Protein AF-0000000068950029 (afdb_homodimer)

Sequence (1104 aa):
MTTAPRVDYQTAPAQYKHLKLTFDGPVATLAVDIDENAGLRPGYKLKLNSYDLGVDIELNDALNRVRFEHPEVRTVVVTSGKDKVFCSGANIFMLGVSSHAWKVNFCKFTNETRNGIEDSSQHSGLKFLAAVNGACAGGGYELALACDEILLVDDRSSAVSLPEVPLLGVLPGTGGLTRVTDKRHVRHDLADIFCTTTEGVRGQRAKDWRLVDDIAKPAVFAQKVQERALALAAQSDRPADAQGVALEPIERTIEADALRYMHVTVEIDRAGRTATFTVKAPVGAQPQSIEEIVAAGAAWYPLQLARELEDAILSMRTNELDIGTWLIKTSGDAAAVLATDAALLAHKDHWLVRETIGLLRRTLSRLDVSSRSLFALIEPQSCFAGTFLELALACDRSYHLALPDDEERAPKITVAEVNFGLYPMATGQSRLGRRFYDEQPALDAVRAKAGQPLDADAAYALGLVTANPDDIDWTDEVRIALEERVAMSPDALTGMEANLRFNGQENMFTRIFGRLTAWQNWIFQRPNAVGDKGALKVYGKGDKAAFDWNRVMTTAPRVDYQTAPAQYKHLKLTFDGPVATLAVDIDENAGLRPGYKLKLNSYDLGVDIELNDALNRVRFEHPEVRTVVVTSGKDKVFCSGANIFMLGVSSHAWKVNFCKFTNETRNGIEDSSQHSGLKFLAAVNGACAGGGYELALACDEILLVDDRSSAVSLPEVPLLGVLPGTGGLTRVTDKRHVRHDLADIFCTTTEGVRGQRAKDWRLVDDIAKPAVFAQKVQERALALAAQSDRPADAQGVALEPIERTIEADALRYMHVTVEIDRAGRTATFTVKAPVGAQPQSIEEIVAAGAAWYPLQLARELEDAILSMRTNELDIGTWLIKTSGDAAAVLATDAALLAHKDHWLVRETIGLLRRTLSRLDVSSRSLFALIEPQSCFAGTFLELALACDRSYHLALPDDEERAPKITVAEVNFGLYPMATGQSRLGRRFYDEQPALDAVRAKAGQPLDADAAYALGLVTANPDDIDWTDEVRIALEERVAMSPDALTGMEANLRFNGQENMFTRIFGRLTAWQNWIFQRPNAVGDKGALKVYGKGDKAAFDWNRV

Secondary structure (DSSP, 8-state):
----PPPP----GGG-SSEEEEEETTEEEEEE---TT--SSSS---GGGEE-HHHHHHHHHHHHHHHHH-TT--EEEEEESSSEEEE-EE-HHHHHHS-HHHHHHHHHHHHHHHHHHHHHHHHTS-EEEEEE-EEEETHHHHHHHTSSEEEEE-SSS--EE-THHHHHSS--TTTHHHIIIIIT---HHHHHHHHT-SS-B-HHHHHHTTSSSEEE-HHHHHHHHHHHHHHHHTT----SSPPP---PPPP-EE-SSEEE-SSEEEEEETTTTEEEEEEE---S----SHHHHHHHGGGSHHHHHHHHHHHHHHHHHHH-TT--EEEEEEES-HHHHHHHHHHHHHTTTSHHHHHHHHHHHHHHHHHHT-SSEEEEEE-TT---BTHHHHHHHHSSEEEE-B-TT-TTT---EE--GGGGTTS--TTSS-HHHHHTTT-HHHHHHHHHTTTSEE-HHHHHHTT-SSB--BTTTHHHHHHHHHHHHHHS-HHHHHHHHHHHSS-S---HHHHIIIIIHHHHHHHTTSHHHHSTT-HHHHTTTTPPP-------/----PPPP----GGG-SSEEEEEETTEEEEEE---TT--SSSS---GGGEE-HHHHHHHHHHHHHHHHH-TT--EEEEEESSSEEEE-EE-HHHHHHS-HHHHHHHHHHHHHHHHHHHHHHHHTS-EEEEEE-EEEETHHHHHHHTSSEEEEE-SSS--EE-THHHHHSS--TTTHHHIIIIIT---HHHHHHHHT-SS-B-HHHHHHTTSSSEEE-HHHHHHHHHHHHHHHHTT----SSPPP---PPPP-EE-SSEEE-SSEEEEEETTTTEEEEEEE---S----SHHHHHHHGGGSHHHHHHHHHHHHHHHHHHH-TT--EEEEEEES-HHHHHHHHHHHHHTTTSHHHHHHHHHHHHHHHHHHH-SSEEEEEE-TT---BTHHHHHHHHSSEEEE-B-TT-TTT---EE--GGGGTTS--TTSS-HHHHHTTT-HHHHHHHHHTTTSEE-HHHHHHTT-SSB--BTTTHHHHHHHHHHHHHHS-HHHHHHHHHHHSS-S---HHHHIIIIIHHHHHHHTTSHHHHSTT-HHHHTTTTPPP-------

pLDDT: mean 96.67, std 5.12, range [29.66, 98.94]

Radius of gyration: 29.91 Å; Cα contacts (8 Å, |Δi|>4): 2450; chains: 2; bounding box: 79×83×70 Å

Foldseek 3Di:
DPQPDFDALDDDPVRDQFWDWDDDFQEIEIAGRHAQCDAPDPDGGCPLSADFLSNLSVLLVVVVCCLFQPLRHQEYEYAYPDAQGGHAYHDLRCVQPDDLLRVLLGLVSLLLSLVLQLLCVVFQNYAYEYLYRHAAEQRRLVSRLSGPFYEHEQAVQHFYAYCCCQQFVFGSQSQVLLSLCFVQVQPVVVSVVRNNDRRHDHDPVCCVSSSGVYYDYPVCSVVVSVVVRVVSSVRGPRDRPDGGFDADDFDWDDDPAWIDGDQWIWGHDVVLLEIEIEGEFDDDDADQDPVRQVVCGCVRPLNSSLVSLLSVLSSCSRNPPSSAAYEYFYADDLVRVVSVVVSLVVCCVHSNSVVSLSSLLSSLQSLLLRLHAYEYEFAFRTRAEQSNVSSRLSHPFYEAEDDPPCPPRFGWHAYAPNQQQSRAHPLRGRSQCQQVVVDVVLVVVNVVCHPPTHGLVRCVVSVSGHYHYYPVCVVVVVVVVSSVVSPDDSVVSSLVSLVSSDDDGDGSSNCSSRPSSVRSSVSSVACCRNNPQHSSNCRPVPGHHDDPPDDD/DPQPDFDALDDDPVPDQFWDWDDDFQEIEIAGRHAQCDAPDPDGGCPLSADFLSNLSVLLVVVVCCLFQPLRHQEYEYAYPDAQGGHAYHDLRCLQPDDLLRVLLGLVSLLLSLVLQLLCVVFQNRAYEYLYRHAAEQRRLVSRLSGPFYEHEQAVQHFYAYCCCQQFVFGSQSQVLLSLCFVQVQPVVVSVVRNNDRRHDHDPVCCVSSSGVYYDYPVCSVVVSVVVRVVSSVRGPRDRDDGGFDADDFDWDDDPAWIDGPQWIWGHDVVLLEIEIEGEFDDDDADQDPVRQVVCGCVRPLNSSLVSLLSVLSSCSRNPPSSAAYEYFYADDLVSVVSVVNSLVVCCVHSNSVVSLSSLLSSLQSLLLRLHAYEYEFFFRTRAEQSNVSSRLSHPFYEAEDDPPCPPRFGWHAYAPNQQQSRAHPLRGRSQCQQVVVDVVLVVVNVVCHPPTHGLVRCVVSVSGHYHYYPVCRVVVVVVVSSVVSPDDSVVSSLVSLVSSDDDGDGSSNCSSRPSSVRSSVSSVACCRNNPQHSSNCRPVPGHHDDPPDDD

InterPro domains:
  IPR001753 Enoyl-CoA hydratase/isomerase-like d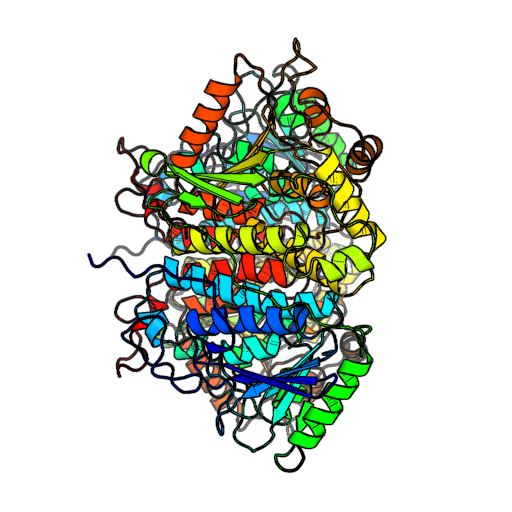omain [PF00378] (48-236)
  IPR017633 Benzoyl-CoA-dihydrodiol lyase [TIGR03222] (7-552)
  IPR029045 ClpP/crotonase-like domain superfamily [SSF52096] (15-237)
  IPR029045 ClpP/crotonase-like domain superfamily [SSF52096] (305-542)

Structure (mmCIF, N/CA/C/O backbone):
data_AF-0000000068950029-model_v1
#
loop_
_entity.id
_entity.type
_entity.pdbx_description
1 polymer 'Benzoyl-CoA-dihydrodiol lyase'
#
loop_
_atom_site.group_PDB
_atom_site.id
_atom_site.type_symbol
_atom_site.label_atom_id
_atom_site.label_alt_id
_atom_site.label_comp_id
_atom_site.label_asym_id
_atom_site.label_entity_id
_atom_site.label_seq_id
_atom_site.pdbx_PDB_ins_code
_atom_site.Cartn_x
_atom_site.Cartn_y
_atom_site.Cartn_z
_atom_site.occupancy
_atom_site.B_iso_or_equiv
_atom_site.auth_seq_id
_atom_site.auth_comp_id
_atom_site.auth_asym_id
_atom_site.auth_atom_id
_atom_site.pdbx_PDB_model_num
ATOM 1 N N . MET A 1 1 ? -2.811 32.844 -19.797 1 29.66 1 MET A N 1
ATOM 2 C CA . MET A 1 1 ? -3.047 31.75 -18.875 1 29.66 1 MET A CA 1
ATOM 3 C C . MET A 1 1 ? -3.332 32.25 -17.469 1 29.66 1 MET A C 1
ATOM 5 O O . MET A 1 1 ? -2.48 32.906 -16.859 1 29.66 1 MET A O 1
ATOM 9 N N . THR A 1 2 ? -4.469 32.656 -17.188 1 38.5 2 THR A N 1
ATOM 10 C CA . THR A 1 2 ? -4.852 33.281 -15.93 1 38.5 2 THR A CA 1
ATOM 11 C C . THR A 1 2 ? -4.355 32.469 -14.75 1 38.5 2 THR A C 1
ATOM 13 O O . THR A 1 2 ? -4.621 31.25 -14.672 1 38.5 2 THR A O 1
ATOM 16 N N . THR A 1 3 ? -3.297 32.781 -14.211 1 49.72 3 THR A N 1
ATOM 17 C CA . THR A 1 3 ? -2.648 32.125 -13.094 1 49.72 3 THR A CA 1
ATOM 18 C C . THR A 1 3 ? -3.654 31.828 -11.984 1 49.72 3 THR A C 1
ATOM 20 O O . THR A 1 3 ? -4.363 32.719 -11.531 1 49.72 3 THR A O 1
ATOM 23 N N . ALA A 1 4 ? -4.016 30.656 -11.914 1 62.25 4 ALA A N 1
ATOM 24 C CA . ALA A 1 4 ? -4.922 30.266 -10.844 1 62.25 4 ALA A CA 1
ATOM 25 C C . ALA A 1 4 ? -4.551 30.938 -9.523 1 62.25 4 ALA A C 1
ATOM 27 O O . ALA A 1 4 ? -3.373 31.031 -9.172 1 62.25 4 ALA A O 1
ATOM 28 N N . PRO A 1 5 ? -5.523 31.531 -8.938 1 80.75 5 PRO A N 1
ATOM 29 C CA . PRO A 1 5 ? -5.254 32.219 -7.664 1 80.75 5 PRO A CA 1
ATOM 30 C C . PRO A 1 5 ? -4.586 31.281 -6.645 1 80.75 5 PRO A C 1
ATOM 32 O O . PRO A 1 5 ? -4.848 30.078 -6.633 1 80.75 5 PRO A O 1
ATOM 35 N N . ARG A 1 6 ? -3.646 31.859 -5.883 1 91.25 6 ARG A N 1
ATOM 36 C CA . ARG A 1 6 ? -2.912 31.172 -4.828 1 91.25 6 ARG A CA 1
ATOM 37 C C . ARG A 1 6 ? -3.859 30.656 -3.748 1 91.25 6 ARG A C 1
ATOM 39 O O . ARG A 1 6 ? -4.801 31.359 -3.359 1 91.25 6 ARG A O 1
ATOM 46 N N . VAL A 1 7 ? -3.721 29.469 -3.32 1 96.12 7 VAL A N 1
ATOM 47 C CA . VAL A 1 7 ? -4.488 28.906 -2.215 1 96.12 7 VAL A CA 1
ATOM 48 C C . VAL A 1 7 ? -3.891 29.359 -0.884 1 96.12 7 VAL A C 1
ATOM 50 O O . VAL A 1 7 ? -2.682 29.25 -0.667 1 96.12 7 VAL A O 1
ATOM 53 N N . ASP A 1 8 ? -4.656 29.938 -0.083 1 96.56 8 ASP A N 1
ATOM 54 C CA . ASP A 1 8 ? -4.266 30.328 1.268 1 96.56 8 ASP A CA 1
ATOM 55 C C . ASP A 1 8 ? -4.84 29.375 2.307 1 96.56 8 ASP A C 1
ATOM 57 O O . ASP A 1 8 ? -6.059 29.203 2.393 1 96.56 8 ASP A O 1
ATOM 61 N N . TYR A 1 9 ? -4.039 28.797 3.141 1 96.94 9 TYR A N 1
ATOM 62 C CA . TYR A 1 9 ? -4.488 27.812 4.109 1 96.94 9 TYR A CA 1
ATOM 63 C C . TYR A 1 9 ? -4.809 28.469 5.449 1 96.94 9 TYR A C 1
ATOM 65 O O . TYR A 1 9 ? -5.238 27.797 6.387 1 96.94 9 TYR A O 1
ATOM 73 N N . GLN A 1 10 ? -4.551 29.75 5.531 1 96.19 10 GLN A N 1
ATOM 74 C CA . GLN A 1 10 ? -4.918 30.5 6.738 1 96.19 10 GLN A CA 1
ATOM 75 C C . GLN A 1 10 ? -6.352 31 6.66 1 96.19 10 GLN A C 1
ATOM 77 O O . GLN A 1 10 ? -6.758 31.578 5.645 1 96.19 10 GLN A O 1
ATOM 82 N N . THR A 1 11 ? -7.113 30.719 7.621 1 96.62 11 THR A N 1
ATOM 83 C CA . THR A 1 11 ? -8.461 31.234 7.793 1 96.62 11 THR A CA 1
ATOM 84 C C . THR A 1 11 ? -8.789 31.422 9.273 1 96.62 11 THR A C 1
ATOM 86 O O . THR A 1 11 ? -7.926 31.234 10.133 1 96.62 11 THR A O 1
ATOM 89 N N . ALA A 1 12 ? -9.953 31.922 9.602 1 96.38 12 ALA A N 1
ATOM 90 C CA . ALA A 1 12 ? -10.422 32.156 10.961 1 96.38 12 ALA A CA 1
ATOM 91 C C . ALA A 1 12 ? -11.938 32 11.055 1 96.38 12 ALA A C 1
ATOM 93 O O . ALA A 1 12 ? -12.641 32.125 10.055 1 96.38 12 ALA A O 1
ATOM 94 N N . PRO A 1 13 ? -12.398 31.719 12.242 1 96.44 13 PRO A N 1
ATOM 95 C CA . PRO A 1 13 ? -13.836 31.469 12.422 1 96.44 13 PRO A CA 1
ATOM 96 C C . PRO A 1 13 ? -14.703 32.594 11.844 1 96.44 13 PRO A C 1
ATOM 98 O O . PRO A 1 13 ? -15.742 32.312 11.242 1 96.44 13 PRO A O 1
ATOM 101 N N . ALA A 1 14 ? -14.281 33.812 11.945 1 95.81 14 ALA A N 1
ATOM 102 C CA . ALA A 1 14 ? -15.047 34.969 11.445 1 95.81 14 ALA A CA 1
ATOM 103 C C . ALA A 1 14 ? -15.172 34.906 9.93 1 95.81 14 ALA A C 1
ATOM 105 O O . ALA A 1 14 ? -16.031 35.594 9.352 1 95.81 14 ALA A O 1
ATOM 106 N N . GLN A 1 15 ? -14.352 34.156 9.266 1 96.56 15 GLN A N 1
ATOM 107 C CA . GLN A 1 15 ? -14.328 34.094 7.812 1 96.56 15 GLN A CA 1
ATOM 108 C C . GLN A 1 15 ? -14.984 32.812 7.301 1 96.56 15 GLN A C 1
ATOM 110 O O . GLN A 1 15 ? -15.078 32.594 6.09 1 96.56 15 GLN A O 1
ATOM 115 N N . TYR A 1 16 ? -15.43 31.984 8.203 1 98 16 TYR A N 1
ATOM 116 C CA . TYR A 1 16 ? -16.016 30.703 7.789 1 98 16 TYR A CA 1
ATOM 117 C C . TYR A 1 16 ? -17.25 30.938 6.926 1 98 16 TYR A C 1
ATOM 119 O O . TYR A 1 16 ? -18.062 31.828 7.211 1 98 16 TYR A O 1
ATOM 127 N N . LYS A 1 17 ? -17.312 30.188 5.914 1 98.19 17 LYS A N 1
ATOM 128 C CA . LYS A 1 17 ? -18.5 30.219 5.055 1 98.19 17 LYS A CA 1
ATOM 129 C C . LYS A 1 17 ? -19.25 28.891 5.109 1 98.19 17 LYS A C 1
ATOM 131 O O . LYS A 1 17 ? -20.422 28.812 4.738 1 98.19 17 LYS A O 1
ATOM 136 N N . HIS A 1 18 ? -18.625 27.891 5.605 1 98.62 18 HIS A N 1
ATOM 137 C CA . HIS A 1 18 ? -19.125 26.531 5.363 1 98.62 18 HIS A CA 1
ATOM 138 C C . HIS A 1 18 ? -19.406 25.812 6.676 1 98.62 18 HIS A C 1
ATOM 140 O O . HIS A 1 18 ? -20.188 24.859 6.703 1 98.62 18 HIS A O 1
ATOM 146 N N . LEU A 1 19 ? -18.781 26.172 7.777 1 98.56 19 LEU A N 1
ATOM 147 C CA . LEU A 1 19 ? -18.859 25.453 9.039 1 98.56 19 LEU A CA 1
ATOM 148 C C . LEU A 1 19 ? -19.297 26.375 10.172 1 98.56 19 LEU A C 1
ATOM 150 O O . LEU A 1 19 ? -18.984 27.562 10.156 1 98.56 19 LEU A O 1
ATOM 154 N N . LYS A 1 20 ? -20.016 25.844 11.109 1 98 20 LYS A N 1
ATOM 155 C CA . LYS A 1 20 ? -20.406 26.547 12.328 1 98 20 LYS A CA 1
ATOM 156 C C . LYS A 1 20 ? -19.953 25.797 13.57 1 98 20 LYS A C 1
ATOM 158 O O . LYS A 1 20 ? -20.141 24.578 13.672 1 98 20 LYS A O 1
ATOM 163 N N . LEU A 1 21 ? -19.328 26.484 14.422 1 97.5 21 LEU A N 1
ATOM 164 C CA . LEU A 1 21 ? -18.828 25.906 15.664 1 97.5 21 LEU A CA 1
ATOM 165 C C . LEU A 1 21 ? -19.531 26.531 16.875 1 97.5 21 LEU A C 1
ATOM 167 O O . LEU A 1 21 ? -19.641 27.75 16.984 1 97.5 21 LEU A O 1
ATOM 171 N N . THR A 1 22 ? -20.078 25.672 17.766 1 97.88 22 THR A N 1
ATOM 172 C CA . THR A 1 22 ? -20.688 26.109 19.031 1 97.88 22 THR A CA 1
ATOM 173 C C . THR A 1 22 ? -20.125 25.312 20.203 1 97.88 22 THR A C 1
ATOM 175 O O . THR A 1 22 ? -19.672 24.188 20.016 1 97.88 22 THR A O 1
ATOM 178 N N . PHE A 1 23 ? -20.219 25.891 21.406 1 97.5 23 PHE A N 1
ATOM 179 C CA . PHE A 1 23 ? -19.594 25.297 22.594 1 97.5 23 PHE A CA 1
ATOM 180 C C . PHE A 1 23 ? -20.594 25.203 23.734 1 97.5 23 PHE A C 1
ATOM 182 O O . PHE A 1 23 ? -21.312 26.172 24.016 1 97.5 23 PHE A O 1
ATOM 189 N N . ASP A 1 24 ? -20.672 24.094 24.281 1 96.94 24 ASP A N 1
ATOM 190 C CA . ASP A 1 24 ? -21.484 23.844 25.469 1 96.94 24 ASP A CA 1
ATOM 191 C C . ASP A 1 24 ? -20.734 22.969 26.469 1 96.94 24 ASP A C 1
ATOM 193 O O . ASP A 1 24 ? -20.969 21.75 26.547 1 96.94 24 ASP A O 1
ATOM 197 N N . GLY A 1 25 ? -19.922 23.672 27.297 1 95.81 25 GLY A N 1
ATOM 198 C CA . GLY A 1 25 ? -19.094 22.938 28.25 1 95.81 25 GLY A CA 1
ATOM 199 C C . GLY A 1 25 ? -18.125 21.984 27.594 1 95.81 25 GLY A C 1
ATOM 200 O O . GLY A 1 25 ? -17.328 22.391 26.75 1 95.81 25 GLY A O 1
ATOM 201 N N . PRO A 1 26 ? -18.281 20.656 27.969 1 98.19 26 PRO A N 1
ATOM 202 C CA . PRO A 1 26 ? -17.328 19.688 27.438 1 98.19 26 PRO A CA 1
ATOM 203 C C . PRO A 1 26 ? -17.625 19.266 26 1 98.19 26 PRO A C 1
ATOM 205 O O . PRO A 1 26 ? -16.859 18.5 25.406 1 98.19 26 PRO A O 1
ATOM 208 N N . VAL A 1 27 ? -18.719 19.797 25.5 1 98.69 27 VAL A N 1
ATOM 209 C CA . VAL A 1 27 ? -19.125 19.359 24.172 1 98.69 27 VAL A CA 1
ATOM 210 C C . VAL A 1 27 ? -19.109 20.531 23.203 1 98.69 27 VAL A C 1
ATOM 212 O O . VAL A 1 27 ? -19.672 21.594 23.5 1 98.69 27 VAL A O 1
ATOM 215 N N . ALA A 1 28 ? -18.422 20.406 22.125 1 98.75 28 ALA A N 1
ATOM 216 C CA . ALA A 1 28 ? -18.531 21.312 21 1 98.75 28 ALA A CA 1
ATOM 217 C C . ALA A 1 28 ? -19.312 20.688 19.859 1 98.75 28 ALA A C 1
ATOM 219 O O . ALA A 1 28 ? -19.25 19.469 19.656 1 98.75 28 ALA A O 1
ATOM 220 N N . THR A 1 29 ? -20.047 21.469 19.156 1 98.81 29 THR A N 1
ATOM 221 C CA . THR A 1 29 ? -20.734 21 17.953 1 98.81 29 THR A CA 1
ATOM 222 C C . THR A 1 29 ? -20.172 21.672 16.703 1 98.81 29 THR A C 1
ATOM 224 O O . THR A 1 29 ? -20.109 22.906 16.625 1 98.81 29 THR A O 1
ATOM 227 N N . LEU A 1 30 ? -19.672 20.906 15.836 1 98.75 30 LEU A N 1
ATOM 228 C CA . LEU A 1 30 ? -19.25 21.328 14.508 1 98.75 30 LEU A CA 1
ATOM 229 C C . LEU A 1 30 ? -20.328 20.984 13.477 1 98.75 30 LEU A C 1
ATOM 231 O O . LEU A 1 30 ? -20.469 19.828 13.078 1 98.75 30 LEU A O 1
ATOM 235 N N . ALA A 1 31 ? -20.984 21.984 12.984 1 98.69 31 ALA A N 1
ATOM 236 C CA . ALA A 1 31 ? -22.078 21.781 12.031 1 98.69 31 ALA A CA 1
ATOM 237 C C . ALA A 1 31 ? -21.625 22.094 10.609 1 98.69 31 ALA A C 1
ATOM 239 O O . ALA A 1 31 ? -21.156 23.203 10.32 1 98.69 31 ALA A O 1
ATOM 240 N N . VAL A 1 32 ? -21.766 21.156 9.773 1 98.69 32 VAL A N 1
ATOM 241 C CA . VAL A 1 32 ? -21.516 21.344 8.344 1 98.69 32 VAL A CA 1
ATOM 242 C C . VAL A 1 32 ? -22.703 22.062 7.703 1 98.69 32 VAL A C 1
ATOM 244 O O . VAL A 1 32 ? -23.812 21.531 7.672 1 98.69 32 VAL A O 1
ATOM 247 N N . ASP A 1 33 ? -22.516 23.172 7.277 1 98.56 33 ASP A N 1
ATOM 248 C CA . ASP A 1 33 ? -23.5 24.031 6.629 1 98.56 33 ASP A CA 1
ATOM 249 C C . ASP A 1 33 ? -22.875 24.828 5.477 1 98.56 33 ASP A C 1
ATOM 251 O O . ASP A 1 33 ? -22.812 26.047 5.523 1 98.56 33 ASP A O 1
ATOM 255 N N . ILE A 1 34 ? -22.578 24.125 4.445 1 98.69 34 ILE A N 1
ATOM 256 C CA . ILE A 1 34 ? -21.719 24.625 3.373 1 98.69 34 ILE A CA 1
ATOM 257 C C . ILE A 1 34 ? -22.516 25.594 2.504 1 98.69 34 ILE A C 1
ATOM 259 O O . ILE A 1 34 ? -23.641 25.312 2.1 1 98.69 34 ILE A O 1
ATOM 263 N N . ASP A 1 35 ? -21.906 26.75 2.281 1 98.44 35 ASP A N 1
ATOM 264 C CA . ASP A 1 35 ? -22.453 27.703 1.313 1 98.44 35 ASP A CA 1
ATOM 265 C C . ASP A 1 35 ? -22.203 27.219 -0.117 1 98.44 35 ASP A C 1
ATOM 267 O O . ASP A 1 35 ? -21.078 27.281 -0.611 1 98.44 35 ASP A O 1
ATOM 271 N N . GLU A 1 36 ? -23.25 26.859 -0.757 1 97.62 36 GLU A N 1
ATOM 272 C CA . GLU A 1 36 ? -23.125 26.219 -2.062 1 97.62 36 GLU A CA 1
ATOM 273 C C . GLU A 1 36 ? -22.5 27.172 -3.082 1 97.62 36 GLU A C 1
ATOM 275 O O . GLU A 1 36 ? -21.938 26.734 -4.086 1 97.62 36 GLU A O 1
ATOM 280 N N . ASN A 1 37 ? -22.547 28.484 -2.783 1 97.62 37 ASN A N 1
ATOM 281 C CA . ASN A 1 37 ? -22.094 29.469 -3.746 1 97.62 37 ASN A CA 1
ATOM 282 C C . ASN A 1 37 ? -20.688 29.969 -3.412 1 97.62 37 ASN A C 1
ATOM 284 O O . ASN A 1 37 ? -20.156 30.844 -4.09 1 97.62 37 ASN A O 1
ATOM 288 N N . ALA A 1 38 ? -20.031 29.391 -2.41 1 97.62 38 ALA A N 1
ATOM 289 C CA . ALA A 1 38 ? -18.734 29.891 -1.955 1 97.62 38 ALA A CA 1
ATOM 290 C C . ALA A 1 38 ? -17.641 28.859 -2.178 1 97.62 38 ALA A C 1
ATOM 292 O O . ALA A 1 38 ? -16.859 28.562 -1.268 1 97.62 38 ALA A O 1
ATOM 293 N N . GLY A 1 39 ? -17.641 28.344 -3.367 1 95.5 39 GLY A N 1
ATOM 294 C CA . GLY A 1 39 ? -16.531 27.469 -3.721 1 95.5 39 GLY A CA 1
ATOM 295 C C . GLY A 1 39 ? -15.203 28.188 -3.795 1 95.5 39 GLY A C 1
ATOM 296 O O . GLY A 1 39 ? -15.164 29.406 -3.998 1 95.5 39 GLY A O 1
ATOM 297 N N . LEU A 1 40 ? -14.117 27.453 -3.582 1 94.81 40 LEU A N 1
ATOM 298 C CA . LEU A 1 40 ? -12.773 28.016 -3.621 1 94.81 40 LEU A CA 1
ATOM 299 C C . LEU A 1 40 ? -12.461 28.578 -5.004 1 94.81 40 LEU A C 1
ATOM 301 O O . LEU A 1 40 ? -11.688 29.531 -5.133 1 94.81 40 LEU A O 1
ATOM 305 N N . ARG A 1 41 ? -13.039 27.953 -6.016 1 92.25 41 ARG A N 1
ATOM 306 C CA . ARG A 1 41 ? -12.906 28.375 -7.406 1 92.25 41 ARG A CA 1
ATOM 307 C C . ARG A 1 41 ? -14.273 28.438 -8.086 1 92.25 41 ARG A C 1
ATOM 309 O O . ARG A 1 41 ? -15.234 27.828 -7.625 1 92.25 41 ARG A O 1
ATOM 316 N N . PRO A 1 42 ? -14.32 29.219 -9.164 1 90.62 42 PRO A N 1
ATOM 317 C CA . PRO A 1 42 ? -15.594 29.281 -9.883 1 90.62 42 PRO A CA 1
ATOM 318 C C . PRO A 1 42 ? -15.852 28.047 -10.734 1 90.62 42 PRO A C 1
ATOM 320 O O . PRO A 1 42 ? -14.953 27.219 -10.922 1 90.62 42 PRO A O 1
ATOM 323 N N . GLY A 1 43 ? -17.109 27.828 -11.133 1 89.75 43 GLY A N 1
ATOM 324 C CA . GLY A 1 43 ? -17.391 26.781 -12.109 1 89.75 43 GLY A CA 1
ATOM 325 C C . GLY A 1 43 ? -18.172 25.625 -11.531 1 89.75 43 GLY A C 1
ATOM 326 O O . GLY A 1 43 ? -18.578 24.719 -12.258 1 89.75 43 GLY A O 1
ATOM 327 N N . TYR A 1 44 ? -18.359 25.688 -10.242 1 93.62 44 TYR A N 1
ATOM 328 C CA . TYR A 1 44 ? -19.172 24.641 -9.609 1 93.62 44 TYR A CA 1
ATOM 329 C C . TYR A 1 44 ? -19.859 25.172 -8.367 1 93.62 44 TYR A C 1
ATOM 331 O O . TYR A 1 44 ? -19.469 26.219 -7.824 1 93.62 44 TYR A O 1
ATOM 339 N N . LYS A 1 45 ? -20.906 24.484 -7.945 1 96.69 45 LYS A N 1
ATOM 340 C CA . LYS A 1 45 ? -21.625 24.766 -6.711 1 96.69 45 LYS A CA 1
ATOM 341 C C . LYS A 1 45 ? -21.484 23.625 -5.715 1 96.69 45 LYS A C 1
ATOM 343 O O . LYS A 1 45 ? -21.516 22.453 -6.098 1 96.69 45 LYS A O 1
ATOM 348 N N . LEU A 1 46 ? -21.422 23.953 -4.48 1 98 46 LEU A N 1
ATOM 349 C CA . LEU A 1 46 ? -21.25 22.969 -3.434 1 98 46 LEU A CA 1
ATOM 350 C C . LEU A 1 46 ? -22.594 22.516 -2.875 1 98 46 LEU A C 1
ATOM 352 O O . LEU A 1 46 ? -22.828 22.594 -1.667 1 98 46 LEU A O 1
ATOM 356 N N . LYS A 1 47 ? -23.344 21.938 -3.66 1 96.75 47 LYS A N 1
ATOM 357 C CA . LYS A 1 47 ? -24.688 21.5 -3.283 1 96.75 47 LYS A CA 1
ATOM 358 C C . LYS A 1 47 ? -24.625 20.312 -2.324 1 96.75 47 LYS A C 1
ATOM 360 O O . LYS A 1 47 ? -23.609 19.594 -2.281 1 96.75 47 LYS A O 1
ATOM 365 N N . LEU A 1 48 ? -25.75 20.156 -1.488 1 97.44 48 LEU A N 1
ATOM 366 C CA . LEU A 1 48 ? -25.922 19 -0.609 1 97.44 48 LEU A CA 1
ATOM 367 C C . LEU A 1 48 ? -24.734 18.844 0.325 1 97.44 48 LEU A C 1
ATOM 369 O O . LEU A 1 48 ? -24.281 17.719 0.591 1 97.44 48 LEU A O 1
ATOM 373 N N . ASN A 1 49 ? -24.109 19.938 0.811 1 98.31 49 ASN A N 1
ATOM 374 C CA . ASN A 1 49 ? -22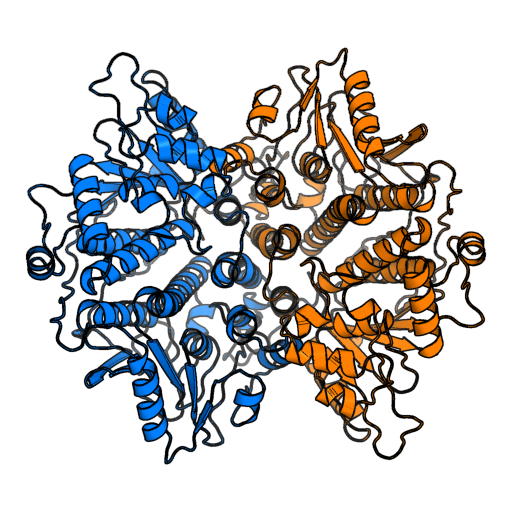.938 19.922 1.682 1 98.31 49 ASN A CA 1
ATOM 375 C C . ASN A 1 49 ? -21.781 19.172 1.05 1 98.31 49 ASN A C 1
ATOM 377 O O . ASN A 1 49 ? -21.078 18.422 1.732 1 98.31 49 ASN A O 1
ATOM 381 N N . SER A 1 50 ? -21.719 19.281 -0.287 1 98.06 50 SER A N 1
ATOM 382 C CA . SER A 1 50 ? -20.484 18.797 -0.908 1 98.06 50 SER A CA 1
ATOM 383 C C . SER A 1 50 ? -19.312 19.75 -0.638 1 98.06 50 SER A C 1
ATOM 385 O O . SER A 1 50 ? -19.531 20.938 -0.39 1 98.06 50 SER A O 1
ATOM 387 N N . TYR A 1 51 ? -18.109 19.203 -0.652 1 98.06 51 TYR A N 1
ATOM 388 C CA . TYR A 1 51 ? -17.016 20.062 -0.215 1 98.06 51 TYR A CA 1
ATOM 389 C C . TYR A 1 51 ? -15.906 20.109 -1.265 1 98.06 51 TYR A C 1
ATOM 391 O O . TYR A 1 51 ? -15.773 19.203 -2.08 1 98.06 51 TYR A O 1
ATOM 399 N N . ASP A 1 52 ? -15.258 21.172 -1.339 1 97.62 52 ASP A N 1
ATOM 400 C CA . ASP A 1 52 ? -13.977 21.359 -2.025 1 97.62 52 ASP A CA 1
ATOM 401 C C . ASP A 1 52 ? -12.859 21.641 -1.03 1 97.62 52 ASP A C 1
ATOM 403 O O . ASP A 1 52 ? -13.008 21.391 0.169 1 97.62 52 ASP A O 1
ATOM 407 N N . LEU A 1 53 ? -11.711 22.078 -1.488 1 97.19 53 LEU A N 1
ATOM 408 C CA . LEU A 1 53 ? -10.547 22.297 -0.643 1 97.19 53 LEU A CA 1
ATOM 409 C C . LEU A 1 53 ? -10.82 23.391 0.386 1 97.19 53 LEU A C 1
ATOM 411 O O . LEU A 1 53 ? -10.344 23.312 1.521 1 97.19 53 LEU A O 1
ATOM 415 N N . GLY A 1 54 ? -11.547 24.406 0.015 1 97.5 54 GLY A N 1
ATOM 416 C CA . GLY A 1 54 ? -11.867 25.484 0.932 1 97.5 54 GLY A CA 1
ATOM 417 C C . GLY A 1 54 ? -12.594 25.016 2.18 1 97.5 54 GLY A C 1
ATOM 418 O O . GLY A 1 54 ? -12.32 25.5 3.281 1 97.5 54 GLY A O 1
ATOM 419 N N . VAL A 1 55 ? -13.484 24.078 2.025 1 98.38 55 VAL A N 1
ATOM 420 C CA . VAL A 1 55 ? -14.234 23.531 3.148 1 98.38 55 VAL A CA 1
ATOM 421 C C . VAL A 1 55 ? -13.289 22.781 4.09 1 98.38 55 VAL A C 1
ATOM 423 O O . VAL A 1 55 ? -13.383 22.922 5.312 1 98.38 55 VAL A O 1
ATOM 426 N N . ASP A 1 56 ? -12.391 22.016 3.533 1 97.94 56 ASP A N 1
ATOM 427 C CA . ASP A 1 56 ? -11.445 21.281 4.355 1 97.94 56 ASP A CA 1
ATOM 428 C C . ASP A 1 56 ? -10.477 22.219 5.074 1 97.94 56 ASP A C 1
ATOM 430 O O . ASP A 1 56 ? -10.047 21.938 6.191 1 97.94 56 ASP A O 1
ATOM 434 N N . ILE A 1 57 ? -10.109 23.297 4.449 1 98.31 57 ILE A N 1
ATOM 435 C CA . ILE A 1 57 ? -9.266 24.297 5.098 1 98.31 57 ILE A CA 1
ATOM 436 C C . ILE A 1 57 ? -9.977 24.844 6.332 1 98.31 57 ILE A C 1
ATOM 438 O O . ILE A 1 57 ? -9.375 24.953 7.402 1 98.31 57 ILE A O 1
ATOM 442 N N . GLU A 1 58 ? -11.281 25.125 6.211 1 98.62 58 GLU A N 1
ATOM 443 C CA . GLU A 1 58 ? -12.055 25.578 7.363 1 98.62 58 GLU A CA 1
ATOM 444 C C . GLU A 1 58 ? -12.117 24.484 8.438 1 98.62 58 GLU A C 1
ATOM 446 O O . GLU A 1 58 ? -11.992 24.781 9.633 1 98.62 58 GLU A O 1
ATOM 451 N N . LEU A 1 59 ? -12.305 23.25 7.965 1 98.69 59 LEU A N 1
ATOM 452 C CA . LEU A 1 59 ? -12.391 22.141 8.922 1 98.69 59 LEU A CA 1
ATOM 453 C C . LEU A 1 59 ? -11.094 21.984 9.703 1 98.69 59 LEU A C 1
ATOM 455 O O . LEU A 1 59 ? -11.117 21.828 10.922 1 98.69 59 LEU A O 1
ATOM 459 N N . ASN A 1 60 ? -9.984 22 9.031 1 98.44 60 ASN A N 1
ATOM 460 C CA . ASN A 1 60 ? -8.688 21.922 9.695 1 98.44 60 ASN A CA 1
ATOM 461 C C . ASN A 1 60 ? -8.516 23.031 10.719 1 98.44 60 ASN A C 1
ATOM 463 O O . ASN A 1 60 ? -8.023 22.797 11.828 1 98.44 60 ASN A O 1
ATOM 467 N N . ASP A 1 61 ? -8.898 24.234 10.328 1 98.5 61 ASP A N 1
ATOM 468 C CA . ASP A 1 61 ? -8.797 25.375 11.227 1 98.5 61 ASP A CA 1
ATOM 469 C C . ASP A 1 61 ? -9.719 25.203 12.438 1 98.5 61 ASP A C 1
ATOM 471 O O . ASP A 1 61 ? -9.312 25.453 13.57 1 98.5 61 ASP A O 1
ATOM 475 N N . ALA A 1 62 ? -10.93 24.797 12.18 1 98.62 62 ALA A N 1
ATOM 476 C CA . ALA A 1 62 ? -11.898 24.594 13.25 1 98.62 62 ALA A CA 1
ATOM 477 C C . ALA A 1 62 ? -11.383 23.594 14.281 1 98.62 62 ALA A C 1
ATOM 479 O O . ALA A 1 62 ? -11.539 23.797 15.484 1 98.62 62 ALA A O 1
ATOM 480 N N . LEU A 1 63 ? -10.828 22.547 13.836 1 98.56 63 LEU A N 1
ATOM 481 C CA . LEU A 1 63 ? -10.266 21.547 14.734 1 98.56 63 LEU A CA 1
ATOM 482 C C . LEU A 1 63 ? -9.141 22.141 15.578 1 98.56 63 LEU A C 1
ATOM 484 O O . LEU A 1 63 ? -9.039 21.859 16.766 1 98.56 63 LEU A O 1
ATOM 488 N N . ASN A 1 64 ? -8.336 22.938 14.953 1 98.38 64 ASN A N 1
ATOM 489 C CA . ASN A 1 64 ? -7.27 23.578 15.711 1 98.38 64 ASN A CA 1
ATOM 490 C C . ASN A 1 64 ? -7.828 24.547 16.75 1 98.38 64 ASN A C 1
ATOM 492 O O . ASN A 1 64 ? -7.285 24.672 17.844 1 98.38 64 ASN A O 1
ATOM 496 N N . ARG A 1 65 ? -8.938 25.297 16.375 1 98.19 65 ARG A N 1
ATOM 497 C CA . ARG A 1 65 ? -9.578 26.172 17.344 1 98.19 65 ARG A CA 1
ATOM 498 C C . ARG A 1 65 ? -10.047 25.391 18.562 1 98.19 65 ARG A C 1
ATOM 500 O O . ARG A 1 65 ? -9.828 25.812 19.703 1 98.19 65 ARG A O 1
ATOM 507 N N . VAL A 1 66 ? -10.633 24.281 18.344 1 98.44 66 VAL A N 1
ATOM 508 C CA . VAL A 1 66 ? -11.102 23.453 19.438 1 98.44 66 VAL A CA 1
ATOM 509 C C . VAL A 1 66 ? -9.914 22.984 20.281 1 98.44 66 VAL A C 1
ATOM 511 O O . VAL A 1 66 ? -9.953 23.078 21.516 1 98.44 66 VAL A O 1
ATOM 514 N N . ARG A 1 67 ? -8.867 22.531 19.703 1 98.44 67 ARG A N 1
ATOM 515 C CA . ARG A 1 67 ? -7.695 21.984 20.391 1 98.44 67 ARG A CA 1
ATOM 516 C C . ARG A 1 67 ? -7.047 23.031 21.281 1 98.44 67 ARG A C 1
ATOM 518 O O . ARG A 1 67 ? -6.664 22.734 22.422 1 98.44 67 ARG A O 1
ATOM 525 N N . PHE A 1 68 ? -7 24.328 20.781 1 98.5 68 PHE A N 1
ATOM 526 C CA . PHE A 1 68 ? -6.125 25.281 21.469 1 98.5 68 PHE A CA 1
ATOM 527 C C . PHE A 1 68 ? -6.941 26.359 22.172 1 98.5 68 PHE A C 1
ATOM 529 O O . PHE A 1 68 ? -6.531 26.875 23.219 1 98.5 68 PHE A O 1
ATOM 536 N N . GLU A 1 69 ? -8.086 26.719 21.641 1 98.25 69 GLU A N 1
ATOM 537 C CA . GLU A 1 69 ? -8.844 27.828 22.203 1 98.25 69 GLU A CA 1
ATOM 538 C C . GLU A 1 69 ? -9.906 27.344 23.172 1 98.25 69 GLU A C 1
ATOM 540 O O . GLU A 1 69 ? -10.422 28.109 23.984 1 98.25 69 GLU A O 1
ATOM 545 N N . HIS A 1 70 ? -10.211 26.062 23.125 1 97.94 70 HIS A N 1
ATOM 546 C CA . HIS A 1 70 ? -11.266 25.5 23.969 1 97.94 70 HIS A CA 1
ATOM 547 C C . HIS A 1 70 ? -10.82 24.219 24.641 1 97.94 70 HIS A C 1
ATOM 549 O O . HIS A 1 70 ? -11.383 23.156 24.391 1 97.94 70 HIS A O 1
ATOM 555 N N . PRO A 1 71 ? -9.867 24.328 25.562 1 97.62 71 PRO A N 1
ATOM 556 C CA . PRO A 1 71 ? -9.359 23.125 26.234 1 97.62 71 PRO A CA 1
ATOM 557 C C . PRO A 1 71 ? -10.438 22.391 27.047 1 97.62 71 PRO A C 1
ATOM 559 O O . PRO A 1 71 ? -10.281 21.219 27.375 1 97.62 71 PRO A O 1
ATOM 562 N N . GLU A 1 72 ? -11.523 23.062 27.359 1 97.62 72 GLU A N 1
ATOM 563 C CA . GLU A 1 72 ? -12.617 22.469 28.109 1 97.62 72 GLU A CA 1
ATOM 564 C C . GLU A 1 72 ? -13.391 21.453 27.281 1 97.62 72 GLU A C 1
ATOM 566 O O . GLU A 1 72 ? -14.133 20.625 27.812 1 97.62 72 GLU A O 1
ATOM 571 N N . VAL A 1 73 ? -13.297 21.562 25.984 1 98.62 73 VAL A N 1
ATOM 572 C CA . VAL A 1 73 ? -14.031 20.672 25.094 1 98.62 73 VAL A CA 1
ATOM 573 C C . VAL A 1 73 ? -13.383 19.281 25.109 1 98.62 73 VAL A C 1
ATOM 575 O O . VAL A 1 73 ? -12.172 19.156 24.875 1 98.62 73 VAL A O 1
ATOM 578 N N . ARG A 1 74 ? -14.203 18.297 25.344 1 98.75 74 ARG A N 1
ATOM 579 C CA . ARG A 1 74 ? -13.734 16.922 25.453 1 98.75 74 ARG A CA 1
ATOM 580 C C . ARG A 1 74 ? -14.305 16.062 24.312 1 98.75 74 ARG A C 1
ATOM 582 O O . ARG A 1 74 ? -13.711 15.055 23.938 1 98.75 74 ARG A O 1
ATOM 589 N N . THR A 1 75 ? -15.391 16.453 23.781 1 98.88 75 THR A N 1
ATOM 590 C CA . THR A 1 75 ? -16 15.781 22.641 1 98.88 75 THR A CA 1
ATOM 591 C C . THR A 1 75 ? -16.469 16.781 21.594 1 98.88 75 THR A C 1
ATOM 593 O O . THR A 1 75 ? -17.047 17.812 21.938 1 98.88 75 THR A O 1
ATOM 596 N N . VAL A 1 76 ? -16.172 16.547 20.359 1 98.94 76 VAL A N 1
ATOM 597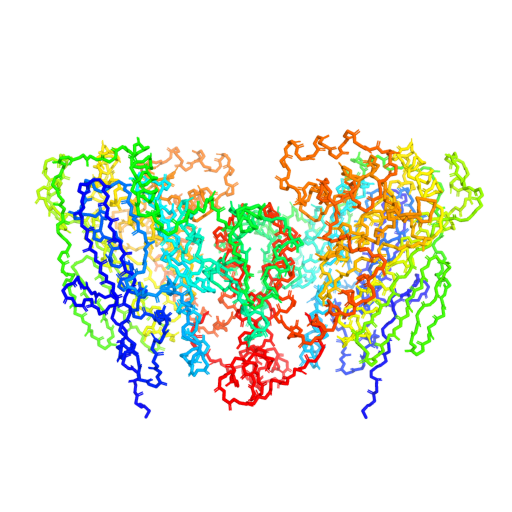 C CA . VAL A 1 76 ? -16.703 17.297 19.234 1 98.94 76 VAL A CA 1
ATOM 598 C C . VAL A 1 76 ? -17.781 16.484 18.531 1 98.94 76 VAL A C 1
ATOM 600 O O . VAL A 1 76 ? -17.531 15.344 18.109 1 98.94 76 VAL A O 1
ATOM 603 N N . VAL A 1 77 ? -18.984 16.984 18.469 1 98.94 77 VAL A N 1
ATOM 604 C CA . VAL A 1 77 ? -20.047 16.391 17.672 1 98.94 77 VAL A CA 1
ATOM 605 C C . VAL A 1 77 ? -20.047 16.984 16.266 1 98.94 77 VAL A C 1
ATOM 607 O O . VAL A 1 77 ? -20.203 18.188 16.094 1 98.94 77 VAL A O 1
ATOM 610 N N . VAL A 1 78 ? -19.812 16.172 15.289 1 98.94 78 VAL A N 1
ATOM 611 C CA . VAL A 1 78 ? -19.906 16.578 13.891 1 98.94 78 VAL A CA 1
ATOM 612 C C . VAL A 1 78 ? -21.297 16.266 13.352 1 98.94 78 VAL A C 1
ATOM 614 O O . VAL A 1 78 ? -21.75 15.109 13.391 1 98.94 78 VAL A O 1
ATOM 617 N N . THR A 1 79 ? -21.953 17.234 12.891 1 98.88 79 THR A N 1
ATOM 618 C CA . THR A 1 79 ? -23.312 17.047 12.383 1 98.88 79 THR A CA 1
ATOM 619 C C . THR A 1 79 ? -23.578 18.016 11.227 1 98.88 79 THR A C 1
ATOM 621 O O . THR A 1 79 ? -22.656 18.625 10.695 1 98.88 79 THR A O 1
ATOM 624 N N . SER A 1 80 ? -24.844 18 10.727 1 98.75 80 SER A N 1
ATOM 625 C CA . SER A 1 80 ? -25.203 18.875 9.609 1 98.75 80 SER A CA 1
ATOM 626 C C . SER A 1 80 ? -26.156 19.969 10.062 1 98.75 80 SER A C 1
ATOM 628 O O . SER A 1 80 ? -27.047 19.734 10.875 1 98.75 80 SER A O 1
ATOM 630 N N . GLY A 1 81 ? -25.922 21.156 9.508 1 98 81 GLY A N 1
ATOM 631 C CA . GLY A 1 81 ? -26.859 22.266 9.695 1 98 81 GLY A CA 1
ATOM 632 C C . GLY A 1 81 ? -27.984 22.25 8.688 1 98 81 GLY A C 1
ATOM 633 O O . GLY A 1 81 ? -28.875 23.125 8.734 1 98 81 GLY A O 1
ATOM 634 N N . LYS A 1 82 ? -28.016 21.328 7.828 1 97.19 82 LYS A N 1
ATOM 635 C CA . LYS A 1 82 ? -29.047 21.234 6.789 1 97.19 82 LYS A CA 1
ATOM 636 C C . LYS A 1 82 ? -29.984 20.062 7.062 1 97.19 82 LYS A C 1
ATOM 638 O O . LYS A 1 82 ? -29.594 19.078 7.691 1 97.19 82 LYS A O 1
ATOM 643 N N . ASP A 1 83 ? -31.141 20.234 6.508 1 93.38 83 ASP A N 1
ATOM 644 C CA . ASP A 1 83 ? -32.156 19.188 6.668 1 93.38 83 ASP A CA 1
ATOM 645 C C . ASP A 1 83 ? -31.891 18.031 5.699 1 93.38 83 ASP A C 1
ATOM 647 O O . ASP A 1 83 ? -31.609 18.266 4.52 1 93.38 83 ASP A O 1
ATOM 651 N N . LYS A 1 84 ? -31.875 16.797 6.172 1 95.38 84 LYS A N 1
ATOM 652 C CA . LYS A 1 84 ? -31.922 15.555 5.418 1 95.38 84 LYS A CA 1
ATOM 653 C C . LYS A 1 84 ? -30.594 15.266 4.738 1 95.38 84 LYS A C 1
ATOM 655 O O . LYS A 1 84 ? -30.453 14.266 4.027 1 95.38 84 LYS A O 1
ATOM 660 N N . VAL A 1 85 ? -29.688 16.172 4.926 1 97.75 85 VAL A N 1
ATOM 661 C CA . VAL A 1 85 ? -28.375 15.977 4.332 1 97.75 85 VAL A CA 1
ATOM 662 C C . VAL A 1 85 ? -27.297 16.172 5.395 1 97.75 85 VAL A C 1
ATOM 664 O O . VAL A 1 85 ? -27.266 17.203 6.07 1 97.75 85 VAL A O 1
ATOM 667 N N . PHE A 1 86 ? -26.453 15.172 5.559 1 98.56 86 PHE A N 1
ATOM 668 C CA . PHE A 1 86 ? -25.25 15.336 6.371 1 98.56 86 PHE A CA 1
ATOM 669 C C . PHE A 1 86 ? -24.125 15.93 5.547 1 98.56 86 PHE A C 1
ATOM 671 O O . PHE A 1 86 ? -23.812 17.109 5.684 1 98.56 86 PHE A O 1
ATOM 678 N N . CYS A 1 87 ? -23.609 15.219 4.543 1 98.5 87 CYS A N 1
ATOM 679 C CA . CYS A 1 87 ? -22.547 15.609 3.631 1 98.5 87 CYS A CA 1
ATOM 680 C C . CYS A 1 87 ? -22.438 14.633 2.467 1 98.5 87 CYS A C 1
ATOM 682 O O . CYS A 1 87 ? -22.406 13.422 2.67 1 98.5 87 CYS A O 1
ATOM 684 N N . SER A 1 88 ? -22.359 15.195 1.271 1 97.25 88 SER A N 1
ATOM 685 C CA . SER A 1 88 ? -22.344 14.328 0.098 1 97.25 88 SER A CA 1
ATOM 686 C C . SER A 1 88 ? -20.922 14.07 -0.392 1 97.25 88 SER A C 1
ATOM 688 O O . SER A 1 88 ? -20.719 13.406 -1.411 1 97.25 88 SER A O 1
ATOM 690 N N . GLY A 1 89 ? -19.984 14.672 0.325 1 97.25 89 GLY A N 1
ATOM 691 C CA . GLY A 1 89 ? -18.594 14.375 0.01 1 97.25 89 GLY A CA 1
ATOM 692 C C . GLY A 1 89 ? -17.969 15.375 -0.939 1 97.25 89 GLY A C 1
ATOM 693 O O . GLY A 1 89 ? -18.375 16.547 -0.968 1 97.25 89 GLY A O 1
ATOM 694 N N . ALA A 1 90 ? -16.859 14.969 -1.61 1 97.06 90 ALA A N 1
ATOM 695 C CA . ALA A 1 90 ? -16.141 15.828 -2.551 1 97.06 90 ALA A CA 1
ATOM 696 C C . ALA A 1 90 ? -17.047 16.25 -3.703 1 97.06 90 ALA A C 1
ATOM 698 O O . ALA A 1 90 ? -17.781 15.43 -4.254 1 97.06 90 ALA A O 1
ATOM 699 N N . ASN A 1 91 ? -16.953 17.5 -4.062 1 96.81 91 ASN A N 1
ATOM 700 C CA . ASN A 1 91 ? -17.75 17.984 -5.191 1 96.81 91 ASN A CA 1
ATOM 701 C C . ASN A 1 91 ? -17.297 17.344 -6.504 1 96.81 91 ASN A C 1
ATOM 703 O O . ASN A 1 91 ? -16.156 17.5 -6.918 1 96.81 91 ASN A O 1
ATOM 707 N N . ILE A 1 92 ? -18.172 16.688 -7.109 1 94.38 92 ILE A N 1
ATOM 708 C CA . ILE A 1 92 ? -17.844 15.859 -8.266 1 94.38 92 ILE A CA 1
ATOM 709 C C . ILE A 1 92 ? -17.516 16.75 -9.461 1 94.38 92 ILE A C 1
ATOM 711 O O . ILE A 1 92 ? -16.641 16.422 -10.266 1 94.38 92 ILE A O 1
ATOM 715 N N . PHE A 1 93 ? -18.219 17.859 -9.586 1 92.69 93 PHE A N 1
ATOM 716 C CA . PHE A 1 93 ? -17.953 18.766 -10.703 1 92.69 93 PHE A CA 1
ATOM 717 C C . PHE A 1 93 ? -16.594 19.406 -10.57 1 92.69 93 PHE A C 1
ATOM 719 O O . PHE A 1 93 ? -15.867 19.562 -11.555 1 92.69 93 PHE A O 1
ATOM 726 N N . MET A 1 94 ? -16.266 19.781 -9.359 1 93.44 94 MET A N 1
ATOM 727 C CA . MET A 1 94 ? -14.922 20.281 -9.102 1 93.44 94 MET A CA 1
ATOM 728 C C . MET A 1 94 ? -13.875 19.234 -9.508 1 93.44 94 MET A C 1
ATOM 730 O O . MET A 1 94 ? -12.914 19.562 -10.203 1 93.44 94 MET A O 1
ATOM 734 N N . LEU A 1 95 ? -14.07 17.953 -9.164 1 92.88 95 LEU A N 1
ATOM 735 C CA . LEU A 1 95 ? -13.148 16.891 -9.516 1 92.88 95 LEU A CA 1
ATOM 736 C C . LEU A 1 95 ? -13.062 16.719 -11.031 1 92.88 95 LEU A C 1
ATOM 738 O O . LEU A 1 95 ? -11.977 16.531 -11.578 1 92.88 95 LEU A O 1
ATOM 742 N N . GLY A 1 96 ? -14.188 16.797 -11.672 1 88.38 96 GLY A N 1
ATOM 743 C CA . GLY A 1 96 ? -14.258 16.578 -13.109 1 88.38 96 GLY A CA 1
ATOM 744 C C . GLY A 1 96 ? -13.469 17.609 -13.898 1 88.38 96 GLY A C 1
ATOM 745 O O . GLY A 1 96 ? -12.945 17.297 -14.977 1 88.38 96 GLY A O 1
ATOM 746 N N . VAL A 1 97 ? -13.344 18.844 -13.344 1 87.25 97 VAL A N 1
ATOM 747 C CA . VAL A 1 97 ? -12.703 19.891 -14.125 1 87.25 97 VAL A CA 1
ATOM 748 C C . VAL A 1 97 ? -11.305 20.172 -13.578 1 87.25 97 VAL A C 1
ATOM 750 O O . VAL A 1 97 ? -10.578 21.016 -14.109 1 87.25 97 VAL A O 1
ATOM 753 N N . SER A 1 98 ? -10.93 19.5 -12.594 1 91.56 98 SER A N 1
ATOM 754 C CA . SER A 1 98 ? -9.641 19.75 -11.945 1 91.56 98 SER A CA 1
ATOM 755 C C . SER A 1 98 ? -8.516 18.984 -12.633 1 91.56 98 SER A C 1
ATOM 757 O O . SER A 1 98 ? -8.75 17.922 -13.219 1 91.56 98 SER A O 1
ATOM 759 N N . SER A 1 99 ? -7.316 19.578 -12.539 1 92.62 99 SER A N 1
ATOM 760 C CA . SER A 1 99 ? -6.121 18.859 -12.992 1 92.62 99 SER A CA 1
ATOM 761 C C . SER A 1 99 ? -5.809 17.688 -12.086 1 92.62 99 SER A C 1
ATOM 763 O O . SER A 1 99 ? -6.324 17.594 -10.969 1 92.62 99 SER A O 1
ATOM 765 N N . HIS A 1 100 ? -5.004 16.781 -12.578 1 93.44 100 HIS A N 1
ATOM 766 C CA . HIS A 1 100 ? -4.57 15.641 -11.789 1 93.44 100 HIS A CA 1
ATOM 767 C C . HIS A 1 100 ? -3.893 16.078 -10.5 1 93.44 100 HIS A C 1
ATOM 769 O O . HIS A 1 100 ? -4.215 15.586 -9.414 1 93.44 100 HIS A O 1
ATOM 775 N N . ALA A 1 101 ? -3.006 17.062 -10.562 1 93.5 101 ALA A N 1
ATOM 776 C CA . ALA A 1 101 ? -2.266 17.547 -9.398 1 93.5 101 ALA A CA 1
ATOM 777 C C . ALA A 1 101 ? -3.211 18.141 -8.352 1 93.5 101 ALA A C 1
ATOM 779 O O . ALA A 1 101 ? -3.014 17.953 -7.152 1 93.5 101 ALA A O 1
ATOM 780 N N . TRP A 1 102 ? -4.215 18.828 -8.828 1 94.31 102 TRP A N 1
ATOM 781 C CA . TRP A 1 102 ? -5.184 19.422 -7.914 1 94.31 102 TRP A CA 1
ATOM 782 C C . TRP A 1 102 ? -5.945 18.344 -7.16 1 94.31 102 TRP A C 1
ATOM 784 O O . TRP A 1 102 ? -6.098 18.422 -5.938 1 94.31 102 TRP A O 1
ATOM 794 N N . LYS A 1 103 ? -6.418 17.328 -7.891 1 93.94 103 LYS A N 1
ATOM 795 C CA . LYS A 1 103 ? -7.16 16.234 -7.262 1 93.94 103 LYS A CA 1
ATOM 796 C C . LYS A 1 103 ? -6.324 15.539 -6.188 1 93.94 103 LYS A C 1
ATOM 798 O O . LYS A 1 103 ? -6.812 15.273 -5.09 1 93.94 103 LYS A O 1
ATOM 803 N N . VAL A 1 104 ? -5.078 15.312 -6.512 1 92.62 104 VAL A N 1
ATOM 804 C CA . VAL A 1 104 ? -4.184 14.578 -5.621 1 92.62 104 VAL A CA 1
ATOM 805 C C . VAL A 1 104 ? -3.918 15.406 -4.363 1 92.62 104 VAL A C 1
ATOM 807 O O . VAL A 1 104 ? -4.004 14.891 -3.246 1 92.62 104 VAL A O 1
ATOM 810 N N . ASN A 1 105 ? -3.582 16.688 -4.504 1 93.69 105 ASN A N 1
ATOM 811 C CA . ASN A 1 105 ? -3.303 17.547 -3.363 1 93.69 105 ASN A CA 1
ATOM 812 C C . ASN A 1 105 ? -4.535 17.734 -2.484 1 93.69 105 ASN A C 1
ATOM 814 O O . ASN A 1 105 ? -4.434 17.75 -1.257 1 93.69 105 ASN A O 1
ATOM 818 N N . PHE A 1 106 ? -5.66 17.859 -3.209 1 95.69 106 PHE A N 1
ATOM 819 C CA . PHE A 1 106 ? -6.93 17.969 -2.506 1 95.69 106 PHE A CA 1
ATOM 820 C C . PHE A 1 106 ? -7.184 16.75 -1.636 1 95.69 106 PHE A C 1
ATOM 822 O O . PHE A 1 106 ? -7.418 16.875 -0.432 1 95.69 106 PHE A O 1
ATOM 829 N N . CYS A 1 107 ? -7.09 15.539 -2.207 1 95.81 107 CYS A N 1
ATOM 830 C CA . CYS A 1 107 ? -7.332 14.297 -1.479 1 95.81 107 CYS A CA 1
ATOM 831 C C . CYS A 1 107 ? -6.328 14.125 -0.345 1 95.81 107 CYS A C 1
ATOM 833 O O . CYS A 1 107 ? -6.684 13.656 0.738 1 95.81 107 CYS A O 1
ATOM 835 N N . LYS A 1 108 ? -5.078 14.516 -0.558 1 96.12 108 LYS A N 1
ATOM 836 C CA . LYS A 1 108 ? -4.047 14.383 0.466 1 96.12 108 LYS A CA 1
ATOM 837 C C . LYS A 1 108 ? -4.367 15.234 1.688 1 96.12 108 LYS A C 1
ATOM 839 O O . LYS A 1 108 ? -4.297 14.758 2.822 1 96.12 108 LYS A O 1
ATOM 844 N N . PHE A 1 109 ? -4.68 16.516 1.442 1 97.62 109 PHE A N 1
ATOM 845 C CA . PHE A 1 109 ? -5.008 17.406 2.547 1 97.62 109 PHE A CA 1
ATOM 846 C C . PHE A 1 109 ? -6.25 16.922 3.283 1 97.62 109 PHE A C 1
ATOM 848 O O . PHE A 1 109 ? -6.305 16.969 4.516 1 97.62 109 PHE A O 1
ATOM 855 N N . THR A 1 110 ? -7.227 16.438 2.52 1 97.81 110 THR A N 1
ATOM 856 C CA . THR A 1 110 ? -8.438 15.891 3.115 1 97.81 110 THR A CA 1
ATOM 857 C C . THR A 1 110 ? -8.117 14.703 4.02 1 97.81 110 THR A C 1
ATOM 859 O O . THR A 1 110 ? -8.578 14.641 5.16 1 97.81 110 THR A O 1
ATOM 862 N N . ASN A 1 111 ? -7.266 13.805 3.547 1 97.25 111 ASN A N 1
ATOM 863 C CA . ASN A 1 111 ? -6.844 12.648 4.336 1 97.25 111 ASN A CA 1
ATOM 864 C C . ASN A 1 111 ? -6.094 13.07 5.598 1 97.25 111 ASN A C 1
ATOM 866 O O . ASN A 1 111 ? -6.297 12.5 6.668 1 97.25 111 ASN A O 1
ATOM 870 N N . GLU A 1 112 ? -5.254 14.031 5.48 1 97.5 112 GLU A N 1
ATOM 871 C CA . GLU A 1 112 ? -4.496 14.531 6.629 1 97.5 112 GLU A CA 1
ATOM 872 C C . GLU A 1 112 ? -5.426 15.141 7.676 1 97.5 112 GLU A C 1
ATOM 874 O O . GLU A 1 112 ? -5.176 15.016 8.875 1 97.5 112 GLU A O 1
ATOM 879 N N . THR A 1 113 ? -6.484 15.82 7.203 1 98.12 113 THR A N 1
ATOM 880 C CA . THR A 1 113 ? -7.457 16.391 8.125 1 98.12 113 THR A CA 1
ATOM 881 C C . THR A 1 113 ? -8.211 15.297 8.875 1 98.12 113 THR A C 1
ATOM 883 O O . THR A 1 113 ? -8.398 15.391 10.094 1 98.12 113 THR A O 1
ATOM 886 N N . ARG A 1 114 ? -8.617 14.234 8.141 1 98.19 114 ARG A N 1
ATOM 887 C CA . ARG A 1 114 ? -9.258 13.094 8.781 1 98.19 114 ARG A CA 1
ATOM 888 C C . ARG A 1 114 ? -8.312 12.422 9.773 1 98.19 114 ARG A C 1
ATOM 890 O O . ARG A 1 114 ? -8.719 12.07 10.883 1 98.19 114 ARG A O 1
ATOM 897 N N . ASN A 1 115 ? -7.074 12.273 9.391 1 96.38 115 ASN A N 1
ATOM 898 C CA . ASN A 1 115 ? -6.07 11.719 10.297 1 96.38 115 ASN A CA 1
ATOM 899 C C . ASN A 1 115 ? -5.895 12.594 11.539 1 96.38 115 ASN A C 1
ATOM 901 O O . ASN A 1 115 ? -5.629 12.078 12.625 1 96.38 115 ASN A O 1
ATOM 905 N N . GLY A 1 116 ? -5.992 13.914 11.328 1 97.56 116 GLY A N 1
ATOM 906 C CA . GLY A 1 116 ? -5.914 14.828 12.461 1 97.56 116 GLY A CA 1
ATOM 907 C C . GLY A 1 116 ? -6.984 14.578 13.5 1 97.56 116 GLY A C 1
ATOM 908 O O . GLY A 1 116 ? -6.734 14.727 14.703 1 97.56 116 GLY A O 1
ATOM 909 N N . ILE A 1 117 ? -8.156 14.195 13.078 1 98.44 117 ILE A N 1
ATOM 910 C CA . ILE A 1 117 ? -9.25 13.844 13.977 1 98.44 117 ILE A CA 1
ATOM 911 C C . ILE A 1 117 ? -8.867 12.602 14.789 1 98.44 117 ILE A C 1
ATOM 913 O O . ILE A 1 117 ? -8.953 12.617 16.016 1 98.44 117 ILE A O 1
ATOM 917 N N . GLU A 1 118 ? -8.367 11.633 14.156 1 98.06 118 GLU A N 1
ATOM 918 C CA . GLU A 1 118 ? -8 10.375 14.805 1 98.06 118 GLU A CA 1
ATOM 919 C C . GLU A 1 118 ? -6.773 10.555 15.695 1 98.06 118 GLU A C 1
ATOM 921 O O . GLU A 1 118 ? -6.668 9.93 16.75 1 98.06 118 GLU A O 1
ATOM 926 N N . ASP A 1 119 ? -5.863 11.375 15.281 1 97.62 119 ASP A N 1
ATOM 927 C CA . ASP A 1 119 ? -4.68 11.703 16.078 1 97.62 119 ASP A CA 1
ATOM 928 C C . ASP A 1 119 ? -5.062 12.367 17.391 1 97.62 119 ASP A C 1
ATOM 930 O O . ASP A 1 119 ? -4.547 12 18.453 1 97.62 119 ASP A O 1
ATOM 934 N N . SER A 1 120 ? -5.977 13.32 17.344 1 97.75 120 SER A N 1
ATOM 935 C CA . SER A 1 120 ? -6.438 14 18.547 1 97.75 120 SER A CA 1
ATOM 936 C C . SER A 1 120 ? -7.102 13.023 19.516 1 97.75 120 SER A C 1
ATOM 938 O O . SER A 1 120 ? -6.891 13.102 20.719 1 97.75 120 SER A O 1
ATOM 940 N N . SER A 1 121 ? -7.852 12.164 18.969 1 98 121 SER A N 1
ATOM 941 C CA . SER A 1 121 ? -8.516 11.172 19.797 1 98 121 SER A CA 1
ATOM 942 C C . SER A 1 121 ? -7.5 10.266 20.5 1 98 121 SER A C 1
ATOM 944 O O . SER A 1 121 ? -7.66 9.938 21.672 1 98 121 SER A O 1
ATOM 946 N N . GLN A 1 122 ? -6.508 9.898 19.781 1 97 122 GLN A N 1
ATOM 947 C CA . GLN A 1 122 ? -5.512 8.969 20.297 1 97 122 GLN A CA 1
ATOM 948 C C . GLN A 1 122 ? -4.602 9.641 21.328 1 97 122 GLN A C 1
ATOM 950 O O . GLN A 1 122 ? -4.195 9.016 22.312 1 97 122 GLN A O 1
ATOM 955 N N . HIS A 1 123 ? -4.336 10.93 21.078 1 96.69 123 HIS A N 1
ATOM 956 C CA . HIS A 1 123 ? -3.195 11.469 21.812 1 96.69 123 HIS A CA 1
ATOM 957 C C . HIS A 1 123 ? -3.613 12.625 22.719 1 96.69 123 HIS A C 1
ATOM 959 O O . HIS A 1 123 ? -2.873 13 23.641 1 96.69 123 HIS A O 1
ATOM 965 N N . SER A 1 124 ? -4.805 13.266 22.5 1 95.38 124 SER A N 1
ATOM 966 C CA . SER A 1 124 ? -5.055 14.508 23.219 1 95.38 124 SER A CA 1
ATOM 967 C C . SER A 1 124 ? -6.309 14.406 24.078 1 95.38 124 SER A C 1
ATOM 969 O O . SER A 1 124 ? -6.727 15.391 24.688 1 95.38 124 SER A O 1
ATOM 971 N N . GLY A 1 125 ? -6.934 13.258 24.031 1 96.5 125 GLY A N 1
ATOM 972 C CA . GLY A 1 125 ? -8.125 13.078 24.844 1 96.5 125 GLY A CA 1
ATOM 973 C C . GLY A 1 125 ? -9.375 13.656 24.203 1 96.5 125 GLY A C 1
ATOM 974 O O . GLY A 1 125 ? -10.469 13.578 24.781 1 96.5 125 GLY A O 1
ATOM 975 N N . LEU A 1 126 ? -9.273 14.281 23.062 1 98.44 126 LEU A N 1
ATOM 976 C CA . LEU A 1 126 ? -10.414 14.82 22.328 1 98.44 126 LEU A CA 1
ATOM 977 C C . LEU A 1 126 ? -11.133 13.727 21.547 1 98.44 126 LEU A C 1
ATOM 979 O O . LEU A 1 126 ? -10.531 13.062 20.703 1 98.44 126 LEU A O 1
ATOM 983 N N . LYS A 1 127 ? -12.359 13.508 21.828 1 98.81 127 LYS A N 1
ATOM 984 C CA . LYS A 1 127 ? -13.156 12.469 21.172 1 98.81 127 LYS A CA 1
ATOM 985 C C . LYS A 1 127 ? -14.125 13.07 20.156 1 98.81 127 LYS A C 1
ATOM 987 O O . LYS A 1 127 ? -14.43 14.266 20.219 1 98.81 127 LYS A O 1
ATOM 992 N N . PHE A 1 128 ? -14.578 12.266 19.234 1 98.94 128 PHE A N 1
ATOM 993 C CA . PHE A 1 128 ? -15.414 12.766 18.156 1 98.94 128 PHE A CA 1
ATOM 994 C C . PHE A 1 128 ? -16.625 11.852 17.938 1 98.94 128 PHE A C 1
ATOM 996 O O . PHE A 1 128 ? -16.469 10.633 17.906 1 98.94 128 PHE A O 1
ATOM 1003 N N . LEU A 1 129 ? -17.766 12.43 17.828 1 98.94 129 LEU A N 1
ATOM 1004 C CA . LEU A 1 129 ? -19.016 11.75 17.5 1 98.94 129 LEU A CA 1
ATOM 1005 C C . LEU A 1 129 ? -19.625 12.305 16.219 1 98.94 129 LEU A C 1
ATOM 1007 O O . LEU A 1 129 ? -19.922 13.5 16.141 1 98.94 129 LEU A O 1
ATOM 1011 N N . ALA A 1 130 ? -19.734 11.477 15.211 1 98.94 130 ALA A N 1
ATOM 1012 C CA . ALA A 1 130 ? -20.516 11.867 14.039 1 98.94 130 ALA A CA 1
ATOM 1013 C C . ALA A 1 130 ? -22 11.656 14.273 1 98.94 130 ALA A C 1
ATOM 1015 O O . ALA A 1 130 ? -22.453 10.516 14.398 1 98.94 130 ALA A O 1
ATOM 1016 N N . ALA A 1 131 ? -22.688 12.703 14.438 1 98.94 131 ALA A N 1
ATOM 1017 C CA . ALA A 1 131 ? -24.156 12.68 14.492 1 98.94 131 ALA A CA 1
ATOM 1018 C C . ALA A 1 131 ? -24.75 12.844 13.102 1 98.94 131 ALA A C 1
ATOM 1020 O O . ALA A 1 131 ? -25.031 13.969 12.672 1 98.94 131 ALA A O 1
ATOM 1021 N N . VAL A 1 132 ? -25 11.742 12.453 1 98.88 132 VAL A N 1
ATOM 1022 C CA . VAL A 1 132 ? -25.422 11.734 11.055 1 98.88 132 VAL A CA 1
ATOM 1023 C C . VAL A 1 132 ? -26.922 11.914 10.961 1 98.88 132 VAL A C 1
ATOM 1025 O O . VAL A 1 132 ? -27.688 10.938 11.055 1 98.88 132 VAL A O 1
ATOM 1028 N N . ASN A 1 133 ? -27.344 13.133 10.672 1 98.62 133 ASN A N 1
ATOM 1029 C CA . ASN A 1 133 ? -28.75 13.516 10.703 1 98.62 133 ASN A CA 1
ATOM 1030 C C . ASN A 1 133 ? -29.328 13.641 9.297 1 98.62 133 ASN A C 1
ATOM 1032 O O . ASN A 1 133 ? -30.281 14.391 9.078 1 98.62 133 ASN A O 1
ATOM 1036 N N . GLY A 1 134 ? -28.766 13 8.328 1 98.44 134 GLY A N 1
ATOM 1037 C CA . GLY A 1 134 ? -29.188 12.984 6.941 1 98.44 134 GLY A CA 1
ATOM 1038 C C . GLY A 1 134 ? -28.328 12.086 6.062 1 98.44 134 GLY A C 1
ATOM 1039 O O . GLY A 1 134 ? -27.531 11.305 6.566 1 98.44 134 GLY A O 1
ATOM 1040 N N . ALA A 1 135 ? -28.578 12.211 4.715 1 98.19 135 ALA A N 1
ATOM 1041 C CA . ALA A 1 135 ? -27.812 11.43 3.754 1 98.19 135 ALA A CA 1
ATOM 1042 C C . ALA A 1 135 ? -26.312 11.695 3.9 1 98.19 135 ALA A C 1
ATOM 1044 O O . ALA A 1 135 ? -25.875 12.852 3.934 1 98.19 135 ALA A O 1
ATOM 1045 N N . CYS A 1 136 ? -25.531 10.711 4.066 1 98.62 136 CYS A N 1
ATOM 1046 C CA . CYS A 1 136 ? -24.094 10.75 4.312 1 98.62 136 CYS A CA 1
ATOM 1047 C C . CYS A 1 136 ? -23.344 9.883 3.307 1 98.62 136 CYS A C 1
ATOM 1049 O O . CYS A 1 136 ? -23.281 8.664 3.459 1 98.62 136 CYS A O 1
ATOM 1051 N N . ALA A 1 137 ? -22.688 10.539 2.336 1 98.06 137 ALA A N 1
ATOM 1052 C CA . ALA A 1 137 ? -22.203 9.766 1.195 1 98.06 137 ALA A CA 1
ATOM 1053 C C . ALA A 1 137 ? -20.75 10.109 0.881 1 98.06 137 ALA A C 1
ATOM 1055 O O . ALA A 1 137 ? -20.328 11.25 1.053 1 98.06 137 ALA A O 1
ATOM 1056 N N . GLY A 1 138 ? -20.016 9.109 0.383 1 97.94 138 GLY A N 1
ATOM 1057 C CA . GLY A 1 138 ? -18.656 9.328 -0.107 1 97.94 138 GLY A CA 1
ATOM 1058 C C . GLY A 1 138 ? -17.75 9.953 0.927 1 97.94 138 GLY A C 1
ATOM 1059 O O . GLY A 1 138 ? -17.641 9.461 2.053 1 97.94 138 GLY A O 1
ATOM 1060 N N . GLY A 1 139 ? -17.219 11.078 0.529 1 98.12 139 GLY A N 1
ATOM 1061 C CA . GLY A 1 139 ? -16.344 11.828 1.424 1 98.12 139 GLY A CA 1
ATOM 1062 C C . GLY A 1 139 ? -17.047 12.273 2.697 1 98.12 139 GLY A C 1
ATOM 1063 O O . GLY A 1 139 ? -16.391 12.477 3.727 1 98.12 139 GLY A O 1
ATOM 1064 N N . GLY A 1 140 ? -18.312 12.484 2.584 1 98.62 140 GLY A N 1
ATOM 1065 C CA . GLY A 1 140 ? -19.078 12.773 3.795 1 98.62 140 GLY A CA 1
ATOM 1066 C C . GLY A 1 140 ? -19.047 11.633 4.797 1 98.62 140 GLY A C 1
ATOM 1067 O O . GLY A 1 140 ? -18.828 11.852 5.988 1 98.62 140 GLY A O 1
ATOM 1068 N N . TYR A 1 141 ? -19.297 10.422 4.324 1 98.75 141 TYR A N 1
ATOM 1069 C CA . TYR A 1 141 ? -19.203 9.258 5.195 1 98.75 141 TYR A CA 1
ATOM 1070 C C . TYR A 1 141 ? -17.75 9.039 5.648 1 98.75 141 TYR A C 1
ATOM 1072 O O . TYR A 1 141 ? -17.516 8.602 6.777 1 98.75 141 TYR A O 1
ATOM 1080 N N . GLU A 1 142 ? -16.797 9.344 4.805 1 98.75 142 GLU A N 1
ATOM 1081 C CA . GLU A 1 142 ? -15.391 9.234 5.191 1 98.75 142 GLU A CA 1
ATOM 1082 C C . GLU A 1 142 ? -15.062 10.188 6.34 1 98.75 142 GLU A C 1
ATOM 1084 O O . GLU A 1 142 ? -14.227 9.875 7.191 1 98.75 142 GLU A O 1
ATOM 1089 N N . LEU A 1 143 ? -15.688 11.32 6.348 1 98.75 143 LEU A N 1
ATOM 1090 C CA . LEU A 1 143 ? -15.57 12.211 7.496 1 98.75 143 LEU A CA 1
ATOM 1091 C C . LEU A 1 143 ? -16.141 11.562 8.75 1 98.75 143 LEU A C 1
ATOM 1093 O O . LEU A 1 143 ? -15.508 11.594 9.812 1 98.75 143 LEU A O 1
ATOM 1097 N N . ALA A 1 144 ? -17.297 10.984 8.617 1 98.88 144 ALA A N 1
ATOM 1098 C CA . ALA A 1 144 ? -17.906 10.281 9.742 1 98.88 144 ALA A CA 1
ATOM 1099 C C . ALA A 1 144 ? -17.016 9.133 10.219 1 98.88 144 ALA A C 1
ATOM 1101 O O . ALA A 1 144 ? -16.859 8.93 11.422 1 98.88 144 ALA A O 1
ATOM 1102 N N . LEU A 1 145 ? -16.422 8.438 9.266 1 98.81 145 LEU A N 1
ATOM 1103 C CA . LEU A 1 145 ? -15.57 7.289 9.57 1 98.81 145 LEU A CA 1
ATOM 1104 C C . LEU A 1 145 ? -14.336 7.719 10.367 1 98.81 145 LEU A C 1
ATOM 1106 O O . LEU A 1 145 ? -13.766 6.914 11.109 1 98.81 145 LEU A O 1
ATOM 1110 N N . ALA A 1 146 ? -13.93 8.938 10.242 1 98.56 146 ALA A N 1
ATOM 1111 C CA . ALA A 1 146 ? -12.75 9.43 10.953 1 98.56 146 ALA A CA 1
ATOM 1112 C C . ALA A 1 146 ? -13.062 9.672 12.43 1 98.56 146 ALA A C 1
ATOM 1114 O O . ALA A 1 146 ? -12.148 9.812 13.242 1 98.56 146 ALA A O 1
ATOM 1115 N N . CYS A 1 147 ? -14.32 9.773 12.797 1 98.81 147 CYS A N 1
ATOM 1116 C CA . CYS A 1 147 ? -14.727 10 14.18 1 98.81 147 CYS A CA 1
ATOM 1117 C C . CYS A 1 147 ? -14.641 8.719 14.992 1 98.81 147 CYS A C 1
ATOM 1119 O O . CYS A 1 147 ? -14.469 7.633 14.438 1 98.81 147 CYS A O 1
ATOM 1121 N N . ASP A 1 148 ? -14.758 8.836 16.328 1 98.69 148 ASP A N 1
ATOM 1122 C CA . ASP A 1 148 ? -14.711 7.676 17.219 1 98.69 148 ASP A CA 1
ATOM 1123 C C . ASP A 1 148 ? -15.984 6.844 17.094 1 98.69 148 ASP A C 1
ATOM 1125 O O . ASP A 1 148 ? -15.938 5.613 17.156 1 98.69 148 ASP A O 1
ATOM 1129 N N . GLU A 1 149 ? -17.078 7.531 17.016 1 98.75 149 GLU A N 1
ATOM 1130 C CA . GLU A 1 149 ? -18.391 6.875 16.953 1 98.75 149 GLU A CA 1
ATOM 1131 C C . GLU A 1 149 ? -19.281 7.555 15.914 1 98.75 149 GLU A C 1
ATOM 1133 O O . GLU A 1 149 ? -19.141 8.75 15.656 1 98.75 149 GLU A O 1
ATOM 1138 N N . ILE A 1 150 ? -20.156 6.773 15.336 1 98.94 150 ILE A N 1
ATOM 1139 C CA . ILE A 1 150 ? -21.141 7.266 14.383 1 98.94 150 ILE A CA 1
ATOM 1140 C C . ILE A 1 150 ? -22.547 6.914 14.867 1 98.94 150 ILE A C 1
ATOM 1142 O O . ILE A 1 150 ? -22.875 5.742 15.07 1 98.94 150 ILE A O 1
ATOM 1146 N N . LEU A 1 151 ? -23.359 7.871 15.102 1 98.94 151 LEU A N 1
ATOM 1147 C CA . LEU A 1 151 ? -24.781 7.723 15.398 1 98.94 151 LEU A CA 1
ATOM 1148 C C . LEU A 1 151 ? -25.625 8.164 14.211 1 98.94 151 LEU A C 1
ATOM 1150 O O . LEU A 1 151 ? -25.578 9.328 13.805 1 98.94 151 LEU A O 1
ATOM 1154 N N . LEU A 1 152 ? -26.391 7.285 13.594 1 98.88 152 LEU A N 1
ATOM 1155 C CA . LEU A 1 152 ? -27.203 7.551 12.414 1 98.88 152 LEU A CA 1
ATOM 1156 C C . LEU A 1 152 ? -28.672 7.727 12.781 1 98.88 152 LEU A C 1
ATOM 1158 O O . LEU A 1 152 ? -29.234 6.918 13.531 1 98.88 152 LEU A O 1
ATOM 1162 N N . VAL A 1 153 ? -29.266 8.742 12.297 1 98.81 153 VAL A N 1
ATOM 1163 C CA . VAL A 1 153 ? -30.703 8.93 12.508 1 98.81 153 VAL A CA 1
ATOM 1164 C C . VAL A 1 153 ? -31.484 7.867 11.734 1 98.81 153 VAL A C 1
ATOM 1166 O O . VAL A 1 153 ? -31.141 7.535 10.602 1 98.81 153 VAL A O 1
ATOM 1169 N N . ASP A 1 154 ? -32.438 7.297 12.375 1 98.31 154 ASP A N 1
ATOM 1170 C CA . ASP A 1 154 ? -33.281 6.285 11.75 1 98.31 154 ASP A CA 1
ATOM 1171 C C . ASP A 1 154 ? -34.625 6.887 11.305 1 98.31 154 ASP A C 1
ATOM 1173 O O . ASP A 1 154 ? -35.656 6.562 11.867 1 98.31 154 ASP A O 1
ATOM 1177 N N . ASP A 1 155 ? -34.625 7.645 10.273 1 97.44 155 ASP A N 1
ATOM 1178 C CA . ASP A 1 155 ? -35.781 8.352 9.766 1 97.44 155 ASP A CA 1
ATOM 1179 C C . ASP A 1 155 ? -36.312 7.707 8.484 1 97.44 155 ASP A C 1
ATOM 1181 O O . ASP A 1 155 ? -37.031 8.344 7.719 1 97.44 155 ASP A O 1
ATOM 1185 N N . ARG A 1 156 ? -35.875 6.609 8.094 1 94.5 156 ARG A N 1
ATOM 1186 C CA . ARG A 1 156 ? -36.281 5.781 6.957 1 94.5 156 ARG A CA 1
ATOM 1187 C C . ARG A 1 156 ? -35.656 6.309 5.664 1 94.5 156 ARG A C 1
ATOM 1189 O O . ARG A 1 156 ? -35.75 5.664 4.617 1 94.5 156 ARG A O 1
ATOM 1196 N N . SER A 1 157 ? -34.875 7.367 5.75 1 95.25 157 SER A N 1
ATOM 1197 C CA . SER A 1 157 ? -34.344 7.949 4.531 1 95.25 157 SER A CA 1
ATOM 1198 C C . SER A 1 157 ? -32.812 8.109 4.633 1 95.25 157 SER A C 1
ATOM 1200 O O . SER A 1 157 ? -32.094 7.871 3.664 1 95.25 157 SER A O 1
ATOM 1202 N N . SER A 1 158 ? -32.344 8.516 5.773 1 97.69 158 SER A N 1
ATOM 1203 C CA . SER A 1 158 ? -30.906 8.766 5.949 1 97.69 158 SER A CA 1
ATOM 1204 C C . SER A 1 158 ? -30.109 7.473 5.863 1 97.69 158 SER A C 1
ATOM 1206 O O . SER A 1 158 ? -30.438 6.48 6.512 1 97.69 158 SER A O 1
ATOM 1208 N N . ALA A 1 159 ? -29.094 7.5 4.996 1 98.31 159 ALA A N 1
ATOM 1209 C CA . ALA A 1 159 ? -28.234 6.34 4.758 1 98.31 159 ALA A CA 1
ATOM 1210 C C . ALA A 1 159 ? -26.766 6.746 4.695 1 98.31 159 ALA A C 1
ATOM 1212 O O . ALA A 1 159 ? -26.438 7.91 4.438 1 98.31 159 ALA A O 1
ATOM 1213 N N . VAL A 1 160 ? -25.906 5.824 5.039 1 98.75 160 VAL A N 1
ATOM 1214 C CA . VAL A 1 160 ? -24.484 5.969 4.727 1 98.75 160 VAL A CA 1
ATOM 1215 C C . VAL A 1 160 ? -24.156 5.227 3.432 1 98.75 160 VAL A C 1
ATOM 1217 O O . VAL A 1 160 ? -24.75 4.188 3.141 1 98.75 160 VAL A O 1
ATOM 1220 N N . SER A 1 161 ? -23.266 5.824 2.648 1 98.62 161 SER A N 1
ATOM 1221 C CA . SER A 1 161 ? -22.953 5.184 1.376 1 98.62 161 SER A CA 1
ATOM 1222 C C . SER A 1 161 ? -21.547 5.562 0.896 1 98.62 161 SER A C 1
ATOM 1224 O O . SER A 1 161 ? -21 6.594 1.301 1 98.62 161 SER A O 1
ATOM 1226 N N . LEU A 1 162 ? -20.891 4.723 0.125 1 98.62 162 LEU A N 1
ATOM 1227 C CA . LEU A 1 162 ? -19.703 4.953 -0.694 1 98.62 162 LEU A CA 1
ATOM 1228 C C . LEU A 1 162 ? -19.984 4.648 -2.16 1 98.62 162 LEU A C 1
ATOM 1230 O O . LEU A 1 162 ? -19.547 3.623 -2.684 1 98.62 162 LEU A O 1
ATOM 1234 N N . PRO A 1 163 ? -20.641 5.559 -2.85 1 97.75 163 PRO A N 1
ATOM 1235 C CA . PRO A 1 163 ? -21.172 5.246 -4.18 1 97.75 163 PRO A CA 1
ATOM 1236 C C . PRO A 1 163 ? -20.172 5.566 -5.293 1 97.75 163 PRO A C 1
ATOM 1238 O O . PRO A 1 163 ? -20.547 5.586 -6.473 1 97.75 163 PRO A O 1
ATOM 1241 N N . GLU A 1 164 ? -18.891 5.797 -4.992 1 97.94 164 GLU A N 1
ATOM 1242 C CA . GLU A 1 164 ? -17.891 6.312 -5.934 1 97.94 164 GLU A CA 1
ATOM 1243 C C . GLU A 1 164 ? -17.656 5.328 -7.078 1 97.94 164 GLU A C 1
ATOM 1245 O O . GLU A 1 164 ? -17.578 5.73 -8.242 1 97.94 164 GLU A O 1
ATOM 1250 N N . VAL A 1 165 ? -17.641 4.059 -6.797 1 98.19 165 VAL A N 1
ATOM 1251 C CA . VAL A 1 165 ? -17.312 3.064 -7.816 1 98.19 165 VAL A CA 1
ATOM 1252 C C . VAL A 1 165 ? -18.438 2.982 -8.836 1 98.19 165 VAL A C 1
ATOM 1254 O O . VAL A 1 165 ? -18.219 3.186 -10.031 1 98.19 165 VAL A O 1
ATOM 1257 N N . PRO A 1 166 ? -19.672 2.799 -8.422 1 96.88 166 PRO A N 1
ATOM 1258 C CA . PRO A 1 166 ? -20.719 2.609 -9.414 1 96.88 166 PRO A CA 1
ATOM 1259 C C . PRO A 1 166 ? -21.125 3.912 -10.102 1 96.88 166 PRO A C 1
ATOM 1261 O O . PRO A 1 166 ? -21.562 3.896 -11.258 1 96.88 166 PRO A O 1
ATOM 1264 N N . LEU A 1 167 ? -20.938 5.078 -9.469 1 95.56 167 LEU A N 1
ATOM 1265 C CA . LEU A 1 167 ? -21.438 6.324 -10.031 1 95.56 167 LEU A CA 1
ATOM 1266 C C . LEU A 1 167 ? -20.344 7.051 -10.812 1 95.56 167 LEU A C 1
ATOM 1268 O O . LEU A 1 167 ? -20.625 7.715 -11.812 1 95.56 167 LEU A O 1
ATOM 1272 N N . LEU A 1 168 ? -19.078 6.945 -10.312 1 96.69 168 LEU A N 1
ATOM 1273 C CA . LEU A 1 168 ? -18.062 7.863 -10.805 1 96.69 168 LEU A CA 1
ATOM 1274 C C . LEU A 1 168 ? -16.891 7.102 -11.422 1 96.69 168 LEU A C 1
ATOM 1276 O O . LEU A 1 168 ? -16.031 7.699 -12.055 1 96.69 168 LEU A O 1
ATOM 1280 N N . GLY A 1 169 ? -16.844 5.766 -11.25 1 97.31 169 GLY A N 1
ATOM 1281 C CA . GLY A 1 169 ? -15.719 4.988 -11.742 1 97.31 169 GLY A CA 1
ATOM 1282 C C . GLY A 1 169 ? -14.414 5.297 -11.031 1 97.31 169 GLY A C 1
ATOM 1283 O O . GLY A 1 169 ? -13.336 5.18 -11.609 1 97.31 169 GLY A O 1
ATOM 1284 N N . VAL A 1 170 ? -14.492 5.793 -9.805 1 97.5 170 VAL A N 1
ATOM 1285 C CA . VAL A 1 170 ? -13.32 6.051 -8.969 1 97.5 170 VAL A CA 1
ATOM 1286 C C . VAL A 1 170 ? -13.508 5.41 -7.598 1 97.5 170 VAL A C 1
ATOM 1288 O O . VAL A 1 170 ? -14.477 4.684 -7.375 1 97.5 170 VAL A O 1
ATOM 1291 N N . LEU A 1 171 ? -12.562 5.598 -6.668 1 98 171 LEU A N 1
ATOM 1292 C CA . LEU A 1 171 ? -12.633 4.996 -5.344 1 98 171 LEU A CA 1
ATOM 1293 C C . LEU A 1 171 ? -13.039 6.027 -4.297 1 98 171 LEU A C 1
ATOM 1295 O O . LEU A 1 171 ? -12.867 7.23 -4.5 1 98 171 LEU A O 1
ATOM 1299 N N . PRO A 1 172 ? -13.633 5.547 -3.145 1 96.62 172 PRO A N 1
ATOM 1300 C CA . PRO A 1 172 ? -13.602 6.398 -1.955 1 96.62 172 PRO A CA 1
ATOM 1301 C C . PRO A 1 172 ? -12.188 6.699 -1.478 1 96.62 172 PRO A C 1
ATOM 1303 O O . PRO A 1 172 ? -11.641 5.957 -0.658 1 96.62 172 PRO A O 1
ATOM 1306 N N . GLY A 1 173 ? -11.656 7.738 -1.912 1 90.56 173 GLY A N 1
ATOM 1307 C CA . GLY A 1 173 ? -10.219 7.961 -1.926 1 90.56 173 GLY A CA 1
ATOM 1308 C C . GLY A 1 173 ? -9.695 8.594 -0.649 1 90.56 173 GLY A C 1
ATOM 1309 O O . GLY A 1 173 ? -8.484 8.703 -0.451 1 90.56 173 GLY A O 1
ATOM 1310 N N . THR A 1 174 ? -10.492 9.062 0.216 1 94 174 THR A N 1
ATOM 1311 C CA . THR A 1 174 ? -9.992 9.719 1.422 1 94 174 THR A CA 1
ATOM 1312 C C . THR A 1 174 ? -10.156 8.805 2.635 1 94 174 THR A C 1
ATOM 1314 O O . THR A 1 174 ? -10.539 9.258 3.715 1 94 174 THR A O 1
ATOM 1317 N N . GLY A 1 175 ? -9.953 7.516 2.377 1 96.62 175 GLY A N 1
ATOM 1318 C CA . GLY A 1 175 ? -9.797 6.535 3.439 1 96.62 175 GLY A CA 1
ATOM 1319 C C . GLY A 1 175 ? -10.992 5.609 3.574 1 96.62 175 GLY A C 1
ATOM 1320 O O . GLY A 1 175 ? -11 4.719 4.426 1 96.62 175 GLY A O 1
ATOM 1321 N N . GLY A 1 176 ? -12.016 5.785 2.758 1 97.81 176 GLY A N 1
ATOM 1322 C CA . GLY A 1 176 ? -13.266 5.074 2.959 1 97.81 176 GLY A CA 1
ATOM 1323 C C . GLY A 1 176 ? -13.109 3.566 2.902 1 97.81 176 GLY A C 1
ATOM 1324 O O . GLY A 1 176 ? -13.594 2.854 3.781 1 97.81 176 GLY A O 1
ATOM 1325 N N . LEU A 1 177 ? -12.398 3.039 1.896 1 97.38 177 LEU A N 1
ATOM 1326 C CA . LEU A 1 177 ? -12.242 1.598 1.751 1 97.38 177 LEU A CA 1
ATOM 1327 C C . LEU A 1 177 ? -11.5 1.011 2.945 1 97.38 177 LEU A C 1
ATOM 1329 O O . LEU A 1 177 ? -11.898 -0.019 3.49 1 97.38 177 LEU A O 1
ATOM 1333 N N . THR A 1 178 ? -10.5 1.709 3.359 1 97.38 178 THR A N 1
ATOM 1334 C CA . THR A 1 178 ? -9.609 1.188 4.391 1 97.38 178 THR A CA 1
ATOM 1335 C C . THR A 1 178 ? -10.25 1.306 5.77 1 97.38 178 THR A C 1
ATOM 1337 O O . THR A 1 178 ? -10.203 0.365 6.566 1 97.38 178 THR A O 1
ATOM 1340 N N . ARG A 1 179 ? -10.891 2.422 6.051 1 98.19 179 ARG A N 1
ATOM 1341 C CA . ARG A 1 179 ? -11.484 2.607 7.371 1 98.19 179 ARG A CA 1
ATOM 1342 C C . ARG A 1 179 ? -12.688 1.687 7.562 1 98.19 179 ARG A C 1
ATOM 1344 O O . ARG A 1 179 ? -12.938 1.212 8.672 1 98.19 179 ARG A O 1
ATOM 1351 N N . VAL A 1 180 ? -13.422 1.388 6.488 1 97.88 180 VAL A N 1
ATOM 1352 C CA . VAL A 1 180 ? -14.555 0.468 6.582 1 97.88 180 VAL A CA 1
ATOM 1353 C C . VAL A 1 180 ? -14.055 -0.919 6.984 1 97.88 180 VAL A C 1
ATOM 1355 O O . VAL A 1 180 ? -14.695 -1.603 7.793 1 97.88 180 VAL A O 1
ATOM 1358 N N . THR A 1 181 ? -12.914 -1.312 6.527 1 96.44 181 THR A N 1
ATOM 1359 C CA . THR A 1 181 ? -12.406 -2.648 6.82 1 96.44 181 THR A CA 1
ATOM 1360 C C . THR A 1 181 ? -11.531 -2.633 8.07 1 96.44 181 THR A C 1
ATOM 1362 O O . THR A 1 181 ? -11.773 -3.383 9.016 1 96.44 181 THR A O 1
ATOM 1365 N N . ASP A 1 182 ? -10.609 -1.708 8.156 1 96.12 182 ASP A N 1
ATOM 1366 C CA . ASP A 1 182 ? -9.562 -1.78 9.172 1 96.12 182 ASP A CA 1
ATOM 1367 C C . ASP A 1 182 ? -10.039 -1.153 10.484 1 96.12 182 ASP A C 1
ATOM 1369 O O . ASP A 1 182 ? -9.586 -1.542 11.562 1 96.12 182 ASP A O 1
ATOM 1373 N N . LYS A 1 183 ? -10.859 -0.176 10.367 1 97.19 183 LYS A N 1
ATOM 1374 C CA . LYS A 1 183 ? -11.344 0.487 11.57 1 97.19 183 LYS A CA 1
ATOM 1375 C C . LYS A 1 183 ? -12.68 -0.098 12.023 1 97.19 183 LYS A C 1
ATOM 1377 O O . LYS A 1 183 ? -12.852 -0.431 13.195 1 97.19 183 LYS A O 1
ATOM 1382 N N . ARG A 1 184 ? -13.562 -0.362 11.078 1 98.06 184 ARG A N 1
ATOM 1383 C CA . ARG A 1 184 ? -14.914 -0.792 11.422 1 98.06 184 ARG A CA 1
ATOM 1384 C C . ARG A 1 184 ? -15.031 -2.312 11.391 1 98.06 184 ARG A C 1
ATOM 1386 O O . ARG A 1 184 ? -15.984 -2.881 11.922 1 98.06 184 ARG A O 1
ATOM 1393 N N . HIS A 1 185 ? -14.109 -3.01 10.703 1 97.5 185 HIS A N 1
ATOM 1394 C CA . HIS A 1 185 ? -14.055 -4.461 10.586 1 97.5 185 HIS A CA 1
ATOM 1395 C C . HIS A 1 185 ? -15.305 -5.004 9.906 1 97.5 185 HIS A C 1
ATOM 1397 O O . HIS A 1 185 ? -15.859 -6.023 10.328 1 97.5 185 HIS A O 1
ATOM 1403 N N . VAL A 1 186 ? -15.75 -4.199 8.906 1 97.75 186 VAL A N 1
ATOM 1404 C CA . VAL A 1 186 ? -16.781 -4.742 8.023 1 97.75 186 VAL A CA 1
ATOM 1405 C C . VAL A 1 186 ? -16.219 -5.91 7.223 1 97.75 186 VAL A C 1
ATOM 1407 O O . VAL A 1 186 ? -15.125 -5.805 6.648 1 97.75 186 VAL A O 1
ATOM 1410 N N . ARG A 1 187 ? -16.953 -7 7.246 1 97.12 187 ARG A N 1
ATOM 1411 C CA . ARG A 1 187 ? -16.516 -8.148 6.453 1 97.12 187 ARG A CA 1
ATOM 1412 C C . ARG A 1 187 ? -16.297 -7.75 4.996 1 97.12 187 ARG A C 1
ATOM 1414 O O . ARG A 1 187 ? -17.078 -6.98 4.434 1 97.12 187 ARG A O 1
ATOM 1421 N N . HIS A 1 188 ? -15.336 -8.305 4.344 1 95.25 188 HIS A N 1
ATOM 1422 C CA . HIS A 1 188 ? -14.883 -7.801 3.051 1 95.25 188 HIS A CA 1
ATOM 1423 C C . HIS A 1 188 ? -15.977 -7.949 1.995 1 95.25 188 HIS A C 1
ATOM 1425 O O . HIS A 1 188 ? -16.094 -7.105 1.102 1 95.25 188 HIS A O 1
ATOM 1431 N N . ASP A 1 189 ? -16.766 -9.055 2.006 1 97.69 189 ASP A N 1
ATOM 1432 C CA . ASP A 1 189 ? -17.828 -9.234 1.029 1 97.69 189 ASP A CA 1
ATOM 1433 C C . ASP A 1 189 ? -18.953 -8.219 1.24 1 97.69 189 ASP A C 1
ATOM 1435 O O . ASP A 1 189 ? -19.531 -7.715 0.276 1 97.69 189 ASP A O 1
ATOM 1439 N N . LEU A 1 190 ? -19.234 -7.867 2.479 1 98 190 LEU A N 1
ATOM 1440 C CA . LEU A 1 190 ? -20.203 -6.824 2.77 1 98 190 LEU A CA 1
ATOM 1441 C C . LEU A 1 190 ? -19.688 -5.453 2.361 1 98 190 LEU A C 1
ATOM 1443 O O . LEU A 1 190 ? -20.438 -4.625 1.846 1 98 190 LEU A O 1
ATOM 1447 N N . ALA A 1 191 ? -18.406 -5.246 2.635 1 98.19 191 ALA A N 1
ATOM 1448 C CA . ALA A 1 191 ? -17.781 -4.016 2.15 1 98.19 191 ALA A CA 1
ATOM 1449 C C . ALA A 1 191 ? -17.859 -3.918 0.63 1 98.19 191 ALA A C 1
ATOM 1451 O O . ALA A 1 191 ? -18.094 -2.838 0.083 1 98.19 191 ALA A O 1
ATOM 1452 N N . ASP A 1 192 ? -17.672 -5.035 -0.053 1 98.31 192 ASP A N 1
ATOM 1453 C CA . ASP A 1 192 ? -17.797 -5.082 -1.507 1 98.31 192 ASP A CA 1
ATOM 1454 C C . ASP A 1 192 ? -19.203 -4.672 -1.953 1 98.31 192 ASP A C 1
ATOM 1456 O O . ASP A 1 192 ? -19.359 -3.826 -2.838 1 98.31 192 ASP A O 1
ATOM 1460 N N . ILE A 1 193 ? -20.219 -5.211 -1.315 1 98.25 193 ILE A N 1
ATOM 1461 C CA . ILE A 1 193 ? -21.594 -4.84 -1.619 1 98.25 193 ILE A CA 1
ATOM 1462 C C . ILE A 1 193 ? -21.797 -3.352 -1.34 1 98.25 193 ILE A C 1
ATOM 1464 O O . ILE A 1 193 ? -22.312 -2.619 -2.186 1 98.25 193 ILE A O 1
ATOM 1468 N N . PHE A 1 194 ? -21.328 -2.963 -0.206 1 98.5 194 PHE A N 1
ATOM 1469 C CA . PHE A 1 194 ? -21.516 -1.588 0.244 1 98.5 194 PHE A CA 1
ATOM 1470 C C . PHE A 1 194 ? -20.906 -0.607 -0.748 1 98.5 194 PHE A C 1
ATOM 1472 O O . PHE A 1 194 ? -21.531 0.388 -1.115 1 98.5 194 PHE A O 1
ATOM 1479 N N . CYS A 1 195 ? -19.703 -0.879 -1.299 1 98.38 195 CYS A N 1
ATOM 1480 C CA . CYS A 1 195 ? -18.938 0.029 -2.146 1 98.38 195 CYS A CA 1
ATOM 1481 C C . CYS A 1 195 ? -19.391 -0.07 -3.598 1 98.38 195 CYS A C 1
ATOM 1483 O O . CYS A 1 195 ? -18.922 0.688 -4.449 1 98.38 195 CYS A O 1
ATOM 1485 N N . THR A 1 196 ? -20.312 -0.954 -3.9 1 98.06 196 THR A N 1
ATOM 1486 C CA . THR A 1 196 ? -20.797 -1.095 -5.27 1 98.06 196 THR A CA 1
ATOM 1487 C C . THR A 1 196 ? -22.297 -0.854 -5.336 1 98.06 196 THR A C 1
ATOM 1489 O O . THR A 1 196 ? -22.953 -1.199 -6.328 1 98.06 196 THR A O 1
ATOM 1492 N N . THR A 1 197 ? -22.812 -0.31 -4.293 1 95.88 197 THR A N 1
ATOM 1493 C CA . THR A 1 197 ? -24.219 0.078 -4.25 1 95.88 197 THR A CA 1
ATOM 1494 C C . THR A 1 197 ? -24.359 1.592 -4.113 1 95.88 197 THR A C 1
ATOM 1496 O O . THR A 1 197 ? -23.625 2.219 -3.34 1 95.88 197 THR A O 1
ATOM 1499 N N . THR A 1 198 ? -25.297 2.154 -4.848 1 95.12 198 THR A N 1
ATOM 1500 C CA . THR A 1 198 ? -25.422 3.605 -4.895 1 95.12 198 THR A CA 1
ATOM 1501 C C . THR A 1 198 ? -26.297 4.109 -3.744 1 95.12 198 THR A C 1
ATOM 1503 O O . THR A 1 198 ? -26.016 5.156 -3.162 1 95.12 198 THR A O 1
ATOM 1506 N N . GLU A 1 199 ? -27.344 3.367 -3.369 1 93.44 199 GLU A N 1
ATOM 1507 C CA . GLU A 1 199 ? -28.375 3.828 -2.441 1 93.44 199 GLU A CA 1
ATOM 1508 C C . GLU A 1 199 ? -27.859 3.832 -1.005 1 93.44 199 GLU A C 1
ATOM 1510 O O . GLU A 1 199 ? -28.422 4.52 -0.144 1 93.44 199 GLU A O 1
ATOM 1515 N N . GLY A 1 200 ? -26.875 3.039 -0.678 1 96.12 200 GLY A N 1
ATOM 1516 C CA . GLY A 1 200 ? -26.312 2.971 0.664 1 96.12 200 GLY A CA 1
ATOM 1517 C C . GLY A 1 200 ? -27.109 2.07 1.593 1 96.12 200 GLY A C 1
ATOM 1518 O O . GLY A 1 200 ? -27.828 1.172 1.137 1 96.12 200 GLY A O 1
ATOM 1519 N N . VAL A 1 201 ? -26.75 2.176 2.859 1 98.12 201 VAL A N 1
ATOM 1520 C CA . VAL A 1 201 ? -27.344 1.334 3.895 1 98.12 201 VAL A CA 1
ATOM 1521 C C . VAL A 1 201 ? -27.891 2.207 5.02 1 98.12 201 VAL A C 1
ATOM 1523 O O . VAL A 1 201 ? -27.281 3.213 5.387 1 98.12 201 VAL A O 1
ATOM 1526 N N . ARG A 1 202 ? -29.094 1.854 5.527 1 97.12 202 ARG A N 1
ATOM 1527 C CA . ARG A 1 202 ? -29.734 2.664 6.555 1 97.12 202 ARG A CA 1
ATOM 1528 C C . ARG A 1 202 ? -30.234 1.794 7.703 1 97.12 202 ARG A C 1
ATOM 1530 O O . ARG A 1 202 ? -30.219 0.564 7.609 1 97.12 202 ARG A O 1
ATOM 1537 N N . GLY A 1 203 ? -30.578 2.434 8.789 1 97.19 203 GLY A N 1
ATOM 1538 C CA . GLY A 1 203 ? -31.25 1.797 9.906 1 97.19 203 GLY A CA 1
ATOM 1539 C C . GLY A 1 203 ? -30.453 0.667 10.531 1 97.19 203 GLY A C 1
ATOM 1540 O O . GLY A 1 203 ? -29.234 0.771 10.672 1 97.19 203 GLY A O 1
ATOM 1541 N N . GLN A 1 204 ? -31.156 -0.349 10.922 1 97.94 204 GLN A N 1
ATOM 1542 C CA . GLN A 1 204 ? -30.594 -1.457 11.688 1 97.94 204 GLN A CA 1
ATOM 1543 C C . GLN A 1 204 ? -29.531 -2.197 10.891 1 97.94 204 GLN A C 1
ATOM 1545 O O . GLN A 1 204 ? -28.531 -2.652 11.453 1 97.94 204 GLN A O 1
ATOM 1550 N N . ARG A 1 205 ? -29.703 -2.283 9.617 1 97.31 205 ARG A N 1
ATOM 1551 C CA . ARG A 1 205 ? -28.734 -2.959 8.773 1 97.31 205 ARG A CA 1
ATOM 1552 C C . ARG A 1 205 ? -27.375 -2.254 8.82 1 97.31 205 ARG A C 1
ATOM 1554 O O . ARG A 1 205 ? -26.328 -2.904 8.812 1 97.31 205 ARG A O 1
ATOM 1561 N N . ALA A 1 206 ? -27.359 -0.912 8.844 1 98.62 206 ALA A N 1
ATOM 1562 C CA . ALA A 1 206 ? -26.109 -0.148 8.953 1 98.62 206 ALA A CA 1
ATOM 1563 C C . ALA A 1 206 ? -25.359 -0.495 10.234 1 98.62 206 ALA A C 1
ATOM 1565 O O . ALA A 1 206 ? -24.141 -0.619 10.234 1 98.62 206 ALA A O 1
ATOM 1566 N N . LYS A 1 207 ? -26.094 -0.654 11.297 1 98.5 207 LYS A N 1
ATOM 1567 C CA . LYS A 1 207 ? -25.5 -1.034 12.578 1 98.5 207 LYS A CA 1
ATOM 1568 C C . LYS A 1 207 ? -25 -2.475 12.539 1 98.5 207 LYS A C 1
ATOM 1570 O O . LYS A 1 207 ? -23.875 -2.756 12.961 1 98.5 207 LYS A O 1
ATOM 1575 N N . ASP A 1 208 ? -25.812 -3.379 11.961 1 97.62 208 ASP A N 1
ATOM 1576 C CA . ASP A 1 208 ? -25.469 -4.797 11.914 1 97.62 208 ASP A CA 1
ATOM 1577 C C . ASP A 1 208 ? -24.203 -5.027 11.078 1 97.62 208 ASP A C 1
ATOM 1579 O O . ASP A 1 208 ? -23.422 -5.918 11.383 1 97.62 208 ASP A O 1
ATOM 1583 N N . TRP A 1 209 ? -24.062 -4.219 10.07 1 98.06 209 TRP A N 1
ATOM 1584 C CA . TRP A 1 209 ? -22.891 -4.348 9.195 1 98.06 209 TRP A CA 1
ATOM 1585 C C . TRP A 1 209 ? -21.688 -3.611 9.781 1 98.06 209 TRP A C 1
ATOM 1587 O O . TRP A 1 209 ? -20.609 -3.627 9.203 1 98.06 209 TRP A O 1
ATOM 1597 N N . ARG A 1 210 ? -21.875 -2.93 10.891 1 98.31 210 ARG A N 1
ATOM 1598 C CA . ARG A 1 210 ? -20.844 -2.201 11.609 1 98.31 210 ARG A CA 1
ATOM 1599 C C . ARG A 1 210 ? -20.469 -0.915 10.883 1 98.31 210 ARG A C 1
ATOM 1601 O O . ARG A 1 210 ? -19.375 -0.384 11.07 1 98.31 210 ARG A O 1
ATOM 1608 N N . LEU A 1 211 ? -21.375 -0.425 10.031 1 98.81 211 LEU A N 1
ATOM 1609 C CA . LEU A 1 211 ? -21.125 0.808 9.297 1 98.81 211 LEU A CA 1
ATOM 1610 C C . LEU A 1 211 ? -21.328 2.027 10.188 1 98.81 211 LEU A C 1
ATOM 1612 O O . LEU A 1 211 ? -20.812 3.109 9.898 1 98.81 211 LEU A O 1
ATOM 1616 N N . VAL A 1 212 ? -22.156 1.88 11.188 1 98.88 212 VAL A N 1
ATOM 1617 C CA . VAL A 1 212 ? -22.375 2.871 12.234 1 98.88 212 VAL A CA 1
ATOM 1618 C C . VAL A 1 212 ? -22.359 2.189 13.602 1 98.88 212 VAL A C 1
ATOM 1620 O O . VAL A 1 212 ? -22.406 0.961 13.688 1 98.88 212 VAL A O 1
ATOM 1623 N N . ASP A 1 213 ? -22.203 2.924 14.625 1 98.81 213 ASP A N 1
ATOM 1624 C CA . ASP A 1 213 ? -22.156 2.35 15.961 1 98.81 213 ASP A CA 1
ATOM 1625 C C . ASP A 1 213 ? -23.562 2.17 16.531 1 98.81 213 ASP A C 1
ATOM 1627 O O . ASP A 1 213 ? -23.812 1.229 17.281 1 98.81 213 ASP A O 1
ATOM 1631 N N . ASP A 1 214 ? -24.406 3.125 16.234 1 98.75 214 ASP A N 1
ATOM 1632 C CA . ASP A 1 214 ? -25.766 3.057 16.734 1 98.75 214 ASP A CA 1
ATOM 1633 C C . ASP A 1 214 ? -26.719 3.881 15.867 1 98.75 214 ASP A C 1
ATOM 1635 O O . ASP A 1 214 ? -26.281 4.613 14.984 1 98.75 214 ASP A O 1
ATOM 1639 N N . ILE A 1 215 ? -28.047 3.641 16.078 1 98.75 215 ILE A N 1
ATOM 1640 C CA . ILE A 1 215 ? -29.109 4.391 15.398 1 98.75 215 ILE A CA 1
ATOM 1641 C C . ILE A 1 215 ? -30.094 4.938 16.422 1 98.75 215 ILE A C 1
ATOM 1643 O O . ILE A 1 215 ? -30.172 4.43 17.547 1 98.75 215 ILE A O 1
ATOM 1647 N N . ALA A 1 216 ? -30.75 5.969 16.062 1 98.75 216 ALA A N 1
ATOM 1648 C CA . ALA A 1 216 ? -31.781 6.539 16.938 1 98.75 216 ALA A CA 1
ATOM 1649 C C . ALA A 1 216 ? -32.906 7.129 16.109 1 98.75 216 ALA A C 1
ATOM 1651 O O . ALA A 1 216 ? -32.688 7.75 15.07 1 98.75 216 ALA A O 1
ATOM 1652 N N . LYS A 1 217 ? -34.156 6.969 16.641 1 98.44 217 LYS A N 1
ATOM 1653 C CA . LYS A 1 217 ? -35.312 7.598 16 1 98.44 217 LYS A CA 1
ATOM 1654 C C . LYS A 1 217 ? -35.219 9.117 16.062 1 98.44 217 LYS A C 1
ATOM 1656 O O . LYS A 1 217 ? -34.594 9.672 16.984 1 98.44 217 LYS A O 1
ATOM 1661 N N . PRO A 1 218 ? -35.844 9.805 15.125 1 97.88 218 PRO A N 1
ATOM 1662 C CA . PRO A 1 218 ? -35.75 11.266 15.062 1 97.88 218 PRO A CA 1
ATOM 1663 C C . PRO A 1 218 ? -36.125 11.938 16.375 1 97.88 218 PRO A C 1
ATOM 1665 O O . PRO A 1 218 ? -35.469 12.867 16.828 1 97.88 218 PRO A O 1
ATOM 1668 N N . ALA A 1 219 ? -37.062 11.445 17.109 1 98.06 219 ALA A N 1
ATOM 1669 C CA . ALA A 1 219 ? -37.625 12.086 18.297 1 98.06 219 ALA A CA 1
ATOM 1670 C C . ALA A 1 219 ? -36.625 12.086 19.438 1 98.06 219 ALA A C 1
ATOM 1672 O O . ALA A 1 219 ? -36.625 12.969 20.297 1 98.06 219 ALA A O 1
ATOM 1673 N N . VAL A 1 220 ? -35.75 11.086 19.422 1 98.44 220 VAL A N 1
ATOM 1674 C CA . VAL A 1 220 ? -34.844 10.969 20.562 1 98.44 220 VAL A CA 1
ATOM 1675 C C . VAL A 1 220 ? -33.406 11.18 20.078 1 98.44 220 VAL A C 1
ATOM 1677 O O . VAL A 1 220 ? -32.438 11.008 20.859 1 98.44 220 VAL A O 1
ATOM 1680 N N . PHE A 1 221 ? -33.219 11.5 18.844 1 98.31 221 PHE A N 1
ATOM 1681 C CA . PHE A 1 221 ? -31.891 11.594 18.25 1 98.31 221 PHE A CA 1
ATOM 1682 C C . PHE A 1 221 ? -31.031 12.609 18.984 1 98.31 221 PHE A C 1
ATOM 1684 O O . PHE A 1 221 ? -29.891 12.312 19.375 1 98.31 221 PHE A O 1
ATOM 1691 N N . ALA A 1 222 ? -31.547 13.75 19.188 1 98.19 222 ALA A N 1
ATOM 1692 C CA . ALA A 1 222 ? -30.797 14.812 19.859 1 98.19 222 ALA A CA 1
ATOM 1693 C C . ALA A 1 222 ? -30.391 14.391 21.266 1 98.19 222 ALA A C 1
ATOM 1695 O O . ALA A 1 222 ? -29.281 14.68 21.703 1 98.19 222 ALA A O 1
ATOM 1696 N N . GLN A 1 223 ? -31.297 13.789 21.953 1 98.5 223 GLN A N 1
ATOM 1697 C CA . GLN A 1 223 ? -31.016 13.312 23.297 1 98.5 223 GLN A CA 1
ATOM 1698 C C . GLN A 1 223 ? -29.906 12.266 23.297 1 98.5 223 GLN A C 1
ATOM 1700 O O . GLN A 1 223 ? -29 12.305 24.125 1 98.5 223 GLN A O 1
ATOM 1705 N N . LYS A 1 224 ? -30 11.328 22.359 1 98.69 224 LYS A N 1
ATOM 1706 C CA . LYS A 1 224 ? -29 10.273 22.266 1 98.69 224 LYS A CA 1
ATOM 1707 C C . LYS A 1 224 ? -27.625 10.852 21.891 1 98.69 224 LYS A C 1
ATOM 1709 O O . LYS A 1 224 ? -26.609 10.398 22.391 1 98.69 224 LYS A O 1
ATOM 1714 N N . VAL A 1 225 ? -27.609 11.805 21.016 1 98.81 225 VAL A N 1
ATOM 1715 C CA . VAL A 1 225 ? -26.359 12.484 20.656 1 98.81 225 VAL A CA 1
ATOM 1716 C C . VAL A 1 225 ? -25.719 13.102 21.891 1 98.81 225 VAL A C 1
ATOM 1718 O O . VAL A 1 225 ? -24.531 12.93 22.141 1 98.81 225 VAL A O 1
ATOM 1721 N N . GLN A 1 226 ? -26.531 13.805 22.641 1 98.62 226 GLN A N 1
ATOM 1722 C CA . GLN A 1 226 ? -26.031 14.445 23.844 1 98.62 226 GLN A CA 1
ATOM 1723 C C . GLN A 1 226 ? -25.5 13.414 24.844 1 98.62 226 GLN A C 1
ATOM 1725 O O . GLN A 1 226 ? -24.438 13.609 25.422 1 98.62 226 GLN A O 1
ATOM 1730 N N . GLU A 1 227 ? -26.25 12.375 25.016 1 98.69 227 GLU A N 1
ATOM 1731 C CA . GLU A 1 227 ? -25.844 11.312 25.938 1 98.69 227 GLU A CA 1
ATOM 1732 C C . GLU A 1 227 ? -24.516 10.703 25.516 1 98.69 227 GLU A C 1
ATOM 1734 O O . GLU A 1 227 ? -23.625 10.523 26.344 1 98.69 227 GLU A O 1
ATOM 1739 N N . ARG A 1 228 ? -24.375 10.367 24.266 1 98.62 228 ARG A N 1
ATOM 1740 C CA . ARG A 1 228 ? -23.156 9.742 23.766 1 98.62 228 ARG A CA 1
ATOM 1741 C C . ARG A 1 228 ? -21.984 10.711 23.828 1 98.62 228 ARG A C 1
ATOM 1743 O O . ARG A 1 228 ? -20.859 10.312 24.125 1 98.62 228 ARG A O 1
ATOM 1750 N N . ALA A 1 229 ? -22.25 11.961 23.453 1 98.81 229 ALA A N 1
ATOM 1751 C CA . ALA A 1 229 ? -21.203 12.977 23.5 1 98.81 229 ALA A CA 1
ATOM 1752 C C . ALA A 1 229 ? -20.641 13.102 24.922 1 98.81 229 ALA A C 1
ATOM 1754 O O . ALA A 1 229 ? -19.438 13.195 25.109 1 98.81 229 ALA A O 1
ATOM 1755 N N . LEU A 1 230 ? -21.531 13.102 25.891 1 98.69 230 LEU A N 1
ATOM 1756 C CA . LEU A 1 230 ? -21.109 13.227 27.281 1 98.69 230 LEU A CA 1
ATOM 1757 C C . LEU A 1 230 ? -20.391 11.969 27.766 1 98.69 230 LEU A C 1
ATOM 1759 O O . LEU A 1 230 ? -19.438 12.047 28.547 1 98.69 230 LEU A O 1
ATOM 1763 N N . ALA A 1 231 ? -20.875 10.805 27.312 1 98.69 231 ALA A N 1
ATOM 1764 C CA . ALA A 1 231 ? -20.203 9.562 27.656 1 98.69 231 ALA A CA 1
ATOM 1765 C C . ALA A 1 231 ? -18.766 9.547 27.109 1 98.69 231 ALA A C 1
ATOM 1767 O O . ALA A 1 231 ? -17.844 9.086 27.797 1 98.69 231 ALA A O 1
ATOM 1768 N N . LEU A 1 232 ? -18.578 10.008 25.906 1 98.69 232 LEU A N 1
ATOM 1769 C CA . LEU A 1 232 ? -17.234 10.125 25.328 1 98.69 232 LEU A CA 1
ATOM 1770 C C . LEU A 1 232 ? -16.406 11.133 26.094 1 98.69 232 LEU A C 1
ATOM 1772 O O . LEU A 1 232 ? -15.219 10.883 26.375 1 98.69 232 LEU A O 1
ATOM 1776 N N . ALA A 1 233 ? -17.016 12.219 26.438 1 98.5 233 ALA A N 1
ATOM 1777 C CA . ALA A 1 233 ? -16.328 13.266 27.188 1 98.5 233 ALA A CA 1
ATOM 1778 C C . ALA A 1 233 ? -15.789 12.727 28.516 1 98.5 233 ALA A C 1
ATOM 1780 O O . ALA A 1 233 ? -14.727 13.148 28.969 1 98.5 233 ALA A O 1
ATOM 1781 N N . ALA A 1 234 ? -16.469 11.812 29.094 1 98.12 234 ALA A N 1
ATOM 1782 C CA . ALA A 1 234 ? -16.109 11.25 30.391 1 98.12 234 ALA A CA 1
ATOM 1783 C C . ALA A 1 234 ? -14.805 10.453 30.297 1 98.12 234 ALA A C 1
ATOM 1785 O O . ALA A 1 234 ? -14.148 10.195 31.312 1 98.12 234 ALA A O 1
ATOM 1786 N N . GLN A 1 235 ? -14.445 10.086 29.094 1 97.38 235 GLN A N 1
ATOM 1787 C CA . GLN A 1 235 ? -13.219 9.312 28.875 1 97.38 235 GLN A CA 1
ATOM 1788 C C . GLN A 1 235 ? -12.008 10.234 28.75 1 97.38 235 GLN A C 1
ATOM 1790 O O . GLN A 1 235 ? -10.867 9.766 28.719 1 97.38 235 GLN A O 1
ATOM 1795 N N . SER A 1 236 ? -12.211 11.477 28.719 1 97.5 236 SER A N 1
ATOM 1796 C CA . SER A 1 236 ? -11.172 12.453 28.406 1 97.5 236 SER A CA 1
ATOM 1797 C C . SER A 1 236 ? -10.539 13 29.688 1 97.5 236 SER A C 1
ATOM 1799 O O . SER A 1 236 ? -11.234 13.195 30.688 1 97.5 236 SER A O 1
ATOM 1801 N N . ASP A 1 237 ? -9.289 13.258 29.625 1 97 237 ASP A N 1
ATOM 1802 C CA . ASP A 1 237 ? -8.602 13.859 30.766 1 97 237 ASP A CA 1
ATOM 1803 C C . ASP A 1 237 ? -8.305 15.336 30.5 1 97 237 ASP A C 1
ATOM 1805 O O . ASP A 1 237 ? -7.504 15.953 31.219 1 97 237 ASP A O 1
ATOM 1809 N N . ARG A 1 238 ? -8.906 15.922 29.453 1 97.56 238 ARG A N 1
ATOM 1810 C CA . ARG A 1 238 ? -8.742 17.344 29.188 1 97.56 238 ARG A CA 1
ATOM 1811 C C . ARG A 1 238 ? -9.312 18.188 30.328 1 97.56 238 ARG A C 1
ATOM 1813 O O . ARG A 1 238 ? -10.297 17.797 30.953 1 97.56 238 ARG A O 1
ATOM 1820 N N . PRO A 1 239 ? -8.75 19.312 30.562 1 96.75 239 PRO A N 1
ATOM 1821 C CA . PRO A 1 239 ? -9.203 20.094 31.719 1 96.75 239 PRO A CA 1
ATOM 1822 C C . PRO A 1 239 ? -10.539 20.797 31.469 1 96.75 239 PRO A C 1
ATOM 1824 O O . PRO A 1 239 ? -10.82 21.234 30.344 1 96.75 239 PRO A O 1
ATOM 1827 N N . ALA A 1 240 ? -11.273 21.016 32.531 1 94.19 240 ALA A N 1
ATOM 1828 C CA . ALA A 1 240 ? -12.578 21.656 32.438 1 94.19 240 ALA A CA 1
ATOM 1829 C C . ALA A 1 240 ? -12.453 23.172 32.594 1 94.19 240 ALA A C 1
ATOM 1831 O O . ALA A 1 240 ? -13.281 23.922 32.062 1 94.19 240 ALA A O 1
ATOM 1832 N N . ASP A 1 241 ? -11.406 23.625 33.312 1 93.06 241 ASP A N 1
ATOM 1833 C CA . ASP A 1 241 ? -11.391 25.016 33.75 1 93.06 241 ASP A CA 1
ATOM 1834 C C . ASP A 1 241 ? -10.164 25.75 33.188 1 93.06 241 ASP A C 1
ATOM 1836 O O . ASP A 1 241 ? -9.875 26.875 33.594 1 93.06 241 ASP A O 1
ATOM 1840 N N . ALA A 1 242 ? -9.5 25.109 32.344 1 94.94 242 ALA A N 1
ATOM 1841 C CA . ALA A 1 242 ? -8.328 25.766 31.766 1 94.94 242 ALA A CA 1
ATOM 1842 C C . ALA A 1 242 ? -8.734 26.875 30.797 1 94.94 242 ALA A C 1
ATOM 1844 O O . ALA A 1 242 ? -9.773 26.766 30.125 1 94.94 242 ALA A O 1
ATOM 1845 N N . GLN A 1 243 ? -7.914 27.922 30.75 1 95 243 GLN A N 1
ATOM 1846 C CA . GLN A 1 243 ? -8.133 28.984 29.781 1 95 243 GLN A CA 1
ATOM 1847 C C . GLN A 1 243 ? -7.473 28.672 28.438 1 95 243 GLN A C 1
ATOM 1849 O O . GLN A 1 243 ? -6.297 28.312 28.391 1 95 243 GLN A O 1
ATOM 1854 N N . GLY A 1 244 ? -8.266 28.812 27.422 1 97.19 244 GLY A N 1
ATOM 1855 C CA . GLY A 1 244 ? -7.762 28.516 26.094 1 97.19 244 GLY A CA 1
ATOM 1856 C C . GLY A 1 244 ? -6.742 29.531 25.609 1 97.19 244 GLY A C 1
ATOM 1857 O O . GLY A 1 244 ? -6.566 30.594 26.234 1 97.19 244 GLY A O 1
ATOM 1858 N N . VAL A 1 245 ? -6.039 29.203 24.531 1 97.75 245 VAL A N 1
ATOM 1859 C CA . VAL A 1 245 ? -5.066 30.062 23.859 1 97.75 245 VAL A CA 1
ATOM 1860 C C . VAL A 1 245 ? -5.602 30.469 22.484 1 97.75 245 VAL A C 1
ATOM 1862 O O . VAL A 1 245 ? -5.773 29.609 21.609 1 97.75 245 VAL A O 1
ATOM 1865 N N . ALA A 1 246 ? -5.84 31.719 22.281 1 97.31 246 ALA A N 1
ATOM 1866 C CA . ALA A 1 246 ? -6.32 32.188 21 1 97.31 246 ALA A CA 1
ATOM 1867 C C . ALA A 1 246 ? -5.25 32.062 19.922 1 97.31 246 ALA A C 1
ATOM 1869 O O . ALA A 1 246 ? -4.098 32.438 20.125 1 97.31 246 ALA A O 1
ATOM 1870 N N . LEU A 1 247 ? -5.625 31.516 18.797 1 97.38 247 LEU A N 1
ATOM 1871 C CA . LEU A 1 247 ? -4.699 31.375 17.672 1 97.38 247 LEU A CA 1
ATOM 1872 C C . LEU A 1 247 ? -4.797 32.562 16.734 1 97.38 247 LEU A C 1
ATOM 1874 O O . LEU A 1 247 ? -5.547 32.531 15.758 1 97.38 247 LEU A O 1
ATOM 1878 N N . GLU A 1 248 ? -4.004 33.5 16.969 1 95.19 248 GLU A N 1
ATOM 1879 C CA . GLU A 1 248 ? -3.928 34.656 16.094 1 95.19 248 GLU A CA 1
ATOM 1880 C C . GLU A 1 248 ? -3.316 34.312 14.742 1 95.19 248 GLU A C 1
ATOM 1882 O O . GLU A 1 248 ? -2.523 33.375 14.641 1 95.19 248 GLU A O 1
ATOM 1887 N N . PRO A 1 249 ? -3.707 35.031 13.766 1 95.31 249 PRO A N 1
ATOM 1888 C CA . PRO A 1 249 ? -3.123 34.75 12.453 1 95.31 249 PRO A CA 1
ATOM 1889 C C . PRO A 1 249 ? -1.598 34.812 12.461 1 95.31 249 PRO A C 1
ATOM 1891 O O . PRO A 1 249 ? -1.011 35.656 13.133 1 95.31 249 PRO A O 1
ATOM 1894 N N . ILE A 1 250 ? -1.029 33.938 11.727 1 95.75 250 ILE A N 1
ATOM 1895 C CA . ILE A 1 250 ? 0.422 33.969 11.578 1 95.75 250 ILE A CA 1
ATOM 1896 C C . ILE A 1 250 ? 0.834 35.125 10.695 1 95.75 250 ILE A C 1
ATOM 1898 O O . ILE A 1 250 ? 0.215 35.375 9.664 1 95.75 250 ILE A O 1
ATOM 1902 N N . GLU A 1 251 ? 1.768 35.906 11.141 1 96.44 251 GLU A N 1
ATOM 1903 C CA . GLU A 1 251 ? 2.346 36.938 10.305 1 96.44 251 GLU A CA 1
ATOM 1904 C C . GLU A 1 251 ? 3.324 36.375 9.289 1 96.44 251 GLU A C 1
ATOM 1906 O O . GLU A 1 251 ? 4.219 35.594 9.648 1 96.44 251 GLU A O 1
ATOM 1911 N N . ARG A 1 252 ? 3.094 36.656 8.047 1 96.31 252 ARG A N 1
ATOM 1912 C CA . ARG A 1 252 ? 4.016 36.188 7.016 1 96.31 252 ARG A CA 1
ATOM 1913 C C . ARG A 1 252 ? 4.031 37.125 5.824 1 96.31 252 ARG A C 1
ATOM 1915 O O . ARG A 1 252 ? 3.096 37.906 5.637 1 96.31 252 ARG A O 1
ATOM 1922 N N . THR A 1 253 ? 5.145 37.156 5.094 1 97.75 253 THR A N 1
ATOM 1923 C CA . THR A 1 253 ? 5.309 37.875 3.822 1 97.75 253 THR A CA 1
ATOM 1924 C C . THR A 1 253 ? 5.48 36.875 2.682 1 97.75 253 THR A C 1
ATOM 1926 O O . THR A 1 253 ? 6.34 35.969 2.746 1 97.75 253 THR A O 1
ATOM 1929 N N . ILE A 1 254 ? 4.648 36.969 1.717 1 96.62 254 ILE A N 1
ATOM 1930 C CA . ILE A 1 254 ? 4.73 36.156 0.521 1 96.62 254 ILE A CA 1
ATOM 1931 C C . ILE A 1 254 ? 5.367 36.938 -0.618 1 96.62 254 ILE A C 1
ATOM 1933 O O . ILE A 1 254 ? 4.793 37.938 -1.095 1 96.62 254 ILE A O 1
ATOM 1937 N N . GLU A 1 255 ? 6.527 36.531 -1.003 1 96.94 255 GLU A N 1
ATOM 1938 C CA . GLU A 1 255 ? 7.25 37.094 -2.137 1 96.94 255 GLU A CA 1
ATOM 1939 C C . GLU A 1 255 ? 7.211 36.156 -3.342 1 96.94 255 GLU A C 1
ATOM 1941 O O . GLU A 1 255 ? 6.691 35.062 -3.256 1 96.94 255 GLU A O 1
ATOM 1946 N N . ALA A 1 256 ? 7.707 36.656 -4.461 1 95.5 256 ALA A N 1
ATOM 1947 C CA . ALA A 1 256 ? 7.723 35.844 -5.676 1 95.5 256 ALA A CA 1
ATOM 1948 C C . ALA A 1 256 ? 8.562 34.594 -5.484 1 95.5 256 ALA A C 1
ATOM 1950 O O . ALA A 1 256 ? 8.242 33.531 -6.023 1 95.5 256 ALA A O 1
ATOM 1951 N N . ASP A 1 257 ? 9.609 34.781 -4.66 1 98.06 257 ASP A N 1
ATOM 1952 C CA . ASP A 1 257 ? 10.539 33.656 -4.555 1 98.06 257 ASP A CA 1
ATOM 1953 C C . ASP A 1 257 ? 10.859 33.344 -3.094 1 98.06 257 ASP A C 1
ATOM 1955 O O . ASP A 1 257 ? 11.938 32.812 -2.787 1 98.06 257 ASP A O 1
ATOM 1959 N N . ALA A 1 258 ? 9.906 33.719 -2.236 1 98.44 258 ALA A N 1
ATOM 1960 C CA . ALA A 1 258 ? 10.18 33.438 -0.834 1 98.44 258 ALA A CA 1
ATOM 1961 C C . ALA A 1 258 ? 8.906 33.5 0.006 1 98.44 258 ALA A C 1
ATOM 1963 O O . ALA A 1 258 ? 7.984 34.25 -0.327 1 98.44 258 ALA A O 1
ATOM 1964 N N . LEU A 1 259 ? 8.836 32.781 1.021 1 98.56 259 LEU A N 1
ATOM 1965 C CA . LEU A 1 259 ? 7.93 32.906 2.152 1 98.56 259 LEU A CA 1
ATOM 1966 C C . LEU A 1 259 ? 8.695 33.25 3.428 1 98.56 259 LEU A C 1
ATOM 1968 O O . LEU A 1 259 ? 9.695 32.625 3.74 1 98.56 259 LEU A O 1
ATOM 1972 N N . ARG A 1 260 ? 8.242 34.281 4.137 1 98.56 260 ARG A N 1
ATOM 1973 C CA . ARG A 1 260 ? 8.945 34.719 5.34 1 98.56 260 ARG A CA 1
ATOM 1974 C C . ARG A 1 260 ? 8.008 34.75 6.543 1 98.56 260 ARG A C 1
ATOM 1976 O O . ARG A 1 260 ? 6.992 35.438 6.523 1 98.56 260 ARG A O 1
ATOM 1983 N N . TYR A 1 261 ? 8.344 34 7.496 1 98.44 261 TYR A N 1
ATOM 1984 C CA . TYR A 1 261 ? 7.715 34 8.812 1 98.44 261 TYR A CA 1
ATOM 1985 C C . TYR A 1 261 ? 8.703 34.438 9.891 1 98.44 261 TYR A C 1
ATOM 1987 O O . TYR A 1 261 ? 9.828 34.812 9.586 1 98.44 261 TYR A O 1
ATOM 1995 N N . MET A 1 262 ? 8.266 34.406 11.094 1 97.69 262 MET A N 1
ATOM 1996 C CA . MET A 1 262 ? 9.156 34.781 12.188 1 97.69 262 MET A CA 1
ATOM 1997 C C . MET A 1 262 ? 10.242 33.719 12.391 1 97.69 262 MET A C 1
ATOM 1999 O O . MET A 1 262 ? 11.422 34.062 12.516 1 97.69 262 MET A O 1
ATOM 2003 N N . HIS A 1 263 ? 9.852 32.438 12.352 1 98.5 263 HIS A N 1
ATOM 2004 C CA . HIS A 1 263 ? 10.789 31.375 12.719 1 98.5 263 HIS A CA 1
ATOM 2005 C C . HIS A 1 263 ? 11.086 30.469 11.539 1 98.5 263 HIS A C 1
ATOM 2007 O O . HIS A 1 263 ? 11.867 29.516 11.656 1 98.5 263 HIS A O 1
ATOM 2013 N N . VAL A 1 264 ? 10.492 30.688 10.367 1 98.81 264 VAL A N 1
ATOM 2014 C CA . VAL A 1 264 ? 10.695 29.875 9.164 1 98.81 264 VAL A CA 1
ATOM 2015 C C . VAL A 1 264 ? 10.867 30.797 7.957 1 98.81 264 VAL A C 1
ATOM 2017 O O . VAL A 1 264 ? 10.156 31.797 7.82 1 98.81 264 VAL A O 1
ATOM 2020 N N . THR A 1 265 ? 11.812 30.516 7.129 1 98.75 265 THR A N 1
ATOM 2021 C CA . THR A 1 265 ? 11.953 31.172 5.832 1 98.75 265 THR A CA 1
ATOM 2022 C C . THR A 1 265 ? 12.07 30.141 4.715 1 98.75 265 THR A C 1
ATOM 2024 O O . THR A 1 265 ? 12.75 29.125 4.863 1 98.75 265 THR A O 1
ATOM 2027 N N . VAL A 1 266 ? 11.336 30.359 3.674 1 98.88 266 VAL A N 1
ATOM 2028 C CA . VAL A 1 266 ? 11.453 29.547 2.463 1 98.88 266 VAL A CA 1
ATOM 2029 C C . VAL A 1 266 ? 11.977 30.422 1.318 1 98.88 266 VAL A C 1
ATOM 2031 O O . VAL A 1 266 ? 11.367 31.422 0.962 1 98.88 266 VAL A O 1
ATOM 2034 N N . GLU A 1 267 ? 13.109 30.094 0.796 1 98.88 267 GLU A N 1
ATOM 2035 C CA . GLU A 1 267 ? 13.672 30.734 -0.386 1 98.88 267 GLU A CA 1
ATOM 2036 C C . GLU A 1 267 ? 13.586 29.828 -1.606 1 98.88 267 GLU A C 1
ATOM 2038 O O . GLU A 1 267 ? 14.094 28.703 -1.581 1 98.88 267 GLU A O 1
ATOM 2043 N N . ILE A 1 268 ? 13.016 30.328 -2.664 1 98.75 268 ILE A N 1
ATOM 2044 C CA . ILE A 1 268 ? 12.742 29.516 -3.844 1 98.75 268 ILE A CA 1
ATOM 2045 C C . ILE A 1 268 ? 13.734 29.859 -4.953 1 98.75 268 ILE A C 1
ATOM 2047 O O . ILE A 1 268 ? 13.852 31.031 -5.344 1 98.75 268 ILE A O 1
ATOM 2051 N N . ASP A 1 269 ? 14.484 28.938 -5.395 1 98.56 269 ASP A N 1
ATOM 2052 C CA . ASP A 1 269 ? 15.266 29 -6.621 1 98.56 269 ASP A CA 1
ATOM 2053 C C . ASP A 1 269 ? 14.516 28.375 -7.793 1 98.56 269 ASP A C 1
ATOM 2055 O O . ASP A 1 269 ? 14.656 27.188 -8.062 1 98.56 269 ASP A O 1
ATOM 2059 N N . ARG A 1 270 ? 13.82 29.172 -8.469 1 97.31 270 ARG A N 1
ATOM 2060 C CA . ARG A 1 270 ? 12.922 28.688 -9.516 1 97.31 270 ARG A CA 1
ATOM 2061 C C . ARG A 1 270 ? 13.703 28.047 -10.656 1 97.31 270 ARG A C 1
ATOM 2063 O O . ARG A 1 270 ? 13.305 27.016 -11.188 1 97.31 270 ARG A O 1
ATOM 2070 N N . ALA A 1 271 ? 14.844 28.656 -11.016 1 97 271 ALA A N 1
ATOM 2071 C CA . ALA A 1 271 ? 15.672 28.109 -12.086 1 97 271 ALA A CA 1
ATOM 2072 C C . ALA A 1 271 ? 16.203 26.719 -11.719 1 97 271 ALA A C 1
ATOM 2074 O O . ALA A 1 271 ? 16.266 25.828 -12.57 1 97 271 ALA A O 1
ATOM 2075 N N . GLY A 1 272 ? 16.531 26.531 -10.453 1 97.75 272 GLY A N 1
ATOM 2076 C CA . GLY A 1 272 ? 17.047 25.266 -9.969 1 97.75 272 GLY A CA 1
ATOM 2077 C C . GLY A 1 272 ? 15.953 24.312 -9.531 1 97.75 272 GLY A C 1
ATOM 2078 O O . GLY A 1 272 ? 16.234 23.141 -9.227 1 97.75 272 GLY A O 1
ATOM 2079 N N . ARG A 1 273 ? 14.703 24.781 -9.484 1 98.25 273 ARG A N 1
ATOM 2080 C CA . ARG A 1 273 ? 13.531 24.016 -9.039 1 98.25 273 ARG A CA 1
ATOM 2081 C C . ARG A 1 273 ? 13.75 23.453 -7.648 1 98.25 273 ARG A C 1
ATOM 2083 O O . ARG A 1 273 ? 13.461 22.281 -7.398 1 98.25 273 ARG A O 1
ATOM 2090 N N . THR A 1 274 ? 14.383 24.234 -6.758 1 98.75 274 THR A N 1
ATOM 2091 C CA . THR A 1 274 ? 14.602 23.906 -5.352 1 98.75 274 THR A CA 1
ATOM 2092 C C . THR A 1 274 ? 14.055 25.016 -4.449 1 98.75 274 THR A C 1
ATOM 2094 O O . THR A 1 274 ? 13.836 26.141 -4.898 1 98.75 274 THR A O 1
ATOM 2097 N N . ALA A 1 275 ? 13.727 24.703 -3.289 1 98.88 275 ALA A N 1
ATOM 2098 C CA . ALA A 1 275 ? 13.383 25.625 -2.223 1 98.88 275 ALA A CA 1
ATOM 2099 C C . ALA A 1 275 ? 14.148 25.312 -0.941 1 98.88 275 ALA A C 1
ATOM 2101 O O . ALA A 1 275 ? 14.297 24.141 -0.583 1 98.88 275 ALA A O 1
ATOM 2102 N N . THR A 1 276 ? 14.703 26.297 -0.286 1 98.88 276 THR A N 1
ATOM 2103 C CA . THR A 1 276 ? 15.406 26.125 0.979 1 98.88 276 THR A CA 1
ATOM 2104 C C . THR A 1 276 ? 14.531 26.547 2.152 1 98.88 276 THR A C 1
ATOM 2106 O O . THR A 1 276 ? 14.156 27.719 2.262 1 98.88 276 THR A O 1
ATOM 2109 N N . PHE A 1 277 ? 14.156 25.641 2.955 1 98.94 277 PHE A N 1
ATOM 2110 C CA . PHE A 1 277 ? 13.508 25.906 4.234 1 98.94 277 PHE A CA 1
ATOM 2111 C C . PHE A 1 277 ? 14.539 26.141 5.328 1 98.94 277 PHE A C 1
ATOM 2113 O O . PHE A 1 277 ? 15.391 25.297 5.582 1 98.94 277 PHE A O 1
ATOM 2120 N N . THR A 1 278 ? 14.508 27.219 5.898 1 98.88 278 THR A N 1
ATOM 2121 C CA . THR A 1 278 ? 15.344 27.484 7.066 1 98.88 278 THR A CA 1
ATOM 2122 C C . THR A 1 278 ? 14.484 27.609 8.32 1 98.88 278 THR A C 1
ATOM 2124 O O . THR A 1 278 ? 13.672 28.531 8.438 1 98.88 278 THR A O 1
ATOM 2127 N N . VAL A 1 279 ? 14.594 26.719 9.203 1 98.94 279 VAL A N 1
ATOM 2128 C CA . VAL A 1 279 ? 13.906 26.734 10.484 1 98.94 279 VAL A CA 1
ATOM 2129 C C . VAL A 1 279 ? 14.82 27.312 11.562 1 98.94 279 VAL A C 1
ATOM 2131 O O . VAL A 1 279 ? 15.93 26.812 11.773 1 98.94 279 VAL A O 1
ATOM 2134 N N . LYS A 1 280 ? 14.391 28.266 12.289 1 98.75 280 LYS A N 1
ATOM 2135 C CA . LYS A 1 280 ? 15.242 29.047 13.188 1 98.75 280 LYS A CA 1
ATOM 2136 C C . LYS A 1 280 ? 14.977 28.672 14.648 1 98.75 280 LYS A C 1
ATOM 2138 O O . LYS A 1 2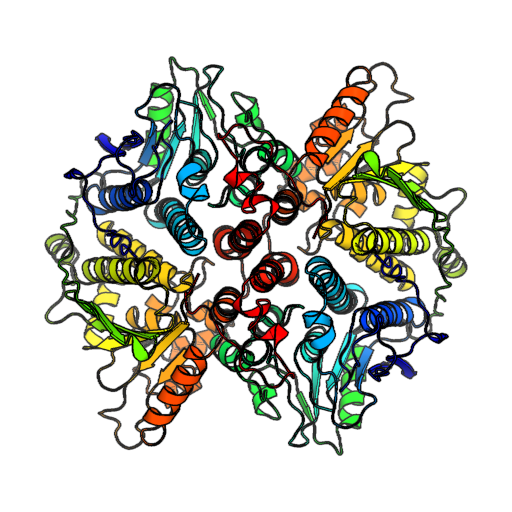80 ? 13.828 28.578 15.062 1 98.75 280 LYS A O 1
ATOM 2143 N N . ALA A 1 281 ? 16.031 28.453 15.406 1 98.56 281 ALA A N 1
ATOM 2144 C CA . ALA A 1 281 ? 15.938 28.203 16.844 1 98.56 281 ALA A CA 1
ATOM 2145 C C . ALA A 1 281 ? 15.438 29.438 17.578 1 98.56 281 ALA A C 1
ATOM 2147 O O . ALA A 1 281 ? 15.516 30.547 17.078 1 98.56 281 ALA A O 1
ATOM 2148 N N . PRO A 1 282 ? 14.875 29.156 18.75 1 97.81 282 PRO A N 1
ATOM 2149 C CA . PRO A 1 282 ? 14.422 30.328 19.5 1 97.81 282 PRO A CA 1
ATOM 2150 C C . PRO A 1 282 ? 15.57 31.234 19.953 1 97.81 282 PRO A C 1
ATOM 2152 O O . PRO A 1 282 ? 16.672 30.734 20.203 1 97.81 282 PRO A O 1
ATOM 2155 N N . VAL A 1 283 ? 15.219 32.469 20.062 1 95.38 283 VAL A N 1
ATOM 2156 C CA . VAL A 1 283 ? 16.188 33.469 20.547 1 95.38 283 VAL A CA 1
ATOM 2157 C C . VAL A 1 283 ? 15.727 34 21.891 1 95.38 283 VAL A C 1
ATOM 2159 O O . VAL A 1 283 ? 14.531 34.25 22.109 1 95.38 283 VAL A O 1
ATOM 2162 N N . GLY A 1 284 ? 16.688 34.219 22.797 1 92.44 284 GLY A N 1
ATOM 2163 C CA . GLY A 1 284 ? 16.359 34.781 24.094 1 92.44 284 GLY A CA 1
ATOM 2164 C C . GLY A 1 284 ? 15.82 33.781 25.078 1 92.44 284 GLY A C 1
ATOM 2165 O O . GLY A 1 284 ? 15.75 32.594 24.781 1 92.44 284 GLY A O 1
ATOM 2166 N N . ALA A 1 285 ? 15.469 34.219 26.219 1 92.12 285 ALA A N 1
ATOM 2167 C CA . ALA A 1 285 ? 14.93 33.375 27.266 1 92.12 285 ALA A CA 1
ATOM 2168 C C . ALA A 1 285 ? 13.57 32.812 26.859 1 92.12 285 ALA A C 1
ATOM 2170 O O . ALA A 1 285 ? 12.719 33.531 26.344 1 92.12 285 ALA A O 1
ATOM 2171 N N . GLN A 1 286 ? 13.438 31.578 27.031 1 95.44 286 GLN A N 1
ATOM 2172 C CA . GLN A 1 286 ? 12.188 30.906 26.703 1 95.44 286 GLN A CA 1
ATOM 2173 C C . GLN A 1 286 ? 11.438 30.484 27.969 1 95.44 286 GLN A C 1
ATOM 2175 O O . GLN A 1 286 ? 12.055 30.188 28.984 1 95.44 286 GLN A O 1
ATOM 2180 N N . PRO A 1 287 ? 10.141 30.422 27.859 1 95.94 287 PRO A N 1
ATOM 2181 C CA . PRO A 1 287 ? 9.344 29.922 28.984 1 95.94 287 PRO A CA 1
ATOM 2182 C C . PRO A 1 287 ? 9.742 28.5 29.406 1 95.94 287 PRO A C 1
ATOM 2184 O O . PRO A 1 287 ? 9.891 27.625 28.562 1 95.94 287 PRO A O 1
ATOM 2187 N N . GLN A 1 288 ? 9.906 28.312 30.734 1 94.56 288 GLN A N 1
ATOM 2188 C CA . GLN A 1 288 ? 10.273 27 31.25 1 94.56 288 GLN A CA 1
ATOM 2189 C C . GLN A 1 288 ? 9.188 26.438 32.156 1 94.56 288 GLN A C 1
ATOM 2191 O O . GLN A 1 288 ? 9.023 25.219 32.25 1 94.56 288 GLN A O 1
ATOM 2196 N N . SER A 1 289 ? 8.484 27.344 32.812 1 97.19 289 SER A N 1
ATOM 2197 C CA . SER A 1 289 ? 7.383 26.906 33.688 1 97.19 289 SER A CA 1
ATOM 2198 C C . SER A 1 289 ? 6.07 26.875 32.906 1 97.19 289 SER A C 1
ATOM 2200 O O . SER A 1 289 ? 5.934 27.531 31.875 1 97.19 289 SER A O 1
ATOM 2202 N N . ILE A 1 290 ? 5.168 26.141 33.438 1 96.81 290 ILE A N 1
ATOM 2203 C CA . ILE A 1 290 ? 3.879 26.031 32.781 1 96.81 290 ILE A CA 1
ATOM 2204 C C . ILE A 1 290 ? 3.176 27.391 32.75 1 96.81 290 ILE A C 1
ATOM 2206 O O . ILE A 1 290 ? 2.488 27.734 31.797 1 96.81 290 ILE A O 1
ATOM 2210 N N . GLU A 1 291 ? 3.367 28.156 33.812 1 97.25 291 GLU A N 1
ATOM 2211 C CA . GLU A 1 291 ? 2.773 29.484 33.906 1 97.25 291 GLU A CA 1
ATOM 2212 C C . GLU A 1 291 ? 3.301 30.391 32.812 1 97.25 291 GLU A C 1
ATOM 2214 O O . GLU A 1 291 ? 2.531 31.109 32.156 1 97.25 291 GLU A O 1
ATOM 2219 N N . GLU A 1 292 ? 4.559 30.328 32.594 1 97.88 292 GLU A N 1
ATOM 2220 C CA . GLU A 1 292 ? 5.191 31.125 31.547 1 97.88 292 GLU A CA 1
ATOM 2221 C C . GLU A 1 292 ? 4.727 30.688 30.156 1 97.88 292 GLU A C 1
ATOM 2223 O O . GLU A 1 292 ? 4.535 31.516 29.266 1 97.88 292 GLU A O 1
ATOM 2228 N N . ILE A 1 293 ? 4.559 29.422 29.984 1 98.19 293 ILE A N 1
ATOM 2229 C CA . ILE A 1 293 ? 4.133 28.844 28.719 1 98.19 293 ILE A CA 1
ATOM 2230 C C . ILE A 1 293 ? 2.709 29.297 28.406 1 98.19 293 ILE A C 1
ATOM 2232 O O . ILE A 1 293 ? 2.432 29.766 27.297 1 98.19 293 ILE A O 1
ATOM 2236 N N . VAL A 1 294 ? 1.857 29.219 29.344 1 97.62 294 VAL A N 1
ATOM 2237 C CA . VAL A 1 294 ? 0.464 29.609 29.172 1 97.62 294 VAL A CA 1
ATOM 2238 C C . VAL A 1 294 ? 0.385 31.109 28.891 1 97.62 294 VAL A C 1
ATOM 2240 O O . VAL A 1 294 ? -0.396 31.547 28.047 1 97.62 294 VAL A O 1
ATOM 2243 N N . ALA A 1 295 ? 1.224 31.859 29.594 1 97.31 295 ALA A N 1
ATOM 2244 C CA . ALA A 1 295 ? 1.242 33.312 29.406 1 97.31 295 ALA A CA 1
ATOM 2245 C C . ALA A 1 295 ? 1.699 33.688 28 1 97.31 295 ALA A C 1
ATOM 2247 O O . ALA A 1 295 ? 1.224 34.656 27.422 1 97.31 295 ALA A O 1
ATOM 2248 N N . ALA A 1 296 ? 2.588 32.938 27.422 1 96.88 296 ALA A N 1
ATOM 2249 C CA . ALA A 1 296 ? 3.088 33.188 26.062 1 96.88 296 ALA A CA 1
ATOM 2250 C C . ALA A 1 296 ? 2.016 32.875 25.016 1 96.88 296 ALA A C 1
ATOM 2252 O O . ALA A 1 296 ? 1.992 33.5 23.953 1 96.88 296 ALA A O 1
ATOM 2253 N N . GLY A 1 297 ? 1.134 31.906 25.344 1 96.69 297 GLY A N 1
ATOM 2254 C CA . GLY A 1 297 ? 0.031 31.562 24.453 1 96.69 297 GLY A CA 1
ATOM 2255 C C . GLY A 1 297 ? 0.487 31.109 23.078 1 96.69 297 GLY A C 1
ATOM 2256 O O . GLY A 1 297 ? 1.351 30.234 22.969 1 96.69 297 GLY A O 1
ATOM 2257 N N . ALA A 1 298 ? -0.083 31.719 22.047 1 97.12 298 ALA A N 1
ATOM 2258 C CA . ALA A 1 298 ? 0.201 31.312 20.672 1 97.12 298 ALA A CA 1
ATOM 2259 C C . ALA A 1 298 ? 1.607 31.734 20.25 1 97.12 298 ALA A C 1
ATOM 2261 O O . ALA A 1 298 ? 2.143 31.234 19.266 1 97.12 298 ALA A O 1
ATOM 2262 N N . ALA A 1 299 ? 2.195 32.625 21.047 1 96.69 299 ALA A N 1
ATOM 2263 C CA . ALA A 1 299 ? 3.535 33.094 20.734 1 96.69 299 ALA A CA 1
ATOM 2264 C C . ALA A 1 299 ? 4.605 32.188 21.328 1 96.69 299 ALA A C 1
ATOM 2266 O O . ALA A 1 299 ? 5.801 32.406 21.094 1 96.69 299 ALA A O 1
ATOM 2267 N N . TRP A 1 300 ? 4.16 31.219 22.156 1 98.12 300 TRP A N 1
ATOM 2268 C CA . TRP A 1 300 ? 5.129 30.234 22.641 1 98.12 300 TRP A CA 1
ATOM 2269 C C . TRP A 1 300 ? 5.875 29.594 21.484 1 98.12 300 TRP A C 1
ATOM 2271 O O . TRP A 1 300 ? 5.258 29.109 20.531 1 98.12 300 TRP A O 1
ATOM 2281 N N . TYR A 1 301 ? 7.137 29.562 21.5 1 98.38 301 TYR A N 1
ATOM 2282 C CA . TYR A 1 301 ? 8.008 29.297 20.375 1 98.38 301 TYR A CA 1
ATOM 2283 C C . TYR A 1 301 ? 7.625 27.984 19.688 1 98.38 301 TYR A C 1
ATOM 2285 O O . TYR A 1 301 ? 7.391 27.953 18.484 1 98.38 301 TYR A O 1
ATOM 2293 N N . PRO A 1 302 ? 7.496 26.797 20.438 1 98.62 302 PRO A N 1
ATOM 2294 C CA . PRO A 1 302 ? 7.184 25.547 19.734 1 98.62 302 PRO A CA 1
ATOM 2295 C C . PRO A 1 302 ? 5.848 25.609 18.984 1 98.62 302 PRO A C 1
ATOM 2297 O O . PRO A 1 302 ? 5.715 25.047 17.906 1 98.62 302 PRO A O 1
ATOM 2300 N N . LEU A 1 303 ? 4.871 26.234 19.562 1 98.62 303 LEU A N 1
ATOM 2301 C CA . LEU A 1 303 ? 3.557 26.344 18.938 1 98.62 303 LEU A CA 1
ATOM 2302 C C . LEU A 1 303 ? 3.609 27.219 17.703 1 98.62 303 LEU A C 1
ATOM 2304 O O . LEU A 1 303 ? 3.107 26.844 16.641 1 98.62 303 LEU A O 1
ATOM 2308 N N . GLN A 1 304 ? 4.238 28.391 17.875 1 98.44 304 GLN A N 1
ATOM 2309 C CA . GLN A 1 304 ? 4.359 29.312 16.75 1 98.44 304 GLN A CA 1
ATOM 2310 C C . GLN A 1 304 ? 5.152 28.688 15.609 1 98.44 304 GLN A C 1
ATOM 2312 O O . GLN A 1 304 ? 4.785 28.812 14.445 1 98.44 304 GLN A O 1
ATOM 2317 N N . LEU A 1 305 ? 6.23 28.031 15.945 1 98.75 305 LEU A N 1
ATOM 2318 C CA . LEU A 1 305 ? 7.051 27.359 14.945 1 98.75 305 LEU A CA 1
ATOM 2319 C C . LEU A 1 305 ? 6.227 26.328 14.172 1 98.75 305 LEU A C 1
ATOM 2321 O O . LEU A 1 305 ? 6.281 26.297 12.938 1 98.75 305 LEU A O 1
ATOM 2325 N N . ALA A 1 306 ? 5.52 25.484 14.898 1 98.69 306 ALA A N 1
ATOM 2326 C CA . ALA A 1 306 ? 4.719 24.438 14.266 1 98.69 306 ALA A CA 1
ATOM 2327 C C . ALA A 1 306 ? 3.705 25.047 13.297 1 98.69 306 ALA A C 1
ATOM 2329 O O . ALA A 1 306 ? 3.533 24.531 12.188 1 98.69 306 ALA A O 1
ATOM 2330 N N . ARG A 1 307 ? 3.051 26.094 13.695 1 98.69 307 ARG A N 1
ATOM 2331 C CA . ARG A 1 307 ? 2.045 26.734 12.852 1 98.69 307 ARG A CA 1
ATOM 2332 C C . ARG A 1 307 ? 2.674 27.312 11.594 1 98.69 307 ARG A C 1
ATOM 2334 O O . ARG A 1 307 ? 2.121 27.188 10.5 1 98.69 307 ARG A O 1
ATOM 2341 N N . GLU A 1 308 ? 3.834 27.953 11.727 1 98.81 308 GLU A N 1
ATOM 2342 C CA . GLU A 1 308 ? 4.523 28.562 10.594 1 98.81 308 GLU A CA 1
ATOM 2343 C C . GLU A 1 308 ? 5.027 27.5 9.625 1 98.81 308 GLU A C 1
ATOM 2345 O O . GLU A 1 308 ? 4.855 27.625 8.414 1 98.81 308 GLU A O 1
ATOM 2350 N N . LEU A 1 309 ? 5.629 26.453 10.156 1 98.88 309 LEU A N 1
ATOM 2351 C CA . LEU A 1 309 ? 6.168 25.375 9.32 1 98.88 309 LEU A CA 1
ATOM 2352 C C . LEU A 1 309 ? 5.055 24.656 8.578 1 98.88 309 LEU A C 1
ATOM 2354 O O . LEU A 1 309 ? 5.199 24.328 7.395 1 98.88 309 LEU A O 1
ATOM 2358 N N . GLU A 1 310 ? 3.963 24.406 9.258 1 98.5 310 GLU A N 1
ATOM 2359 C CA . GLU A 1 310 ? 2.822 23.781 8.602 1 98.5 310 GLU A CA 1
ATOM 2360 C C . GLU A 1 310 ? 2.328 24.609 7.43 1 98.5 310 GLU A C 1
ATOM 2362 O O . GLU A 1 310 ? 2.094 24.094 6.336 1 98.5 310 GLU A O 1
ATOM 2367 N N . ASP A 1 311 ? 2.168 25.875 7.668 1 98.5 311 ASP A N 1
ATOM 2368 C CA . ASP A 1 311 ? 1.698 26.766 6.617 1 98.5 311 ASP A CA 1
ATOM 2369 C C . ASP A 1 311 ? 2.66 26.766 5.43 1 98.5 311 ASP A C 1
ATOM 2371 O O . ASP A 1 311 ? 2.229 26.734 4.273 1 98.5 311 ASP A O 1
ATOM 2375 N N . ALA A 1 312 ? 3.945 26.812 5.719 1 98.81 312 ALA A N 1
ATOM 2376 C CA . ALA A 1 312 ? 4.961 26.812 4.672 1 98.81 312 ALA A CA 1
ATOM 2377 C C . ALA A 1 312 ? 4.875 25.547 3.83 1 98.81 312 ALA A C 1
ATOM 2379 O O . ALA A 1 312 ? 4.895 25.594 2.6 1 98.81 312 ALA A O 1
ATOM 2380 N N . ILE A 1 313 ? 4.77 24.391 4.469 1 98.62 313 ILE A N 1
ATOM 2381 C CA . ILE A 1 313 ? 4.699 23.109 3.795 1 98.62 313 ILE A CA 1
ATOM 2382 C C . ILE A 1 313 ? 3.471 23.062 2.891 1 98.62 313 ILE A C 1
ATOM 2384 O O . ILE A 1 313 ? 3.572 22.719 1.711 1 98.62 313 ILE A O 1
ATOM 2388 N N . LEU A 1 314 ? 2.316 23.422 3.461 1 98.12 314 LEU A N 1
ATOM 2389 C CA . LEU A 1 314 ? 1.063 23.359 2.713 1 98.12 314 LEU A CA 1
ATOM 2390 C C . LEU A 1 314 ? 1.089 24.312 1.527 1 98.12 314 LEU A C 1
ATOM 2392 O O . LEU A 1 314 ? 0.66 23.953 0.428 1 98.12 314 LEU A O 1
ATOM 2396 N N . SER A 1 315 ? 1.631 25.5 1.757 1 97.69 315 SER A N 1
ATOM 2397 C CA . SER A 1 315 ? 1.713 26.484 0.693 1 97.69 315 SER A CA 1
ATOM 2398 C C . SER A 1 315 ? 2.588 26 -0.456 1 97.69 315 SER A C 1
ATOM 2400 O O . SER A 1 315 ? 2.193 26.078 -1.621 1 97.69 315 SER A O 1
ATOM 2402 N N . MET A 1 316 ? 3.73 25.5 -0.117 1 98 316 MET A N 1
ATOM 2403 C CA . MET A 1 316 ? 4.668 25.047 -1.146 1 98 316 MET A CA 1
ATOM 2404 C C . MET A 1 316 ? 4.117 23.844 -1.903 1 98 316 MET A C 1
ATOM 2406 O O . MET A 1 316 ? 4.332 23.719 -3.109 1 98 316 MET A O 1
ATOM 2410 N N . ARG A 1 317 ? 3.377 22.953 -1.318 1 97.06 317 ARG A N 1
ATOM 2411 C CA . ARG A 1 317 ? 2.809 21.766 -1.935 1 97.06 317 ARG A CA 1
ATOM 2412 C C . ARG A 1 317 ? 1.794 22.125 -3.012 1 97.06 317 ARG A C 1
ATOM 2414 O O . ARG A 1 317 ? 1.771 21.516 -4.086 1 97.06 317 ARG A O 1
ATOM 2421 N N . THR A 1 318 ? 0.997 23.109 -2.688 1 96.25 318 THR A N 1
ATOM 2422 C CA . THR A 1 318 ? -0.164 23.391 -3.523 1 96.25 318 THR A CA 1
ATOM 2423 C C . THR A 1 318 ? 0.159 24.469 -4.555 1 96.25 318 THR A C 1
ATOM 2425 O O . THR A 1 318 ? -0.291 24.391 -5.703 1 96.25 318 THR A O 1
ATOM 2428 N N . ASN A 1 319 ? 0.986 25.422 -4.16 1 96.88 319 ASN A N 1
ATOM 2429 C CA . ASN A 1 319 ? 1.148 26.609 -4.992 1 96.88 319 ASN A CA 1
ATOM 2430 C C . ASN A 1 319 ? 2.426 26.547 -5.828 1 96.88 319 ASN A C 1
ATOM 2432 O O . ASN A 1 319 ? 2.605 27.328 -6.758 1 96.88 319 ASN A O 1
ATOM 2436 N N . GLU A 1 320 ? 3.385 25.656 -5.488 1 97.25 320 GLU A N 1
ATOM 2437 C CA . GLU A 1 320 ? 4.664 25.547 -6.188 1 97.25 320 GLU A CA 1
ATOM 2438 C C . GLU A 1 320 ? 4.922 24.125 -6.656 1 97.25 320 GLU A C 1
ATOM 2440 O O . GLU A 1 320 ? 5.832 23.453 -6.156 1 97.25 320 GLU A O 1
ATOM 2445 N N . LEU A 1 321 ? 4.301 23.688 -7.746 1 96.94 321 LEU A N 1
ATOM 2446 C CA . LEU A 1 321 ? 4.285 22.281 -8.141 1 96.94 321 LEU A CA 1
ATOM 2447 C C . LEU A 1 321 ? 5.613 21.875 -8.766 1 96.94 321 LEU A C 1
ATOM 2449 O O . LEU A 1 321 ? 6.02 20.719 -8.672 1 96.94 321 LEU A O 1
ATOM 2453 N N . ASP A 1 322 ? 6.285 22.812 -9.367 1 97.31 322 ASP A N 1
ATOM 2454 C CA . ASP A 1 322 ? 7.488 22.453 -10.117 1 97.31 322 ASP A CA 1
ATOM 2455 C C . ASP A 1 322 ? 8.734 22.594 -9.242 1 97.31 322 ASP A C 1
ATOM 2457 O O . ASP A 1 322 ? 9.844 22.312 -9.695 1 97.31 322 ASP A O 1
ATOM 2461 N N . ILE A 1 323 ? 8.531 23.094 -7.988 1 98.38 323 ILE A N 1
ATOM 2462 C CA . ILE A 1 323 ? 9.641 23.141 -7.031 1 98.38 323 ILE A CA 1
ATOM 2463 C C . ILE A 1 323 ? 9.719 21.812 -6.281 1 98.38 323 ILE A C 1
ATOM 2465 O O . ILE A 1 323 ? 9.219 21.703 -5.16 1 98.38 323 ILE A O 1
ATOM 2469 N N . GLY A 1 324 ? 10.453 20.906 -6.875 1 98.38 324 GLY A N 1
ATOM 2470 C CA . GLY A 1 324 ? 10.328 19.5 -6.477 1 98.38 324 GLY A CA 1
ATOM 2471 C C . GLY A 1 324 ? 11.328 19.094 -5.414 1 98.38 324 GLY A C 1
ATOM 2472 O O . GLY A 1 324 ? 11.18 18.031 -4.801 1 98.38 324 GLY A O 1
ATOM 2473 N N . THR A 1 325 ? 12.344 19.859 -5.148 1 98.88 325 THR A N 1
ATOM 2474 C CA . THR A 1 325 ? 13.375 19.516 -4.18 1 98.88 325 THR A CA 1
ATOM 2475 C C . THR A 1 325 ? 13.461 20.562 -3.074 1 98.88 325 THR A C 1
ATOM 2477 O O . THR A 1 325 ? 13.656 21.75 -3.348 1 98.88 325 THR A O 1
ATOM 2480 N N . TRP A 1 326 ? 13.219 20.172 -1.876 1 98.94 326 TRP A N 1
ATOM 2481 C CA . TRP A 1 326 ? 13.305 21.047 -0.712 1 98.94 326 TRP A CA 1
ATOM 2482 C C . TRP A 1 326 ? 14.586 20.781 0.077 1 98.94 326 TRP A C 1
ATOM 2484 O O . TRP A 1 326 ? 14.875 19.641 0.431 1 98.94 326 TRP A O 1
ATOM 2494 N N . LEU A 1 327 ? 15.352 21.797 0.274 1 98.88 327 LEU A N 1
ATOM 2495 C CA . LEU A 1 327 ? 16.516 21.781 1.151 1 98.88 327 LEU A CA 1
ATOM 2496 C C . LEU A 1 327 ? 16.156 22.234 2.557 1 98.88 327 LEU A C 1
ATOM 2498 O O . LEU A 1 327 ? 15.625 23.344 2.736 1 98.88 327 LEU A O 1
ATOM 2502 N N . ILE A 1 328 ? 16.406 21.438 3.533 1 98.94 328 ILE A N 1
ATOM 2503 C CA . ILE A 1 328 ? 16.031 21.734 4.91 1 98.94 328 ILE A CA 1
ATOM 2504 C C . ILE A 1 328 ? 17.266 22.156 5.699 1 98.94 328 ILE A C 1
ATOM 2506 O O . ILE A 1 328 ? 18.234 21.406 5.812 1 98.94 328 ILE A O 1
ATOM 2510 N N . LYS A 1 329 ? 17.234 23.328 6.195 1 98.88 329 LYS A N 1
ATOM 2511 C CA . LYS A 1 329 ? 18.281 23.891 7.027 1 98.88 329 LYS A CA 1
ATOM 2512 C C . LYS A 1 329 ? 17.719 24.391 8.359 1 98.88 329 LYS A C 1
ATOM 2514 O O . LYS A 1 329 ? 16.516 24.578 8.5 1 98.88 329 LYS A O 1
ATOM 2519 N N . THR A 1 330 ? 18.625 24.469 9.336 1 98.88 330 THR A N 1
ATOM 2520 C CA . THR A 1 330 ? 18.297 25.094 10.617 1 98.88 330 THR A CA 1
ATOM 2521 C C . THR A 1 330 ? 19.328 26.156 10.977 1 98.88 330 THR A C 1
ATOM 2523 O O . THR A 1 330 ? 20.438 26.156 10.453 1 98.88 330 THR A O 1
ATOM 2526 N N . SER A 1 331 ? 18.906 27.062 11.797 1 98.44 331 SER A N 1
ATOM 2527 C CA . SER A 1 331 ? 19.844 28.109 12.234 1 98.44 331 SER A CA 1
ATOM 2528 C C . SER A 1 331 ? 19.578 28.484 13.688 1 98.44 331 SER A C 1
ATOM 2530 O O . SER A 1 331 ? 18.438 28.484 14.148 1 98.44 331 SER A O 1
ATOM 2532 N N . GLY A 1 332 ? 20.688 28.797 14.398 1 97.81 332 GLY A N 1
ATOM 2533 C CA . GLY A 1 332 ? 20.562 29.25 15.781 1 97.81 332 GLY A CA 1
ATOM 2534 C C . GLY A 1 332 ? 21.344 28.391 16.75 1 97.81 332 GLY A C 1
ATOM 2535 O O . GLY A 1 332 ? 22.375 27.812 16.391 1 97.81 332 GLY A O 1
ATOM 2536 N N . ASP A 1 333 ? 20.922 28.406 18.016 1 97.31 333 ASP A N 1
ATOM 2537 C CA . ASP A 1 333 ? 21.625 27.734 19.109 1 97.31 333 ASP A CA 1
ATOM 2538 C C . ASP A 1 333 ? 20.969 26.391 19.422 1 97.31 333 ASP A C 1
ATOM 2540 O O . ASP A 1 333 ? 19.812 26.344 19.875 1 97.31 333 ASP A O 1
ATOM 2544 N N . ALA A 1 334 ? 21.781 25.344 19.281 1 97.81 334 ALA A N 1
ATOM 2545 C CA . ALA A 1 334 ? 21.281 24 19.578 1 97.81 334 ALA A CA 1
ATOM 2546 C C . ALA A 1 334 ? 20.828 23.891 21.031 1 97.81 334 ALA A C 1
ATOM 2548 O O . ALA A 1 334 ? 19.875 23.188 21.328 1 97.81 334 ALA A O 1
ATOM 2549 N N . ALA A 1 335 ? 21.531 24.531 21.859 1 97.31 335 ALA A N 1
ATOM 2550 C CA . ALA A 1 335 ? 21.203 24.484 23.281 1 97.31 335 ALA A CA 1
ATOM 2551 C C . ALA A 1 335 ? 19.812 25.062 23.531 1 97.31 335 ALA A C 1
ATOM 2553 O O . ALA A 1 335 ? 19.094 24.609 24.422 1 97.31 335 ALA A O 1
ATOM 2554 N N . ALA A 1 336 ? 19.484 26.094 22.766 1 98 336 ALA A N 1
ATOM 2555 C CA . ALA A 1 336 ? 18.172 26.703 22.891 1 98 336 ALA A CA 1
ATOM 2556 C C . ALA A 1 336 ? 17.078 25.734 22.453 1 98 336 ALA A C 1
ATOM 2558 O O . ALA A 1 336 ? 16 25.672 23.062 1 98 336 ALA A O 1
ATOM 2559 N N . VAL A 1 337 ? 17.328 24.938 21.422 1 98.44 337 VAL A N 1
ATOM 2560 C CA . VAL A 1 337 ? 16.391 23.938 20.953 1 98.44 337 VAL A CA 1
ATOM 2561 C C . VAL A 1 337 ? 16.203 22.859 22.016 1 98.44 337 VAL A C 1
ATOM 2563 O O . VAL A 1 337 ? 15.07 22.5 22.359 1 98.44 337 VAL A O 1
ATOM 2566 N N . LEU A 1 338 ? 17.281 22.406 22.594 1 98.12 338 LEU A N 1
ATOM 2567 C CA . LEU A 1 338 ? 17.25 21.344 23.594 1 98.12 338 LEU A CA 1
ATOM 2568 C C . LEU A 1 338 ? 16.547 21.812 24.859 1 98.12 338 LEU A C 1
ATOM 2570 O O . LEU A 1 338 ? 15.867 21.031 25.531 1 98.12 338 LEU A O 1
ATOM 2574 N N . ALA A 1 339 ? 16.75 23.094 25.172 1 97.81 339 ALA A N 1
ATOM 2575 C CA . ALA A 1 339 ? 16.062 23.656 26.328 1 97.81 339 ALA A CA 1
ATOM 2576 C C . ALA A 1 339 ? 14.547 23.656 26.094 1 97.81 339 ALA A C 1
ATOM 2578 O O . ALA A 1 339 ? 13.773 23.391 27.016 1 97.81 339 ALA A O 1
ATOM 2579 N N . THR A 1 340 ? 14.156 24.047 24.922 1 98 340 THR A N 1
ATOM 2580 C CA . THR A 1 340 ? 12.742 24 24.562 1 98 340 THR A CA 1
ATOM 2581 C C . THR A 1 340 ? 12.211 22.578 24.641 1 98 340 THR A C 1
ATOM 2583 O O . THR A 1 340 ? 11.102 22.344 25.141 1 98 340 THR A O 1
ATOM 2586 N N . ASP A 1 341 ? 13 21.578 24.219 1 98.31 341 ASP A N 1
ATOM 2587 C CA . ASP A 1 341 ? 12.633 20.172 24.297 1 98.31 341 ASP A CA 1
ATOM 2588 C C . ASP A 1 341 ? 12.43 19.734 25.75 1 98.31 341 ASP A C 1
ATOM 2590 O O . ASP A 1 341 ? 11.508 18.969 26.047 1 98.31 341 ASP A O 1
ATOM 2594 N N . ALA A 1 342 ? 13.336 20.141 26.547 1 98 342 ALA A N 1
ATOM 2595 C CA . ALA A 1 342 ? 13.242 19.797 27.969 1 98 342 ALA A CA 1
ATOM 2596 C C . ALA A 1 342 ? 11.93 20.297 28.562 1 98 342 ALA A C 1
ATOM 2598 O O . ALA A 1 342 ? 11.297 19.609 29.359 1 98 342 ALA A O 1
ATOM 2599 N N . ALA A 1 343 ? 11.555 21.531 28.188 1 98.31 343 ALA A N 1
ATOM 2600 C CA . ALA A 1 343 ? 10.289 22.078 28.656 1 98.31 343 ALA A CA 1
ATOM 2601 C C . ALA A 1 343 ? 9.102 21.266 28.125 1 98.31 343 ALA A C 1
ATOM 2603 O O . ALA A 1 343 ? 8.148 21 28.875 1 98.31 343 ALA A O 1
ATOM 2604 N N . LEU A 1 344 ? 9.172 20.891 26.875 1 98.62 344 LEU A N 1
ATOM 2605 C CA . LEU A 1 344 ? 8.125 20.047 26.297 1 98.62 344 LEU A CA 1
ATOM 2606 C C . LEU A 1 344 ? 7.98 18.75 27.078 1 98.62 344 LEU A C 1
ATOM 2608 O O . LEU A 1 344 ? 6.871 18.359 27.453 1 98.62 344 LEU A O 1
ATOM 2612 N N . LEU A 1 345 ? 9.102 18.109 27.391 1 98.5 345 LEU A N 1
ATOM 2613 C CA . LEU A 1 345 ? 9.086 16.828 28.078 1 98.5 345 LEU A CA 1
ATOM 2614 C C . LEU A 1 345 ? 8.625 16.984 29.516 1 98.5 345 LEU A C 1
ATOM 2616 O O . LEU A 1 345 ? 7.844 16.172 30.016 1 98.5 345 LEU A O 1
ATOM 2620 N N . ALA A 1 346 ? 9.086 18.016 30.109 1 98.38 346 ALA A N 1
ATOM 2621 C CA . ALA A 1 346 ? 8.781 18.234 31.516 1 98.38 346 ALA A CA 1
ATOM 2622 C C . ALA A 1 346 ? 7.289 18.469 31.734 1 98.38 346 ALA A C 1
ATOM 2624 O O . ALA A 1 346 ? 6.742 18.109 32.781 1 98.38 346 ALA A O 1
ATOM 2625 N N . HIS A 1 347 ? 6.637 19.062 30.766 1 98.38 347 HIS A N 1
ATOM 2626 C CA . HIS A 1 347 ? 5.246 19.469 30.938 1 98.38 347 HIS A CA 1
ATOM 2627 C C . HIS A 1 347 ? 4.336 18.75 29.953 1 98.38 347 HIS A C 1
ATOM 2629 O O . HIS A 1 347 ? 3.27 19.25 29.594 1 98.38 347 HIS A O 1
ATOM 2635 N N . LYS A 1 348 ? 4.73 17.594 29.438 1 98 348 LYS A N 1
ATOM 2636 C CA . LYS A 1 348 ? 4.059 16.906 28.344 1 98 348 LYS A CA 1
ATOM 2637 C C . LYS A 1 348 ? 2.633 16.516 28.719 1 98 348 LYS A C 1
ATOM 2639 O O . LYS A 1 348 ? 1.791 16.281 27.859 1 98 348 LYS A O 1
ATOM 2644 N N . ASP A 1 349 ? 2.322 16.5 30.031 1 96.69 349 ASP A N 1
ATOM 2645 C CA . ASP A 1 349 ? 1 16.078 30.469 1 96.69 349 ASP A CA 1
ATOM 2646 C C . ASP A 1 349 ? 0.041 17.25 30.547 1 96.69 349 ASP A C 1
ATOM 2648 O O . ASP A 1 349 ? -1.172 17.078 30.688 1 96.69 349 ASP A O 1
ATOM 2652 N N . HIS A 1 350 ? 0.598 18.5 30.562 1 97.75 350 HIS A N 1
ATOM 2653 C CA . HIS A 1 350 ? -0.262 19.688 30.5 1 97.75 350 HIS A CA 1
ATOM 2654 C C . HIS A 1 350 ? -0.936 19.797 29.125 1 97.75 350 HIS A C 1
ATOM 2656 O O . HIS A 1 350 ? -0.299 19.562 28.094 1 97.75 350 HIS A O 1
ATOM 2662 N N . TRP A 1 351 ? -2.213 20.188 29.094 1 97.69 351 TRP A N 1
ATOM 2663 C CA . TRP A 1 351 ? -3.031 20.109 27.875 1 97.69 351 TRP A CA 1
ATOM 2664 C C . TRP A 1 351 ? -2.434 20.938 26.75 1 97.69 351 TRP A C 1
ATOM 2666 O O . TRP A 1 351 ? -2.42 20.5 25.594 1 97.69 351 TRP A O 1
ATOM 2676 N N . LEU A 1 352 ? -1.936 22.172 27 1 98.38 352 LEU A N 1
ATOM 2677 C CA . LEU A 1 352 ? -1.396 23.062 25.984 1 98.38 352 LEU A CA 1
ATOM 2678 C C . LEU A 1 352 ? -0.131 22.484 25.359 1 98.38 352 LEU A C 1
ATOM 2680 O O . LEU A 1 352 ? 0.034 22.5 24.141 1 98.38 352 LEU A O 1
ATOM 2684 N N . VAL A 1 353 ? 0.751 21.953 26.234 1 98.69 353 VAL A N 1
ATOM 2685 C CA . VAL A 1 353 ? 2 21.359 25.781 1 98.69 353 VAL A CA 1
ATOM 2686 C C . VAL A 1 353 ? 1.703 20.094 24.984 1 98.69 353 VAL A C 1
ATOM 2688 O O . VAL A 1 353 ? 2.287 19.875 23.922 1 98.69 353 VAL A O 1
ATOM 2691 N N . ARG A 1 354 ? 0.751 19.344 25.438 1 98.5 354 ARG A N 1
ATOM 2692 C CA . ARG A 1 354 ? 0.349 18.125 24.766 1 98.5 354 ARG A CA 1
ATOM 2693 C C . ARG A 1 354 ? -0.195 18.406 23.375 1 98.5 354 ARG A C 1
ATOM 2695 O O . ARG A 1 354 ? 0.153 17.734 22.406 1 98.5 354 ARG A O 1
ATOM 2702 N N . GLU A 1 355 ? -1.035 19.406 23.25 1 98.5 355 GLU A N 1
ATOM 2703 C CA . GLU A 1 355 ? -1.566 19.797 21.953 1 98.5 355 GLU A CA 1
ATOM 2704 C C . GLU A 1 355 ? -0.463 20.312 21.031 1 98.5 355 GLU A C 1
ATOM 2706 O O . GLU A 1 355 ? -0.493 20.094 19.828 1 98.5 355 GLU A O 1
ATOM 2711 N N . THR A 1 356 ? 0.447 21.062 21.625 1 98.81 356 THR A N 1
ATOM 2712 C CA . THR A 1 356 ? 1.562 21.578 20.828 1 98.81 356 THR A CA 1
ATOM 2713 C C . THR A 1 356 ? 2.422 20.422 20.297 1 98.81 356 THR A C 1
ATOM 2715 O O . THR A 1 356 ? 2.801 20.422 19.125 1 98.81 356 THR A O 1
ATOM 2718 N N . ILE A 1 357 ? 2.693 19.438 21.156 1 98.81 357 ILE A N 1
ATOM 2719 C CA . ILE A 1 357 ? 3.408 18.234 20.734 1 98.81 357 ILE A CA 1
ATOM 2720 C C . ILE A 1 357 ? 2.637 17.547 19.609 1 98.81 357 ILE A C 1
ATOM 2722 O O . ILE A 1 357 ? 3.23 17.109 18.609 1 98.81 357 ILE A O 1
ATOM 2726 N N . GLY A 1 358 ? 1.34 17.484 19.766 1 98.62 358 GLY A N 1
ATOM 2727 C CA . GLY A 1 358 ? 0.497 16.922 18.719 1 98.62 358 GLY A CA 1
ATOM 2728 C C . GLY A 1 358 ? 0.605 17.672 17.406 1 98.62 358 GLY A C 1
ATOM 2729 O O . GLY A 1 358 ? 0.676 17.047 16.328 1 98.62 358 GLY A O 1
ATOM 2730 N N . LEU A 1 359 ? 0.618 18.984 17.438 1 98.75 359 LEU A N 1
ATOM 2731 C CA . LEU A 1 359 ? 0.735 19.781 16.219 1 98.75 359 LEU A CA 1
ATOM 2732 C C . LEU A 1 359 ? 2.094 19.578 15.562 1 98.75 359 LEU A C 1
ATOM 2734 O O . LEU A 1 359 ? 2.182 19.453 14.344 1 98.75 359 LEU A O 1
ATOM 2738 N N . LEU A 1 360 ? 3.137 19.547 16.359 1 98.81 360 LEU A N 1
ATOM 2739 C CA . LEU A 1 360 ? 4.469 19.266 15.844 1 98.81 360 LEU A CA 1
ATOM 2740 C C . LEU A 1 360 ? 4.516 17.906 15.172 1 98.81 360 LEU A C 1
ATOM 2742 O O . LEU A 1 360 ? 5.062 17.766 14.07 1 98.81 360 LEU A O 1
ATOM 2746 N N . ARG A 1 361 ? 3.93 16.906 15.781 1 98.56 361 ARG A N 1
ATOM 2747 C CA . ARG A 1 361 ? 3.875 15.555 15.234 1 98.56 361 ARG A CA 1
ATOM 2748 C C . ARG A 1 361 ? 3.182 15.539 13.875 1 98.56 361 ARG A C 1
ATOM 2750 O O . ARG A 1 361 ? 3.697 14.961 12.914 1 98.56 361 ARG A O 1
ATOM 2757 N N . ARG A 1 362 ? 2.047 16.141 13.766 1 98.25 362 ARG A N 1
ATOM 2758 C CA . ARG A 1 362 ? 1.284 16.156 12.523 1 98.25 362 ARG A CA 1
ATOM 2759 C C . ARG A 1 362 ? 2.012 16.969 11.453 1 98.25 362 ARG A C 1
ATOM 2761 O O . ARG A 1 362 ? 1.94 16.641 10.266 1 98.25 362 ARG A O 1
ATOM 2768 N N . THR A 1 363 ? 2.689 18.062 11.875 1 98.62 363 THR A N 1
ATOM 2769 C CA . THR A 1 363 ? 3.467 18.859 10.938 1 98.62 363 THR A CA 1
ATOM 2770 C C . THR A 1 363 ? 4.625 18.047 10.359 1 98.62 363 THR A C 1
ATOM 2772 O O . THR A 1 363 ? 4.852 18.047 9.148 1 98.62 363 THR A O 1
ATOM 2775 N N . LEU A 1 364 ? 5.332 17.359 11.234 1 98.5 364 LEU A N 1
ATOM 2776 C CA . LEU A 1 364 ? 6.41 16.484 10.781 1 98.5 364 LEU A CA 1
ATOM 2777 C C . LEU A 1 364 ? 5.875 15.383 9.867 1 98.5 364 LEU A C 1
ATOM 2779 O O . LEU A 1 364 ? 6.52 15.016 8.891 1 98.5 364 LEU A O 1
ATOM 2783 N N . SER A 1 365 ? 4.723 14.891 10.156 1 97.5 365 SER A N 1
ATOM 2784 C CA . SER A 1 365 ? 4.094 13.867 9.336 1 97.5 365 SER A CA 1
ATOM 2785 C C . SER A 1 365 ? 3.793 14.391 7.934 1 97.5 365 SER A C 1
ATOM 2787 O O . SER A 1 365 ? 3.855 13.648 6.957 1 97.5 365 SER A O 1
ATOM 2789 N N . ARG A 1 366 ? 3.451 15.68 7.824 1 97.62 366 ARG A N 1
ATOM 2790 C CA . ARG A 1 366 ? 3.207 16.281 6.52 1 97.62 366 ARG A CA 1
ATOM 2791 C C . ARG A 1 366 ? 4.465 16.25 5.656 1 97.62 366 ARG A C 1
ATOM 2793 O O . ARG A 1 366 ? 4.383 16.109 4.438 1 97.62 366 ARG A O 1
ATOM 2800 N N . LEU A 1 367 ? 5.617 16.375 6.281 1 97.69 367 LEU A N 1
ATOM 2801 C CA . LEU A 1 367 ? 6.855 16.219 5.527 1 97.69 367 LEU A CA 1
ATOM 2802 C C . LEU A 1 367 ? 7 14.797 4.992 1 97.69 367 LEU A C 1
ATOM 2804 O O . LEU A 1 367 ? 7.348 14.602 3.828 1 97.69 367 LEU A O 1
ATOM 2808 N N . ASP A 1 368 ? 6.652 13.844 5.793 1 96.69 368 ASP A N 1
ATOM 2809 C CA . ASP A 1 368 ? 6.816 12.43 5.449 1 96.69 368 ASP A CA 1
ATOM 2810 C C . ASP A 1 368 ? 6.004 12.07 4.207 1 96.69 368 ASP A C 1
ATOM 2812 O O . ASP A 1 368 ? 6.418 11.227 3.412 1 96.69 368 ASP A O 1
ATOM 2816 N N . VAL A 1 369 ? 4.836 12.695 4.016 1 95.62 369 VAL A N 1
ATOM 2817 C CA . VAL A 1 369 ? 3.934 12.234 2.967 1 95.62 369 VAL A CA 1
ATOM 2818 C C . VAL A 1 369 ? 3.969 13.211 1.791 1 95.62 369 VAL A C 1
ATOM 2820 O O . VAL A 1 369 ? 3.219 13.055 0.824 1 95.62 369 VAL A O 1
ATOM 2823 N N . SER A 1 370 ? 4.836 14.25 1.857 1 97 370 SER A N 1
ATOM 2824 C CA . SER A 1 370 ? 4.922 15.211 0.765 1 97 370 SER A CA 1
ATOM 2825 C C . SER A 1 370 ? 5.648 14.625 -0.438 1 97 370 SER A C 1
ATOM 2827 O O . SER A 1 370 ? 6.703 14 -0.288 1 97 370 SER A O 1
ATOM 2829 N N . SER A 1 371 ? 5.066 14.797 -1.622 1 96.75 371 SER A N 1
ATOM 2830 C CA . SER A 1 371 ? 5.672 14.328 -2.863 1 96.75 371 SER A CA 1
ATOM 2831 C C . SER A 1 371 ? 6.781 15.273 -3.324 1 96.75 371 SER A C 1
ATOM 2833 O O . SER A 1 371 ? 6.723 15.82 -4.426 1 96.75 371 SER A O 1
ATOM 2835 N N . ARG A 1 372 ? 7.758 15.492 -2.502 1 98.5 372 ARG A N 1
ATOM 2836 C CA . ARG A 1 372 ? 8.961 16.297 -2.738 1 98.5 372 ARG A CA 1
ATOM 2837 C C . ARG A 1 372 ? 10.211 15.547 -2.291 1 98.5 372 ARG A C 1
ATOM 2839 O O . ARG A 1 372 ? 10.156 14.727 -1.37 1 98.5 372 ARG A O 1
ATOM 2846 N N . SER A 1 373 ? 11.289 15.781 -2.973 1 98.75 373 SER A N 1
ATOM 2847 C CA . SER A 1 373 ? 12.578 15.328 -2.473 1 98.75 373 SER A CA 1
ATOM 2848 C C . SER A 1 373 ? 13.062 16.203 -1.317 1 98.75 373 SER A C 1
ATOM 2850 O O . SER A 1 373 ? 13.07 17.422 -1.417 1 98.75 373 SER A O 1
ATOM 2852 N N . LEU A 1 374 ? 13.477 15.609 -0.257 1 98.88 374 LEU A N 1
ATOM 2853 C CA . LEU A 1 374 ? 13.914 16.344 0.928 1 98.88 374 LEU A CA 1
ATOM 2854 C C . LEU A 1 374 ? 15.383 16.062 1.223 1 98.88 374 LEU A C 1
ATOM 2856 O O . LEU A 1 374 ? 15.781 14.914 1.393 1 98.88 374 LEU A O 1
ATOM 2860 N N . PHE A 1 375 ? 16.172 17.125 1.287 1 98.88 375 PHE A N 1
ATOM 2861 C CA . PHE A 1 375 ? 17.594 17.031 1.604 1 98.88 375 PHE A CA 1
ATOM 2862 C C . PHE A 1 375 ? 17.938 17.906 2.803 1 98.88 375 PHE A C 1
ATOM 2864 O O . PHE A 1 375 ? 17.672 19.109 2.799 1 98.88 375 PHE A O 1
ATOM 2871 N N . ALA A 1 376 ? 18.531 17.359 3.803 1 98.88 376 ALA A N 1
ATOM 2872 C CA . ALA A 1 376 ? 19.031 18.156 4.918 1 98.88 376 ALA A CA 1
ATOM 2873 C C . ALA A 1 376 ? 20.484 18.562 4.684 1 98.88 376 ALA A C 1
ATOM 2875 O O . ALA A 1 376 ? 21.328 17.734 4.305 1 98.88 376 ALA A O 1
ATOM 2876 N N . LEU A 1 377 ? 20.781 19.812 4.836 1 98.81 377 LEU A N 1
ATOM 2877 C CA . LEU A 1 377 ? 22.141 20.328 4.75 1 98.81 377 LEU A CA 1
ATOM 2878 C C . LEU A 1 377 ? 22.609 20.828 6.109 1 98.81 377 LEU A C 1
ATOM 2880 O O . LEU A 1 377 ? 22.109 21.828 6.629 1 98.81 377 LEU A O 1
ATOM 2884 N N . ILE A 1 378 ? 23.578 20.125 6.691 1 98.81 378 ILE A N 1
ATOM 2885 C CA . ILE A 1 378 ? 24.109 20.422 8.016 1 98.81 378 ILE A CA 1
ATOM 2886 C C . ILE A 1 378 ? 25.453 21.125 7.871 1 98.81 378 ILE A C 1
ATOM 2888 O O . ILE A 1 378 ? 26.469 20.5 7.57 1 98.81 378 ILE A O 1
ATOM 2892 N N . GLU A 1 379 ? 25.469 22.375 8.07 1 97.75 379 GLU A N 1
ATOM 2893 C CA . GLU A 1 379 ? 26.609 23.25 7.832 1 97.75 379 GLU A CA 1
ATOM 2894 C C . GLU A 1 379 ? 26.812 24.203 9.008 1 97.75 379 GLU A C 1
ATOM 2896 O O . GLU A 1 379 ? 26.047 24.188 9.969 1 97.75 379 GLU A O 1
ATOM 2901 N N . PRO A 1 380 ? 27.859 25.016 8.922 1 96 380 PRO A N 1
ATOM 2902 C CA . PRO A 1 380 ? 28.109 25.906 10.062 1 96 380 PRO A CA 1
ATOM 2903 C C . PRO A 1 380 ? 26.922 26.797 10.383 1 96 380 PRO A C 1
ATOM 2905 O O . PRO A 1 380 ? 26.328 27.391 9.469 1 96 380 PRO A O 1
ATOM 2908 N N . GLN A 1 381 ? 26.484 26.859 11.609 1 91.62 381 GLN A N 1
ATOM 2909 C CA . GLN A 1 381 ? 25.391 27.656 12.148 1 91.62 381 GLN A CA 1
ATOM 2910 C C . GLN A 1 381 ? 24.094 26.844 12.172 1 91.62 381 GLN A C 1
ATOM 2912 O O . GLN A 1 381 ? 23.062 27.312 12.656 1 91.62 381 GLN A O 1
ATOM 2917 N N . SER A 1 382 ? 24.172 25.578 11.664 1 97.12 382 SER A N 1
ATOM 2918 C CA . SER A 1 382 ? 23.016 24.688 11.82 1 97.12 382 SER A CA 1
ATOM 2919 C C . SER A 1 382 ? 22.797 24.312 13.281 1 97.12 382 SER A C 1
ATOM 2921 O O . SER A 1 382 ? 23.75 24.328 14.078 1 97.12 382 SER A O 1
ATOM 2923 N N . CYS A 1 383 ? 21.656 23.984 13.648 1 98.31 383 CYS A N 1
ATOM 2924 C CA . CYS A 1 383 ? 21.375 23.516 15 1 98.31 383 CYS A CA 1
ATOM 2925 C C . CYS A 1 383 ? 20.406 22.344 14.984 1 98.31 383 CYS A C 1
ATOM 2927 O O . CYS A 1 383 ? 19.391 22.359 15.68 1 98.31 383 CYS A O 1
ATOM 2929 N N . PHE A 1 384 ? 20.672 21.344 14.227 1 98.88 384 PHE A N 1
ATOM 2930 C CA . PHE A 1 384 ? 19.906 20.094 14.195 1 98.88 384 PHE A CA 1
ATOM 2931 C C . PHE A 1 384 ? 20.062 19.344 15.516 1 98.88 384 PHE A C 1
ATOM 2933 O O . PHE A 1 384 ? 20.875 18.422 15.625 1 98.88 384 PHE A O 1
ATOM 2940 N N . ALA A 1 385 ? 19.203 19.625 16.469 1 98.81 385 ALA A N 1
ATOM 2941 C CA . ALA A 1 385 ? 19.203 19.031 17.797 1 98.81 385 ALA A CA 1
ATOM 2942 C C . ALA A 1 385 ? 17.781 18.703 18.266 1 98.81 385 ALA A C 1
ATOM 2944 O O . ALA A 1 385 ? 16.875 19.531 18.125 1 98.81 385 ALA A O 1
ATOM 2945 N N . GLY A 1 386 ? 17.578 17.484 18.812 1 98.69 386 GLY A N 1
ATOM 2946 C CA . GLY A 1 386 ? 16.266 17.125 19.328 1 98.69 386 GLY A CA 1
ATOM 2947 C C . GLY A 1 386 ? 15.156 17.281 18.297 1 98.69 386 GLY A C 1
ATOM 2948 O O . GLY A 1 386 ? 15.219 16.703 17.219 1 98.69 386 GLY A O 1
ATOM 2949 N N . THR A 1 387 ? 14.273 18.109 18.547 1 98.88 387 THR A N 1
ATOM 2950 C CA . THR A 1 387 ? 13.141 18.344 17.656 1 98.88 387 THR A CA 1
ATOM 2951 C C . THR A 1 387 ? 13.625 18.766 16.266 1 98.88 387 THR A C 1
ATOM 2953 O O . THR A 1 387 ? 13.062 18.344 15.25 1 98.88 387 THR A O 1
ATOM 2956 N N . PHE A 1 388 ? 14.695 19.578 16.203 1 98.94 388 PHE A N 1
ATOM 2957 C CA . PHE A 1 388 ? 15.195 20 14.914 1 98.94 388 PHE A CA 1
ATOM 2958 C C . PHE A 1 388 ? 15.891 18.859 14.188 1 98.94 388 PHE A C 1
ATOM 2960 O O . PHE A 1 388 ? 15.945 18.844 12.953 1 98.94 388 PHE A O 1
ATOM 2967 N N . LEU A 1 389 ? 16.406 17.891 14.945 1 98.94 389 LEU A N 1
ATOM 2968 C CA . LEU A 1 389 ? 16.984 16.719 14.297 1 98.94 389 LEU A CA 1
ATOM 2969 C C . LEU A 1 389 ? 15.914 15.898 13.586 1 98.94 389 LEU A C 1
ATOM 2971 O O . LEU A 1 389 ? 16.188 15.242 12.586 1 98.94 389 LEU A O 1
ATOM 2975 N N . GLU A 1 390 ? 14.664 15.945 14.062 1 98.88 390 GLU A N 1
ATOM 2976 C CA . GLU A 1 390 ? 13.555 15.266 13.398 1 98.88 390 GLU A CA 1
ATOM 2977 C C . GLU A 1 390 ? 13.406 15.734 11.953 1 98.88 390 GLU A C 1
ATOM 2979 O O . GLU A 1 390 ? 13 14.961 11.086 1 98.88 390 GLU A O 1
ATOM 2984 N N . LEU A 1 391 ? 13.773 16.984 11.664 1 98.88 391 LEU A N 1
ATOM 2985 C CA . LEU A 1 391 ? 13.711 17.516 10.312 1 98.88 391 LEU A CA 1
ATOM 2986 C C . LEU A 1 391 ? 14.695 16.797 9.391 1 98.88 391 LEU A C 1
ATOM 2988 O O . LEU A 1 391 ? 14.344 16.422 8.273 1 98.88 391 LEU A O 1
ATOM 2992 N N . ALA A 1 392 ? 15.891 16.609 9.906 1 98.81 392 ALA A N 1
ATOM 2993 C CA . ALA A 1 392 ? 16.891 15.898 9.117 1 98.81 392 ALA A CA 1
ATOM 2994 C C . ALA A 1 392 ? 16.516 14.43 8.945 1 98.81 392 ALA A C 1
ATOM 2996 O O . ALA A 1 392 ? 16.688 13.859 7.867 1 98.81 392 ALA A O 1
ATOM 2997 N N . LEU A 1 393 ? 15.984 13.828 10.008 1 98.62 393 LEU A N 1
ATOM 2998 C CA . LEU A 1 393 ? 15.617 12.422 9.984 1 98.62 393 LEU A CA 1
ATOM 2999 C C . LEU A 1 393 ? 14.43 12.188 9.062 1 98.62 393 LEU A C 1
ATOM 3001 O O . LEU A 1 393 ? 14.211 11.062 8.594 1 98.62 393 LEU A O 1
ATOM 3005 N N . ALA A 1 394 ? 13.648 13.219 8.766 1 98.25 394 ALA A N 1
ATOM 3006 C CA . ALA A 1 394 ? 12.516 13.117 7.844 1 98.25 394 ALA A CA 1
ATOM 3007 C C . ALA A 1 394 ? 12.984 13.188 6.391 1 98.25 394 ALA A C 1
ATOM 3009 O O . ALA A 1 394 ? 12.242 12.828 5.477 1 98.25 394 ALA A O 1
ATOM 3010 N N . CYS A 1 395 ? 14.18 13.656 6.152 1 98.69 395 CYS A N 1
ATOM 3011 C CA . CYS A 1 395 ? 14.688 13.891 4.801 1 98.69 395 CYS A CA 1
ATOM 3012 C C . CYS A 1 395 ? 15.109 12.578 4.148 1 98.69 395 CYS A C 1
ATOM 3014 O O . CYS A 1 395 ? 15.438 11.617 4.844 1 98.69 395 CYS A O 1
ATOM 3016 N N . ASP A 1 396 ? 15.133 12.578 2.865 1 98.5 396 ASP A N 1
ATOM 3017 C CA . ASP A 1 396 ? 15.602 11.438 2.078 1 98.5 396 ASP A CA 1
ATOM 3018 C C . ASP A 1 396 ? 17.109 11.273 2.211 1 98.5 396 ASP A C 1
ATOM 3020 O O . ASP A 1 396 ? 17.625 10.141 2.246 1 98.5 396 ASP A O 1
ATOM 3024 N N . ARG A 1 397 ? 17.766 12.445 2.234 1 98.62 397 ARG A N 1
ATOM 3025 C CA . ARG A 1 397 ? 19.203 12.469 2.426 1 98.62 397 ARG A CA 1
ATOM 3026 C C . ARG A 1 397 ? 19.609 13.594 3.367 1 98.62 397 ARG A C 1
ATOM 3028 O O . ARG A 1 397 ? 18.938 14.625 3.441 1 98.62 397 ARG A O 1
ATOM 3035 N N . SER A 1 398 ? 20.719 13.359 4.059 1 98.75 398 SER A N 1
ATOM 3036 C CA . SER A 1 398 ? 21.328 14.375 4.906 1 98.75 398 SER A CA 1
ATOM 3037 C C . SER A 1 398 ? 22.828 14.461 4.66 1 98.75 398 SER A C 1
ATOM 3039 O O . SER A 1 398 ? 23.531 13.445 4.711 1 98.75 398 SER A O 1
ATOM 3041 N N . TYR A 1 399 ? 23.281 15.625 4.34 1 98.75 399 TYR A N 1
ATOM 3042 C CA . TYR A 1 399 ? 24.703 15.898 4.164 1 98.75 399 TYR A CA 1
ATOM 3043 C C . TYR A 1 399 ? 25.25 16.719 5.324 1 98.75 399 TYR A C 1
ATOM 3045 O O . TYR A 1 399 ? 24.719 17.781 5.652 1 98.75 399 TYR A O 1
ATOM 3053 N N . HIS A 1 400 ? 26.281 16.234 5.949 1 98.88 400 HIS A N 1
ATOM 3054 C CA . HIS A 1 400 ? 26.891 16.828 7.129 1 98.88 400 HIS A CA 1
ATOM 3055 C C . HIS A 1 400 ? 28.328 17.25 6.855 1 98.88 400 HIS A C 1
ATOM 3057 O O . HIS A 1 400 ? 29.203 16.391 6.676 1 98.88 400 HIS A O 1
ATOM 3063 N N . LEU A 1 401 ? 28.594 18.594 6.812 1 98.69 401 LEU A N 1
ATOM 3064 C CA . LEU A 1 401 ? 29.906 19.125 6.488 1 98.69 401 LEU A CA 1
ATOM 3065 C C . LEU A 1 401 ? 30.922 18.734 7.562 1 98.69 401 LEU A C 1
ATOM 3067 O O . LEU A 1 401 ? 30.734 19.062 8.742 1 98.69 401 LEU A O 1
ATOM 3071 N N . ALA A 1 402 ? 31.969 18.062 7.172 1 98.19 402 ALA A N 1
ATOM 3072 C CA . ALA A 1 402 ? 33.094 17.734 8.047 1 98.19 402 ALA A CA 1
ATOM 3073 C C . ALA A 1 402 ? 34.188 18.797 7.992 1 98.19 402 ALA A C 1
ATOM 3075 O O . ALA A 1 402 ? 34.594 19.219 6.906 1 98.19 402 ALA A O 1
ATOM 3076 N N . LEU A 1 403 ? 34.562 19.281 9.102 1 96.62 403 LEU A N 1
ATOM 3077 C CA . LEU A 1 403 ? 35.688 20.203 9.227 1 96.62 403 LEU A CA 1
ATOM 3078 C C . LEU A 1 403 ? 36.75 19.641 10.18 1 96.62 403 LEU A C 1
ATOM 3080 O O . LEU A 1 403 ? 36.906 20.141 11.305 1 96.62 403 LEU A O 1
ATOM 3084 N N . PRO A 1 404 ? 37.5 18.719 9.719 1 88.81 404 PRO A N 1
ATOM 3085 C CA . PRO A 1 404 ? 38.438 18.031 10.609 1 88.81 404 PRO A CA 1
ATOM 3086 C C . PRO A 1 404 ? 39.469 18.984 11.227 1 88.81 404 PRO A C 1
ATOM 3088 O O . PRO A 1 404 ? 39.969 18.719 12.328 1 88.81 404 PRO A O 1
ATOM 3091 N N . ASP A 1 405 ? 39.812 20.078 10.562 1 91.25 405 ASP A N 1
ATOM 3092 C CA . ASP A 1 405 ? 40.875 20.969 11.039 1 91.25 405 ASP A CA 1
ATOM 3093 C C . ASP A 1 405 ? 40.281 22.188 11.742 1 91.25 405 ASP A C 1
ATOM 3095 O O . ASP A 1 405 ? 40.969 23.156 12.023 1 91.25 405 ASP A O 1
ATOM 3099 N N . ASP A 1 406 ? 39 22.172 11.938 1 92.44 406 ASP A N 1
ATOM 3100 C CA . ASP A 1 406 ? 38.344 23.297 12.586 1 92.44 406 ASP A CA 1
ATOM 3101 C C . ASP A 1 406 ? 37.188 22.812 13.461 1 92.44 406 ASP A C 1
ATOM 3103 O O . ASP A 1 406 ? 36.031 23 13.102 1 92.44 406 ASP A O 1
ATOM 3107 N N . GLU A 1 407 ? 37.5 22.359 14.516 1 89.31 407 GLU A N 1
ATOM 3108 C CA . GLU A 1 407 ? 36.531 21.75 15.422 1 89.31 407 GLU A CA 1
ATOM 3109 C C . GLU A 1 407 ? 35.5 22.766 15.898 1 89.31 407 GLU A C 1
ATOM 3111 O O . GLU A 1 407 ? 34.312 22.438 16.094 1 89.31 407 GLU A O 1
ATOM 3116 N N . GLU A 1 408 ? 35.938 23.953 16.109 1 90.12 408 GLU A N 1
ATOM 3117 C CA . GLU A 1 408 ? 35.062 25.016 16.625 1 90.12 408 GLU A CA 1
ATOM 3118 C C . GLU A 1 408 ? 33.969 25.359 15.625 1 90.12 408 GLU A C 1
ATOM 3120 O O . GLU A 1 408 ? 32.812 25.625 16.016 1 90.12 408 GLU A O 1
ATOM 3125 N N . ARG A 1 409 ? 34.312 25.281 14.375 1 93.69 409 ARG A N 1
ATOM 3126 C CA . ARG A 1 409 ? 33.375 25.672 13.336 1 93.69 409 ARG A CA 1
ATOM 3127 C C . ARG A 1 409 ? 32.594 24.453 12.812 1 93.69 409 ARG A C 1
ATOM 3129 O O . ARG A 1 409 ? 31.594 24.609 12.109 1 93.69 409 ARG A O 1
ATOM 3136 N N . ALA A 1 410 ? 33 23.297 13.18 1 96.56 410 ALA A N 1
ATOM 3137 C CA . ALA A 1 410 ? 32.375 22.078 12.672 1 96.56 410 ALA A CA 1
ATOM 3138 C C . ALA A 1 410 ? 30.922 21.969 13.109 1 96.56 410 ALA A C 1
ATOM 3140 O O . ALA A 1 410 ? 30.625 22.031 14.305 1 96.56 410 ALA A O 1
ATOM 3141 N N . PRO A 1 411 ? 30.016 21.891 12.148 1 98.06 411 PRO A N 1
ATOM 3142 C CA . PRO A 1 411 ? 28.625 21.734 12.547 1 98.06 411 PRO A CA 1
ATOM 3143 C C . PRO A 1 411 ? 28.375 20.422 13.297 1 98.06 411 PRO A C 1
ATOM 3145 O O . PRO A 1 411 ? 29.016 19.406 13.016 1 98.06 411 PRO A O 1
ATOM 3148 N N . LYS A 1 412 ? 27.516 20.453 14.227 1 98.25 412 LYS A N 1
ATOM 3149 C CA . LYS A 1 412 ? 27.203 19.281 15.039 1 98.25 412 LYS A CA 1
ATOM 3150 C C . LYS A 1 412 ? 25.703 19.016 15.062 1 98.25 412 LYS A C 1
ATOM 3152 O O . LYS A 1 412 ? 24.906 19.922 14.82 1 98.25 412 LYS A O 1
ATOM 3157 N N . ILE A 1 413 ? 25.297 17.781 15.242 1 98.81 413 ILE A N 1
ATOM 3158 C CA . ILE A 1 413 ? 23.922 17.406 15.516 1 98.81 413 ILE A CA 1
ATOM 3159 C C . ILE A 1 413 ? 23.812 16.766 16.906 1 98.81 413 ILE A C 1
ATOM 3161 O O . ILE A 1 413 ? 24.812 16.266 17.438 1 98.81 413 ILE A O 1
ATOM 3165 N N . THR A 1 414 ? 22.688 16.828 17.531 1 98.88 414 THR A N 1
ATOM 3166 C CA . THR A 1 414 ? 22.516 16.266 18.859 1 98.88 414 THR A CA 1
ATOM 3167 C C . THR A 1 414 ? 21.234 15.461 18.938 1 98.88 414 THR A C 1
ATOM 3169 O O . THR A 1 414 ? 20.141 15.992 18.703 1 98.88 414 THR A O 1
ATOM 3172 N N . VAL A 1 415 ? 21.391 14.188 19.25 1 98.88 415 VAL A N 1
ATOM 3173 C CA . VAL A 1 415 ? 20.234 13.336 19.531 1 98.88 415 VAL A CA 1
ATOM 3174 C C . VAL A 1 415 ? 19.75 13.586 20.969 1 98.88 415 VAL A C 1
ATOM 3176 O O . VAL A 1 415 ? 20.562 13.734 21.891 1 98.88 415 VAL A O 1
ATOM 3179 N N . ALA A 1 416 ? 18.5 13.703 21.109 1 98.69 416 ALA A N 1
ATOM 3180 C CA . ALA A 1 416 ? 17.906 13.914 22.438 1 98.69 416 ALA A CA 1
ATOM 3181 C C . ALA A 1 416 ? 16.766 12.945 22.688 1 98.69 416 ALA A C 1
ATOM 3183 O O . ALA A 1 416 ? 16.438 12.125 21.828 1 98.69 416 ALA A O 1
ATOM 3184 N N . GLU A 1 417 ? 16.172 12.969 23.859 1 98.19 417 GLU A N 1
ATOM 3185 C CA . GLU A 1 417 ? 15.117 12.047 24.266 1 98.19 417 GLU A CA 1
ATOM 3186 C C . GLU A 1 417 ? 13.914 12.141 23.328 1 98.19 417 GLU A C 1
ATOM 3188 O O . GLU A 1 417 ? 13.25 11.133 23.078 1 98.19 417 GLU A O 1
ATOM 3193 N N . VAL A 1 418 ? 13.68 13.312 22.828 1 98.56 418 VAL A N 1
ATOM 3194 C CA . VAL A 1 418 ? 12.508 13.547 22 1 98.56 418 VAL A CA 1
ATOM 3195 C C . VAL A 1 418 ? 12.602 12.711 20.719 1 98.56 418 VAL A C 1
ATOM 3197 O O . VAL A 1 418 ? 11.578 12.398 20.109 1 98.56 418 VAL A O 1
ATOM 3200 N N . ASN A 1 419 ? 13.797 12.281 20.297 1 98.75 419 ASN A N 1
ATOM 3201 C CA . ASN A 1 419 ? 14 11.578 19.031 1 98.75 419 ASN A CA 1
ATOM 3202 C C . ASN A 1 419 ? 13.641 10.102 19.156 1 98.75 419 ASN A C 1
ATOM 3204 O O . ASN A 1 419 ? 13.633 9.375 18.156 1 98.75 419 ASN A O 1
ATOM 3208 N N . PHE A 1 420 ? 13.359 9.672 20.359 1 98.06 420 PHE A N 1
ATOM 3209 C CA . PHE A 1 420 ? 13.078 8.258 20.578 1 98.06 420 PHE A CA 1
ATOM 3210 C C . PHE A 1 420 ? 11.578 8.023 20.734 1 98.06 420 PHE A C 1
ATOM 3212 O O . PHE A 1 420 ? 11.156 7.051 21.359 1 98.06 420 PHE A O 1
ATOM 3219 N N . GLY A 1 421 ? 10.734 8.984 20.172 1 96.94 421 GLY A N 1
ATOM 3220 C CA . GLY A 1 421 ? 9.344 8.578 20.109 1 96.94 421 GLY A CA 1
ATOM 3221 C C . GLY A 1 421 ? 8.383 9.664 20.531 1 96.94 421 GLY A C 1
ATOM 3222 O O . GLY A 1 421 ? 7.172 9.438 20.625 1 96.94 421 GLY A O 1
ATOM 3223 N N . LEU A 1 422 ? 8.852 10.898 20.812 1 98.25 422 LEU A N 1
ATOM 3224 C CA . LEU A 1 422 ? 7.918 11.961 21.172 1 98.25 422 LEU A CA 1
ATOM 3225 C C . LEU A 1 422 ? 7.008 12.297 19.984 1 98.25 422 LEU A C 1
ATOM 3227 O O . LEU A 1 422 ? 5.852 12.672 20.188 1 98.25 422 LEU A O 1
ATOM 3231 N N . TYR A 1 423 ? 7.562 12.203 18.734 1 98.31 423 TYR A N 1
ATOM 3232 C CA . TYR A 1 423 ? 6.828 12.484 17.516 1 98.31 423 TYR A CA 1
ATOM 3233 C C . TYR A 1 423 ? 6.746 11.242 16.625 1 98.31 423 TYR A C 1
ATOM 3235 O O . TYR A 1 423 ? 7.332 11.211 15.547 1 98.31 423 TYR A O 1
ATOM 3243 N N . PRO A 1 424 ? 5.957 10.25 17.016 1 97.19 424 PRO A N 1
ATOM 3244 C CA . PRO A 1 424 ? 5.883 9.055 16.172 1 97.19 424 PRO A CA 1
ATOM 3245 C C . PRO A 1 424 ? 5.391 9.367 14.758 1 97.19 424 PRO A C 1
ATOM 3247 O O . PRO A 1 424 ? 4.527 10.234 14.578 1 97.19 424 PRO A O 1
ATOM 3250 N N . MET A 1 425 ? 5.922 8.672 13.805 1 96.38 425 MET A N 1
ATOM 3251 C CA . MET A 1 425 ? 5.438 8.719 12.43 1 96.38 425 MET A CA 1
ATOM 3252 C C . MET A 1 425 ? 4.051 8.102 12.32 1 96.38 425 MET A C 1
ATOM 3254 O O . MET A 1 425 ? 3.518 7.578 13.305 1 96.38 425 MET A O 1
ATOM 3258 N N . ALA A 1 426 ? 3.498 8.18 11.109 1 92.25 426 ALA A N 1
ATOM 3259 C CA . ALA A 1 426 ? 2.189 7.578 10.859 1 92.25 426 ALA A CA 1
ATOM 3260 C C . ALA A 1 426 ? 2.219 6.074 11.125 1 92.25 426 ALA A C 1
ATOM 3262 O O . ALA A 1 426 ? 1.187 5.473 11.422 1 92.25 426 ALA A O 1
ATOM 3263 N N . THR A 1 427 ? 3.387 5.41 11.102 1 92.44 427 THR A N 1
ATOM 3264 C CA . THR A 1 427 ? 3.551 3.982 11.359 1 92.44 427 THR A CA 1
ATOM 3265 C C . THR A 1 427 ? 3.52 3.695 12.859 1 92.44 427 THR A C 1
ATOM 3267 O O . THR A 1 427 ? 3.404 2.541 13.273 1 92.44 427 THR A O 1
ATOM 3270 N N . GLY A 1 428 ? 3.707 4.676 13.688 1 94 428 GLY A N 1
ATOM 3271 C CA . GLY A 1 428 ? 3.809 4.52 15.133 1 94 428 GLY A CA 1
ATOM 3272 C C . GLY A 1 428 ? 5.242 4.453 15.625 1 94 428 GLY A C 1
ATOM 3273 O O . GLY A 1 428 ? 5.496 4.555 16.828 1 94 428 GLY A O 1
ATOM 3274 N N . GLN A 1 429 ? 6.176 4.398 14.727 1 95.62 429 GLN A N 1
ATOM 3275 C CA . GLN A 1 429 ? 7.59 4.332 15.086 1 95.62 429 GLN A CA 1
ATOM 3276 C C . GLN A 1 429 ? 8.203 5.727 15.18 1 95.62 429 GLN A C 1
ATOM 3278 O O . GLN A 1 429 ? 7.676 6.684 14.602 1 95.62 429 GLN A O 1
ATOM 3283 N N . SER A 1 430 ? 9.297 5.797 16 1 97.69 430 SER A N 1
ATOM 3284 C CA . SER A 1 430 ? 10.133 6.984 15.875 1 97.69 430 SER A CA 1
ATOM 3285 C C . SER A 1 430 ? 10.883 6.996 14.539 1 97.69 430 SER A C 1
ATOM 3287 O O . SER A 1 430 ? 11.016 5.957 13.891 1 97.69 430 SER A O 1
ATOM 3289 N N . ARG A 1 431 ? 11.344 8.148 14.102 1 98.12 431 ARG A N 1
ATOM 3290 C CA . ARG A 1 431 ? 12.125 8.219 12.867 1 98.12 431 ARG A CA 1
ATOM 3291 C C . ARG A 1 431 ? 13.438 7.465 13.016 1 98.12 431 ARG A C 1
ATOM 3293 O O . ARG A 1 431 ? 13.938 6.883 12.047 1 98.12 431 ARG A O 1
ATOM 3300 N N . LEU A 1 432 ? 14.008 7.449 14.25 1 98.44 432 LEU A N 1
ATOM 3301 C CA . LEU A 1 432 ? 15.18 6.617 14.5 1 98.44 432 LEU A CA 1
ATOM 3302 C C . LEU A 1 432 ? 14.828 5.137 14.383 1 98.44 432 LEU A C 1
ATOM 3304 O O . LEU A 1 432 ? 15.602 4.359 13.812 1 98.44 432 LEU A O 1
ATOM 3308 N N . GLY A 1 433 ? 13.68 4.77 14.992 1 97.69 433 GLY A N 1
ATOM 3309 C CA . GLY A 1 433 ? 13.227 3.398 14.844 1 97.69 433 GLY A CA 1
ATOM 3310 C C . GLY A 1 433 ? 13.07 2.975 13.391 1 97.69 433 GLY A C 1
ATOM 3311 O O . GLY A 1 433 ? 13.531 1.898 13 1 97.69 433 GLY A O 1
ATOM 3312 N N . ARG A 1 434 ? 12.461 3.816 12.609 1 97 434 ARG A N 1
ATOM 3313 C CA . ARG A 1 434 ? 12.312 3.549 11.188 1 97 434 ARG A CA 1
ATOM 3314 C C . ARG A 1 434 ? 13.672 3.477 10.492 1 97 434 ARG A C 1
ATOM 3316 O O . ARG A 1 434 ? 13.922 2.58 9.688 1 97 434 ARG A O 1
ATOM 3323 N N . ARG A 1 435 ? 14.594 4.387 10.781 1 97.5 435 ARG A N 1
ATOM 3324 C CA . ARG A 1 435 ? 15.898 4.488 10.141 1 97.5 435 ARG A CA 1
ATOM 3325 C C . ARG A 1 435 ? 16.719 3.227 10.375 1 97.5 435 ARG A C 1
ATOM 3327 O O . ARG A 1 435 ? 17.422 2.76 9.477 1 97.5 435 ARG A O 1
ATOM 3334 N N . PHE A 1 436 ? 16.562 2.617 11.586 1 97.75 436 PHE A N 1
ATOM 3335 C CA . PHE A 1 436 ? 17.438 1.512 11.969 1 97.75 436 PHE A CA 1
ATOM 3336 C C . PHE A 1 436 ? 16.641 0.213 12.07 1 97.75 436 PHE A C 1
ATOM 3338 O O . PHE A 1 436 ? 17.109 -0.75 12.688 1 97.75 436 PHE A O 1
ATOM 3345 N N . TYR A 1 437 ? 15.383 0.2 11.578 1 96.5 437 TYR A N 1
ATOM 3346 C CA . TYR A 1 437 ? 14.531 -0.984 11.523 1 96.5 437 TYR A CA 1
ATOM 3347 C C . TYR A 1 437 ? 14.273 -1.542 12.914 1 96.5 437 TYR A C 1
ATOM 3349 O O . TYR A 1 437 ? 14.195 -2.76 13.102 1 96.5 437 TYR A O 1
ATOM 3357 N N . ASP A 1 438 ? 14.328 -0.607 13.875 1 96.56 438 ASP A N 1
ATOM 3358 C CA . ASP A 1 438 ? 14.102 -0.925 15.281 1 96.56 438 ASP A CA 1
ATOM 3359 C C . ASP A 1 438 ? 15.094 -1.984 15.773 1 96.56 438 ASP A C 1
ATOM 3361 O O . ASP A 1 438 ? 14.797 -2.729 16.703 1 96.56 438 ASP A O 1
ATOM 3365 N N . GLU A 1 439 ? 16.188 -2.121 15.141 1 97.38 439 GLU A N 1
ATOM 3366 C CA . GLU A 1 439 ? 17.219 -3.033 15.617 1 97.38 439 GLU A CA 1
ATOM 3367 C C . GLU A 1 439 ? 17.891 -2.502 16.875 1 97.38 439 GLU A C 1
ATOM 3369 O O . GLU A 1 439 ? 18.453 -1.412 16.875 1 97.38 439 GLU A O 1
ATOM 3374 N N . GLN A 1 440 ? 17.922 -3.229 17.906 1 97.75 440 GLN A N 1
ATOM 3375 C CA . GLN A 1 440 ? 18.281 -2.779 19.25 1 97.75 440 GLN A CA 1
ATOM 3376 C C . GLN A 1 440 ? 19.75 -2.324 19.297 1 97.75 440 GLN A C 1
ATOM 3378 O O . GLN A 1 440 ? 20.047 -1.279 19.875 1 97.75 440 GLN A O 1
ATOM 3383 N N . PRO A 1 441 ? 20.656 -3.031 18.656 1 97.94 441 PRO A N 1
ATOM 3384 C CA . PRO A 1 441 ? 22.047 -2.604 18.781 1 97.94 441 PRO A CA 1
ATOM 3385 C C . PRO A 1 441 ? 22.297 -1.211 18.188 1 97.94 441 PRO A C 1
ATOM 3387 O O . PRO A 1 441 ? 23 -0.404 18.797 1 97.94 441 PRO A O 1
ATOM 3390 N N . ALA A 1 442 ? 21.688 -0.954 17.094 1 97.69 442 ALA A N 1
ATOM 3391 C CA . ALA A 1 442 ? 21.844 0.36 16.469 1 97.69 442 ALA A CA 1
ATOM 3392 C C . ALA A 1 442 ? 21.188 1.448 17.328 1 97.69 442 ALA A C 1
ATOM 3394 O O . ALA A 1 442 ? 21.766 2.521 17.516 1 97.69 442 ALA A O 1
ATOM 3395 N N . LEU A 1 443 ? 20.078 1.214 17.844 1 98.31 443 LEU A N 1
ATOM 3396 C CA . LEU A 1 443 ? 19.359 2.188 18.656 1 98.31 443 LEU A CA 1
ATOM 3397 C C . LEU A 1 443 ? 20.094 2.432 19.969 1 98.31 443 LEU A C 1
ATOM 3399 O O . LEU A 1 443 ? 20.156 3.564 20.453 1 98.31 443 LEU A O 1
ATOM 3403 N N . ASP A 1 444 ? 20.656 1.344 20.516 1 98.5 444 ASP A N 1
ATOM 3404 C CA . ASP A 1 444 ? 21.438 1.469 21.75 1 98.5 444 ASP A CA 1
ATOM 3405 C C . ASP A 1 444 ? 22.672 2.33 21.516 1 98.5 444 ASP A C 1
ATOM 3407 O O . ASP A 1 444 ? 23.047 3.131 22.375 1 98.5 444 ASP A O 1
ATOM 3411 N N . ALA A 1 445 ? 23.281 2.141 20.375 1 98.69 445 ALA A N 1
ATOM 3412 C CA . ALA A 1 445 ? 24.469 2.928 20.047 1 98.69 445 ALA A CA 1
ATOM 3413 C C . ALA A 1 445 ? 24.141 4.414 19.953 1 98.69 445 ALA A C 1
ATOM 3415 O O . ALA A 1 445 ? 24.906 5.258 20.422 1 98.69 445 ALA A O 1
ATOM 3416 N N . VAL A 1 446 ? 23.016 4.742 19.406 1 98.81 446 VAL A N 1
ATOM 3417 C CA . VAL A 1 446 ? 22.578 6.129 19.297 1 98.81 446 VAL A CA 1
ATOM 3418 C C . VAL A 1 446 ? 22.234 6.668 20.688 1 98.81 446 VAL A C 1
ATOM 3420 O O . VAL A 1 446 ? 22.625 7.781 21.047 1 98.81 446 VAL A O 1
ATOM 3423 N N . ARG A 1 447 ? 21.578 5.918 21.453 1 98.38 447 ARG A N 1
ATOM 3424 C CA . ARG A 1 447 ? 21.156 6.34 22.797 1 98.38 447 ARG A CA 1
ATOM 3425 C C . ARG A 1 447 ? 22.359 6.621 23.672 1 98.38 447 ARG A C 1
ATOM 3427 O O . ARG A 1 447 ? 22.344 7.539 24.5 1 98.38 447 ARG A O 1
ATOM 3434 N N . ALA A 1 448 ? 23.359 5.824 23.484 1 98.5 448 ALA A N 1
ATOM 3435 C CA . ALA A 1 448 ? 24.578 5.98 24.281 1 98.5 448 ALA A CA 1
ATOM 3436 C C . ALA A 1 448 ? 25.234 7.336 24.031 1 98.5 448 ALA A C 1
ATOM 3438 O O . ALA A 1 448 ? 25.984 7.832 24.859 1 98.5 448 ALA A O 1
ATOM 3439 N N . LYS A 1 449 ? 24.906 7.945 22.891 1 98.5 449 LYS A N 1
ATOM 3440 C CA . LYS A 1 449 ? 25.516 9.219 22.531 1 98.5 449 LYS A CA 1
ATOM 3441 C C . LYS A 1 449 ? 24.516 10.367 22.672 1 98.5 449 LYS A C 1
ATOM 3443 O O . LYS A 1 449 ? 24.828 11.508 22.328 1 98.5 449 LYS A O 1
ATOM 3448 N N . ALA A 1 450 ? 23.391 10.078 23.188 1 98.25 450 ALA A N 1
ATOM 3449 C CA . ALA A 1 450 ? 22.359 11.109 23.344 1 98.25 450 ALA A CA 1
ATOM 3450 C C . ALA A 1 450 ? 22.844 12.234 24.25 1 98.25 450 ALA A C 1
ATOM 3452 O O . ALA A 1 450 ? 23.484 11.984 25.266 1 98.25 450 ALA A O 1
ATOM 3453 N N . GLY A 1 451 ? 22.531 13.406 23.859 1 97.88 451 GLY A N 1
ATOM 3454 C CA . GLY A 1 451 ? 22.922 14.578 24.625 1 97.88 451 GLY A CA 1
ATOM 3455 C C . GLY A 1 451 ? 24.281 15.133 24.234 1 97.88 451 GLY A C 1
ATOM 3456 O O . GLY A 1 451 ? 24.625 16.266 24.578 1 97.88 451 GLY A O 1
ATOM 3457 N N . GLN A 1 452 ? 25.016 14.383 23.422 1 98.12 452 GLN A N 1
ATOM 3458 C CA . GLN A 1 452 ? 26.344 14.812 23.016 1 98.12 452 GLN A CA 1
ATOM 3459 C C . GLN A 1 452 ? 26.312 15.391 21.594 1 98.12 452 GLN A C 1
ATOM 3461 O O . GLN A 1 452 ? 25.719 14.797 20.688 1 98.12 452 GLN A O 1
ATOM 3466 N N . PRO A 1 453 ? 26.891 16.594 21.484 1 98.06 453 PRO A N 1
ATOM 3467 C CA . PRO A 1 453 ? 27.047 17.078 20.109 1 98.06 453 PRO A CA 1
ATOM 3468 C C . PRO A 1 453 ? 27.953 16.188 19.266 1 98.06 453 PRO A C 1
ATOM 3470 O O . PRO A 1 453 ? 29.062 15.852 19.688 1 98.06 453 PRO A O 1
ATOM 3473 N N . LEU A 1 454 ? 27.484 15.789 18.109 1 98.44 454 LEU A N 1
ATOM 3474 C CA . LEU A 1 454 ? 28.219 14.891 17.219 1 98.44 454 LEU A CA 1
ATOM 3475 C C . LEU A 1 454 ? 28.656 15.625 15.953 1 98.44 454 LEU A C 1
ATOM 3477 O O . LEU A 1 454 ? 27.828 16.219 15.258 1 98.44 454 LEU A O 1
ATOM 3481 N N . ASP A 1 455 ? 29.938 15.617 15.664 1 97.88 455 ASP A N 1
ATOM 3482 C CA . ASP A 1 455 ? 30.391 16.156 14.391 1 97.88 455 ASP A CA 1
ATOM 3483 C C . ASP A 1 455 ? 30.078 15.188 13.242 1 97.88 455 ASP A C 1
ATOM 3485 O O . ASP A 1 455 ? 29.422 14.164 13.453 1 97.88 455 ASP A O 1
ATOM 3489 N N . ALA A 1 456 ? 30.469 15.562 12.102 1 98.5 456 ALA A N 1
ATOM 3490 C CA . ALA A 1 456 ? 30.078 14.836 10.898 1 98.5 456 ALA A CA 1
ATOM 3491 C C . ALA A 1 456 ? 30.562 13.391 10.945 1 98.5 456 ALA A C 1
ATOM 3493 O O . ALA A 1 456 ? 29.812 12.469 10.625 1 98.5 456 ALA A O 1
ATOM 3494 N N . ASP A 1 457 ? 31.766 13.156 11.383 1 97.88 457 ASP A N 1
ATOM 3495 C CA . ASP A 1 457 ? 32.344 11.812 11.406 1 97.88 457 ASP A CA 1
ATOM 3496 C C . ASP A 1 457 ? 31.641 10.93 12.43 1 97.88 457 ASP A C 1
ATOM 3498 O O . ASP A 1 457 ? 31.344 9.766 12.156 1 97.88 457 ASP A O 1
ATOM 3502 N N . ALA A 1 458 ? 31.406 11.508 13.602 1 98.06 458 ALA A N 1
ATOM 3503 C CA . ALA A 1 458 ? 30.719 10.75 14.648 1 98.06 458 ALA A CA 1
ATOM 3504 C C . ALA A 1 458 ? 29.297 10.406 14.227 1 98.06 458 ALA A C 1
ATOM 3506 O O . ALA A 1 458 ? 28.828 9.281 14.445 1 98.06 458 ALA A O 1
ATOM 3507 N N . ALA A 1 459 ? 28.609 11.383 13.664 1 98.81 459 ALA A N 1
ATOM 3508 C CA . ALA A 1 459 ? 27.234 11.164 13.211 1 98.81 459 ALA A CA 1
ATOM 3509 C C . ALA A 1 459 ? 27.188 10.102 12.109 1 98.81 459 ALA A C 1
ATOM 3511 O O . ALA A 1 459 ? 26.312 9.234 12.109 1 98.81 459 ALA A O 1
ATOM 3512 N N . TYR A 1 460 ? 28.125 10.188 11.195 1 98.5 460 TYR A N 1
ATOM 3513 C CA . TYR A 1 460 ? 28.203 9.234 10.094 1 98.5 460 TYR A CA 1
ATOM 3514 C C . TYR A 1 460 ? 28.484 7.828 10.609 1 98.5 460 TYR A C 1
ATOM 3516 O O . TYR A 1 460 ? 27.875 6.859 10.148 1 98.5 460 TYR A O 1
ATOM 3524 N N . ALA A 1 461 ? 29.344 7.711 11.578 1 98.12 461 ALA A N 1
ATOM 3525 C CA . ALA A 1 461 ? 29.703 6.418 12.148 1 98.12 461 ALA A CA 1
ATOM 3526 C C . ALA A 1 461 ? 28.5 5.754 12.812 1 98.12 461 ALA A C 1
ATOM 3528 O O . ALA A 1 461 ? 28.391 4.527 12.82 1 98.12 461 ALA A O 1
ATOM 3529 N N . LEU A 1 462 ? 27.547 6.574 13.305 1 98.5 462 LEU A N 1
ATOM 3530 C CA . LEU A 1 462 ? 26.359 6.059 13.977 1 98.5 462 LEU A CA 1
ATOM 3531 C C . LEU A 1 462 ? 25.234 5.828 12.977 1 98.5 462 LEU A C 1
ATOM 3533 O O . LEU A 1 462 ? 24.172 5.316 13.344 1 98.5 462 LEU A O 1
ATOM 3537 N N . GLY A 1 463 ? 25.438 6.227 11.711 1 98.38 463 GLY A N 1
ATOM 3538 C CA . GLY A 1 463 ? 24.422 6.062 10.688 1 98.38 463 GLY A CA 1
ATOM 3539 C C . GLY A 1 463 ? 23.344 7.133 10.742 1 98.38 463 GLY A C 1
ATOM 3540 O O . GLY A 1 463 ? 22.234 6.93 10.242 1 98.38 463 GLY A O 1
ATOM 3541 N N . LEU A 1 464 ? 23.625 8.312 11.305 1 98.81 464 LEU A N 1
ATOM 3542 C CA . LEU A 1 464 ? 22.609 9.336 11.523 1 98.81 464 LEU A CA 1
ATOM 3543 C C . LEU A 1 464 ? 22.5 10.266 10.312 1 98.81 464 LEU A C 1
ATOM 3545 O O . LEU A 1 464 ? 21.516 11 10.18 1 98.81 464 LEU A O 1
ATOM 3549 N N . VAL A 1 465 ? 23.547 10.281 9.461 1 98.75 465 VAL A N 1
ATOM 3550 C CA . VAL A 1 465 ? 23.531 11.125 8.273 1 98.75 465 VAL A CA 1
ATOM 3551 C C . VAL A 1 465 ? 23.906 10.297 7.047 1 98.75 465 VAL A C 1
ATOM 3553 O O . VAL A 1 465 ? 24.453 9.195 7.176 1 98.75 465 VAL A O 1
ATOM 3556 N N . THR A 1 466 ? 23.594 10.766 5.867 1 98.56 466 THR A N 1
ATOM 3557 C CA . THR A 1 466 ? 23.812 10.047 4.613 1 98.56 466 THR A CA 1
ATOM 3558 C C . THR A 1 466 ? 25.266 10.125 4.18 1 98.56 466 THR A C 1
ATOM 3560 O O . THR A 1 466 ? 25.844 9.141 3.717 1 98.56 466 THR A O 1
ATOM 3563 N N . ALA A 1 467 ? 25.828 11.344 4.262 1 98.38 467 ALA A N 1
ATOM 3564 C CA . ALA A 1 467 ? 27.203 11.586 3.834 1 98.38 467 ALA A CA 1
ATOM 3565 C C . ALA A 1 467 ? 27.859 12.695 4.66 1 98.38 467 ALA A C 1
ATOM 3567 O O . ALA A 1 467 ? 27.156 13.531 5.238 1 98.38 467 ALA A O 1
ATOM 3568 N N . ASN A 1 468 ? 29.203 12.664 4.742 1 98.38 468 ASN A N 1
ATOM 3569 C CA . ASN A 1 468 ? 29.953 13.633 5.531 1 98.38 468 ASN A CA 1
ATOM 3570 C C . ASN A 1 468 ? 31.141 14.195 4.754 1 98.38 468 ASN A C 1
ATOM 3572 O O . ASN A 1 468 ? 32.281 14.156 5.227 1 98.38 468 ASN A O 1
ATOM 3576 N N . PRO A 1 469 ? 30.781 14.844 3.623 1 98.12 469 PRO A N 1
ATOM 3577 C CA . PRO A 1 469 ? 31.875 15.422 2.854 1 98.12 469 PRO A CA 1
ATOM 3578 C C . PRO A 1 469 ? 32.656 16.469 3.635 1 98.12 469 PRO A C 1
ATOM 3580 O O . PRO A 1 469 ? 32.062 17.219 4.434 1 98.12 469 PRO A O 1
ATOM 3583 N N . ASP A 1 470 ? 33.969 16.641 3.301 1 97 470 ASP A N 1
ATOM 3584 C CA . ASP A 1 470 ? 34.781 17.688 3.93 1 97 470 ASP A CA 1
ATOM 3585 C C . ASP A 1 470 ? 34.656 19 3.154 1 97 470 ASP A C 1
ATOM 3587 O O . ASP A 1 470 ? 33.875 19.109 2.213 1 97 470 ASP A O 1
ATOM 3591 N N . ASP A 1 471 ? 35.406 19.969 3.635 1 94.62 471 ASP A N 1
ATOM 3592 C CA . ASP A 1 471 ? 35.281 21.312 3.1 1 94.62 471 ASP A CA 1
ATOM 3593 C C . ASP A 1 471 ? 35.719 21.375 1.639 1 94.62 471 ASP A C 1
ATOM 3595 O O . ASP A 1 471 ? 35.219 22.188 0.863 1 94.62 471 ASP A O 1
ATOM 3599 N N . ILE A 1 472 ? 36.531 20.5 1.202 1 95 472 ILE A N 1
ATOM 3600 C CA . ILE A 1 472 ? 37.031 20.453 -0.167 1 95 472 ILE A CA 1
ATOM 3601 C C . ILE A 1 472 ? 35.969 19.906 -1.099 1 95 472 ILE A C 1
ATOM 3603 O O . ILE A 1 472 ? 35.781 20.406 -2.213 1 95 472 ILE A O 1
ATOM 3607 N N . ASP A 1 473 ? 35.188 19 -0.595 1 96.38 473 ASP A N 1
ATOM 3608 C CA . ASP A 1 473 ? 34.25 18.266 -1.438 1 96.38 473 ASP A CA 1
ATOM 3609 C C . ASP A 1 473 ? 32.812 18.781 -1.26 1 96.38 473 ASP A C 1
ATOM 3611 O O . ASP A 1 473 ? 31.953 18.531 -2.098 1 96.38 473 ASP A O 1
ATOM 3615 N N . TRP A 1 474 ? 32.562 19.5 -0.199 1 97.19 474 TRP A N 1
ATOM 3616 C CA . TRP A 1 474 ? 31.219 19.859 0.215 1 97.19 474 TRP A CA 1
ATOM 3617 C C . TRP A 1 474 ? 30.453 20.531 -0.924 1 97.19 474 TRP A C 1
ATOM 3619 O O . TRP A 1 474 ? 29.391 20.062 -1.331 1 97.19 474 TRP A O 1
ATOM 3629 N N . THR A 1 475 ? 30.969 21.578 -1.477 1 97.44 475 THR A N 1
ATOM 3630 C CA . THR A 1 475 ? 30.281 22.375 -2.48 1 97.44 475 THR A CA 1
ATOM 3631 C C . THR A 1 475 ? 29.969 21.531 -3.715 1 97.44 475 THR A C 1
ATOM 3633 O O . THR A 1 475 ? 28.828 21.547 -4.203 1 97.44 475 THR A O 1
ATOM 3636 N N . ASP A 1 476 ? 30.875 20.781 -4.203 1 97.5 476 ASP A N 1
ATOM 3637 C CA . ASP A 1 476 ? 30.703 20 -5.418 1 97.5 476 ASP A CA 1
ATOM 3638 C C . ASP A 1 476 ? 29.75 18.828 -5.176 1 97.5 476 ASP A C 1
ATOM 3640 O O . ASP A 1 476 ? 28.875 18.531 -6 1 97.5 476 ASP A O 1
ATOM 3644 N N . GLU A 1 477 ? 29.922 18.172 -4.062 1 97.19 477 GLU A N 1
ATOM 3645 C CA . GLU A 1 477 ? 29.109 17 -3.779 1 97.19 477 GLU A CA 1
ATOM 3646 C C . GLU A 1 477 ? 27.641 17.375 -3.609 1 97.19 477 GLU A C 1
ATOM 3648 O O . GLU A 1 477 ? 26.766 16.688 -4.125 1 97.19 477 GLU A O 1
ATOM 3653 N N . VAL A 1 478 ? 27.422 18.406 -2.863 1 97.81 478 VAL A N 1
ATOM 3654 C CA . VAL A 1 478 ? 26.047 18.844 -2.656 1 97.81 478 VAL A CA 1
ATOM 3655 C C . VAL A 1 478 ? 25.453 19.312 -3.98 1 97.81 478 VAL A C 1
ATOM 3657 O O . VAL A 1 478 ? 24.328 18.953 -4.324 1 97.81 478 VAL A O 1
ATOM 3660 N N . ARG A 1 479 ? 26.203 20.109 -4.719 1 97.75 479 ARG A N 1
ATOM 3661 C CA . ARG A 1 479 ? 25.75 20.594 -6.02 1 97.75 479 ARG A CA 1
ATOM 3662 C C . ARG A 1 479 ? 25.391 19.438 -6.941 1 97.75 479 ARG A C 1
ATOM 3664 O O . ARG A 1 479 ? 24.328 19.422 -7.559 1 97.75 479 ARG A O 1
ATOM 3671 N N . ILE A 1 480 ? 26.25 18.453 -7.043 1 97.5 480 ILE A N 1
ATOM 3672 C CA . ILE A 1 480 ? 26.062 17.312 -7.934 1 97.5 480 ILE A CA 1
ATOM 3673 C C . ILE A 1 480 ? 24.828 16.516 -7.496 1 97.5 480 ILE A C 1
ATOM 3675 O O . ILE A 1 480 ? 24.016 16.125 -8.32 1 97.5 480 ILE A O 1
ATOM 3679 N N . ALA A 1 481 ? 24.75 16.281 -6.172 1 97.69 481 ALA A N 1
ATOM 3680 C CA . ALA A 1 481 ? 23.609 15.547 -5.641 1 97.69 481 ALA A CA 1
ATOM 3681 C C . ALA A 1 481 ? 22.297 16.234 -6.004 1 97.69 481 ALA A C 1
ATOM 3683 O O . ALA A 1 481 ? 21.328 15.578 -6.406 1 97.69 481 ALA A O 1
ATOM 3684 N N . LEU A 1 482 ? 22.266 17.516 -5.883 1 98.19 482 LEU A N 1
ATOM 3685 C CA . LEU A 1 482 ? 21.062 18.297 -6.156 1 98.19 482 LEU A CA 1
ATOM 3686 C C . LEU A 1 482 ? 20.766 18.328 -7.652 1 98.19 482 LEU A C 1
ATOM 3688 O O . LEU A 1 482 ? 19.609 18.156 -8.07 1 98.19 482 LEU A O 1
ATOM 3692 N N . GLU A 1 483 ? 21.781 18.547 -8.477 1 97.81 483 GLU A N 1
ATOM 3693 C CA . GLU A 1 483 ? 21.609 18.594 -9.922 1 97.81 483 GLU A CA 1
ATOM 3694 C C . GLU A 1 483 ? 21.094 17.266 -10.461 1 97.81 483 GLU A C 1
ATOM 3696 O O . GLU A 1 483 ? 20.203 17.234 -11.32 1 97.81 483 GLU A O 1
ATOM 3701 N N . GLU A 1 484 ? 21.625 16.219 -9.898 1 97.31 484 GLU A N 1
ATOM 3702 C CA . GLU A 1 484 ? 21.172 14.891 -10.312 1 97.31 484 GLU A CA 1
ATOM 3703 C C . GLU A 1 484 ? 19.703 14.664 -9.922 1 97.31 484 GLU A C 1
ATOM 3705 O O . GLU A 1 484 ? 18.922 14.172 -10.727 1 97.31 484 GLU A O 1
ATOM 3710 N N . ARG A 1 485 ? 19.375 15.062 -8.75 1 98.38 485 ARG A N 1
ATOM 3711 C CA . ARG A 1 485 ? 18.031 14.828 -8.242 1 98.38 485 ARG A CA 1
ATOM 3712 C C . ARG A 1 485 ? 17 15.625 -9.047 1 98.38 485 ARG A C 1
ATOM 3714 O O . ARG A 1 485 ? 15.977 15.078 -9.469 1 98.38 485 ARG A O 1
ATOM 3721 N N . VAL A 1 486 ? 17.312 16.844 -9.328 1 98 486 VAL A N 1
ATOM 3722 C CA . VAL A 1 486 ? 16.359 17.75 -9.984 1 98 486 VAL A CA 1
ATOM 3723 C C . VAL A 1 486 ? 16.172 17.328 -11.438 1 98 486 VAL A C 1
ATOM 3725 O O . VAL A 1 486 ? 15.164 17.656 -12.062 1 98 486 VAL A O 1
ATOM 3728 N N . ALA A 1 487 ? 17.141 16.547 -11.977 1 97.12 487 ALA A N 1
ATOM 3729 C CA . ALA A 1 487 ? 17.109 16.156 -13.375 1 97.12 487 ALA A CA 1
ATOM 3730 C C . ALA A 1 487 ? 16.312 14.875 -13.57 1 97.12 487 ALA A C 1
ATOM 3732 O O . ALA A 1 487 ? 15.992 14.5 -14.703 1 97.12 487 ALA A O 1
ATOM 3733 N N . MET A 1 488 ? 15.867 14.25 -12.508 1 97.81 488 MET A N 1
ATOM 3734 C CA . MET A 1 488 ? 15.188 12.969 -12.602 1 97.81 488 MET A CA 1
ATOM 3735 C C . MET A 1 488 ? 13.68 13.164 -12.781 1 97.81 488 MET A C 1
ATOM 3737 O O . MET A 1 488 ? 13.156 14.234 -12.477 1 97.81 488 MET A O 1
ATOM 3741 N N . SER A 1 489 ? 13.008 12.117 -13.281 1 98.12 489 SER A N 1
ATOM 3742 C CA . SER A 1 489 ? 11.555 12.125 -13.461 1 98.12 489 SER A CA 1
ATOM 3743 C C . SER A 1 489 ? 10.836 12.414 -12.148 1 98.12 489 SER A C 1
ATOM 3745 O O . SER A 1 489 ? 10.969 11.656 -11.188 1 98.12 489 SER A O 1
ATOM 3747 N N . PRO A 1 490 ? 10.016 13.484 -12.109 1 97.94 490 PRO A N 1
ATOM 3748 C CA . PRO A 1 490 ? 9.234 13.781 -10.906 1 97.94 490 PRO A CA 1
ATOM 3749 C C . PRO A 1 490 ? 8.297 12.648 -10.516 1 97.94 490 PRO A C 1
ATOM 3751 O O . PRO A 1 490 ? 8.141 12.344 -9.328 1 97.94 490 PRO A O 1
ATOM 3754 N N . ASP A 1 491 ? 7.723 11.977 -11.523 1 97.88 491 ASP A N 1
ATOM 3755 C CA . ASP A 1 491 ? 6.789 10.891 -11.258 1 97.88 491 ASP A CA 1
ATOM 3756 C C . ASP A 1 491 ? 7.504 9.703 -10.617 1 97.88 491 ASP A C 1
ATOM 3758 O O . ASP A 1 491 ? 7.027 9.148 -9.625 1 97.88 491 ASP A O 1
ATOM 3762 N N . ALA A 1 492 ? 8.641 9.328 -11.164 1 98.19 492 ALA A N 1
ATOM 3763 C CA . ALA A 1 492 ? 9.398 8.203 -10.625 1 98.19 492 ALA A CA 1
ATOM 3764 C C . ALA A 1 492 ? 9.883 8.5 -9.203 1 98.19 492 ALA A C 1
ATOM 3766 O O . ALA A 1 492 ? 9.844 7.633 -8.336 1 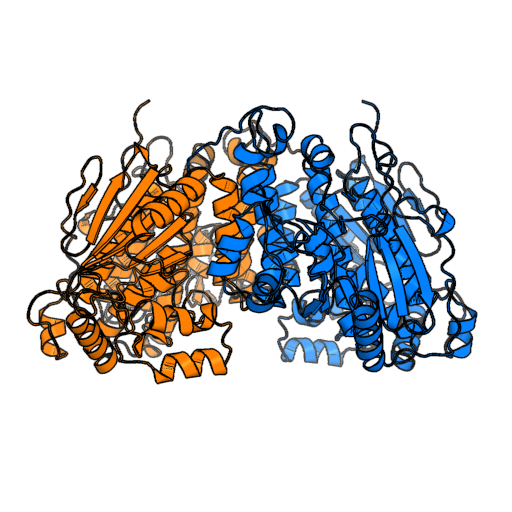98.19 492 ALA A O 1
ATOM 3767 N N . LEU A 1 493 ? 10.289 9.766 -8.992 1 98.44 493 LEU A N 1
ATOM 3768 C CA . LEU A 1 493 ? 10.734 10.164 -7.664 1 98.44 493 LEU A CA 1
ATOM 3769 C C . LEU A 1 493 ? 9.594 10.078 -6.656 1 98.44 493 LEU A C 1
ATOM 3771 O O . LEU A 1 493 ? 9.781 9.594 -5.539 1 98.44 493 LEU A O 1
ATOM 3775 N N . THR A 1 494 ? 8.445 10.531 -7.059 1 97.56 494 THR A N 1
ATOM 3776 C CA . THR A 1 494 ? 7.285 10.477 -6.176 1 97.56 494 THR A CA 1
ATOM 3777 C C . THR A 1 494 ? 7.004 9.047 -5.734 1 97.56 494 THR A C 1
ATOM 3779 O O . THR A 1 494 ? 6.852 8.773 -4.543 1 97.56 494 THR A O 1
ATOM 3782 N N . GLY A 1 495 ? 6.977 8.117 -6.73 1 97 495 GLY A N 1
ATOM 3783 C CA . GLY A 1 495 ? 6.715 6.723 -6.406 1 97 495 GLY A CA 1
ATOM 3784 C C . GLY A 1 495 ? 7.801 6.094 -5.555 1 97 495 GLY A C 1
ATOM 3785 O O . GLY A 1 495 ? 7.508 5.359 -4.609 1 97 495 GLY A O 1
ATOM 3786 N N . MET A 1 496 ? 9.055 6.375 -5.859 1 97.94 496 MET A N 1
ATOM 3787 C CA . MET A 1 496 ? 10.18 5.809 -5.125 1 97.94 496 MET A CA 1
ATOM 3788 C C . MET A 1 496 ? 10.18 6.277 -3.676 1 97.94 496 MET A C 1
ATOM 3790 O O . MET A 1 496 ? 10.273 5.465 -2.754 1 97.94 496 MET A O 1
ATOM 3794 N N . GLU A 1 497 ? 9.984 7.562 -3.502 1 97.44 497 GLU A N 1
ATOM 3795 C CA . GLU A 1 497 ? 10.047 8.156 -2.172 1 97.44 497 GLU A CA 1
ATOM 3796 C C . GLU A 1 497 ? 8.875 7.703 -1.308 1 97.44 497 GLU A C 1
ATOM 3798 O O . GLU A 1 497 ? 9.039 7.453 -0.112 1 97.44 497 GLU A O 1
ATOM 3803 N N . ALA A 1 498 ? 7.715 7.516 -1.896 1 95.31 498 ALA A N 1
ATOM 3804 C CA . ALA A 1 498 ? 6.547 7.016 -1.181 1 95.31 498 ALA A CA 1
ATOM 3805 C C . ALA A 1 498 ? 6.773 5.594 -0.679 1 95.31 498 ALA A C 1
ATOM 3807 O O . ALA A 1 498 ? 6.219 5.191 0.346 1 95.31 498 ALA A O 1
ATOM 3808 N N . ASN A 1 499 ? 7.594 4.832 -1.354 1 95.75 499 ASN A N 1
ATOM 3809 C CA . ASN A 1 499 ? 7.859 3.455 -0.955 1 95.75 499 ASN A CA 1
ATOM 3810 C C . ASN A 1 499 ? 9 3.373 0.054 1 95.75 499 ASN A C 1
ATOM 3812 O O . ASN A 1 499 ? 8.953 2.576 0.991 1 95.75 499 ASN A O 1
ATOM 3816 N N . LEU A 1 500 ? 9.992 4.238 -0.083 1 96.19 500 LEU A N 1
ATOM 3817 C CA . LEU A 1 500 ? 11.203 4.105 0.722 1 96.19 500 LEU A CA 1
ATOM 3818 C C . LEU A 1 500 ? 11.023 4.766 2.084 1 96.19 500 LEU A C 1
ATOM 3820 O O . LEU A 1 500 ? 11.656 4.363 3.062 1 96.19 500 LEU A O 1
ATOM 3824 N N . ARG A 1 501 ? 10.148 5.777 2.193 1 94.94 501 ARG A N 1
ATOM 3825 C CA . ARG A 1 501 ? 10.016 6.547 3.426 1 94.94 501 ARG A CA 1
ATOM 3826 C C . ARG A 1 501 ? 9.328 5.727 4.516 1 94.94 501 ARG A C 1
ATOM 3828 O O . ARG A 1 501 ? 9.453 6.031 5.703 1 94.94 501 ARG A O 1
ATOM 3835 N N . PHE A 1 502 ? 8.531 4.715 4.082 1 90.69 502 PHE A N 1
ATOM 3836 C CA . PHE A 1 502 ? 7.836 3.861 5.039 1 90.69 502 PHE A CA 1
ATOM 3837 C C . PHE A 1 502 ? 8.242 2.404 4.859 1 90.69 502 PHE A C 1
ATOM 3839 O O . PHE A 1 502 ? 7.738 1.72 3.965 1 90.69 502 PHE A O 1
ATOM 3846 N N . ASN A 1 503 ? 9.164 1.935 5.637 1 87.69 503 ASN A N 1
ATOM 3847 C CA . ASN A 1 503 ? 9.617 0.549 5.578 1 87.69 503 ASN A CA 1
ATOM 3848 C C . ASN A 1 503 ? 9.086 -0.264 6.754 1 87.69 503 ASN A C 1
ATOM 3850 O O . ASN A 1 503 ? 8.859 0.279 7.836 1 87.69 503 ASN A O 1
ATOM 3854 N N . GLY A 1 504 ? 8.883 -1.503 6.508 1 84.38 504 GLY A N 1
ATOM 3855 C CA . GLY A 1 504 ? 8.578 -2.41 7.602 1 84.38 504 GLY A CA 1
ATOM 3856 C C . GLY A 1 504 ? 7.102 -2.461 7.938 1 84.38 504 GLY A C 1
ATOM 3857 O O . GLY A 1 504 ? 6.277 -2.818 7.094 1 84.38 504 GLY A O 1
ATOM 3858 N N . GLN A 1 505 ? 6.734 -1.844 9.016 1 84.56 505 GLN A N 1
ATOM 3859 C CA . GLN A 1 505 ? 5.395 -1.943 9.586 1 84.56 505 GLN A CA 1
ATOM 3860 C C . GLN A 1 505 ? 4.422 -1.012 8.867 1 84.56 505 GLN A C 1
ATOM 3862 O O . GLN A 1 505 ? 4.766 0.128 8.547 1 84.56 505 GLN A O 1
ATOM 3867 N N . GLU A 1 506 ? 3.207 -1.543 8.539 1 88.69 506 GLU A N 1
ATOM 3868 C CA . GLU A 1 506 ? 2.133 -0.734 7.973 1 88.69 506 GLU A CA 1
ATOM 3869 C C . GLU A 1 506 ? 0.875 -0.807 8.836 1 88.69 506 GLU A C 1
ATOM 3871 O O . GLU A 1 506 ? 0.681 -1.771 9.578 1 88.69 506 GLU A O 1
ATOM 3876 N N . ASN A 1 507 ? 0.134 0.2 8.836 1 92.38 507 ASN A N 1
ATOM 3877 C CA . ASN A 1 507 ? -1.155 0.272 9.508 1 92.38 507 ASN A CA 1
ATOM 3878 C C . ASN A 1 507 ? -2.193 1.001 8.664 1 92.38 507 ASN A C 1
ATOM 3880 O O . ASN A 1 507 ? -1.974 1.241 7.477 1 92.38 507 ASN A O 1
ATOM 3884 N N . MET A 1 508 ? -3.312 1.282 9.188 1 94.56 508 MET A N 1
ATOM 3885 C CA . MET A 1 508 ? -4.43 1.88 8.469 1 94.56 508 MET A CA 1
ATOM 3886 C C . MET A 1 508 ? -4.008 3.174 7.781 1 94.56 508 MET A C 1
ATOM 3888 O O . MET A 1 508 ? -4.32 3.393 6.609 1 94.56 508 MET A O 1
ATOM 3892 N N . PHE A 1 509 ? -3.209 4 8.43 1 94.38 509 PHE A N 1
ATOM 3893 C CA . PHE A 1 509 ? -2.842 5.316 7.918 1 94.38 509 PHE A CA 1
ATOM 3894 C C . PHE A 1 509 ? -1.859 5.188 6.762 1 94.38 509 PHE A C 1
ATOM 3896 O O . PHE A 1 509 ? -2.031 5.832 5.723 1 94.38 509 PHE A O 1
ATOM 3903 N N . THR A 1 510 ? -0.857 4.312 6.953 1 93.12 510 THR A N 1
ATOM 3904 C CA . THR A 1 510 ? 0.121 4.148 5.883 1 93.12 510 THR A CA 1
ATOM 3905 C C . THR A 1 510 ? -0.505 3.449 4.68 1 93.12 510 THR A C 1
ATOM 3907 O O . THR A 1 510 ? -0.116 3.701 3.537 1 93.12 510 THR A O 1
ATOM 3910 N N . ARG A 1 511 ? -1.528 2.623 4.895 1 94.38 511 ARG A N 1
ATOM 3911 C CA . ARG A 1 511 ? -2.25 2 3.789 1 94.38 511 ARG A CA 1
ATOM 3912 C C . ARG A 1 511 ? -3.051 3.035 3.008 1 94.38 511 ARG A C 1
ATOM 3914 O O . ARG A 1 511 ? -3.148 2.957 1.781 1 94.38 511 ARG A O 1
ATOM 3921 N N . ILE A 1 512 ? -3.623 3.977 3.703 1 95.88 512 ILE A N 1
ATOM 3922 C CA . ILE A 1 512 ? -4.371 5.035 3.037 1 95.88 512 ILE A CA 1
ATOM 3923 C C . ILE A 1 512 ? -3.43 5.871 2.174 1 95.88 512 ILE A C 1
ATOM 3925 O O . ILE A 1 512 ? -3.668 6.051 0.978 1 95.88 512 ILE A O 1
ATOM 3929 N N . PHE A 1 513 ? -2.277 6.27 2.682 1 93.38 513 PHE A N 1
ATOM 3930 C CA . PHE A 1 513 ? -1.384 7.188 1.985 1 93.38 513 PHE A CA 1
ATOM 3931 C C . PHE A 1 513 ? -0.525 6.445 0.97 1 93.38 513 PHE A C 1
ATOM 3933 O O . PHE A 1 513 ? -0.059 7.031 -0.008 1 93.38 513 PHE A O 1
ATOM 3940 N N . GLY A 1 514 ? -0.347 5.168 1.194 1 91.94 514 GLY A N 1
ATOM 3941 C CA . GLY A 1 514 ? 0.593 4.426 0.369 1 91.94 514 GLY A CA 1
ATOM 3942 C C . GLY A 1 514 ? -0.086 3.535 -0.653 1 91.94 514 GLY A C 1
ATOM 3943 O O . GLY A 1 514 ? 0.369 3.432 -1.795 1 91.94 514 GLY A O 1
ATOM 3944 N N . ARG A 1 515 ? -1.164 2.91 -0.341 1 94.31 515 ARG A N 1
ATOM 3945 C CA . ARG A 1 515 ? -1.828 1.966 -1.235 1 94.31 515 ARG A CA 1
ATOM 3946 C C . ARG A 1 515 ? -3.076 2.584 -1.854 1 94.31 515 ARG A C 1
ATOM 3948 O O . ARG A 1 515 ? -3.178 2.697 -3.078 1 94.31 515 ARG A O 1
ATOM 3955 N N . LEU A 1 516 ? -3.998 2.982 -1.043 1 96.06 516 LEU A N 1
ATOM 3956 C CA . LEU A 1 516 ? -5.262 3.525 -1.53 1 96.06 516 LEU A CA 1
ATOM 3957 C C . LEU A 1 516 ? -5.02 4.738 -2.422 1 96.06 516 LEU A C 1
ATOM 3959 O O . LEU A 1 516 ? -5.582 4.832 -3.516 1 96.06 516 LEU A O 1
ATOM 3963 N N . THR A 1 517 ? -4.145 5.598 -1.971 1 96 517 THR A N 1
ATOM 3964 C CA . THR A 1 517 ? -3.824 6.797 -2.736 1 96 517 THR A CA 1
ATOM 3965 C C . THR A 1 517 ? -3.207 6.43 -4.086 1 96 517 THR A C 1
ATOM 3967 O O . THR A 1 517 ? -3.559 7.012 -5.113 1 96 517 THR A O 1
ATOM 3970 N N . ALA A 1 518 ? -2.352 5.465 -4.102 1 96.56 518 ALA A N 1
ATOM 3971 C CA . ALA A 1 518 ? -1.694 5.062 -5.34 1 96.56 518 ALA A CA 1
ATOM 3972 C C . ALA A 1 518 ? -2.705 4.516 -6.344 1 96.56 518 ALA A C 1
ATOM 3974 O O . ALA A 1 518 ? -2.672 4.871 -7.527 1 96.56 518 ALA A O 1
ATOM 3975 N N . TRP A 1 519 ? -3.623 3.701 -5.93 1 97.25 519 TRP A N 1
ATOM 3976 C CA . TRP A 1 519 ? -4.652 3.146 -6.801 1 97.25 519 TRP A CA 1
ATOM 3977 C C . TRP A 1 519 ? -5.57 4.246 -7.328 1 97.25 519 TRP A C 1
ATOM 3979 O O . TRP A 1 519 ? -5.926 4.254 -8.508 1 97.25 519 TRP A O 1
ATOM 3989 N N . GLN A 1 520 ? -5.938 5.145 -6.441 1 97.12 520 GLN A N 1
ATOM 3990 C CA . GLN A 1 520 ? -6.766 6.266 -6.875 1 97.12 520 GLN A CA 1
ATOM 3991 C C . GLN A 1 520 ? -6.039 7.113 -7.914 1 97.12 520 GLN A C 1
ATOM 3993 O O . GLN A 1 520 ? -6.633 7.523 -8.914 1 97.12 520 GLN A O 1
ATOM 3998 N N . ASN A 1 521 ? -4.766 7.383 -7.676 1 96.56 521 ASN A N 1
ATOM 3999 C CA . ASN A 1 521 ? -3.975 8.148 -8.633 1 96.56 521 ASN A CA 1
ATOM 4000 C C . ASN A 1 521 ? -3.932 7.465 -10 1 96.56 521 ASN A C 1
ATOM 4002 O O . ASN A 1 521 ? -4.027 8.125 -11.031 1 96.56 521 ASN A O 1
ATOM 4006 N N . TRP A 1 522 ? -3.799 6.176 -9.984 1 97.19 522 TRP A N 1
ATOM 4007 C CA . TRP A 1 522 ? -3.797 5.406 -11.227 1 97.19 522 TRP A CA 1
ATOM 4008 C C . TRP A 1 522 ? -5.129 5.543 -11.953 1 97.19 522 TRP A C 1
ATOM 4010 O O . TRP A 1 522 ? -5.164 5.84 -13.148 1 97.19 522 TRP A O 1
ATOM 4020 N N . ILE A 1 523 ? -6.207 5.457 -11.211 1 97.19 523 ILE A N 1
ATOM 4021 C CA . ILE A 1 523 ? -7.543 5.492 -11.797 1 97.19 523 ILE A CA 1
ATOM 4022 C C . ILE A 1 523 ? -7.816 6.879 -12.375 1 97.19 523 ILE A C 1
ATOM 4024 O O . ILE A 1 523 ? -8.445 7.012 -13.43 1 97.19 523 ILE A O 1
ATOM 4028 N N . PHE A 1 524 ? -7.254 7.914 -11.758 1 95.81 524 PHE A N 1
ATOM 4029 C CA . PHE A 1 524 ? -7.418 9.289 -12.211 1 95.81 524 PHE A CA 1
ATOM 4030 C C . PHE A 1 524 ? -6.68 9.523 -13.523 1 95.81 524 PHE A C 1
ATOM 4032 O O . PHE A 1 524 ? -6.805 10.594 -14.133 1 95.81 524 PHE A O 1
ATOM 4039 N N . GLN A 1 525 ? -5.91 8.492 -13.977 1 95.25 525 GLN A N 1
ATOM 4040 C CA . GLN A 1 525 ? -5.203 8.602 -15.242 1 95.25 525 GLN A CA 1
ATOM 4041 C C . GLN A 1 525 ? -5.816 7.684 -16.297 1 95.25 525 GLN A C 1
ATOM 4043 O O . GLN A 1 525 ? -5.43 7.727 -17.469 1 95.25 525 GLN A O 1
ATOM 4048 N N . ARG A 1 526 ? -6.742 6.875 -15.875 1 96.12 526 ARG A N 1
ATOM 4049 C CA . ARG A 1 526 ? -7.316 5.871 -16.766 1 96.12 526 ARG A CA 1
ATOM 4050 C C . ARG A 1 526 ? -8.523 6.43 -17.516 1 96.12 526 ARG A C 1
ATOM 4052 O O . ARG A 1 526 ? -9.25 7.273 -16.984 1 96.12 526 ARG A O 1
ATOM 4059 N N . PRO A 1 527 ? -8.766 5.992 -18.703 1 95.06 527 PRO A N 1
ATOM 4060 C CA . PRO A 1 527 ? -9.844 6.559 -19.516 1 95.06 527 PRO A CA 1
ATOM 4061 C C . PRO A 1 527 ? -11.227 6.297 -18.922 1 95.06 527 PRO A C 1
ATOM 4063 O O . PRO A 1 527 ? -12.148 7.09 -19.141 1 95.06 527 PRO A O 1
ATOM 4066 N N . ASN A 1 528 ? -11.391 5.277 -18.156 1 97.12 528 ASN A N 1
ATOM 4067 C CA . ASN A 1 528 ? -12.711 4.926 -17.641 1 97.12 528 ASN A CA 1
ATOM 4068 C C . ASN A 1 528 ? -13.227 5.98 -16.656 1 97.12 528 ASN A C 1
ATOM 4070 O O . ASN A 1 528 ? -14.438 6.117 -16.469 1 97.12 528 ASN A O 1
ATOM 4074 N N . ALA A 1 529 ? -12.328 6.719 -16.062 1 95.5 529 ALA A N 1
ATOM 4075 C CA . ALA A 1 529 ? -12.727 7.781 -15.148 1 95.5 529 ALA A CA 1
ATOM 4076 C C . ALA A 1 529 ? -12.641 9.148 -15.82 1 95.5 529 ALA A C 1
ATOM 4078 O O . ALA A 1 529 ? -13.594 9.93 -15.773 1 95.5 529 ALA A O 1
ATOM 4079 N N . VAL A 1 530 ? -11.523 9.398 -16.609 1 93.44 530 VAL A N 1
ATOM 4080 C CA . VAL A 1 530 ? -11.258 10.797 -16.938 1 93.44 530 VAL A CA 1
ATOM 4081 C C . VAL A 1 530 ? -11.164 10.969 -18.453 1 93.44 530 VAL A C 1
ATOM 4083 O O . VAL A 1 530 ? -10.906 12.062 -18.938 1 93.44 530 VAL A O 1
ATOM 4086 N N . GLY A 1 531 ? -11.273 9.906 -19.156 1 93.44 531 GLY A N 1
ATOM 4087 C CA . GLY A 1 531 ? -11.367 10.062 -20.609 1 93.44 531 GLY A CA 1
ATOM 4088 C C . GLY A 1 531 ? -12.578 10.867 -21.031 1 93.44 531 GLY A C 1
ATOM 4089 O O . GLY A 1 531 ? -13.414 11.242 -20.203 1 93.44 531 GLY A O 1
ATOM 4090 N N . ASP A 1 532 ? -12.75 11.109 -22.312 1 93.56 532 ASP A N 1
ATOM 4091 C CA . ASP A 1 532 ? -13.836 11.938 -22.828 1 93.56 532 ASP A CA 1
ATOM 4092 C C . ASP A 1 532 ? -15.203 11.383 -22.422 1 93.56 532 ASP A C 1
ATOM 4094 O O . ASP A 1 532 ? -16.125 12.148 -22.125 1 93.56 532 ASP A O 1
ATOM 4098 N N . LYS A 1 533 ? -15.312 10.102 -22.312 1 95.88 533 LYS A N 1
ATOM 4099 C CA . LYS A 1 533 ? -16.562 9.445 -21.906 1 95.88 533 LYS A CA 1
ATOM 4100 C C . LYS A 1 533 ? -16.375 8.727 -20.562 1 95.88 533 LYS A C 1
ATOM 4102 O O . LYS A 1 533 ? -17.109 7.773 -20.266 1 95.88 533 LYS A O 1
ATOM 4107 N N . GLY A 1 534 ? -15.336 9.148 -19.859 1 95.88 534 GLY A N 1
ATOM 4108 C CA . GLY A 1 534 ? -15.148 8.578 -18.531 1 95.88 534 GLY A CA 1
ATOM 4109 C C . GLY A 1 534 ? -16.25 8.938 -17.562 1 95.88 534 GLY A C 1
ATOM 4110 O O . GLY A 1 534 ? -16.844 10.016 -17.656 1 95.88 534 GLY A O 1
ATOM 4111 N N . ALA A 1 535 ? -16.5 8.109 -16.625 1 96.44 535 ALA A N 1
ATOM 4112 C CA . ALA A 1 535 ? -17.641 8.234 -15.719 1 96.44 535 ALA A CA 1
ATOM 4113 C C . ALA A 1 535 ? -17.578 9.539 -14.93 1 96.44 535 ALA A C 1
ATOM 4115 O O . ALA A 1 535 ? -18.594 10.203 -14.742 1 96.44 535 ALA A O 1
ATOM 4116 N N . LEU A 1 536 ? -16.406 9.867 -14.461 1 93.75 536 LEU A N 1
ATOM 4117 C CA . LEU A 1 536 ? -16.25 11.086 -13.672 1 93.75 536 LEU A CA 1
ATOM 4118 C C . LEU A 1 536 ? -16.531 12.32 -14.523 1 93.75 536 LEU A C 1
ATOM 4120 O O . LEU A 1 536 ? -17.109 13.297 -14.031 1 93.75 536 LEU A O 1
ATOM 4124 N N . LYS A 1 537 ? -16.219 12.273 -15.766 1 92.19 537 LYS A N 1
ATOM 4125 C CA . LYS A 1 537 ? -16.328 13.414 -16.672 1 92.19 537 LYS A CA 1
ATOM 4126 C C . LYS A 1 537 ? -17.766 13.625 -17.125 1 92.19 537 LYS A C 1
ATOM 4128 O O . LYS A 1 537 ? -18.219 14.758 -17.281 1 92.19 537 LYS A O 1
ATOM 4133 N N . VAL A 1 538 ? -18.469 12.586 -17.281 1 93.44 538 VAL A N 1
ATOM 4134 C CA . VAL A 1 538 ? -19.781 12.719 -17.891 1 93.44 538 VAL A CA 1
ATOM 4135 C C . VAL A 1 538 ? -20.859 12.758 -16.812 1 93.44 538 VAL A C 1
ATOM 4137 O O . VAL A 1 538 ? -22.031 13 -17.109 1 93.44 538 VAL A O 1
ATOM 4140 N N . TYR A 1 539 ? -20.484 12.578 -15.625 1 92 539 TYR A N 1
ATOM 4141 C CA . TYR A 1 539 ? -21.453 12.547 -14.547 1 92 539 TYR A CA 1
ATOM 4142 C C . TYR A 1 539 ? -22.266 13.836 -14.508 1 92 539 TYR A C 1
ATOM 4144 O O . TYR A 1 539 ? -21.703 14.938 -14.531 1 92 539 TYR A O 1
ATOM 4152 N N . GLY A 1 540 ? -23.578 13.68 -14.383 1 86.62 540 GLY A N 1
ATOM 4153 C CA . GLY A 1 540 ? -24.453 14.828 -14.258 1 86.62 540 GLY A CA 1
ATOM 4154 C C . GLY A 1 540 ? -24.719 15.523 -15.578 1 86.62 540 GLY A C 1
ATOM 4155 O O . GLY A 1 540 ? -25.469 16.5 -15.633 1 86.62 540 GLY A O 1
ATOM 4156 N N . LYS A 1 541 ? -24.141 15.062 -16.703 1 87.88 541 LYS A N 1
ATOM 4157 C CA . LYS A 1 541 ? -24.266 15.75 -17.984 1 87.88 541 LYS A CA 1
ATOM 4158 C C . LYS A 1 541 ? -25.25 15.023 -18.906 1 87.88 541 LYS A C 1
ATOM 4160 O O . LYS A 1 541 ? -25.469 15.445 -20.047 1 87.88 541 LYS A O 1
ATOM 4165 N N . GLY A 1 542 ? -25.797 13.977 -18.453 1 87.62 542 GLY A N 1
ATOM 4166 C CA . GLY A 1 542 ? -26.781 13.25 -19.25 1 87.62 542 GLY A CA 1
ATOM 4167 C C . GLY A 1 542 ? -26.156 12.211 -20.156 1 87.62 542 GLY A C 1
ATOM 4168 O O . GLY A 1 542 ? -26.859 11.375 -20.734 1 87.62 542 GLY A O 1
ATOM 4169 N N . ASP A 1 543 ? -24.828 12.109 -20.312 1 90.69 543 ASP A N 1
ATOM 4170 C CA . ASP A 1 543 ? -24.125 11.133 -21.141 1 90.69 543 ASP A CA 1
ATOM 4171 C C . ASP A 1 543 ? -23.844 9.852 -20.375 1 90.69 543 ASP A C 1
ATOM 4173 O O . ASP A 1 543 ? -23.625 9.891 -19.156 1 90.69 543 ASP A O 1
ATOM 4177 N N . LYS A 1 544 ? -23.875 8.805 -21.156 1 91.81 544 LYS A N 1
ATOM 4178 C CA . LYS A 1 544 ? -23.516 7.52 -20.547 1 91.81 544 LYS A CA 1
ATOM 4179 C C . LYS A 1 544 ? -22 7.301 -20.578 1 91.81 544 LYS A C 1
ATOM 4181 O O . LYS A 1 544 ? -21.344 7.617 -21.578 1 91.81 544 LYS A O 1
ATOM 4186 N N . ALA A 1 545 ? -21.516 6.789 -19.531 1 95.44 545 ALA A N 1
ATOM 4187 C CA . ALA A 1 545 ? -20.094 6.445 -19.484 1 95.44 545 ALA A CA 1
ATOM 4188 C C . ALA A 1 545 ? -19.781 5.289 -20.422 1 95.44 545 ALA A C 1
ATOM 4190 O O . ALA A 1 545 ? -20.625 4.426 -20.672 1 95.44 545 ALA A O 1
ATOM 4191 N N . ALA A 1 546 ? -18.609 5.352 -21.047 1 96.25 546 ALA A N 1
ATOM 4192 C CA . ALA A 1 546 ? -18.078 4.258 -21.844 1 96.25 546 ALA A CA 1
ATOM 4193 C C . ALA A 1 546 ? -16.766 3.744 -21.25 1 96.25 546 ALA A C 1
ATOM 4195 O O . ALA A 1 546 ? -15.883 4.535 -20.891 1 96.25 546 ALA A O 1
ATOM 4196 N N . PHE A 1 547 ? -16.703 2.436 -21.172 1 97 547 PHE A N 1
ATOM 4197 C CA . PHE A 1 547 ? -15.547 1.87 -20.484 1 97 547 PHE A CA 1
ATOM 4198 C C . PHE A 1 547 ? -14.703 1.023 -21.422 1 97 547 PHE A C 1
ATOM 4200 O O . PHE A 1 547 ? -15.242 0.356 -22.312 1 97 547 PHE A O 1
ATOM 4207 N N . ASP A 1 548 ? -13.344 1.206 -21.328 1 96.38 548 ASP A N 1
ATOM 4208 C CA . ASP A 1 548 ? -12.453 0.12 -21.734 1 96.38 548 ASP A CA 1
ATOM 4209 C C . ASP A 1 548 ? -12.633 -1.104 -20.828 1 96.38 548 ASP A C 1
ATOM 4211 O O . ASP A 1 548 ? -12.32 -1.057 -19.641 1 96.38 548 ASP A O 1
ATOM 4215 N N . TRP A 1 549 ? -13.094 -2.248 -21.375 1 96.88 549 TRP A N 1
ATOM 4216 C CA . TRP A 1 549 ? -13.555 -3.379 -20.578 1 96.88 549 TRP A CA 1
ATOM 4217 C C . TRP A 1 549 ? -12.391 -4.262 -20.156 1 96.88 549 TRP A C 1
ATOM 4219 O O . TRP A 1 549 ? -12.562 -5.211 -19.391 1 96.88 549 TRP A O 1
ATOM 4229 N N . ASN A 1 550 ? -11.156 -3.936 -20.625 1 95.56 550 ASN A N 1
ATOM 4230 C CA . ASN A 1 550 ? -9.992 -4.738 -20.266 1 95.56 550 ASN A CA 1
ATOM 4231 C C . ASN A 1 550 ? -9.633 -4.586 -18.797 1 95.56 550 ASN A C 1
ATOM 4233 O O . ASN A 1 550 ? -9.539 -3.469 -18.281 1 95.56 550 ASN A O 1
ATOM 4237 N N . ARG A 1 551 ? -9.57 -5.734 -18.141 1 94.94 551 ARG A N 1
ATOM 4238 C CA . ARG A 1 551 ? -9.102 -5.762 -16.75 1 94.94 551 ARG A CA 1
ATOM 4239 C C . ARG A 1 551 ? -7.578 -5.762 -16.688 1 94.94 551 ARG A C 1
ATOM 4241 O O . ARG A 1 551 ? -6.926 -6.633 -17.266 1 94.94 551 ARG A O 1
ATOM 4248 N N . VAL A 1 552 ? -7.016 -4.719 -16.016 1 87.19 552 VAL A N 1
ATOM 4249 C CA . VAL A 1 552 ? -5.57 -4.523 -15.938 1 87.19 552 VAL A CA 1
ATOM 4250 C C . VAL A 1 552 ? -5.113 -4.637 -14.484 1 87.19 552 VAL A C 1
ATOM 4252 O O . VAL A 1 552 ? -5.809 -4.176 -13.57 1 87.19 552 VAL A O 1
ATOM 4255 N N . MET B 1 1 ? -6.098 -6.66 -37.688 1 29.86 1 MET B N 1
ATOM 4256 C CA . MET B 1 1 ? -5.488 -6.539 -36.344 1 29.86 1 MET B CA 1
ATOM 4257 C C . MET B 1 1 ? -4.906 -7.875 -35.906 1 29.86 1 MET B C 1
ATOM 4259 O O . MET B 1 1 ? -5.637 -8.852 -35.75 1 29.86 1 MET B O 1
ATOM 4263 N N . THR B 1 2 ? -3.787 -8.195 -36.344 1 38.72 2 THR B N 1
ATOM 4264 C CA . THR B 1 2 ? -3.166 -9.5 -36.125 1 38.72 2 THR B CA 1
ATOM 4265 C C . THR B 1 2 ? -3.236 -9.883 -34.656 1 38.72 2 THR B C 1
ATOM 4267 O O . THR B 1 2 ? -2.83 -9.109 -33.781 1 38.72 2 THR B O 1
ATOM 4270 N N . THR B 1 3 ? -4.148 -10.609 -34.25 1 50.16 3 THR B N 1
ATOM 4271 C CA . THR B 1 3 ? -4.406 -11.078 -32.906 1 50.16 3 THR B CA 1
ATOM 4272 C C . THR B 1 3 ? -3.125 -11.617 -32.281 1 50.16 3 THR B C 1
ATOM 4274 O O . THR B 1 3 ? -2.447 -12.469 -32.844 1 50.16 3 THR B O 1
ATOM 4277 N N . ALA B 1 4 ? -2.637 -10.875 -31.453 1 62.5 4 ALA B N 1
ATOM 4278 C CA . ALA B 1 4 ? -1.443 -11.312 -30.734 1 62.5 4 ALA B CA 1
ATOM 4279 C C . ALA B 1 4 ? -1.544 -12.789 -30.344 1 62.5 4 ALA B C 1
ATOM 4281 O O . ALA B 1 4 ? -2.594 -13.25 -29.891 1 62.5 4 ALA B O 1
ATOM 4282 N N . PRO B 1 5 ? -0.54 -13.5 -30.688 1 80.88 5 PRO B N 1
ATOM 4283 C CA . PRO B 1 5 ? -0.552 -14.93 -30.344 1 80.88 5 PRO B CA 1
ATOM 4284 C C . PRO B 1 5 ? -0.815 -15.172 -28.859 1 80.88 5 PRO B C 1
ATOM 4286 O O . PRO B 1 5 ? -0.416 -14.367 -28.016 1 80.88 5 PRO B O 1
ATOM 4289 N N . ARG B 1 6 ? -1.589 -16.266 -28.578 1 91.31 6 ARG B N 1
ATOM 4290 C CA . ARG B 1 6 ? -1.933 -16.688 -27.234 1 91.31 6 ARG B CA 1
ATOM 4291 C C . ARG B 1 6 ? -0.683 -17.047 -26.438 1 91.31 6 ARG B C 1
ATOM 4293 O O . ARG B 1 6 ? 0.232 -17.672 -26.953 1 91.31 6 ARG B O 1
ATOM 4300 N N . VAL B 1 7 ? -0.556 -16.609 -25.25 1 96.19 7 VAL B N 1
ATOM 4301 C CA . VAL B 1 7 ? 0.535 -16.969 -24.359 1 96.19 7 VAL B CA 1
ATOM 4302 C C . VAL B 1 7 ? 0.255 -18.328 -23.719 1 96.19 7 VAL B C 1
ATOM 4304 O O . VAL B 1 7 ? -0.833 -18.562 -23.188 1 96.19 7 VAL B O 1
ATOM 4307 N N . ASP B 1 8 ? 1.132 -19.203 -23.859 1 96.5 8 ASP B N 1
ATOM 4308 C CA . ASP B 1 8 ? 1.062 -20.516 -23.234 1 96.5 8 ASP B CA 1
ATOM 4309 C C . ASP B 1 8 ? 2 -20.609 -22.031 1 96.5 8 ASP B C 1
ATOM 4311 O O . ASP B 1 8 ? 3.209 -20.406 -22.172 1 96.5 8 ASP B O 1
ATOM 4315 N N . TYR B 1 9 ? 1.512 -20.969 -20.891 1 96.88 9 TYR B N 1
ATOM 4316 C CA . TYR B 1 9 ? 2.314 -21 -19.672 1 96.88 9 TYR B CA 1
ATOM 4317 C C . TYR B 1 9 ? 2.887 -22.391 -19.438 1 96.88 9 TYR B C 1
ATOM 4319 O O . TYR B 1 9 ? 3.623 -22.609 -18.469 1 96.88 9 TYR B O 1
ATOM 4327 N N . GLN B 1 10 ? 2.52 -23.312 -20.297 1 96.06 10 GLN B N 1
ATOM 4328 C CA . GLN B 1 10 ? 3.092 -24.656 -20.203 1 96.06 10 GLN B CA 1
ATOM 4329 C C . GLN B 1 10 ? 4.387 -24.75 -21 1 96.06 10 GLN B C 1
ATOM 4331 O O . GLN B 1 10 ? 4.441 -24.328 -22.156 1 96.06 10 GLN B O 1
ATOM 4336 N N . THR B 1 11 ? 5.395 -25.203 -20.406 1 96.62 11 THR B N 1
ATOM 4337 C CA . THR B 1 11 ? 6.672 -25.516 -21.047 1 96.62 11 THR B CA 1
ATOM 4338 C C . THR B 1 11 ? 7.352 -26.688 -20.359 1 96.62 11 THR B C 1
ATOM 4340 O O . THR B 1 11 ? 6.762 -27.328 -19.469 1 96.62 11 THR B O 1
ATOM 4343 N N . ALA B 1 12 ? 8.484 -27.109 -20.828 1 96.38 12 ALA B N 1
ATOM 4344 C CA . ALA B 1 12 ? 9.266 -28.219 -20.281 1 96.38 12 ALA B CA 1
ATOM 4345 C C . ALA B 1 12 ? 10.758 -28.016 -20.5 1 96.38 12 ALA B C 1
ATOM 4347 O O . ALA B 1 12 ? 11.156 -27.25 -21.391 1 96.38 12 ALA B O 1
ATOM 4348 N N . PRO B 1 13 ? 11.547 -28.672 -19.688 1 96.44 13 PRO B N 1
ATOM 4349 C CA . PRO B 1 13 ? 12.992 -28.469 -19.766 1 96.44 13 PRO B CA 1
ATOM 4350 C C . PRO B 1 13 ? 13.539 -28.656 -21.188 1 96.44 13 PRO B C 1
ATOM 4352 O O . PRO B 1 13 ? 14.406 -27.906 -21.625 1 96.44 13 PRO B O 1
ATOM 4355 N N . ALA B 1 14 ? 13.016 -29.578 -21.938 1 95.88 14 ALA B N 1
ATOM 4356 C CA . ALA B 1 14 ? 13.484 -29.859 -23.297 1 95.88 14 ALA B CA 1
ATOM 4357 C C . ALA B 1 14 ? 13.203 -28.688 -24.234 1 95.88 14 ALA B C 1
ATOM 4359 O O . ALA B 1 14 ? 13.797 -28.578 -25.312 1 95.88 14 ALA B O 1
ATOM 4360 N N . GLN B 1 15 ? 12.344 -27.781 -23.844 1 96.62 15 GLN B N 1
ATOM 4361 C CA . GLN B 1 15 ? 11.945 -26.656 -24.672 1 96.62 15 GLN B CA 1
ATOM 4362 C C . GLN B 1 15 ? 12.594 -25.375 -24.203 1 96.62 15 GLN B C 1
ATOM 4364 O O . GLN B 1 15 ? 12.391 -24.312 -24.797 1 96.62 15 GLN B O 1
ATOM 4369 N N . TYR B 1 16 ? 13.359 -25.453 -23.141 1 98 16 TYR B N 1
ATOM 4370 C CA . TYR B 1 16 ? 13.969 -24.234 -22.594 1 98 16 TYR B CA 1
ATOM 4371 C C . TYR B 1 16 ? 14.906 -23.594 -23.609 1 98 16 TYR B C 1
ATOM 4373 O O . TYR B 1 16 ? 15.641 -24.297 -24.312 1 98 16 TYR B O 1
ATOM 4381 N N . LYS B 1 17 ? 14.789 -22.344 -23.688 1 98.19 17 LYS B N 1
ATOM 4382 C CA . LYS B 1 17 ? 15.695 -21.562 -24.547 1 98.19 17 LYS B CA 1
ATOM 4383 C C . LYS B 1 17 ? 16.594 -20.656 -23.703 1 98.19 17 LYS B C 1
ATOM 4385 O O . LYS B 1 17 ? 17.625 -20.188 -24.188 1 98.19 17 LYS B O 1
ATOM 4390 N N . HIS B 1 18 ? 16.25 -20.453 -22.5 1 98.62 18 HIS B N 1
ATOM 4391 C CA . HIS B 1 18 ? 16.812 -19.328 -21.766 1 98.62 18 HIS B CA 1
ATOM 4392 C C . HIS B 1 18 ? 17.531 -19.797 -20.5 1 98.62 18 HIS B C 1
ATOM 4394 O O . HIS B 1 18 ? 18.406 -19.109 -19.984 1 98.62 18 HIS B O 1
ATOM 4400 N N . LEU B 1 19 ? 17.156 -20.938 -19.938 1 98.56 19 LEU B N 1
ATOM 4401 C CA . LEU B 1 19 ? 17.672 -21.406 -18.641 1 98.56 19 LEU B CA 1
ATOM 4402 C C . LEU B 1 19 ? 18.266 -22.812 -18.766 1 98.56 19 LEU B C 1
ATOM 4404 O O . LEU B 1 19 ? 17.797 -23.609 -19.578 1 98.56 19 LEU B O 1
ATOM 4408 N N . LYS B 1 20 ? 19.266 -23.062 -17.984 1 98 20 LYS B N 1
ATOM 4409 C CA . LYS B 1 20 ? 19.859 -24.391 -17.859 1 98 20 LYS B CA 1
ATOM 4410 C C . LYS B 1 20 ? 19.844 -24.891 -16.422 1 98 20 LYS B C 1
ATOM 4412 O O . LYS B 1 20 ? 20.188 -24.156 -15.5 1 98 20 LYS B O 1
ATOM 4417 N N . LEU B 1 21 ? 19.391 -26.062 -16.266 1 97.44 21 LEU B N 1
ATOM 4418 C CA . LEU B 1 21 ? 19.297 -26.672 -14.945 1 97.44 21 LEU B CA 1
ATOM 4419 C C . LEU B 1 21 ? 20.203 -27.891 -14.844 1 97.44 21 LEU B C 1
ATOM 4421 O O . LEU B 1 21 ? 20.188 -28.766 -15.719 1 97.44 21 LEU B O 1
ATOM 4425 N N . THR B 1 22 ? 21.078 -27.938 -13.805 1 97.88 22 THR B N 1
ATOM 4426 C CA . THR B 1 22 ? 21.922 -29.094 -13.523 1 97.88 22 THR B CA 1
ATOM 4427 C C . THR B 1 22 ? 21.797 -29.516 -12.062 1 97.88 22 THR B C 1
ATOM 4429 O O . THR B 1 22 ? 21.438 -28.703 -11.203 1 97.88 22 THR B O 1
ATOM 4432 N N . PHE B 1 23 ? 22.109 -30.797 -11.781 1 97.5 23 PHE B N 1
ATOM 4433 C CA . PHE B 1 23 ? 21.906 -31.359 -10.453 1 97.5 23 PHE B CA 1
ATOM 4434 C C . PHE B 1 23 ? 23.172 -32.031 -9.945 1 97.5 23 PHE B C 1
ATOM 4436 O O . PHE B 1 23 ? 23.828 -32.781 -10.688 1 97.5 23 PHE B O 1
ATOM 4443 N N . ASP B 1 24 ? 23.516 -31.734 -8.797 1 96.94 24 ASP B N 1
ATOM 4444 C CA . ASP B 1 24 ? 24.641 -32.344 -8.094 1 96.94 24 ASP B CA 1
ATOM 4445 C C . ASP B 1 24 ? 24.281 -32.625 -6.633 1 96.94 24 ASP B C 1
ATOM 4447 O O . ASP B 1 24 ? 24.656 -31.844 -5.742 1 96.94 24 ASP B O 1
ATOM 4451 N N . GLY B 1 25 ? 23.625 -33.781 -6.441 1 95.81 25 GLY B N 1
ATOM 4452 C CA . GLY B 1 25 ? 23.172 -34.125 -5.102 1 95.81 25 GLY B CA 1
ATOM 4453 C C . GLY B 1 25 ? 22.188 -33.125 -4.531 1 95.81 25 GLY B C 1
ATOM 4454 O O . GLY B 1 25 ? 21.156 -32.844 -5.145 1 95.81 25 GLY B O 1
ATOM 4455 N N . PRO B 1 26 ? 22.594 -32.5 -3.34 1 98.19 26 PRO B N 1
ATOM 4456 C CA . PRO B 1 26 ? 21.672 -31.594 -2.678 1 98.19 26 PRO B CA 1
ATOM 4457 C C . PRO B 1 26 ? 21.641 -30.219 -3.322 1 98.19 26 PRO B C 1
ATOM 4459 O O . PRO B 1 26 ? 20.844 -29.359 -2.922 1 98.19 26 PRO B O 1
ATOM 4462 N N . VAL B 1 27 ? 22.484 -30.047 -4.324 1 98.69 27 VAL B N 1
ATOM 4463 C CA . VAL B 1 27 ? 22.578 -28.719 -4.91 1 98.69 27 VAL B CA 1
ATOM 4464 C C . VAL B 1 27 ? 22.172 -28.766 -6.383 1 98.69 27 VAL B C 1
ATOM 4466 O O . VAL B 1 27 ? 22.641 -29.625 -7.133 1 98.69 27 VAL B O 1
ATOM 4469 N N . ALA B 1 28 ? 21.25 -27.969 -6.754 1 98.75 28 ALA B N 1
ATOM 4470 C CA . ALA B 1 28 ? 20.953 -27.703 -8.156 1 98.75 28 ALA B CA 1
ATOM 4471 C C . ALA B 1 28 ? 21.469 -26.328 -8.586 1 98.75 28 ALA B C 1
ATOM 4473 O O . ALA B 1 28 ? 21.516 -25.406 -7.781 1 98.75 28 ALA B O 1
ATOM 4474 N N . THR B 1 29 ? 21.906 -26.234 -9.797 1 98.81 29 THR B N 1
ATOM 4475 C CA . THR B 1 29 ? 22.312 -24.953 -10.359 1 98.81 29 THR B CA 1
ATOM 4476 C C . THR B 1 29 ? 21.359 -24.531 -11.477 1 98.81 29 THR B C 1
ATOM 4478 O O . THR B 1 29 ? 21.125 -25.281 -12.422 1 98.81 29 THR B O 1
ATOM 4481 N N . LEU B 1 30 ? 20.75 -23.438 -11.305 1 98.75 30 LEU B N 1
ATOM 4482 C CA . LEU B 1 30 ? 19.953 -22.75 -12.32 1 98.75 30 LEU B CA 1
ATOM 4483 C C . LEU B 1 30 ? 20.766 -21.641 -12.984 1 98.75 30 LEU B C 1
ATOM 4485 O O . LEU B 1 30 ? 20.938 -20.578 -12.398 1 98.75 30 LEU B O 1
ATOM 4489 N N . ALA B 1 31 ? 21.141 -21.844 -14.195 1 98.69 31 ALA B N 1
ATOM 4490 C CA . ALA B 1 31 ? 21.969 -20.875 -14.914 1 98.69 31 ALA B CA 1
ATOM 4491 C C . ALA B 1 31 ? 21.125 -20.062 -15.891 1 98.69 31 ALA B C 1
ATOM 4493 O O . ALA B 1 31 ? 20.469 -20.625 -16.781 1 98.69 31 ALA B O 1
ATOM 4494 N N . VAL B 1 32 ? 21.156 -18.812 -15.742 1 98.69 32 VAL B N 1
ATOM 4495 C CA . VAL B 1 32 ? 20.531 -17.891 -16.688 1 98.69 32 VAL B CA 1
ATOM 4496 C C . VAL B 1 32 ? 21.406 -17.734 -17.922 1 98.69 32 VAL B C 1
ATOM 4498 O O . VAL B 1 32 ? 22.531 -17.234 -17.828 1 98.69 32 VAL B O 1
ATOM 4501 N N . ASP B 1 33 ? 20.969 -18.172 -18.969 1 98.56 33 ASP B N 1
ATOM 4502 C CA . ASP B 1 33 ? 21.656 -18.141 -20.266 1 98.56 33 ASP B CA 1
ATOM 4503 C C . ASP B 1 33 ? 20.656 -17.859 -21.391 1 98.56 33 ASP B C 1
ATOM 4505 O O . ASP B 1 33 ? 20.453 -18.688 -22.266 1 98.56 33 ASP B O 1
ATOM 4509 N N . ILE B 1 34 ? 20.188 -16.656 -21.422 1 98.69 34 ILE B N 1
ATOM 4510 C CA . ILE B 1 34 ? 19.031 -16.281 -22.219 1 98.69 34 ILE B CA 1
ATOM 4511 C C . ILE B 1 34 ? 19.438 -16.172 -23.688 1 98.69 34 ILE B C 1
ATOM 4513 O O . ILE B 1 34 ? 20.453 -15.555 -24.016 1 98.69 34 ILE B O 1
ATOM 4517 N N . ASP B 1 35 ? 18.672 -16.812 -24.531 1 98.44 35 ASP B N 1
ATOM 4518 C CA . ASP B 1 35 ? 18.828 -16.641 -25.969 1 98.44 35 ASP B CA 1
ATOM 4519 C C . ASP B 1 35 ? 18.266 -15.297 -26.422 1 98.44 35 ASP B C 1
ATOM 4521 O O . ASP B 1 35 ? 17.062 -15.102 -26.469 1 98.44 35 ASP B O 1
ATOM 4525 N N . GLU B 1 36 ? 19.141 -14.461 -26.812 1 97.62 36 GLU B N 1
ATOM 4526 C CA . GLU B 1 36 ? 18.75 -13.086 -27.094 1 97.62 36 GLU B CA 1
ATOM 4527 C C . GLU B 1 36 ? 17.781 -13.016 -28.266 1 97.62 36 GLU B C 1
ATOM 4529 O O . GLU B 1 36 ? 17.031 -12.039 -28.391 1 97.62 36 GLU B O 1
ATOM 4534 N N . ASN B 1 37 ? 17.75 -14.086 -29.078 1 97.62 37 ASN B N 1
ATOM 4535 C CA . ASN B 1 37 ? 16.938 -14.07 -30.297 1 97.62 37 ASN B CA 1
ATOM 4536 C C . ASN B 1 37 ? 15.617 -14.812 -30.094 1 97.62 37 ASN B C 1
ATOM 4538 O O . ASN B 1 37 ? 14.828 -14.938 -31.016 1 97.62 37 ASN B O 1
ATOM 4542 N N . ALA B 1 38 ? 15.32 -15.25 -28.875 1 97.62 38 ALA B N 1
ATOM 4543 C CA . ALA B 1 38 ? 14.141 -16.078 -28.641 1 97.62 38 ALA B CA 1
ATOM 4544 C C . ALA B 1 38 ? 13.156 -15.367 -27.719 1 97.62 38 ALA B C 1
ATOM 4546 O O . ALA B 1 38 ? 12.68 -15.953 -26.734 1 97.62 38 ALA B O 1
ATOM 4547 N N . GLY B 1 39 ? 12.906 -14.148 -28.047 1 95.44 39 GLY B N 1
ATOM 4548 C CA . GLY B 1 39 ? 11.859 -13.445 -27.328 1 95.44 39 GLY B CA 1
ATOM 4549 C C . GLY B 1 39 ? 10.477 -14.023 -27.562 1 95.44 39 GLY B C 1
ATOM 4550 O O . GLY B 1 39 ? 10.234 -14.672 -28.578 1 95.44 39 GLY B O 1
ATOM 4551 N N . LEU B 1 40 ? 9.586 -13.836 -26.594 1 94.81 40 LEU B N 1
ATOM 4552 C CA . LEU B 1 40 ? 8.227 -14.336 -26.703 1 94.81 40 LEU B CA 1
ATOM 4553 C C . LEU B 1 40 ? 7.496 -13.703 -27.875 1 94.81 40 LEU B C 1
ATOM 4555 O O . LEU B 1 40 ? 6.609 -14.328 -28.469 1 94.81 40 LEU B O 1
ATOM 4559 N N . ARG B 1 41 ? 7.852 -12.453 -28.172 1 92.25 41 ARG B N 1
ATOM 4560 C CA . ARG B 1 41 ? 7.316 -11.711 -29.297 1 92.25 41 ARG B CA 1
ATOM 4561 C C . ARG B 1 41 ? 8.438 -11.078 -30.125 1 92.25 41 ARG B C 1
ATOM 4563 O O . ARG B 1 41 ? 9.547 -10.898 -29.625 1 92.25 41 ARG B O 1
ATOM 4570 N N . PRO B 1 42 ? 8.117 -10.781 -31.375 1 90.56 42 PRO B N 1
ATOM 4571 C CA . PRO B 1 42 ? 9.141 -10.125 -32.188 1 90.56 42 PRO B CA 1
ATOM 4572 C C . PRO B 1 42 ? 9.312 -8.648 -31.859 1 90.56 42 PRO B C 1
ATOM 4574 O O . PRO B 1 42 ? 8.492 -8.078 -31.125 1 90.56 42 PRO B O 1
ATOM 4577 N N . GLY B 1 43 ? 10.43 -8.062 -32.25 1 89.81 43 GLY B N 1
ATOM 4578 C CA . GLY B 1 43 ? 10.586 -6.617 -32.125 1 89.81 43 GLY B CA 1
ATOM 4579 C C . GLY B 1 43 ? 11.625 -6.199 -31.125 1 89.81 43 GLY B C 1
ATOM 4580 O O . GLY B 1 43 ? 11.93 -5.012 -30.984 1 89.81 43 GLY B O 1
ATOM 4581 N N . TYR B 1 44 ? 12.141 -7.188 -30.438 1 93.75 44 TYR B N 1
ATOM 4582 C CA . TYR B 1 44 ? 13.211 -6.883 -29.484 1 93.75 44 TYR B CA 1
ATOM 4583 C C . TYR B 1 44 ? 14.133 -8.078 -29.312 1 93.75 44 TYR B C 1
ATOM 4585 O O . TYR B 1 44 ? 13.781 -9.203 -29.656 1 93.75 44 TYR B O 1
ATOM 4593 N N . LYS B 1 45 ? 15.328 -7.801 -28.797 1 96.75 45 LYS B N 1
ATOM 4594 C CA . LYS B 1 45 ? 16.297 -8.828 -28.438 1 96.75 45 LYS B CA 1
ATOM 4595 C C . LYS B 1 45 ? 16.562 -8.844 -26.938 1 96.75 45 LYS B C 1
ATOM 4597 O O . LYS B 1 45 ? 16.625 -7.793 -26.312 1 96.75 45 LYS B O 1
ATOM 4602 N N . LEU B 1 46 ? 16.781 -10 -26.422 1 98 46 LEU B N 1
ATOM 4603 C CA . LEU B 1 46 ? 17 -10.156 -25 1 98 46 LEU B CA 1
ATOM 4604 C C . LEU B 1 46 ? 18.484 -10.125 -24.672 1 98 46 LEU B C 1
ATOM 4606 O O . LEU B 1 46 ? 19.016 -11.055 -24.062 1 98 46 LEU B O 1
ATOM 4610 N N . LYS B 1 47 ? 19.078 -9.062 -24.922 1 96.81 47 LYS B N 1
ATOM 4611 C CA . LYS B 1 47 ? 20.516 -8.898 -24.703 1 96.81 47 LYS B CA 1
ATOM 4612 C C . LYS B 1 47 ? 20.844 -8.852 -23.203 1 96.81 47 LYS B C 1
ATOM 4614 O O . LYS B 1 47 ? 19.984 -8.547 -22.391 1 96.81 47 LYS B O 1
ATOM 4619 N N . LEU B 1 48 ? 22.156 -9.234 -22.875 1 97.44 48 LEU B N 1
ATOM 4620 C CA . LEU B 1 48 ? 22.688 -9.117 -21.516 1 97.44 48 LEU B CA 1
ATOM 4621 C C . LEU B 1 48 ? 21.797 -9.859 -20.531 1 97.44 48 LEU B C 1
ATOM 4623 O O . LEU B 1 48 ? 21.578 -9.383 -19.406 1 97.44 48 LEU B O 1
ATOM 4627 N N . ASN B 1 49 ? 21.219 -11.016 -20.891 1 98.38 49 ASN B N 1
ATOM 4628 C CA . ASN B 1 49 ? 20.328 -11.805 -20.062 1 98.38 49 ASN B CA 1
ATOM 4629 C C . ASN B 1 49 ? 19.141 -10.977 -19.578 1 98.38 49 ASN B C 1
ATOM 4631 O O . ASN B 1 49 ? 18.719 -11.094 -18.422 1 98.38 49 ASN B O 1
ATOM 4635 N N . SER B 1 50 ? 18.719 -10.055 -20.438 1 98.06 50 SER B N 1
ATOM 4636 C CA . SER B 1 50 ? 17.422 -9.43 -20.141 1 98.06 50 SER B CA 1
ATOM 4637 C C . SER B 1 50 ? 16.266 -10.391 -20.391 1 98.06 50 SER B C 1
ATOM 4639 O O . SER B 1 50 ? 16.391 -11.328 -21.172 1 98.06 50 SER B O 1
ATOM 4641 N N . TYR B 1 51 ? 15.164 -10.156 -19.672 1 98.06 51 TYR B N 1
ATOM 4642 C CA . TYR B 1 51 ? 14.125 -11.18 -19.766 1 98.06 51 TYR B CA 1
ATOM 4643 C C . TYR B 1 51 ? 12.789 -10.562 -20.156 1 98.06 51 TYR B C 1
ATOM 4645 O O . TYR B 1 51 ? 12.562 -9.367 -19.938 1 98.06 51 TYR B O 1
ATOM 4653 N N . ASP B 1 52 ? 12.016 -11.273 -20.828 1 97.62 52 ASP B N 1
ATOM 4654 C CA . ASP B 1 52 ? 10.594 -11.031 -21.047 1 97.62 52 ASP B CA 1
ATOM 4655 C C . ASP B 1 52 ? 9.742 -12.102 -20.359 1 97.62 52 ASP B C 1
ATOM 4657 O O . ASP B 1 52 ? 10.227 -12.82 -19.5 1 97.62 52 ASP B O 1
ATOM 4661 N N . LEU B 1 53 ? 8.477 -12.18 -20.672 1 97.19 53 LEU B N 1
ATOM 4662 C CA . LEU B 1 53 ? 7.555 -13.102 -20.016 1 97.19 53 LEU B CA 1
ATOM 4663 C C . LEU B 1 53 ? 7.953 -14.547 -20.281 1 97.19 53 LEU B C 1
ATOM 4665 O O . LEU B 1 53 ? 7.805 -15.406 -19.406 1 97.19 53 LEU B O 1
ATOM 4669 N N . GLY B 1 54 ? 8.43 -14.836 -21.453 1 97.5 54 GLY B N 1
ATOM 4670 C CA . GLY B 1 54 ? 8.852 -16.188 -21.781 1 97.5 54 GLY B CA 1
ATOM 4671 C C . GLY B 1 54 ? 9.93 -16.734 -20.859 1 97.5 54 GLY B C 1
ATOM 4672 O O . GLY B 1 54 ? 9.891 -17.906 -20.484 1 97.5 54 GLY B O 1
ATOM 4673 N N . VAL B 1 55 ? 10.844 -15.898 -20.484 1 98.38 55 VAL B N 1
ATOM 4674 C CA . VAL B 1 55 ? 11.922 -16.297 -19.594 1 98.38 55 VAL B CA 1
ATOM 4675 C C . VAL B 1 55 ? 11.352 -16.625 -18.219 1 98.38 55 VAL B C 1
ATOM 4677 O O . VAL B 1 55 ? 11.742 -17.625 -17.594 1 98.38 55 VAL B O 1
ATOM 4680 N N . ASP B 1 56 ? 10.438 -15.828 -17.75 1 97.94 56 ASP B N 1
ATOM 4681 C CA . ASP B 1 56 ? 9.844 -16.078 -16.438 1 97.94 56 ASP B CA 1
ATOM 4682 C C . ASP B 1 56 ? 8.984 -17.344 -16.453 1 97.94 56 ASP B C 1
ATOM 4684 O O . ASP B 1 56 ? 8.898 -18.047 -15.445 1 97.94 56 ASP B O 1
ATOM 4688 N N . ILE B 1 57 ? 8.352 -17.609 -17.562 1 98.31 57 ILE B N 1
ATOM 4689 C CA . ILE B 1 57 ? 7.59 -18.859 -17.688 1 98.31 57 ILE B CA 1
ATOM 4690 C C . ILE B 1 57 ? 8.523 -20.047 -17.531 1 98.31 57 ILE B C 1
ATOM 4692 O O . ILE B 1 57 ? 8.211 -21 -16.812 1 98.31 57 ILE B O 1
ATOM 4696 N N . GLU B 1 58 ? 9.703 -19.984 -18.156 1 98.62 58 GLU B N 1
ATOM 4697 C CA . GLU B 1 58 ? 10.695 -21.047 -17.984 1 98.62 58 GLU B CA 1
ATOM 4698 C C . GLU B 1 58 ? 11.164 -21.141 -16.531 1 98.62 58 GLU B C 1
ATOM 4700 O O . GLU B 1 58 ? 11.32 -22.234 -16 1 98.62 58 GLU B O 1
ATOM 4705 N N . LEU B 1 59 ? 11.375 -19.953 -15.938 1 98.69 59 LEU B N 1
ATOM 4706 C CA . LEU B 1 59 ? 11.836 -19.938 -14.555 1 98.69 59 LEU B CA 1
ATOM 4707 C C . LEU B 1 59 ? 10.812 -20.578 -13.633 1 98.69 59 LEU B C 1
ATOM 4709 O O . LEU B 1 59 ? 11.172 -21.391 -12.766 1 98.69 59 LEU B O 1
ATOM 4713 N N . ASN B 1 60 ? 9.578 -20.219 -13.75 1 98.44 60 ASN B N 1
ATOM 4714 C CA . ASN B 1 60 ? 8.516 -20.812 -12.953 1 98.44 60 ASN B CA 1
ATOM 4715 C C . ASN B 1 60 ? 8.477 -22.328 -13.117 1 98.44 60 ASN B C 1
ATOM 4717 O O . ASN B 1 60 ? 8.328 -23.062 -12.141 1 98.44 60 ASN B O 1
ATOM 4721 N N . ASP B 1 61 ? 8.602 -22.766 -14.352 1 98.5 61 ASP B N 1
ATOM 4722 C CA . ASP B 1 61 ? 8.594 -24.203 -14.633 1 98.5 61 ASP B CA 1
ATOM 4723 C C . ASP B 1 61 ? 9.812 -24.891 -14.016 1 98.5 61 ASP B C 1
ATOM 4725 O O . ASP B 1 61 ? 9.688 -25.953 -13.391 1 98.5 61 ASP B O 1
ATOM 4729 N N . ALA B 1 62 ? 10.961 -24.281 -14.18 1 98.62 62 ALA B N 1
ATOM 4730 C CA . ALA B 1 62 ? 12.195 -24.844 -13.633 1 98.62 62 ALA B CA 1
ATOM 4731 C C . ALA B 1 62 ? 12.094 -25.016 -12.117 1 98.62 62 ALA B C 1
ATOM 4733 O O . ALA B 1 62 ? 12.531 -26.047 -11.578 1 98.62 62 ALA B O 1
ATOM 4734 N N . LEU B 1 63 ? 11.57 -24.078 -11.453 1 98.56 63 LEU B N 1
ATOM 4735 C CA . LEU B 1 63 ? 11.383 -24.172 -10.008 1 98.56 63 LEU B CA 1
ATOM 4736 C C . LEU B 1 63 ? 10.453 -25.312 -9.648 1 98.56 63 LEU B C 1
ATOM 4738 O O . LEU B 1 63 ? 10.695 -26.031 -8.68 1 98.56 63 LEU B O 1
ATOM 4742 N N . ASN B 1 64 ? 9.422 -25.469 -10.414 1 98.38 64 ASN B N 1
ATOM 4743 C CA . ASN B 1 64 ? 8.516 -26.578 -10.164 1 98.38 64 ASN B CA 1
ATOM 4744 C C . ASN B 1 64 ? 9.203 -27.922 -10.406 1 98.38 64 ASN B C 1
ATOM 4746 O O . ASN B 1 64 ? 8.953 -28.891 -9.688 1 98.38 64 ASN B O 1
ATOM 4750 N N . ARG B 1 65 ? 10.086 -27.984 -11.469 1 98.19 65 ARG B N 1
ATOM 4751 C CA . ARG B 1 65 ? 10.844 -29.219 -11.703 1 98.19 65 ARG B CA 1
ATOM 4752 C C . ARG B 1 65 ? 11.703 -29.562 -10.492 1 98.19 65 ARG B C 1
ATOM 4754 O O . ARG B 1 65 ? 11.734 -30.719 -10.062 1 98.19 65 ARG B O 1
ATOM 4761 N N . VAL B 1 66 ? 12.344 -28.594 -9.961 1 98.44 66 VAL B N 1
ATOM 4762 C CA . VAL B 1 66 ? 13.18 -28.828 -8.789 1 98.44 66 VAL B CA 1
ATOM 4763 C C . VAL B 1 66 ? 12.32 -29.312 -7.621 1 98.44 66 VAL B C 1
ATOM 4765 O O . VAL B 1 66 ? 12.664 -30.281 -6.949 1 98.44 66 VAL B O 1
ATOM 4768 N N . ARG B 1 67 ? 11.219 -28.703 -7.352 1 98.44 67 ARG B N 1
ATOM 4769 C CA . ARG B 1 67 ? 10.344 -29 -6.227 1 98.44 67 ARG B CA 1
ATOM 4770 C C . ARG B 1 67 ? 9.828 -30.422 -6.293 1 98.44 67 ARG B C 1
ATOM 4772 O O . ARG B 1 67 ? 9.805 -31.125 -5.281 1 98.44 67 ARG B O 1
ATOM 4779 N N . PHE B 1 68 ? 9.484 -30.906 -7.555 1 98.5 68 PHE B N 1
ATOM 4780 C CA . PHE B 1 68 ? 8.711 -32.125 -7.621 1 98.5 68 PHE B CA 1
ATOM 4781 C C . PHE B 1 68 ? 9.539 -33.281 -8.203 1 98.5 68 PHE B C 1
ATOM 4783 O O . PHE B 1 68 ? 9.352 -34.438 -7.852 1 98.5 68 PHE B O 1
ATOM 4790 N N . GLU B 1 69 ? 10.453 -32.969 -9.102 1 98.31 69 GLU B N 1
ATOM 4791 C CA . GLU B 1 69 ? 11.195 -34.031 -9.789 1 98.31 69 GLU B CA 1
ATOM 4792 C C . GLU B 1 69 ? 12.523 -34.312 -9.102 1 98.31 69 GLU B C 1
ATOM 4794 O O . GLU B 1 69 ? 13.141 -35.344 -9.32 1 98.31 69 GLU B O 1
ATOM 4799 N N . HIS B 1 70 ? 12.961 -33.406 -8.25 1 97.88 70 HIS B N 1
ATOM 4800 C CA . HIS B 1 70 ? 14.258 -33.531 -7.605 1 97.88 70 HIS B CA 1
ATOM 4801 C C . HIS B 1 70 ? 14.164 -33.25 -6.105 1 97.88 70 HIS B C 1
ATOM 4803 O O . HIS B 1 70 ? 14.758 -32.312 -5.609 1 97.88 70 HIS B O 1
ATOM 4809 N N . PRO B 1 71 ? 13.477 -34.125 -5.371 1 97.62 71 PRO B N 1
ATOM 4810 C CA . PRO B 1 71 ? 13.312 -33.906 -3.932 1 97.62 71 PRO B CA 1
ATOM 4811 C C . PRO B 1 71 ? 14.641 -33.906 -3.18 1 97.62 71 PRO B C 1
ATOM 4813 O O . PRO B 1 71 ? 14.719 -33.406 -2.059 1 97.62 71 PRO B O 1
ATOM 4816 N N . GLU B 1 72 ? 15.688 -34.438 -3.768 1 97.56 72 GLU B N 1
ATOM 4817 C CA . GLU B 1 72 ? 17 -34.5 -3.141 1 97.56 72 GLU B CA 1
ATOM 4818 C C . GLU B 1 72 ? 17.641 -33.094 -3.1 1 97.56 72 GLU B C 1
ATOM 4820 O O . GLU B 1 72 ? 18.594 -32.875 -2.338 1 97.56 72 GLU B O 1
ATOM 4825 N N . VAL B 1 73 ? 17.203 -32.219 -3.943 1 98.62 73 VAL B N 1
ATOM 4826 C CA . VAL B 1 73 ? 17.781 -30.891 -4.004 1 98.62 73 VAL B CA 1
ATOM 4827 C C . VAL B 1 73 ? 17.328 -30.062 -2.795 1 98.62 73 VAL B C 1
ATOM 4829 O O . VAL B 1 73 ? 16.125 -29.969 -2.521 1 98.62 73 VAL B O 1
ATOM 4832 N N . ARG B 1 74 ? 18.297 -29.5 -2.121 1 98.75 74 ARG B N 1
ATOM 4833 C CA . ARG B 1 74 ? 18.047 -28.734 -0.908 1 98.75 74 ARG B CA 1
ATOM 4834 C C . ARG B 1 74 ? 18.406 -27.266 -1.106 1 98.75 74 ARG B C 1
ATOM 4836 O O . ARG B 1 74 ? 17.859 -26.391 -0.426 1 98.75 74 ARG B O 1
ATOM 4843 N N . THR B 1 75 ? 19.266 -27 -2.02 1 98.88 75 THR B N 1
ATOM 4844 C CA . THR B 1 75 ? 19.625 -25.625 -2.359 1 98.88 75 THR B CA 1
ATOM 4845 C C . THR B 1 75 ? 19.688 -25.438 -3.873 1 98.88 75 THR B C 1
ATOM 4847 O O . THR B 1 75 ? 20.203 -26.297 -4.59 1 98.88 75 THR B O 1
ATOM 4850 N N . VAL B 1 76 ? 19.094 -24.391 -4.371 1 98.94 76 VAL B N 1
ATOM 4851 C CA . VAL B 1 76 ? 19.234 -23.984 -5.762 1 98.94 76 VAL B CA 1
ATOM 4852 C C . VAL B 1 76 ? 20.188 -22.781 -5.855 1 98.94 76 VAL B C 1
ATOM 4854 O O . VAL B 1 76 ? 19.969 -21.766 -5.195 1 98.94 76 VAL B O 1
ATOM 4857 N N . VAL B 1 77 ? 21.234 -22.938 -6.594 1 98.94 77 VAL B N 1
ATOM 4858 C CA . VAL B 1 77 ? 22.141 -21.828 -6.902 1 98.94 77 VAL B CA 1
ATOM 4859 C C . VAL B 1 77 ? 21.703 -21.156 -8.203 1 98.94 77 VAL B C 1
ATOM 4861 O O . VAL B 1 77 ? 21.656 -21.797 -9.258 1 98.94 77 VAL B O 1
ATOM 4864 N N . VAL B 1 78 ? 21.312 -19.922 -8.133 1 98.94 78 VAL B N 1
ATOM 4865 C CA . VAL B 1 78 ? 20.984 -19.125 -9.312 1 98.94 78 VAL B CA 1
ATOM 4866 C C . VAL B 1 78 ? 22.219 -18.344 -9.766 1 98.94 78 VAL B C 1
ATOM 4868 O O . VAL B 1 78 ? 22.797 -17.578 -9 1 98.94 78 VAL B O 1
ATOM 4871 N N . THR B 1 79 ? 22.609 -18.562 -10.938 1 98.88 79 THR B N 1
ATOM 4872 C CA . THR B 1 79 ? 23.797 -17.906 -11.469 1 98.88 79 THR B CA 1
ATOM 4873 C C . THR B 1 79 ? 23.641 -17.625 -12.961 1 98.88 79 THR B C 1
ATOM 4875 O O . THR B 1 79 ? 22.547 -17.75 -13.508 1 98.88 79 THR B O 1
ATOM 4878 N N . SER B 1 80 ? 24.734 -17.109 -13.586 1 98.75 80 SER B N 1
ATOM 4879 C CA . SER B 1 80 ? 24.672 -16.797 -15.016 1 98.75 80 SER B CA 1
ATOM 4880 C C . SER B 1 80 ? 25.578 -17.734 -15.812 1 98.75 80 SER B C 1
ATOM 4882 O O . SER B 1 80 ? 26.672 -18.078 -15.367 1 98.75 80 SER B O 1
ATOM 4884 N N . GLY B 1 81 ? 25.078 -18.109 -16.969 1 98 81 GLY B N 1
ATOM 4885 C CA . GLY B 1 81 ? 25.875 -18.859 -17.922 1 98 81 GLY B CA 1
ATOM 4886 C C . GLY B 1 81 ? 26.703 -17.969 -18.828 1 98 81 GLY B C 1
ATOM 4887 O O . GLY B 1 81 ? 27.453 -18.453 -19.688 1 98 81 GLY B O 1
ATOM 4888 N N . LYS B 1 82 ? 26.625 -16.719 -18.672 1 97.19 82 LYS B N 1
ATOM 4889 C CA . LYS B 1 82 ? 27.344 -15.75 -19.5 1 97.19 82 LYS B CA 1
ATOM 4890 C C . LYS B 1 82 ? 28.453 -15.078 -18.703 1 97.19 82 LYS B C 1
ATOM 4892 O O . LYS B 1 82 ? 28.359 -14.938 -17.484 1 97.19 82 LYS B O 1
ATOM 4897 N N . ASP B 1 83 ? 29.391 -14.641 -19.469 1 93.31 83 ASP B N 1
ATOM 4898 C CA . ASP B 1 83 ? 30.531 -13.961 -18.844 1 93.31 83 ASP B CA 1
ATOM 4899 C C . ASP B 1 83 ? 30.172 -12.508 -18.516 1 93.31 83 ASP B C 1
ATOM 4901 O O . ASP B 1 83 ? 29.562 -11.812 -19.328 1 93.31 83 ASP B O 1
ATOM 4905 N N . LYS B 1 84 ? 30.422 -12.062 -17.297 1 95.38 84 LYS B N 1
ATOM 4906 C CA . LYS B 1 84 ? 30.438 -10.672 -16.844 1 95.38 84 LYS B CA 1
ATOM 4907 C C . LYS B 1 84 ? 29.016 -10.141 -16.688 1 95.38 84 LYS B C 1
ATOM 4909 O O . LYS B 1 84 ? 28.812 -8.977 -16.344 1 95.38 84 LYS B O 1
ATOM 4914 N N . VAL B 1 85 ? 28.078 -10.977 -17.016 1 97.75 85 VAL B N 1
ATOM 4915 C CA . VAL B 1 85 ? 26.688 -10.562 -16.891 1 97.75 85 VAL B CA 1
ATOM 4916 C C . VAL B 1 85 ? 25.906 -11.617 -16.094 1 97.75 85 VAL B C 1
ATOM 4918 O O . VAL B 1 85 ? 25.922 -12.797 -16.453 1 97.75 85 VAL B O 1
ATOM 4921 N N . PHE B 1 86 ? 25.266 -11.195 -15.047 1 98.56 86 PHE B N 1
ATOM 4922 C CA . PHE B 1 86 ? 24.312 -12.047 -14.359 1 98.56 86 PHE B CA 1
ATOM 4923 C C . PHE B 1 86 ? 22.938 -11.953 -15.016 1 98.56 86 PHE B C 1
ATOM 4925 O O . PHE B 1 86 ? 22.531 -12.859 -15.75 1 98.56 86 PHE B O 1
ATOM 4932 N N . CYS B 1 87 ? 22.266 -10.797 -14.961 1 98.5 87 CYS B N 1
ATOM 4933 C CA . CYS B 1 87 ? 20.969 -10.5 -15.523 1 98.5 87 CYS B CA 1
ATOM 4934 C C . CYS B 1 87 ? 20.672 -9.008 -15.477 1 98.5 87 CYS B C 1
ATOM 4936 O O . CYS B 1 87 ? 20.844 -8.367 -14.43 1 98.5 87 CYS B O 1
ATOM 4938 N N . SER B 1 88 ? 20.219 -8.477 -16.594 1 97.25 88 SER B N 1
ATOM 4939 C CA . SER B 1 88 ? 20 -7.035 -16.656 1 97.25 88 SER B CA 1
ATOM 4940 C C . SER B 1 88 ? 18.547 -6.676 -16.391 1 97.25 88 SER B C 1
ATOM 4942 O O . SER B 1 88 ? 18.172 -5.504 -16.469 1 97.25 88 SER B O 1
ATOM 4944 N N . GLY B 1 89 ? 17.766 -7.707 -16.172 1 97.31 89 GLY B N 1
ATOM 4945 C CA . GLY B 1 89 ? 16.391 -7.445 -15.773 1 97.31 89 GLY B CA 1
ATOM 4946 C C . GLY B 1 89 ? 15.422 -7.469 -16.953 1 97.31 89 GLY B C 1
ATOM 4947 O O . GLY B 1 89 ? 15.656 -8.164 -17.938 1 97.31 89 GLY B O 1
ATOM 4948 N N . ALA B 1 90 ? 14.242 -6.832 -16.766 1 97.12 90 ALA B N 1
ATOM 4949 C CA . ALA B 1 90 ? 13.203 -6.777 -17.797 1 97.12 90 ALA B CA 1
ATOM 4950 C C . ALA B 1 90 ? 13.727 -6.086 -19.062 1 97.12 90 ALA B C 1
ATOM 4952 O O . ALA B 1 90 ? 14.383 -5.047 -18.969 1 97.12 90 ALA B O 1
ATOM 4953 N N . ASN B 1 91 ? 13.398 -6.641 -20.188 1 96.88 91 ASN B N 1
ATOM 4954 C CA . ASN B 1 91 ? 13.797 -6.012 -21.438 1 96.88 91 ASN B CA 1
ATOM 4955 C C . ASN B 1 91 ? 13.102 -4.668 -21.641 1 96.88 91 ASN B C 1
ATOM 4957 O O . ASN B 1 91 ? 11.875 -4.602 -21.719 1 96.88 91 ASN B O 1
ATOM 4961 N N . ILE B 1 92 ? 13.859 -3.68 -21.734 1 94.5 92 ILE B N 1
ATOM 4962 C CA . ILE B 1 92 ? 13.344 -2.314 -21.75 1 94.5 92 ILE B CA 1
ATOM 4963 C C . ILE B 1 92 ? 12.617 -2.039 -23.062 1 94.5 92 ILE B C 1
ATOM 4965 O O . ILE B 1 92 ? 11.609 -1.327 -23.078 1 94.5 92 ILE B O 1
ATOM 4969 N N . PHE B 1 93 ? 13.117 -2.578 -24.141 1 93 93 PHE B N 1
ATOM 4970 C CA . PHE B 1 93 ? 12.469 -2.367 -25.438 1 93 93 PHE B CA 1
ATOM 4971 C C . PHE B 1 93 ? 11.109 -3.055 -25.484 1 93 93 PHE B C 1
ATOM 4973 O O . PHE B 1 93 ? 10.148 -2.502 -26.016 1 93 93 PHE B O 1
ATOM 4980 N N . MET B 1 94 ? 11.07 -4.238 -24.938 1 93.62 94 MET B N 1
ATOM 4981 C CA . MET B 1 94 ? 9.789 -4.918 -24.797 1 93.62 94 MET B CA 1
ATOM 4982 C C . MET B 1 94 ? 8.812 -4.07 -24 1 93.62 94 MET B C 1
ATOM 4984 O O . MET B 1 94 ? 7.668 -3.869 -24.406 1 93.62 94 MET B O 1
ATOM 4988 N N . LEU B 1 95 ? 9.242 -3.477 -22.875 1 93.06 95 LEU B N 1
ATOM 4989 C CA . LEU B 1 95 ? 8.391 -2.631 -22.047 1 93.06 95 LEU B CA 1
ATOM 4990 C C . LEU B 1 95 ? 7.938 -1.396 -22.812 1 93.06 95 LEU B C 1
ATOM 4992 O O . LEU B 1 95 ? 6.773 -0.996 -22.734 1 93.06 95 LEU B O 1
ATOM 4996 N N . GLY B 1 96 ? 8.852 -0.824 -23.562 1 88.81 96 GLY B N 1
ATOM 4997 C CA . GLY B 1 96 ? 8.57 0.405 -24.281 1 88.81 96 GLY B CA 1
ATOM 4998 C C . GLY B 1 96 ? 7.484 0.244 -25.328 1 88.81 96 GLY B C 1
ATOM 4999 O O . GLY B 1 96 ? 6.742 1.188 -25.609 1 88.81 96 GLY B O 1
ATOM 5000 N N . VAL B 1 97 ? 7.352 -0.992 -25.891 1 87.5 97 VAL B N 1
ATOM 5001 C CA . VAL B 1 97 ? 6.41 -1.168 -26.984 1 87.5 97 VAL B CA 1
ATOM 5002 C C . VAL B 1 97 ? 5.176 -1.921 -26.5 1 87.5 97 VAL B C 1
ATOM 5004 O O . VAL B 1 97 ? 4.242 -2.158 -27.266 1 87.5 97 VAL B O 1
ATOM 5007 N N . SER B 1 98 ? 5.152 -2.273 -25.297 1 91.69 98 SER B N 1
ATOM 5008 C CA . SER B 1 98 ? 4.062 -3.08 -24.766 1 91.69 98 SER B CA 1
ATOM 5009 C C . SER B 1 98 ? 2.895 -2.207 -24.312 1 91.69 98 SER B C 1
ATOM 5011 O O . SER B 1 98 ? 3.088 -1.047 -23.953 1 91.69 98 SER B O 1
ATOM 5013 N N . SER B 1 99 ? 1.7 -2.807 -24.391 1 92.69 99 SER B N 1
ATOM 5014 C CA . SER B 1 99 ? 0.523 -2.154 -23.828 1 92.69 99 SER B CA 1
ATOM 5015 C C . SER B 1 99 ? 0.598 -2.1 -22.312 1 92.69 99 SER B C 1
ATOM 5017 O O . SER B 1 99 ? 1.396 -2.812 -21.688 1 92.69 99 SER B O 1
ATOM 5019 N N . HIS B 1 100 ? -0.194 -1.243 -21.734 1 93.5 100 HIS B N 1
ATOM 5020 C CA . HIS B 1 100 ? -0.269 -1.142 -20.281 1 93.5 100 HIS B CA 1
ATOM 5021 C C . HIS B 1 100 ? -0.635 -2.482 -19.656 1 93.5 100 HIS B C 1
ATOM 5023 O O . HIS B 1 100 ? 0.014 -2.928 -18.703 1 93.5 100 HIS B O 1
ATOM 5029 N N . ALA B 1 101 ? -1.616 -3.186 -20.203 1 93.5 101 ALA B N 1
ATOM 5030 C CA . ALA B 1 101 ? -2.08 -4.461 -19.656 1 93.5 101 ALA B CA 1
ATOM 5031 C C . ALA B 1 101 ? -0.974 -5.512 -19.719 1 93.5 101 ALA B C 1
ATOM 5033 O O . ALA B 1 101 ? -0.824 -6.309 -18.781 1 93.5 101 ALA B O 1
ATOM 5034 N N . TRP B 1 102 ? -0.216 -5.48 -20.781 1 94.38 102 TRP B N 1
ATOM 5035 C CA . TRP B 1 102 ? 0.879 -6.434 -20.922 1 94.38 102 TRP B CA 1
ATOM 5036 C C . TRP B 1 102 ? 1.938 -6.203 -19.844 1 94.38 102 TRP B C 1
ATOM 5038 O O . TRP B 1 102 ? 2.389 -7.148 -19.188 1 94.38 102 TRP B O 1
ATOM 5048 N N . LYS B 1 103 ? 2.32 -4.934 -19.641 1 94.06 103 LYS B N 1
ATOM 5049 C CA . LYS B 1 103 ? 3.326 -4.609 -18.641 1 94.06 103 LYS B CA 1
ATOM 5050 C C . LYS B 1 103 ? 2.885 -5.062 -17.25 1 94.06 103 LYS B C 1
ATOM 5052 O O . LYS B 1 103 ? 3.67 -5.652 -16.5 1 94.06 103 LYS B O 1
ATOM 5057 N N . VAL B 1 104 ? 1.632 -4.824 -16.953 1 92.75 104 VAL B N 1
ATOM 5058 C CA . VAL B 1 104 ? 1.095 -5.125 -15.625 1 92.75 104 VAL B CA 1
ATOM 5059 C C . VAL B 1 104 ? 1.065 -6.637 -15.414 1 92.75 104 VAL B C 1
ATOM 5061 O O . VAL B 1 104 ? 1.501 -7.129 -14.367 1 92.75 104 VAL B O 1
ATOM 5064 N N . ASN B 1 105 ? 0.56 -7.402 -16.375 1 93.69 105 ASN B N 1
ATOM 5065 C CA . ASN B 1 105 ? 0.482 -8.852 -16.25 1 93.69 105 ASN B CA 1
ATOM 5066 C C . ASN B 1 105 ? 1.869 -9.484 -16.172 1 93.69 105 ASN B C 1
ATOM 5068 O O . ASN B 1 105 ? 2.084 -10.43 -15.406 1 93.69 105 ASN B O 1
ATOM 5072 N N . PHE B 1 106 ? 2.74 -8.891 -16.984 1 95.69 106 PHE B N 1
ATOM 5073 C CA . PHE B 1 106 ? 4.129 -9.336 -16.984 1 95.69 106 PHE B CA 1
ATOM 5074 C C . PHE B 1 106 ? 4.742 -9.156 -15.594 1 95.69 106 PHE B C 1
ATOM 5076 O O . PHE B 1 106 ? 5.266 -10.109 -15.016 1 95.69 106 PHE B O 1
ATOM 5083 N N . CYS B 1 107 ? 4.652 -7.953 -15.016 1 95.81 107 CYS B N 1
ATOM 5084 C CA . CYS B 1 107 ? 5.227 -7.656 -13.703 1 95.81 107 CYS B CA 1
ATOM 5085 C C . CYS B 1 107 ? 4.578 -8.508 -12.625 1 95.81 107 CYS B C 1
ATOM 5087 O O . CYS B 1 107 ? 5.254 -8.969 -11.703 1 95.81 107 CYS B O 1
ATOM 5089 N N . LYS B 1 108 ? 3.268 -8.758 -12.727 1 96.06 108 LYS B N 1
ATOM 5090 C CA . LYS B 1 108 ? 2.561 -9.555 -11.734 1 96.06 108 LYS B CA 1
ATOM 5091 C C . LYS B 1 108 ? 3.08 -10.992 -11.711 1 96.06 108 LYS B C 1
ATOM 5093 O O . LYS B 1 108 ? 3.367 -11.539 -10.641 1 96.06 108 LYS B O 1
ATOM 5098 N N . PHE B 1 109 ? 3.182 -11.594 -12.883 1 97.62 109 PHE B N 1
ATOM 5099 C CA . PHE B 1 109 ? 3.672 -12.969 -12.969 1 97.62 109 PHE B CA 1
ATOM 5100 C C . PHE B 1 109 ? 5.113 -13.055 -12.477 1 97.62 109 PHE B C 1
ATOM 5102 O O . PHE B 1 109 ? 5.48 -14 -11.773 1 97.62 109 PHE B O 1
ATOM 5109 N N . THR B 1 110 ? 5.906 -12.055 -12.828 1 97.81 110 THR B N 1
ATOM 5110 C CA . THR B 1 110 ? 7.293 -12 -12.375 1 97.81 110 THR B CA 1
ATOM 5111 C C . THR B 1 110 ? 7.359 -11.938 -10.852 1 97.81 110 THR B C 1
ATOM 5113 O O . THR B 1 110 ? 8.109 -12.695 -10.227 1 97.81 110 THR B O 1
ATOM 5116 N N . ASN B 1 111 ? 6.52 -11.094 -10.25 1 97.19 111 ASN B N 1
ATOM 5117 C CA . ASN B 1 111 ? 6.461 -10.984 -8.797 1 97.19 111 ASN B CA 1
ATOM 5118 C C . ASN B 1 111 ? 6.016 -12.297 -8.148 1 97.19 111 ASN B C 1
ATOM 5120 O O . ASN B 1 111 ? 6.559 -12.703 -7.121 1 97.19 111 ASN B O 1
ATOM 5124 N N . GLU B 1 112 ? 5.066 -12.93 -8.719 1 97.5 112 GLU B N 1
ATOM 5125 C CA . GLU B 1 112 ? 4.582 -14.211 -8.195 1 97.5 112 GLU B CA 1
ATOM 5126 C C . GLU B 1 112 ? 5.672 -15.273 -8.25 1 97.5 112 GLU B C 1
ATOM 5128 O O . GLU B 1 112 ? 5.762 -16.125 -7.363 1 97.5 112 GLU B O 1
ATOM 5133 N N . THR B 1 113 ? 6.48 -15.234 -9.328 1 98.12 113 THR B N 1
ATOM 5134 C CA . THR B 1 113 ? 7.582 -16.188 -9.453 1 98.12 113 THR B CA 1
ATOM 5135 C C . THR B 1 113 ? 8.633 -15.945 -8.375 1 98.12 113 THR B C 1
ATOM 5137 O O . THR B 1 113 ? 9.117 -16.891 -7.75 1 98.12 113 THR B O 1
ATOM 5140 N N . ARG B 1 114 ? 8.961 -14.648 -8.125 1 98.19 114 ARG B N 1
ATOM 5141 C CA . ARG B 1 114 ? 9.883 -14.312 -7.047 1 98.19 114 ARG B CA 1
ATOM 5142 C C . ARG B 1 114 ? 9.32 -14.734 -5.695 1 98.19 114 ARG B C 1
ATOM 5144 O O . ARG B 1 114 ? 10.039 -15.289 -4.859 1 98.19 114 ARG B O 1
ATOM 5151 N N . ASN B 1 115 ? 8.047 -14.492 -5.492 1 96.31 115 ASN B N 1
ATOM 5152 C CA . ASN B 1 115 ? 7.387 -14.93 -4.266 1 96.31 115 ASN B CA 1
ATOM 5153 C C . ASN B 1 115 ? 7.438 -16.453 -4.113 1 96.31 115 ASN B C 1
ATOM 5155 O O . ASN B 1 115 ? 7.527 -16.969 -2.998 1 96.31 115 ASN B O 1
ATOM 5159 N N . GLY B 1 116 ? 7.324 -17.141 -5.254 1 97.5 116 GLY B N 1
ATOM 5160 C CA . GLY B 1 116 ? 7.426 -18.594 -5.227 1 97.5 116 GLY B CA 1
ATOM 5161 C C . GLY B 1 116 ? 8.758 -19.094 -4.684 1 97.5 116 GLY B C 1
ATOM 5162 O O . GLY B 1 116 ? 8.812 -20.109 -3.994 1 97.5 116 GLY B O 1
ATOM 5163 N N . ILE B 1 117 ? 9.812 -18.375 -4.969 1 98.44 117 ILE B N 1
ATOM 5164 C CA . ILE B 1 117 ? 11.141 -18.688 -4.441 1 98.44 117 ILE B CA 1
ATOM 5165 C C . ILE B 1 117 ? 11.133 -18.547 -2.922 1 98.44 117 ILE B C 1
ATOM 5167 O O . ILE B 1 117 ? 11.531 -19.469 -2.203 1 98.44 117 ILE B O 1
ATOM 5171 N N . GLU B 1 118 ? 10.609 -17.5 -2.443 1 98.06 118 GLU B N 1
ATOM 5172 C CA . GLU B 1 118 ? 10.578 -17.219 -1.012 1 98.06 118 GLU B CA 1
ATOM 5173 C C . GLU B 1 118 ? 9.617 -18.141 -0.285 1 98.06 118 GLU B C 1
ATOM 5175 O O . GLU B 1 118 ? 9.867 -18.547 0.854 1 98.06 118 GLU B O 1
ATOM 5180 N N . ASP B 1 119 ? 8.531 -18.484 -0.92 1 97.56 119 ASP B N 1
ATOM 5181 C CA . ASP B 1 119 ? 7.559 -19.422 -0.377 1 97.56 119 ASP B CA 1
ATOM 5182 C C . ASP B 1 119 ? 8.195 -20.797 -0.167 1 97.56 119 ASP B C 1
ATOM 5184 O O . ASP B 1 119 ? 8.023 -21.406 0.888 1 97.56 119 ASP B O 1
ATOM 5188 N N . SER B 1 120 ? 8.938 -21.281 -1.152 1 97.75 120 SER B N 1
ATOM 5189 C CA . SER B 1 120 ? 9.609 -22.562 -1.043 1 97.75 120 SER B CA 1
ATOM 5190 C C . SER B 1 120 ? 10.617 -22.578 0.102 1 97.75 120 SER B C 1
ATOM 5192 O O . SER B 1 120 ? 10.719 -23.547 0.844 1 97.75 120 SER B O 1
ATOM 5194 N N . SER B 1 121 ? 11.305 -21.516 0.223 1 98 121 SER B N 1
ATOM 5195 C CA . SER B 1 121 ? 12.273 -21.406 1.306 1 98 121 SER B CA 1
ATOM 5196 C C . SER B 1 121 ? 11.594 -21.469 2.668 1 98 121 SER B C 1
ATOM 5198 O O . SER B 1 121 ? 12.094 -22.109 3.594 1 98 121 SER B O 1
ATOM 5200 N N . GLN B 1 122 ? 10.5 -20.812 2.762 1 97 122 GLN B N 1
ATOM 5201 C CA . GLN B 1 122 ? 9.789 -20.703 4.031 1 97 122 GLN B CA 1
ATOM 5202 C C . GLN B 1 122 ? 9.102 -22.016 4.391 1 97 122 GLN B C 1
ATOM 5204 O O . GLN B 1 122 ? 9.039 -22.391 5.562 1 97 122 GLN B O 1
ATOM 5209 N N . HIS B 1 123 ? 8.633 -22.719 3.344 1 96.69 123 HIS B N 1
ATOM 5210 C CA . HIS B 1 123 ? 7.66 -23.75 3.688 1 96.69 123 HIS B CA 1
ATOM 5211 C C . HIS B 1 123 ? 8.156 -25.125 3.268 1 96.69 123 HIS B C 1
ATOM 5213 O O . HIS B 1 123 ? 7.633 -26.141 3.73 1 96.69 123 HIS B O 1
ATOM 5219 N N . SER B 1 124 ? 9.164 -25.234 2.34 1 95.44 124 SER B N 1
ATOM 5220 C CA . SER B 1 124 ? 9.438 -26.547 1.783 1 95.44 124 SER B CA 1
ATOM 5221 C C . SER B 1 124 ? 10.875 -26.984 2.057 1 95.44 124 SER B C 1
ATOM 5223 O O . SER B 1 124 ? 11.312 -28.031 1.59 1 95.44 124 SER B O 1
ATOM 5225 N N . GLY B 1 125 ? 11.609 -26.125 2.725 1 96.62 125 GLY B N 1
ATOM 5226 C CA . GLY B 1 125 ? 12.984 -26.469 3.043 1 96.62 125 GLY B CA 1
ATOM 5227 C C . GLY B 1 125 ? 13.938 -26.203 1.892 1 96.62 125 GLY B C 1
ATOM 5228 O O . GLY B 1 125 ? 15.141 -26.453 2.016 1 96.62 125 GLY B O 1
ATOM 5229 N N . LEU B 1 126 ? 13.469 -25.766 0.762 1 98.44 126 LEU B N 1
ATOM 5230 C CA . LEU B 1 126 ? 14.297 -25.453 -0.391 1 98.44 126 LEU B CA 1
ATOM 5231 C C . LEU B 1 126 ? 14.914 -24.062 -0.246 1 98.44 126 LEU B C 1
ATOM 5233 O O . LEU B 1 126 ? 14.195 -23.062 -0.139 1 98.44 126 LEU B O 1
ATOM 5237 N N . LYS B 1 127 ? 16.203 -23.969 -0.223 1 98.81 127 LYS B N 1
ATOM 5238 C CA . LYS B 1 127 ? 16.906 -22.703 -0.052 1 98.81 127 LYS B CA 1
ATOM 5239 C C . LYS B 1 127 ? 17.5 -22.219 -1.374 1 98.81 127 LYS B C 1
ATOM 5241 O O . LYS B 1 127 ? 17.656 -23.016 -2.314 1 98.81 127 LYS B O 1
ATOM 5246 N N . PHE B 1 128 ? 17.797 -20.953 -1.44 1 98.94 128 PHE B N 1
ATOM 5247 C CA . PHE B 1 128 ? 18.266 -20.375 -2.691 1 98.94 128 PHE B CA 1
ATOM 5248 C C . PHE B 1 128 ? 19.469 -19.469 -2.451 1 98.94 128 PHE B C 1
ATOM 5250 O O . PHE B 1 128 ? 19.469 -18.672 -1.513 1 98.94 128 PHE B O 1
ATOM 5257 N N . LEU B 1 129 ? 20.469 -19.625 -3.248 1 98.94 129 LEU B N 1
ATOM 5258 C CA . LEU B 1 129 ? 21.656 -18.797 -3.26 1 98.94 129 LEU B CA 1
ATOM 5259 C C . LEU B 1 129 ? 21.844 -18.125 -4.617 1 98.94 129 LEU B C 1
ATOM 5261 O O . LEU B 1 129 ? 21.953 -18.797 -5.641 1 98.94 129 LEU B O 1
ATOM 5265 N N . ALA B 1 130 ? 21.797 -16.812 -4.645 1 98.94 130 ALA B N 1
ATOM 5266 C CA . ALA B 1 130 ? 22.188 -16.094 -5.855 1 98.94 130 ALA B CA 1
ATOM 5267 C C . ALA B 1 130 ? 23.703 -15.961 -5.941 1 98.94 130 ALA B C 1
ATOM 5269 O O . ALA B 1 130 ? 24.312 -15.258 -5.129 1 98.94 130 ALA B O 1
ATOM 5270 N N . ALA B 1 131 ? 24.281 -16.688 -6.805 1 98.94 131 ALA B N 1
ATOM 5271 C CA . ALA B 1 131 ? 25.688 -16.531 -7.137 1 98.94 131 ALA B CA 1
ATOM 5272 C C . ALA B 1 131 ? 25.891 -15.523 -8.266 1 98.94 131 ALA B C 1
ATOM 5274 O O . ALA B 1 131 ? 25.906 -15.898 -9.445 1 98.94 131 ALA B O 1
ATOM 5275 N N . VAL B 1 132 ? 26.094 -14.297 -7.895 1 98.88 132 VAL B N 1
ATOM 5276 C CA . VAL B 1 132 ? 26.125 -13.188 -8.852 1 98.88 132 VAL B CA 1
ATOM 5277 C C . VAL B 1 132 ? 27.531 -13.055 -9.43 1 98.88 132 VAL B C 1
ATOM 5279 O O . VAL B 1 132 ? 28.391 -12.398 -8.844 1 98.88 132 VAL B O 1
ATOM 5282 N N . ASN B 1 133 ? 27.703 -13.578 -10.633 1 98.62 133 ASN B N 1
ATOM 5283 C CA . ASN B 1 133 ? 29.016 -13.68 -11.258 1 98.62 133 ASN B CA 1
ATOM 5284 C C . ASN B 1 133 ? 29.188 -12.641 -12.359 1 98.62 133 ASN B C 1
ATOM 5286 O O . ASN B 1 133 ? 29.953 -12.852 -13.305 1 98.62 133 ASN B O 1
ATOM 5290 N N . GLY B 1 134 ? 28.453 -11.57 -12.32 1 98.44 134 GLY B N 1
ATOM 5291 C CA . GLY B 1 134 ? 28.516 -10.469 -13.266 1 98.44 134 GLY B CA 1
ATOM 5292 C C . GLY B 1 134 ? 27.578 -9.328 -12.906 1 98.44 134 GLY B C 1
ATOM 5293 O O . GLY B 1 134 ? 27.031 -9.289 -11.805 1 98.44 134 GLY B O 1
ATOM 5294 N N . ALA B 1 135 ? 27.438 -8.375 -13.891 1 98.19 135 ALA B N 1
ATOM 5295 C CA . ALA B 1 135 ? 26.547 -7.234 -13.688 1 98.19 135 ALA B CA 1
ATOM 5296 C C . ALA B 1 135 ? 25.109 -7.699 -13.406 1 98.19 135 ALA B C 1
ATOM 5298 O O . ALA B 1 135 ? 24.578 -8.531 -14.141 1 98.19 135 ALA B O 1
ATOM 5299 N N . CYS B 1 136 ? 24.547 -7.273 -12.375 1 98.62 136 CYS B N 1
ATOM 5300 C CA . CYS B 1 136 ? 23.219 -7.656 -11.875 1 98.62 136 CYS B CA 1
ATOM 5301 C C . CYS B 1 136 ? 22.344 -6.43 -11.648 1 98.62 136 CYS B C 1
ATOM 5303 O O . CYS B 1 136 ? 22.484 -5.75 -10.633 1 98.62 136 CYS B O 1
ATOM 5305 N N . ALA B 1 137 ? 21.375 -6.207 -12.555 1 98.06 137 ALA B N 1
ATOM 5306 C CA . ALA B 1 137 ? 20.703 -4.91 -12.547 1 98.06 137 ALA B CA 1
ATOM 5307 C C . ALA B 1 137 ? 19.188 -5.066 -12.609 1 98.06 137 ALA B C 1
ATOM 5309 O O . ALA B 1 137 ? 18.688 -5.988 -13.258 1 98.06 137 ALA B O 1
ATOM 5310 N N . GLY B 1 138 ? 18.484 -4.141 -11.977 1 98 138 GLY B N 1
ATOM 5311 C CA . GLY B 1 138 ? 17.031 -4.074 -12.078 1 98 138 GLY B CA 1
ATOM 5312 C C . GLY B 1 138 ? 16.344 -5.371 -11.688 1 98 138 GLY B C 1
ATOM 5313 O O . GLY B 1 138 ? 16.609 -5.91 -10.609 1 98 138 GLY B O 1
ATOM 5314 N N . GLY B 1 139 ? 15.602 -5.863 -12.633 1 98.12 139 GLY B N 1
ATOM 5315 C CA . GLY B 1 139 ? 14.914 -7.125 -12.422 1 98.12 139 GLY B CA 1
ATOM 5316 C C . GLY B 1 139 ? 15.859 -8.281 -12.164 1 98.12 139 GLY B C 1
ATOM 5317 O O . GLY B 1 139 ? 15.477 -9.266 -11.523 1 98.12 139 GLY B O 1
ATOM 5318 N N . GLY B 1 140 ? 17.031 -8.188 -12.719 1 98.62 140 GLY B N 1
ATOM 5319 C CA . GLY B 1 140 ? 18.031 -9.188 -12.391 1 98.62 140 GLY B CA 1
ATOM 5320 C C . GLY B 1 140 ? 18.406 -9.203 -10.922 1 98.62 140 GLY B C 1
ATOM 5321 O O . GLY B 1 140 ? 18.469 -10.266 -10.305 1 98.62 140 GLY B O 1
ATOM 5322 N N . TYR B 1 141 ? 18.672 -8.031 -10.367 1 98.75 141 TYR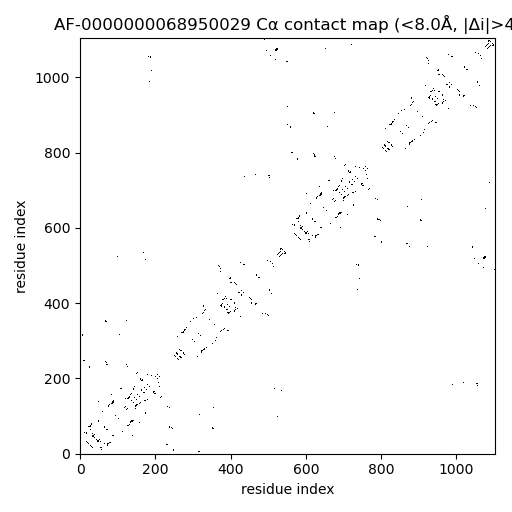 B N 1
ATOM 5323 C CA . TYR B 1 141 ? 18.938 -7.938 -8.938 1 98.75 141 TYR B CA 1
ATOM 5324 C C . TYR B 1 141 ? 17.703 -8.305 -8.125 1 98.75 141 TYR B C 1
ATOM 5326 O O . TYR B 1 141 ? 17.828 -8.898 -7.047 1 98.75 141 TYR B O 1
ATOM 5334 N N . GLU B 1 142 ? 16.516 -7.984 -8.617 1 98.75 142 GLU B N 1
ATOM 5335 C CA . GLU B 1 142 ? 15.289 -8.375 -7.938 1 98.75 142 GLU B CA 1
ATOM 5336 C C . GLU B 1 142 ? 15.156 -9.891 -7.867 1 98.75 142 GLU B C 1
ATOM 5338 O O . GLU B 1 142 ? 14.617 -10.43 -6.895 1 98.75 142 GLU B O 1
ATOM 5343 N N . LEU B 1 143 ? 15.625 -10.562 -8.867 1 98.75 143 LEU B N 1
ATOM 5344 C CA . LEU B 1 143 ? 15.703 -12.016 -8.805 1 98.75 143 LEU B CA 1
ATOM 5345 C C . LEU B 1 143 ? 16.656 -12.469 -7.699 1 98.75 143 LEU B C 1
ATOM 5347 O O . LEU B 1 143 ? 16.312 -13.352 -6.91 1 98.75 143 LEU B O 1
ATOM 5351 N N . ALA B 1 144 ? 17.797 -11.852 -7.656 1 98.88 144 ALA B N 1
ATOM 5352 C CA . ALA B 1 144 ? 18.75 -12.164 -6.602 1 98.88 144 ALA B CA 1
ATOM 5353 C C . ALA B 1 144 ? 18.172 -11.883 -5.223 1 98.88 144 ALA B C 1
ATOM 5355 O O . ALA B 1 144 ? 18.344 -12.672 -4.293 1 98.88 144 ALA B O 1
ATOM 5356 N N . LEU B 1 145 ? 17.422 -10.789 -5.121 1 98.88 145 LEU B N 1
ATOM 5357 C CA . LEU B 1 145 ? 16.828 -10.375 -3.854 1 98.88 145 LEU B CA 1
ATOM 5358 C C . LEU B 1 145 ? 15.812 -11.398 -3.369 1 98.88 145 LEU B C 1
ATOM 5360 O O . LEU B 1 145 ? 15.547 -11.5 -2.168 1 98.88 145 LEU B O 1
ATOM 5364 N N . ALA B 1 146 ? 15.25 -12.148 -4.258 1 98.56 146 ALA B N 1
ATOM 5365 C CA . ALA B 1 146 ? 14.25 -13.141 -3.887 1 98.56 146 ALA B CA 1
ATOM 5366 C C . ALA B 1 146 ? 14.898 -14.367 -3.25 1 98.56 146 ALA B C 1
ATOM 5368 O O . ALA B 1 146 ? 14.219 -15.18 -2.619 1 98.56 146 ALA B O 1
ATOM 5369 N N . CYS B 1 147 ? 16.188 -14.555 -3.432 1 98.81 147 CYS B N 1
ATOM 5370 C CA . CYS B 1 147 ? 16.906 -15.688 -2.865 1 98.81 147 CYS B CA 1
ATOM 5371 C C . CYS B 1 147 ? 17.188 -15.469 -1.384 1 98.81 147 CYS B C 1
ATOM 5373 O O . CYS B 1 147 ? 17.016 -14.359 -0.871 1 98.81 147 CYS B O 1
ATOM 5375 N N . ASP B 1 148 ? 17.625 -16.531 -0.69 1 98.69 148 ASP B N 1
ATOM 5376 C CA . ASP B 1 148 ? 17.969 -16.438 0.729 1 98.69 148 ASP B CA 1
ATOM 5377 C C . ASP B 1 148 ? 19.25 -15.648 0.946 1 98.69 148 ASP B C 1
ATOM 5379 O O . ASP B 1 148 ? 19.375 -14.898 1.915 1 98.69 148 ASP B O 1
ATOM 5383 N N . GLU B 1 149 ? 20.203 -15.914 0.102 1 98.75 149 GLU B N 1
ATOM 5384 C CA . GLU B 1 149 ? 21.5 -15.273 0.207 1 98.75 149 GLU B CA 1
ATOM 5385 C C . GLU B 1 149 ? 22.016 -14.836 -1.162 1 98.75 149 GLU B C 1
ATOM 5387 O O . GLU B 1 149 ? 21.656 -15.43 -2.182 1 98.75 149 GLU B O 1
ATOM 5392 N N . ILE B 1 150 ? 22.797 -13.797 -1.159 1 98.94 150 ILE B N 1
ATOM 5393 C CA . ILE B 1 150 ? 23.438 -13.281 -2.365 1 98.94 150 ILE B CA 1
ATOM 5394 C C . ILE B 1 150 ? 24.953 -13.25 -2.172 1 98.94 150 ILE B C 1
ATOM 5396 O O . ILE B 1 150 ? 25.453 -12.602 -1.247 1 98.94 150 ILE B O 1
ATOM 5400 N N . LEU B 1 151 ? 25.672 -13.945 -2.955 1 98.94 151 LEU B N 1
ATOM 5401 C CA . LEU B 1 151 ? 27.125 -13.898 -3.033 1 98.94 151 LEU B CA 1
ATOM 5402 C C . LEU B 1 151 ? 27.578 -13.188 -4.309 1 98.94 151 LEU B C 1
ATOM 5404 O O . LEU B 1 151 ? 27.281 -13.648 -5.414 1 98.94 151 LEU B O 1
ATOM 5408 N N . LEU B 1 152 ? 28.266 -12.062 -4.223 1 98.88 152 LEU B N 1
ATOM 5409 C CA . LEU B 1 152 ? 28.688 -11.25 -5.355 1 98.88 152 LEU B CA 1
ATOM 5410 C C . LEU B 1 152 ? 30.172 -11.469 -5.641 1 98.88 152 LEU B C 1
ATOM 5412 O O . LEU B 1 152 ? 31 -11.43 -4.727 1 98.88 152 LEU B O 1
ATOM 5416 N N . VAL B 1 153 ? 30.5 -11.688 -6.844 1 98.81 153 VAL B N 1
ATOM 5417 C CA . VAL B 1 153 ? 31.906 -11.805 -7.227 1 98.81 153 VAL B CA 1
ATOM 5418 C C . VAL B 1 153 ? 32.594 -10.438 -7.105 1 98.81 153 VAL B C 1
ATOM 5420 O O . VAL B 1 153 ? 32 -9.414 -7.457 1 98.81 153 VAL B O 1
ATOM 5423 N N . ASP B 1 154 ? 33.719 -10.445 -6.543 1 98.31 154 ASP B N 1
ATOM 5424 C CA . ASP B 1 154 ? 34.5 -9.219 -6.383 1 98.31 154 ASP B CA 1
ATOM 5425 C C . ASP B 1 154 ? 35.594 -9.117 -7.453 1 98.31 154 ASP B C 1
ATOM 5427 O O . ASP B 1 154 ? 36.781 -9.195 -7.145 1 98.31 154 ASP B O 1
ATOM 5431 N N . ASP B 1 155 ? 35.219 -8.828 -8.656 1 97.44 155 ASP B N 1
ATOM 5432 C CA . ASP B 1 155 ? 36.125 -8.766 -9.797 1 97.44 155 ASP B CA 1
ATOM 5433 C C . ASP B 1 155 ? 36.375 -7.324 -10.234 1 97.44 155 ASP B C 1
ATOM 5435 O O . ASP B 1 155 ? 36.781 -7.074 -11.367 1 97.44 155 ASP B O 1
ATOM 5439 N N . ARG B 1 156 ? 36 -6.379 -9.539 1 94.5 156 ARG B N 1
ATOM 5440 C CA . ARG B 1 156 ? 36.188 -4.941 -9.711 1 94.5 156 ARG B CA 1
ATOM 5441 C C . ARG B 1 156 ? 35.188 -4.387 -10.734 1 94.5 156 ARG B C 1
ATOM 5443 O O . ARG B 1 156 ? 35.094 -3.172 -10.914 1 94.5 156 ARG B O 1
ATOM 5450 N N . SER B 1 157 ? 34.344 -5.234 -11.273 1 95.25 157 SER B N 1
ATOM 5451 C CA . SER B 1 157 ? 33.438 -4.766 -12.305 1 95.25 157 SER B CA 1
ATOM 5452 C C . SER B 1 157 ? 31.984 -5.129 -11.977 1 95.25 157 SER B C 1
ATOM 5454 O O . SER B 1 157 ? 31.078 -4.332 -12.203 1 95.25 157 SER B O 1
ATOM 5456 N N . SER B 1 158 ? 31.766 -6.305 -11.461 1 97.69 158 SER B N 1
ATOM 5457 C CA . SER B 1 158 ? 30.406 -6.77 -11.172 1 97.69 158 SER B CA 1
ATOM 5458 C C . SER B 1 158 ? 29.766 -5.957 -10.047 1 97.69 158 SER B C 1
ATOM 5460 O O . SER B 1 158 ? 30.391 -5.762 -8.992 1 97.69 158 SER B O 1
ATOM 5462 N N . ALA B 1 159 ? 28.578 -5.453 -10.328 1 98.38 159 ALA B N 1
ATOM 5463 C CA . ALA B 1 159 ? 27.828 -4.621 -9.383 1 98.38 159 ALA B CA 1
ATOM 5464 C C . ALA B 1 159 ? 26.359 -5.016 -9.344 1 98.38 159 ALA B C 1
ATOM 5466 O O . ALA B 1 159 ? 25.844 -5.621 -10.289 1 98.38 159 ALA B O 1
ATOM 5467 N N . VAL B 1 160 ? 25.734 -4.766 -8.219 1 98.75 160 VAL B N 1
ATOM 5468 C CA . VAL B 1 160 ? 24.281 -4.801 -8.141 1 98.75 160 VAL B CA 1
ATOM 5469 C C . VAL B 1 160 ? 23.719 -3.387 -8.297 1 98.75 160 VAL B C 1
ATOM 5471 O O . VAL B 1 160 ? 24.328 -2.418 -7.848 1 98.75 160 VAL B O 1
ATOM 5474 N N . SER B 1 161 ? 22.578 -3.297 -8.992 1 98.62 161 SER B N 1
ATOM 5475 C CA . SER B 1 161 ? 22.031 -1.965 -9.203 1 98.62 161 SER B CA 1
ATOM 5476 C C . SER B 1 161 ? 20.516 -2.021 -9.414 1 98.62 161 SER B C 1
ATOM 5478 O O . SER B 1 161 ? 19.984 -3.062 -9.797 1 98.62 161 SER B O 1
ATOM 5480 N N . LEU B 1 162 ? 19.781 -0.981 -9.086 1 98.62 162 LEU B N 1
ATOM 5481 C CA . LEU B 1 162 ? 18.406 -0.661 -9.445 1 98.62 162 LEU B CA 1
ATOM 5482 C C . LEU B 1 162 ? 18.328 0.671 -10.188 1 98.62 162 LEU B C 1
ATOM 5484 O O . LEU B 1 162 ? 17.891 1.677 -9.625 1 98.62 162 LEU B O 1
ATOM 5488 N N . PRO B 1 163 ? 18.672 0.681 -11.461 1 97.81 163 PRO B N 1
ATOM 5489 C CA . PRO B 1 163 ? 18.859 1.947 -12.172 1 97.81 163 PRO B CA 1
ATOM 5490 C C . PRO B 1 163 ? 17.578 2.451 -12.836 1 97.81 163 PRO B C 1
ATOM 5492 O O . PRO B 1 163 ? 17.625 3.361 -13.664 1 97.81 163 PRO B O 1
ATOM 5495 N N . GLU B 1 164 ? 16.406 1.913 -12.492 1 98 164 GLU B N 1
ATOM 5496 C CA . GLU B 1 164 ? 15.148 2.162 -13.203 1 98 164 GLU B CA 1
ATOM 5497 C C . GLU B 1 164 ? 14.742 3.629 -13.102 1 98 164 GLU B C 1
ATOM 5499 O O . GLU B 1 164 ? 14.312 4.227 -14.094 1 98 164 GLU B O 1
ATOM 5504 N N . VAL B 1 165 ? 14.945 4.246 -11.969 1 98.25 165 VAL B N 1
ATOM 5505 C CA . VAL B 1 165 ? 14.492 5.617 -11.766 1 98.25 165 VAL B CA 1
ATOM 5506 C C . VAL B 1 165 ? 15.32 6.57 -12.625 1 98.25 165 VAL B C 1
ATOM 5508 O O . VAL B 1 165 ? 14.773 7.305 -13.453 1 98.25 165 VAL B O 1
ATOM 5511 N N . PRO B 1 166 ? 16.625 6.527 -12.547 1 96.94 166 PRO B N 1
ATOM 5512 C CA . PRO B 1 166 ? 17.391 7.523 -13.289 1 96.94 166 PRO B CA 1
ATOM 5513 C C . PRO B 1 166 ? 17.453 7.234 -14.781 1 96.94 166 PRO B C 1
ATOM 5515 O O . PRO B 1 166 ? 17.578 8.156 -15.594 1 96.94 166 PRO B O 1
ATOM 5518 N N . LEU B 1 167 ? 17.281 5.977 -15.219 1 95.69 167 LEU B N 1
ATOM 5519 C CA . LEU B 1 167 ? 17.469 5.645 -16.625 1 95.69 167 LEU B CA 1
ATOM 5520 C C . LEU B 1 167 ? 16.125 5.621 -17.359 1 95.69 167 LEU B C 1
ATOM 5522 O O . LEU B 1 167 ? 16.062 5.969 -18.547 1 95.69 167 LEU B O 1
ATOM 5526 N N . LEU B 1 168 ? 15.062 5.168 -16.656 1 96.75 168 LEU B N 1
ATOM 5527 C CA . LEU B 1 168 ? 13.852 4.812 -17.375 1 96.75 168 LEU B CA 1
ATOM 5528 C C . LEU B 1 168 ? 12.664 5.629 -16.875 1 96.75 168 LEU B C 1
ATOM 5530 O O . LEU B 1 168 ? 11.586 5.609 -17.484 1 96.75 168 LEU B O 1
ATOM 5534 N N . GLY B 1 169 ? 12.812 6.363 -15.766 1 97.38 169 GLY B N 1
ATOM 5535 C CA . GLY B 1 169 ? 11.703 7.105 -15.195 1 97.38 169 GLY B CA 1
ATOM 5536 C C . GLY B 1 169 ? 10.602 6.211 -14.648 1 97.38 169 GLY B C 1
ATOM 5537 O O . GLY B 1 169 ? 9.43 6.594 -14.633 1 97.38 169 GLY B O 1
ATOM 5538 N N . VAL B 1 170 ? 10.938 4.98 -14.289 1 97.56 170 VAL B N 1
ATOM 5539 C CA . VAL B 1 170 ? 10 4.051 -13.672 1 97.56 170 VAL B CA 1
ATOM 5540 C C . VAL B 1 170 ? 10.617 3.467 -12.398 1 97.56 170 VAL B C 1
ATOM 5542 O O . VAL B 1 170 ? 11.688 3.895 -11.969 1 97.56 170 VAL B O 1
ATOM 5545 N N . LEU B 1 171 ? 9.93 2.531 -11.719 1 98.06 171 LEU B N 1
ATOM 5546 C CA . LEU B 1 171 ? 10.414 1.943 -10.477 1 98.06 171 LEU B CA 1
ATOM 5547 C C . LEU B 1 171 ? 10.953 0.537 -10.719 1 98.06 171 LEU B C 1
ATOM 5549 O O . LEU B 1 171 ? 10.586 -0.118 -11.695 1 98.06 171 LEU B O 1
ATOM 5553 N N . PRO B 1 172 ? 11.883 0.072 -9.805 1 96.69 172 PRO B N 1
ATOM 5554 C CA . PRO B 1 172 ? 12.062 -1.378 -9.711 1 96.69 172 PRO B CA 1
ATOM 5555 C C . PRO B 1 172 ? 10.797 -2.102 -9.266 1 96.69 172 PRO B C 1
ATOM 5557 O O . PRO B 1 172 ? 10.57 -2.289 -8.07 1 96.69 172 PRO B O 1
ATOM 5560 N N . GLY B 1 173 ? 10.047 -2.531 -10.172 1 90.69 173 GLY B N 1
ATOM 5561 C CA . GLY B 1 173 ? 8.641 -2.846 -9.969 1 90.69 173 GLY B CA 1
ATOM 5562 C C . GLY B 1 173 ? 8.406 -4.281 -9.531 1 90.69 173 GLY B C 1
ATOM 5563 O O . GLY B 1 173 ? 7.285 -4.652 -9.18 1 90.69 173 GLY B O 1
ATOM 5564 N N . THR B 1 174 ? 9.336 -5.129 -9.562 1 93.88 174 THR B N 1
ATOM 5565 C CA . THR B 1 174 ? 9.102 -6.52 -9.188 1 93.88 174 THR B CA 1
ATOM 5566 C C . THR B 1 174 ? 9.68 -6.809 -7.805 1 93.88 174 THR B C 1
ATOM 5568 O O . THR B 1 174 ? 10.281 -7.863 -7.586 1 93.88 174 THR B O 1
ATOM 5571 N N . GLY B 1 175 ? 9.57 -5.816 -6.949 1 96.62 175 GLY B N 1
ATOM 5572 C CA . GLY B 1 175 ? 9.812 -5.984 -5.527 1 96.62 175 GLY B CA 1
ATOM 5573 C C . GLY B 1 175 ? 11.102 -5.332 -5.062 1 96.62 175 GLY B C 1
ATOM 5574 O O . GLY B 1 175 ? 11.438 -5.375 -3.877 1 96.62 175 GLY B O 1
ATOM 5575 N N . GLY B 1 176 ? 11.852 -4.715 -5.957 1 97.88 176 GLY B N 1
ATOM 5576 C CA . GLY B 1 176 ? 13.188 -4.246 -5.629 1 97.88 176 GLY B CA 1
ATOM 5577 C C . GLY B 1 176 ? 13.203 -3.234 -4.5 1 97.88 176 GLY B C 1
ATOM 5578 O O . GLY B 1 176 ? 13.992 -3.359 -3.555 1 97.88 176 GLY B O 1
ATOM 5579 N N . LEU B 1 177 ? 12.312 -2.23 -4.535 1 97.44 177 LEU B N 1
ATOM 5580 C CA . LEU B 1 177 ? 12.289 -1.196 -3.508 1 97.44 177 LEU B CA 1
ATOM 5581 C C . LEU B 1 177 ? 11.961 -1.794 -2.145 1 97.44 177 LEU B C 1
ATOM 5583 O O . LEU B 1 177 ? 12.609 -1.473 -1.147 1 97.44 177 LEU B O 1
ATOM 5587 N N . THR B 1 178 ? 11.039 -2.684 -2.158 1 97.38 178 THR B N 1
ATOM 5588 C CA . THR B 1 178 ? 10.523 -3.223 -0.905 1 97.38 178 THR B CA 1
ATOM 5589 C C . THR B 1 178 ? 11.484 -4.254 -0.321 1 97.38 178 THR B C 1
ATOM 5591 O O . THR B 1 178 ? 11.766 -4.238 0.879 1 97.38 178 THR B O 1
ATOM 5594 N N . ARG B 1 179 ? 12.031 -5.117 -1.15 1 98.25 179 ARG B N 1
ATOM 5595 C CA . ARG B 1 179 ? 12.922 -6.152 -0.64 1 98.25 179 ARG B CA 1
ATOM 5596 C C . ARG B 1 179 ? 14.234 -5.555 -0.145 1 98.25 179 ARG B C 1
ATOM 5598 O O . ARG B 1 179 ? 14.828 -6.047 0.819 1 98.25 179 ARG B O 1
ATOM 5605 N N . VAL B 1 180 ? 14.703 -4.465 -0.766 1 97.94 180 VAL B N 1
ATOM 5606 C CA . VAL B 1 180 ? 15.922 -3.803 -0.316 1 97.94 180 VAL B CA 1
ATOM 5607 C C . VAL B 1 180 ? 15.727 -3.262 1.098 1 97.94 180 VAL B C 1
ATOM 5609 O O . VAL B 1 180 ? 16.625 -3.34 1.932 1 97.94 180 VAL B O 1
ATOM 5612 N N . THR B 1 181 ? 14.555 -2.803 1.41 1 96.56 181 THR B N 1
ATOM 5613 C CA . THR B 1 181 ? 14.312 -2.213 2.723 1 96.56 181 THR B CA 1
ATOM 5614 C C . THR B 1 181 ? 13.789 -3.264 3.697 1 96.56 181 THR B C 1
ATOM 5616 O O . THR B 1 181 ? 14.359 -3.467 4.77 1 96.56 181 THR B O 1
ATOM 5619 N N . ASP B 1 182 ? 12.805 -4.027 3.297 1 96.19 182 ASP B N 1
ATOM 5620 C CA . ASP B 1 182 ? 12.078 -4.871 4.242 1 96.19 182 ASP B CA 1
ATOM 5621 C C . ASP B 1 182 ? 12.789 -6.207 4.445 1 96.19 182 ASP B C 1
ATOM 5623 O O . ASP B 1 182 ? 12.68 -6.816 5.512 1 96.19 182 ASP B O 1
ATOM 5627 N N . LYS B 1 183 ? 13.438 -6.652 3.438 1 97.19 183 LYS B N 1
ATOM 5628 C CA . LYS B 1 183 ? 14.133 -7.934 3.551 1 97.19 183 LYS B CA 1
ATOM 5629 C C . LYS B 1 183 ? 15.602 -7.73 3.918 1 97.19 183 LYS B C 1
ATOM 5631 O O . LYS B 1 183 ? 16.109 -8.375 4.836 1 97.19 183 LYS B O 1
ATOM 5636 N N . ARG B 1 184 ? 16.234 -6.746 3.309 1 98.06 184 ARG B N 1
ATOM 5637 C CA . ARG B 1 184 ? 17.672 -6.562 3.492 1 98.06 184 ARG B CA 1
ATOM 5638 C C . ARG B 1 184 ? 17.953 -5.535 4.582 1 98.06 184 ARG B C 1
ATOM 5640 O O . ARG B 1 184 ? 19.078 -5.449 5.082 1 98.06 184 ARG B O 1
ATOM 5647 N N . HIS B 1 185 ? 16.984 -4.684 4.93 1 97.5 185 HIS B N 1
ATOM 5648 C CA . HIS B 1 185 ? 17.078 -3.652 5.957 1 97.5 185 HIS B CA 1
ATOM 5649 C C . HIS B 1 185 ? 18.172 -2.635 5.617 1 97.5 185 HIS B C 1
ATOM 5651 O O . HIS B 1 185 ? 18.938 -2.225 6.488 1 97.5 185 HIS B O 1
ATOM 5657 N N . VAL B 1 186 ? 18.219 -2.348 4.297 1 97.81 186 VAL B N 1
ATOM 5658 C CA . VAL B 1 186 ? 19.047 -1.211 3.891 1 97.81 186 VAL B CA 1
ATOM 5659 C C . VAL B 1 186 ? 18.422 0.083 4.418 1 97.81 186 VAL B C 1
ATOM 5661 O O . VAL B 1 186 ? 17.219 0.312 4.27 1 97.81 186 VAL B O 1
ATOM 5664 N N . ARG B 1 187 ? 19.266 0.871 5.062 1 97.25 187 ARG B N 1
ATOM 5665 C CA . ARG B 1 187 ? 18.781 2.158 5.543 1 97.25 187 ARG B CA 1
ATOM 5666 C C . ARG B 1 187 ? 18.141 2.965 4.414 1 97.25 187 ARG B C 1
ATOM 5668 O O . ARG B 1 187 ? 18.656 2.977 3.293 1 97.25 187 ARG B O 1
ATOM 5675 N N . HIS B 1 188 ? 17.125 3.689 4.68 1 95.44 188 HIS B N 1
ATOM 5676 C CA . HIS B 1 188 ? 16.297 4.273 3.627 1 95.44 188 HIS B CA 1
ATOM 5677 C C . HIS B 1 188 ? 17.094 5.289 2.811 1 95.44 188 HIS B C 1
ATOM 5679 O O . HIS B 1 188 ? 16.875 5.426 1.603 1 95.44 188 HIS B O 1
ATOM 5685 N N . ASP B 1 189 ? 17.984 6.105 3.443 1 97.75 189 ASP B N 1
ATOM 5686 C CA . ASP B 1 189 ? 18.781 7.086 2.711 1 97.75 189 ASP B CA 1
ATOM 5687 C C . ASP B 1 189 ? 19.781 6.398 1.787 1 97.75 189 ASP B C 1
ATOM 5689 O O . ASP B 1 189 ? 20.031 6.867 0.674 1 97.75 189 ASP B O 1
ATOM 5693 N N . LEU B 1 190 ? 20.328 5.27 2.207 1 98.06 190 LEU B N 1
ATOM 5694 C CA . LEU B 1 190 ? 21.203 4.492 1.352 1 98.06 190 LEU B CA 1
ATOM 5695 C C . LEU B 1 190 ? 20.438 3.836 0.213 1 98.06 190 LEU B C 1
ATOM 5697 O O . LEU B 1 190 ? 20.922 3.771 -0.918 1 98.06 190 LEU B O 1
ATOM 5701 N N . ALA B 1 191 ? 19.25 3.342 0.55 1 98.25 191 ALA B N 1
ATOM 5702 C CA . ALA B 1 191 ? 18.391 2.826 -0.504 1 98.25 191 ALA B CA 1
ATOM 5703 C C . ALA B 1 191 ? 18.062 3.91 -1.527 1 98.25 191 ALA B C 1
ATOM 5705 O O . ALA B 1 191 ? 18.016 3.645 -2.73 1 98.25 191 ALA B O 1
ATOM 5706 N N . ASP B 1 192 ? 17.844 5.133 -1.056 1 98.38 192 ASP B N 1
ATOM 5707 C CA . ASP B 1 192 ? 17.578 6.266 -1.938 1 98.38 192 ASP B CA 1
ATOM 5708 C C . ASP B 1 192 ? 18.766 6.5 -2.883 1 98.38 192 ASP B C 1
ATOM 5710 O O . ASP B 1 192 ? 18.578 6.637 -4.094 1 98.38 192 ASP B O 1
ATOM 5714 N N . ILE B 1 193 ? 19.953 6.492 -2.354 1 98.25 193 ILE B N 1
ATOM 5715 C CA . ILE B 1 193 ? 21.156 6.645 -3.176 1 98.25 193 ILE B CA 1
ATOM 5716 C C . ILE B 1 193 ? 21.234 5.492 -4.172 1 98.25 193 ILE B C 1
ATOM 5718 O O . ILE B 1 193 ? 21.422 5.711 -5.371 1 98.25 193 ILE B O 1
ATOM 5722 N N . PHE B 1 194 ? 21.047 4.332 -3.656 1 98.56 194 PHE B N 1
ATOM 5723 C CA . PHE B 1 194 ? 21.172 3.121 -4.461 1 98.56 194 PHE B CA 1
ATOM 5724 C C . PHE B 1 194 ? 20.203 3.15 -5.637 1 98.56 194 PHE B C 1
ATOM 5726 O O . PHE B 1 194 ? 20.594 2.852 -6.77 1 98.56 194 PHE B O 1
ATOM 5733 N N . CYS B 1 195 ? 18.953 3.6 -5.461 1 98.38 195 CYS B N 1
ATOM 5734 C CA . CYS B 1 195 ? 17.891 3.551 -6.457 1 98.38 195 CYS B CA 1
ATOM 5735 C C . CYS B 1 195 ? 17.969 4.758 -7.391 1 98.38 195 CYS B C 1
ATOM 5737 O O . CYS B 1 195 ? 17.203 4.844 -8.359 1 98.38 195 CYS B O 1
ATOM 5739 N N . THR B 1 196 ? 18.875 5.664 -7.148 1 98.12 196 THR B N 1
ATOM 5740 C CA . THR B 1 196 ? 19.016 6.84 -8.008 1 98.12 196 THR B CA 1
ATOM 5741 C C . THR B 1 196 ? 20.406 6.91 -8.625 1 98.12 196 THR B C 1
ATOM 5743 O O . THR B 1 196 ? 20.797 7.953 -9.148 1 98.12 196 THR B O 1
ATOM 5746 N N . THR B 1 197 ? 21.094 5.84 -8.516 1 96 197 THR B N 1
ATOM 5747 C CA . THR B 1 197 ? 22.406 5.723 -9.148 1 96 197 THR B CA 1
ATOM 5748 C C . THR B 1 197 ? 22.406 4.652 -10.227 1 96 197 THR B C 1
ATOM 5750 O O . THR B 1 197 ? 21.828 3.572 -10.039 1 96 197 THR B O 1
ATOM 5753 N N . THR B 1 198 ? 23.031 4.945 -11.344 1 95.19 198 THR B N 1
ATOM 5754 C CA . THR B 1 198 ? 22.969 4.047 -12.492 1 95.19 198 THR B CA 1
ATOM 5755 C C . THR B 1 198 ? 24.047 2.963 -12.391 1 95.19 198 THR B C 1
ATOM 5757 O O . THR B 1 198 ? 23.797 1.81 -12.75 1 95.19 198 THR B O 1
ATOM 5760 N N . GLU B 1 199 ? 25.234 3.297 -11.883 1 93.44 199 GLU B N 1
ATOM 5761 C CA . GLU B 1 199 ? 26.406 2.426 -11.93 1 93.44 199 GLU B CA 1
ATOM 5762 C C . GLU B 1 199 ? 26.297 1.287 -10.922 1 93.44 199 GLU B C 1
ATOM 5764 O O . GLU B 1 199 ? 26.953 0.257 -11.055 1 93.44 199 GLU B O 1
ATOM 5769 N N . GLY B 1 200 ? 25.516 1.441 -9.867 1 96.12 200 GLY B N 1
ATOM 5770 C CA . GLY B 1 200 ? 25.344 0.414 -8.859 1 96.12 200 GLY B CA 1
ATOM 5771 C C . GLY B 1 200 ? 26.453 0.403 -7.82 1 96.12 200 GLY B C 1
ATOM 5772 O O . GLY B 1 200 ? 27.125 1.417 -7.605 1 96.12 200 GLY B O 1
ATOM 5773 N N . VAL B 1 201 ? 26.438 -0.658 -7.031 1 98.12 201 VAL B N 1
ATOM 5774 C CA . VAL B 1 201 ? 27.375 -0.812 -5.926 1 98.12 201 VAL B CA 1
ATOM 5775 C C . VAL B 1 201 ? 28.078 -2.156 -6.035 1 98.12 201 VAL B C 1
ATOM 5777 O O . VAL B 1 201 ? 27.469 -3.162 -6.402 1 98.12 201 VAL B O 1
ATOM 5780 N N . ARG B 1 202 ? 29.406 -2.166 -5.777 1 97.19 202 ARG B N 1
ATOM 5781 C CA . ARG B 1 202 ? 30.188 -3.391 -5.922 1 97.19 202 ARG B CA 1
ATOM 5782 C C . ARG B 1 202 ? 31.078 -3.619 -4.703 1 97.19 202 ARG B C 1
ATOM 5784 O O . ARG B 1 202 ? 31.172 -2.752 -3.832 1 97.19 202 ARG B O 1
ATOM 5791 N N . GLY B 1 203 ? 31.609 -4.812 -4.605 1 97.25 203 GLY B N 1
ATOM 5792 C CA . GLY B 1 203 ? 32.625 -5.148 -3.625 1 97.25 203 GLY B CA 1
ATOM 5793 C C . GLY B 1 203 ? 32.156 -4.973 -2.193 1 97.25 203 GLY B C 1
ATOM 5794 O O . GLY B 1 203 ? 31.016 -5.297 -1.866 1 97.25 203 GLY B O 1
ATOM 5795 N N . GLN B 1 204 ? 33.031 -4.516 -1.371 1 97.94 204 GLN B N 1
ATOM 5796 C CA . GLN B 1 204 ? 32.844 -4.434 0.072 1 97.94 204 GLN B CA 1
ATOM 5797 C C . GLN B 1 204 ? 31.703 -3.484 0.416 1 97.94 204 GLN B C 1
ATOM 5799 O O . GLN B 1 204 ? 30.953 -3.729 1.36 1 97.94 204 GLN B O 1
ATOM 5804 N N . ARG B 1 205 ? 31.547 -2.455 -0.35 1 97.38 205 ARG B N 1
ATOM 5805 C CA . ARG B 1 205 ? 30.469 -1.5 -0.104 1 97.38 205 ARG B CA 1
ATOM 5806 C C . ARG B 1 205 ? 29.109 -2.162 -0.25 1 97.38 205 ARG B C 1
ATOM 5808 O O . ARG B 1 205 ? 28.172 -1.858 0.503 1 97.38 205 ARG B O 1
ATOM 5815 N N . ALA B 1 206 ? 28.938 -3.061 -1.234 1 98.62 206 ALA B N 1
ATOM 5816 C CA . ALA B 1 206 ? 27.672 -3.787 -1.418 1 98.62 206 ALA B CA 1
ATOM 5817 C C . ALA B 1 206 ? 27.344 -4.613 -0.18 1 98.62 206 ALA B C 1
ATOM 5819 O O . ALA B 1 206 ? 26.172 -4.68 0.228 1 98.62 206 ALA B O 1
ATOM 5820 N N . LYS B 1 207 ? 28.344 -5.215 0.396 1 98.56 207 LYS B N 1
ATOM 5821 C CA . LYS B 1 207 ? 28.141 -5.992 1.616 1 98.56 207 LYS B CA 1
ATOM 5822 C C . LYS B 1 207 ? 27.828 -5.086 2.803 1 98.56 207 LYS B C 1
ATOM 5824 O O . LYS B 1 207 ? 26.891 -5.355 3.562 1 98.56 207 LYS B O 1
ATOM 5829 N N . ASP B 1 208 ? 28.562 -3.963 2.914 1 97.62 208 ASP B N 1
ATOM 5830 C CA . ASP B 1 208 ? 28.391 -3.043 4.035 1 97.62 208 ASP B CA 1
ATOM 5831 C C . ASP B 1 208 ? 27 -2.424 4.027 1 97.62 208 ASP B C 1
ATOM 5833 O O . ASP B 1 208 ? 26.422 -2.164 5.086 1 97.62 208 ASP B O 1
ATOM 5837 N N . TRP B 1 209 ? 26.484 -2.217 2.84 1 98.06 209 TRP B N 1
ATOM 5838 C CA . TRP B 1 209 ? 25.172 -1.622 2.709 1 98.06 209 TRP B CA 1
ATOM 5839 C C . TRP B 1 209 ? 24.078 -2.684 2.83 1 98.06 209 TRP B C 1
ATOM 5841 O O . TRP B 1 209 ? 22.891 -2.373 2.764 1 98.06 209 TRP B O 1
ATOM 5851 N N . ARG B 1 210 ? 24.469 -3.941 2.949 1 98.31 210 ARG B N 1
ATOM 5852 C CA . ARG B 1 210 ? 23.578 -5.078 3.111 1 98.31 210 ARG B CA 1
ATOM 5853 C C . ARG B 1 210 ? 22.875 -5.418 1.8 1 98.31 210 ARG B C 1
ATOM 5855 O O . ARG B 1 210 ? 21.812 -6.035 1.8 1 98.31 210 ARG B O 1
ATOM 5862 N N . LEU B 1 211 ? 23.453 -4.984 0.68 1 98.81 211 LEU B N 1
ATOM 5863 C CA . LEU B 1 211 ? 22.875 -5.27 -0.627 1 98.81 211 LEU B CA 1
ATOM 5864 C C . LEU B 1 211 ? 23.156 -6.707 -1.048 1 98.81 211 LEU B C 1
ATOM 5866 O O . LEU B 1 211 ? 22.453 -7.258 -1.901 1 98.81 211 LEU B O 1
ATOM 5870 N N . VAL B 1 212 ? 24.219 -7.25 -0.54 1 98.88 212 VAL B N 1
ATOM 5871 C CA . VAL B 1 212 ? 24.578 -8.656 -0.699 1 98.88 212 VAL B CA 1
ATOM 5872 C C . VAL B 1 212 ? 25 -9.234 0.648 1 98.88 212 VAL B C 1
ATOM 5874 O O . VAL B 1 212 ? 25.234 -8.492 1.607 1 98.88 212 VAL B O 1
ATOM 5877 N N . ASP B 1 213 ? 25.047 -10.5 0.756 1 98.81 213 ASP B N 1
ATOM 5878 C CA . ASP B 1 213 ? 25.422 -11.133 2.018 1 98.81 213 ASP B CA 1
ATOM 5879 C C . ASP B 1 213 ? 26.938 -11.273 2.137 1 98.81 213 ASP B C 1
ATOM 5881 O O . ASP B 1 213 ? 27.484 -11.203 3.236 1 98.81 213 ASP B O 1
ATOM 5885 N N . ASP B 1 214 ? 27.547 -11.57 1.018 1 98.75 214 ASP B N 1
ATOM 5886 C CA . ASP B 1 214 ? 29 -11.742 1.02 1 98.75 214 ASP B CA 1
ATOM 5887 C C . ASP B 1 214 ? 29.578 -11.508 -0.373 1 98.75 214 ASP B C 1
ATOM 5889 O O . ASP B 1 214 ? 28.844 -11.383 -1.349 1 98.75 214 ASP B O 1
ATOM 5893 N N . ILE B 1 215 ? 30.938 -11.352 -0.424 1 98.75 215 ILE B N 1
ATOM 5894 C CA . ILE B 1 215 ? 31.688 -11.211 -1.67 1 98.75 215 ILE B CA 1
ATOM 5895 C C . ILE B 1 215 ? 32.812 -12.219 -1.707 1 98.75 215 ILE B C 1
ATOM 5897 O O . ILE B 1 215 ? 33.25 -12.719 -0.664 1 98.75 215 ILE B O 1
ATOM 5901 N N . ALA B 1 216 ? 33.25 -12.539 -2.863 1 98.75 216 ALA B N 1
ATOM 5902 C CA . ALA B 1 216 ? 34.375 -13.445 -3.031 1 98.75 216 ALA B CA 1
ATOM 5903 C C . ALA B 1 216 ? 35.188 -13.078 -4.27 1 98.75 216 ALA B C 1
ATOM 5905 O O . ALA B 1 216 ? 34.625 -12.727 -5.309 1 98.75 216 ALA B O 1
ATOM 5906 N N . LYS B 1 217 ? 36.5 -13.227 -4.152 1 98.44 217 LYS B N 1
ATOM 5907 C CA . LYS B 1 217 ? 37.375 -13.016 -5.309 1 98.44 217 LYS B CA 1
ATOM 5908 C C . LYS B 1 217 ? 37.125 -14.07 -6.383 1 98.44 217 LYS B C 1
ATOM 5910 O O . LYS B 1 217 ? 36.688 -15.188 -6.078 1 98.44 217 LYS B O 1
ATOM 5915 N N . PRO B 1 218 ? 37.375 -13.742 -7.633 1 97.88 218 PRO B N 1
ATOM 5916 C CA . PRO B 1 218 ? 37.094 -14.656 -8.734 1 97.88 218 PRO B CA 1
ATOM 5917 C C . PRO B 1 218 ? 37.719 -16.031 -8.547 1 97.88 218 PRO B C 1
ATOM 5919 O O . PRO B 1 218 ? 37.094 -17.047 -8.797 1 97.88 218 PRO B O 1
ATOM 5922 N N . ALA B 1 219 ? 38.875 -16.141 -7.977 1 98.06 219 ALA B N 1
ATOM 5923 C CA . ALA B 1 219 ? 39.656 -17.375 -7.875 1 98.06 219 ALA B CA 1
ATOM 5924 C C . ALA B 1 219 ? 38.969 -18.359 -6.914 1 98.06 219 ALA B C 1
ATOM 5926 O O . ALA B 1 219 ? 39.094 -19.562 -7.062 1 98.06 219 ALA B O 1
ATOM 5927 N N . VAL B 1 220 ? 38.281 -17.797 -5.949 1 98.44 220 VAL B N 1
ATOM 5928 C CA . VAL B 1 220 ? 37.719 -18.672 -4.934 1 98.44 220 VAL B CA 1
ATOM 5929 C C . VAL B 1 220 ? 36.188 -18.641 -5.004 1 98.44 220 VAL B C 1
ATOM 5931 O O . VAL B 1 220 ? 35.5 -19.219 -4.16 1 98.44 220 VAL B O 1
ATOM 5934 N N . PHE B 1 221 ? 35.656 -17.938 -5.941 1 98.25 221 PHE B N 1
ATOM 5935 C CA . PHE B 1 221 ? 34.219 -17.703 -6.023 1 98.25 221 PHE B CA 1
ATOM 5936 C C . PHE B 1 221 ? 33.469 -19.031 -6.117 1 98.25 221 PHE B C 1
ATOM 5938 O O . PHE B 1 221 ? 32.5 -19.25 -5.363 1 98.25 221 PHE B O 1
ATOM 5945 N N . ALA B 1 222 ? 33.875 -19.859 -6.984 1 98.12 222 ALA B N 1
ATOM 5946 C CA . ALA B 1 222 ? 33.188 -21.141 -7.176 1 98.12 222 ALA B CA 1
ATOM 5947 C C . ALA B 1 222 ? 33.219 -21.969 -5.895 1 98.12 222 ALA B C 1
ATOM 5949 O O . ALA B 1 222 ? 32.219 -22.625 -5.551 1 98.12 222 ALA B O 1
ATOM 5950 N N . GLN B 1 223 ? 34.312 -21.969 -5.266 1 98.5 223 GLN B N 1
ATOM 5951 C CA . GLN B 1 223 ? 34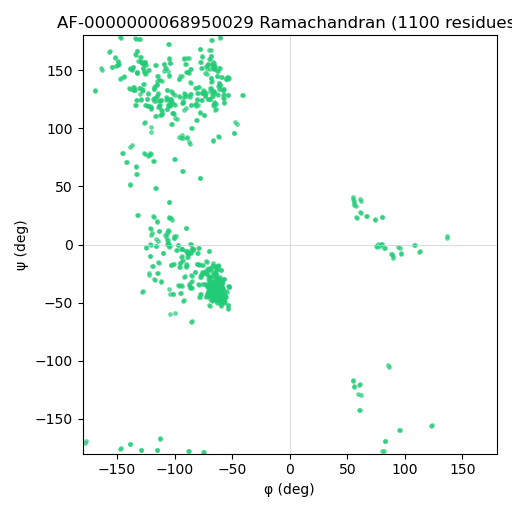.469 -22.719 -4.016 1 98.5 223 GLN B CA 1
ATOM 5952 C C . GLN B 1 223 ? 33.531 -22.156 -2.941 1 98.5 223 GLN B C 1
ATOM 5954 O O . GLN B 1 223 ? 32.875 -22.922 -2.227 1 98.5 223 GLN B O 1
ATOM 5959 N N . LYS B 1 224 ? 33.5 -20.828 -2.836 1 98.69 224 LYS B N 1
ATOM 5960 C CA . LYS B 1 224 ? 32.625 -20.203 -1.848 1 98.69 224 LYS B CA 1
ATOM 5961 C C . LYS B 1 224 ? 31.156 -20.469 -2.146 1 98.69 224 LYS B C 1
ATOM 5963 O O . LYS B 1 224 ? 30.359 -20.672 -1.229 1 98.69 224 LYS B O 1
ATOM 5968 N N . VAL B 1 225 ? 30.797 -20.438 -3.387 1 98.81 225 VAL B N 1
ATOM 5969 C CA . VAL B 1 225 ? 29.422 -20.75 -3.795 1 98.81 225 VAL B CA 1
ATOM 5970 C C . VAL B 1 225 ? 29.062 -22.156 -3.332 1 98.81 225 VAL B C 1
ATOM 5972 O O . VAL B 1 225 ? 28 -22.375 -2.75 1 98.81 225 VAL B O 1
ATOM 5975 N N . GLN B 1 226 ? 29.953 -23.078 -3.619 1 98.62 226 GLN B N 1
ATOM 5976 C CA . GLN B 1 226 ? 29.703 -24.453 -3.232 1 98.62 226 GLN B CA 1
ATOM 5977 C C . GLN B 1 226 ? 29.578 -24.594 -1.718 1 98.62 226 GLN B C 1
ATOM 5979 O O . GLN B 1 226 ? 28.688 -25.281 -1.224 1 98.62 226 GLN B O 1
ATOM 5984 N N . GLU B 1 227 ? 30.453 -23.969 -1.029 1 98.69 227 GLU B N 1
ATOM 5985 C CA . GLU B 1 227 ? 30.438 -24 0.43 1 98.69 227 GLU B CA 1
ATOM 5986 C C . GLU B 1 227 ? 29.141 -23.453 0.983 1 98.69 227 GLU B C 1
ATOM 5988 O O . GLU B 1 227 ? 28.516 -24.062 1.855 1 98.69 227 GLU B O 1
ATOM 5993 N N . ARG B 1 228 ? 28.719 -22.312 0.504 1 98.62 228 ARG B N 1
ATOM 5994 C CA . ARG B 1 228 ? 27.5 -21.672 0.99 1 98.62 228 ARG B CA 1
ATOM 5995 C C . ARG B 1 228 ? 26.266 -22.484 0.602 1 98.62 228 ARG B C 1
ATOM 5997 O O . ARG B 1 228 ? 25.312 -22.594 1.38 1 98.62 228 ARG B O 1
ATOM 6004 N N . ALA B 1 229 ? 26.281 -22.984 -0.627 1 98.81 229 ALA B N 1
ATOM 6005 C CA . ALA B 1 229 ? 25.172 -23.812 -1.079 1 98.81 229 ALA B CA 1
ATOM 6006 C C . ALA B 1 229 ? 24.984 -25.031 -0.166 1 98.81 229 ALA B C 1
ATOM 6008 O O . ALA B 1 229 ? 23.859 -25.375 0.197 1 98.81 229 ALA B O 1
ATOM 6009 N N . LEU B 1 230 ? 26.078 -25.656 0.202 1 98.69 230 LEU B N 1
ATOM 6010 C CA . LEU B 1 230 ? 26.016 -26.828 1.062 1 98.69 230 LEU B CA 1
ATOM 6011 C C . LEU B 1 230 ? 25.609 -26.453 2.479 1 98.69 230 LEU B C 1
ATOM 6013 O O . LEU B 1 230 ? 24.906 -27.203 3.148 1 98.69 230 LEU B O 1
ATOM 6017 N N . ALA B 1 231 ? 26.109 -25.297 2.951 1 98.69 231 ALA B N 1
ATOM 6018 C CA . ALA B 1 231 ? 25.703 -24.812 4.27 1 98.69 231 ALA B CA 1
ATOM 6019 C C . ALA B 1 231 ? 24.188 -24.578 4.324 1 98.69 231 ALA B C 1
ATOM 6021 O O . ALA B 1 231 ? 23.531 -24.891 5.32 1 98.69 231 ALA B O 1
ATOM 6022 N N . LEU B 1 232 ? 23.625 -24 3.285 1 98.69 232 LEU B N 1
ATOM 6023 C CA . LEU B 1 232 ? 22.188 -23.797 3.195 1 98.69 232 LEU B CA 1
ATOM 6024 C C . LEU B 1 232 ? 21.453 -25.141 3.135 1 98.69 232 LEU B C 1
ATOM 6026 O O . LEU B 1 232 ? 20.438 -25.328 3.795 1 98.69 232 LEU B O 1
ATOM 6030 N N . ALA B 1 233 ? 22.016 -26.016 2.361 1 98.5 233 ALA B N 1
ATOM 6031 C CA . ALA B 1 233 ? 21.406 -27.344 2.215 1 98.5 233 ALA B CA 1
ATOM 6032 C C . ALA B 1 233 ? 21.297 -28.047 3.562 1 98.5 233 ALA B C 1
ATOM 6034 O O . ALA B 1 233 ? 20.359 -28.797 3.809 1 98.5 233 ALA B O 1
ATOM 6035 N N . ALA B 1 234 ? 22.234 -27.812 4.43 1 98.12 234 ALA B N 1
ATOM 6036 C CA . ALA B 1 234 ? 22.281 -28.469 5.738 1 98.12 234 ALA B CA 1
ATOM 6037 C C . ALA B 1 234 ? 21.109 -28.031 6.613 1 98.12 234 ALA B C 1
ATOM 6039 O O . ALA B 1 234 ? 20.781 -28.703 7.594 1 98.12 234 ALA B O 1
ATOM 6040 N N . GLN B 1 235 ? 20.484 -26.922 6.25 1 97.44 235 GLN B N 1
ATOM 6041 C CA . GLN B 1 235 ? 19.359 -26.406 7.016 1 97.44 235 GLN B CA 1
ATOM 6042 C C . GLN B 1 235 ? 18.047 -27.062 6.562 1 97.44 235 GLN B C 1
ATOM 6044 O O . GLN B 1 235 ? 17.016 -26.875 7.199 1 97.44 235 GLN B O 1
ATOM 6049 N N . SER B 1 236 ? 18.094 -27.812 5.551 1 97.5 236 SER B N 1
ATOM 6050 C CA . SER B 1 236 ? 16.891 -28.359 4.91 1 97.5 236 SER B CA 1
ATOM 6051 C C . SER B 1 236 ? 16.562 -29.734 5.449 1 97.5 236 SER B C 1
ATOM 6053 O O . SER B 1 236 ? 17.453 -30.531 5.746 1 97.5 236 SER B O 1
ATOM 6055 N N . ASP B 1 237 ? 15.305 -30.016 5.543 1 96.94 237 ASP B N 1
ATOM 6056 C CA . ASP B 1 237 ? 14.867 -31.344 5.965 1 96.94 237 ASP B CA 1
ATOM 6057 C C . ASP B 1 237 ? 14.336 -32.156 4.781 1 96.94 237 ASP B C 1
ATOM 6059 O O . ASP B 1 237 ? 13.688 -33.188 4.965 1 96.94 237 ASP B O 1
ATOM 6063 N N . ARG B 1 238 ? 14.562 -31.672 3.539 1 97.56 238 ARG B N 1
ATOM 6064 C CA . ARG B 1 238 ? 14.172 -32.438 2.354 1 97.56 238 ARG B CA 1
ATOM 6065 C C . ARG B 1 238 ? 14.914 -33.75 2.277 1 97.56 238 ARG B C 1
ATOM 6067 O O . ARG B 1 238 ? 16.062 -33.844 2.699 1 97.56 238 ARG B O 1
ATOM 6074 N N . PRO B 1 239 ? 14.305 -34.719 1.714 1 96.81 239 PRO B N 1
ATOM 6075 C CA . PRO B 1 239 ? 14.945 -36.031 1.719 1 96.81 239 PRO B CA 1
ATOM 6076 C C . PRO B 1 239 ? 16.078 -36.156 0.699 1 96.81 239 PRO B C 1
ATOM 6078 O O . PRO B 1 239 ? 16.016 -35.531 -0.371 1 96.81 239 PRO B O 1
ATOM 6081 N N . ALA B 1 240 ? 17.016 -37 0.992 1 94.25 240 ALA B N 1
ATOM 6082 C CA . ALA B 1 240 ? 18.172 -37.188 0.111 1 94.25 240 ALA B CA 1
ATOM 6083 C C . ALA B 1 240 ? 17.906 -38.312 -0.893 1 94.25 240 ALA B C 1
ATOM 6085 O O . ALA B 1 240 ? 18.469 -38.312 -1.993 1 94.25 240 ALA B O 1
ATOM 6086 N N . ASP B 1 241 ? 17.047 -39.281 -0.511 1 93.06 241 ASP B N 1
ATOM 6087 C CA . ASP B 1 241 ? 16.969 -40.5 -1.29 1 93.06 241 ASP B CA 1
ATOM 6088 C C . ASP B 1 241 ? 15.57 -40.719 -1.855 1 93.06 241 ASP B C 1
ATOM 6090 O O . ASP B 1 241 ? 15.258 -41.781 -2.387 1 93.06 241 ASP B O 1
ATOM 6094 N N . ALA B 1 242 ? 14.781 -39.75 -1.728 1 95 242 ALA B N 1
ATOM 6095 C CA . ALA B 1 242 ? 13.43 -39.906 -2.262 1 95 242 ALA B CA 1
ATOM 6096 C C . ALA B 1 242 ? 13.43 -39.844 -3.787 1 95 242 ALA B C 1
ATOM 6098 O O . ALA B 1 242 ? 14.266 -39.156 -4.379 1 95 242 ALA B O 1
ATOM 6099 N N . GLN B 1 243 ? 12.516 -40.594 -4.395 1 94.94 243 GLN B N 1
ATOM 6100 C CA . GLN B 1 243 ? 12.352 -40.531 -5.844 1 94.94 243 GLN B CA 1
ATOM 6101 C C . GLN B 1 243 ? 11.406 -39.406 -6.246 1 94.94 243 GLN B C 1
ATOM 6103 O O . GLN B 1 243 ? 10.312 -39.281 -5.695 1 94.94 243 GLN B O 1
ATOM 6108 N N . GLY B 1 244 ? 11.875 -38.625 -7.172 1 97.19 244 GLY B N 1
ATOM 6109 C CA . GLY B 1 244 ? 11.078 -37.531 -7.645 1 97.19 244 GLY B CA 1
ATOM 6110 C C . GLY B 1 244 ? 9.852 -37.938 -8.43 1 97.19 244 GLY B C 1
ATOM 6111 O O . GLY B 1 244 ? 9.719 -39.125 -8.789 1 97.19 244 GLY B O 1
ATOM 6112 N N . VAL B 1 245 ? 8.945 -37 -8.664 1 97.75 245 VAL B N 1
ATOM 6113 C CA . VAL B 1 245 ? 7.734 -37.156 -9.469 1 97.75 245 VAL B CA 1
ATOM 6114 C C . VAL B 1 245 ? 7.844 -36.344 -10.75 1 97.75 245 VAL B C 1
ATOM 6116 O O . VAL B 1 245 ? 7.887 -35.125 -10.695 1 97.75 245 VAL B O 1
ATOM 6119 N N . ALA B 1 246 ? 7.863 -37 -11.875 1 97.31 246 ALA B N 1
ATOM 6120 C CA . ALA B 1 246 ? 7.93 -36.281 -13.148 1 97.31 246 ALA B CA 1
ATOM 6121 C C . ALA B 1 246 ? 6.641 -35.5 -13.414 1 97.31 246 ALA B C 1
ATOM 6123 O O . ALA B 1 246 ? 5.543 -36.062 -13.281 1 97.31 246 ALA B O 1
ATOM 6124 N N . LEU B 1 247 ? 6.777 -34.281 -13.797 1 97.38 247 LEU B N 1
ATOM 6125 C CA . LEU B 1 247 ? 5.621 -33.469 -14.133 1 97.38 247 LEU B CA 1
ATOM 6126 C C . LEU B 1 247 ? 5.328 -33.531 -15.633 1 97.38 247 LEU B C 1
ATOM 6128 O O . LEU B 1 247 ? 5.805 -32.688 -16.406 1 97.38 247 LEU B O 1
ATOM 6132 N N . GLU B 1 248 ? 4.512 -34.375 -15.977 1 95.25 248 GLU B N 1
ATOM 6133 C CA . GLU B 1 248 ? 4.074 -34.5 -17.359 1 95.25 248 GLU B CA 1
ATOM 6134 C C . GLU B 1 248 ? 3.174 -33.344 -17.766 1 95.25 248 GLU B C 1
ATOM 6136 O O . GLU B 1 248 ? 2.502 -32.75 -16.906 1 95.25 248 GLU B O 1
ATOM 6141 N N . PRO B 1 249 ? 3.197 -33.031 -19.016 1 95.31 249 PRO B N 1
ATOM 6142 C CA . PRO B 1 249 ? 2.33 -31.938 -19.453 1 95.31 249 PRO B CA 1
ATOM 6143 C C . PRO B 1 249 ? 0.864 -32.188 -19.078 1 95.31 249 PRO B C 1
ATOM 6145 O O . PRO B 1 249 ? 0.376 -33.312 -19.156 1 95.31 249 PRO B O 1
ATOM 6148 N N . ILE B 1 250 ? 0.237 -31.109 -18.719 1 95.69 250 ILE B N 1
ATOM 6149 C CA . ILE B 1 250 ? -1.194 -31.188 -18.438 1 95.69 250 ILE B CA 1
ATOM 6150 C C . ILE B 1 250 ? -1.96 -31.344 -19.75 1 95.69 250 ILE B C 1
ATOM 6152 O O . ILE B 1 250 ? -1.661 -30.672 -20.75 1 95.69 250 ILE B O 1
ATOM 6156 N N . GLU B 1 251 ? -2.828 -32.281 -19.812 1 96.31 251 GLU B N 1
ATOM 6157 C CA . GLU B 1 251 ? -3.725 -32.406 -20.953 1 96.31 251 GLU B CA 1
ATOM 6158 C C . GLU B 1 251 ? -4.859 -31.391 -20.891 1 96.31 251 GLU B C 1
ATOM 6160 O O . GLU B 1 251 ? -5.531 -31.266 -19.859 1 96.31 251 GLU B O 1
ATOM 6165 N N . ARG B 1 252 ? -4.992 -30.609 -21.922 1 96.25 252 ARG B N 1
ATOM 6166 C CA . ARG B 1 252 ? -6.086 -29.656 -21.969 1 96.25 252 ARG B CA 1
ATOM 6167 C C . ARG B 1 252 ? -6.523 -29.391 -23.406 1 96.25 252 ARG B C 1
ATOM 6169 O O . ARG B 1 252 ? -5.766 -29.625 -24.344 1 96.25 252 ARG B O 1
ATOM 6176 N N . THR B 1 253 ? -7.793 -28.984 -23.578 1 97.75 253 THR B N 1
ATOM 6177 C CA . THR B 1 253 ? -8.359 -28.516 -24.844 1 97.75 253 THR B CA 1
ATOM 6178 C C . THR B 1 253 ? -8.703 -27.031 -24.734 1 97.75 253 THR B C 1
ATOM 6180 O O . THR B 1 253 ? -9.398 -26.594 -23.812 1 97.75 253 THR B O 1
ATOM 6183 N N . ILE B 1 254 ? -8.172 -26.281 -25.625 1 96.56 254 ILE B N 1
ATOM 6184 C CA . ILE B 1 254 ? -8.461 -24.859 -25.703 1 96.56 254 ILE B CA 1
ATOM 6185 C C . ILE B 1 254 ? -9.461 -24.594 -26.828 1 96.56 254 ILE B C 1
ATOM 6187 O O . ILE B 1 254 ? -9.156 -24.812 -28.016 1 96.56 254 ILE B O 1
ATOM 6191 N N . GLU B 1 255 ? -10.633 -24.172 -26.453 1 96.94 255 GLU B N 1
ATOM 6192 C CA . GLU B 1 255 ? -11.688 -23.781 -27.375 1 96.94 255 GLU B CA 1
ATOM 6193 C C . GLU B 1 255 ? -11.852 -22.266 -27.422 1 96.94 255 GLU B C 1
ATOM 6195 O O . GLU B 1 255 ? -11.203 -21.547 -26.672 1 96.94 255 GLU B O 1
ATOM 6200 N N . ALA B 1 256 ? -12.68 -21.812 -28.344 1 95.56 256 ALA B N 1
ATOM 6201 C CA . ALA B 1 256 ? -12.922 -20.375 -28.484 1 95.56 256 ALA B CA 1
ATOM 6202 C C . ALA B 1 256 ? -13.531 -19.797 -27.203 1 95.56 256 ALA B C 1
ATOM 6204 O O . ALA B 1 256 ? -13.242 -18.672 -26.828 1 95.56 256 ALA B O 1
ATOM 6205 N N . ASP B 1 257 ? -14.336 -20.672 -26.562 1 98.06 257 ASP B N 1
ATOM 6206 C CA . ASP B 1 257 ? -15.062 -20.141 -25.406 1 98.06 257 ASP B CA 1
ATOM 6207 C C . ASP B 1 257 ? -14.953 -21.062 -24.203 1 98.06 257 ASP B C 1
ATOM 6209 O O . ASP B 1 257 ? -15.836 -21.078 -23.344 1 98.06 257 ASP B O 1
ATOM 6213 N N . ALA B 1 258 ? -13.844 -21.844 -24.219 1 98.5 258 ALA B N 1
ATOM 6214 C CA . ALA B 1 258 ? -13.711 -22.719 -23.062 1 98.5 258 ALA B CA 1
ATOM 6215 C C . ALA B 1 258 ? -12.281 -23.25 -22.953 1 98.5 258 ALA B C 1
ATOM 6217 O O . ALA B 1 258 ? -11.57 -23.375 -23.953 1 98.5 258 ALA B O 1
ATOM 6218 N N . LEU B 1 259 ? -11.859 -23.531 -21.812 1 98.56 259 LEU B N 1
ATOM 6219 C CA . LEU B 1 259 ? -10.711 -24.359 -21.469 1 98.56 259 LEU B CA 1
ATOM 6220 C C . LEU B 1 259 ? -11.156 -25.625 -20.734 1 98.56 259 LEU B C 1
ATOM 6222 O O . LEU B 1 259 ? -11.953 -25.562 -19.812 1 98.56 259 LEU B O 1
ATOM 6226 N N . ARG B 1 260 ? -10.664 -26.766 -21.188 1 98.56 260 ARG B N 1
ATOM 6227 C CA . ARG B 1 260 ? -11.078 -28.031 -20.594 1 98.56 260 ARG B CA 1
ATOM 6228 C C . ARG B 1 260 ? -9.867 -28.844 -20.141 1 98.56 260 ARG B C 1
ATOM 6230 O O . ARG B 1 260 ? -8.984 -29.156 -20.938 1 98.56 260 ARG B O 1
ATOM 6237 N N . TYR B 1 261 ? -9.844 -29.109 -18.906 1 98.44 261 TYR B N 1
ATOM 6238 C CA . TYR B 1 261 ? -8.898 -30.016 -18.266 1 98.44 261 TYR B CA 1
ATOM 6239 C C . TYR B 1 261 ? -9.617 -31.234 -17.688 1 98.44 261 TYR B C 1
ATOM 6241 O O . TYR B 1 261 ? -10.82 -31.406 -17.875 1 98.44 261 TYR B O 1
ATOM 6249 N N . MET B 1 262 ? -8.883 -32.062 -17.047 1 97.62 262 MET B N 1
ATOM 6250 C CA . MET B 1 262 ? -9.492 -33.25 -16.422 1 97.62 262 MET B CA 1
ATOM 6251 C C . MET B 1 262 ? -10.352 -32.844 -15.234 1 97.62 262 MET B C 1
ATOM 6253 O O . MET B 1 262 ? -11.484 -33.312 -15.094 1 97.62 262 MET B O 1
ATOM 6257 N N . HIS B 1 263 ? -9.836 -31.922 -14.391 1 98.44 263 HIS B N 1
ATOM 6258 C CA . HIS B 1 263 ? -10.508 -31.625 -13.133 1 98.44 263 HIS B CA 1
ATOM 6259 C C . HIS B 1 263 ? -10.992 -30.188 -13.094 1 98.44 263 HIS B C 1
ATOM 6261 O O . HIS B 1 263 ? -11.586 -29.75 -12.102 1 98.44 263 HIS B O 1
ATOM 6267 N N . VAL B 1 264 ? -10.758 -29.375 -14.125 1 98.81 264 VAL B N 1
ATOM 6268 C CA . VAL B 1 264 ? -11.164 -27.969 -14.203 1 98.81 264 VAL B CA 1
ATOM 6269 C C . VAL B 1 264 ? -11.758 -27.688 -15.578 1 98.81 264 VAL B C 1
ATOM 6271 O O . VAL B 1 264 ? -11.242 -28.156 -16.594 1 98.81 264 VAL B O 1
ATOM 6274 N N . THR B 1 265 ? -12.844 -27 -15.625 1 98.75 265 THR B N 1
ATOM 6275 C CA . THR B 1 265 ? -13.398 -26.469 -16.859 1 98.75 265 THR B CA 1
ATOM 6276 C C . THR B 1 265 ? -13.672 -24.969 -16.75 1 98.75 265 THR B C 1
ATOM 6278 O O . THR B 1 265 ? -14.164 -24.5 -15.719 1 98.75 265 THR B O 1
ATOM 6281 N N . VAL B 1 266 ? -13.266 -24.25 -17.734 1 98.88 266 VAL B N 1
ATOM 6282 C CA . VAL B 1 266 ? -13.602 -22.844 -17.844 1 98.88 266 VAL B CA 1
ATOM 6283 C C . VAL B 1 266 ? -14.508 -22.609 -19.047 1 98.88 266 VAL B C 1
ATOM 6285 O O . VAL B 1 266 ? -14.133 -22.922 -20.172 1 98.88 266 VAL B O 1
ATOM 6288 N N . GLU B 1 267 ? -15.688 -22.141 -18.828 1 98.88 267 GLU B N 1
ATOM 6289 C CA . GLU B 1 267 ? -16.609 -21.75 -19.891 1 98.88 267 GLU B CA 1
ATOM 6290 C C . GLU B 1 267 ? -16.734 -20.219 -19.969 1 98.88 267 GLU B C 1
ATOM 6292 O O . GLU B 1 267 ? -17.078 -19.562 -18.984 1 98.88 267 GLU B O 1
ATOM 6297 N N . ILE B 1 268 ? -16.516 -19.688 -21.125 1 98.75 268 ILE B N 1
ATOM 6298 C CA . ILE B 1 268 ? -16.453 -18.25 -21.312 1 98.75 268 ILE B CA 1
ATOM 6299 C C . ILE B 1 268 ? -17.734 -17.766 -22 1 98.75 268 ILE B C 1
ATOM 6301 O O . ILE B 1 268 ? -18.094 -18.25 -23.078 1 98.75 268 ILE B O 1
ATOM 6305 N N . ASP B 1 269 ? -18.453 -16.906 -21.375 1 98.56 269 ASP B N 1
ATOM 6306 C CA . ASP B 1 269 ? -19.547 -16.125 -21.969 1 98.56 269 ASP B CA 1
ATOM 6307 C C . ASP B 1 269 ? -19.047 -14.758 -22.406 1 98.56 269 ASP B C 1
ATOM 6309 O O . ASP B 1 269 ? -19.094 -13.789 -21.641 1 98.56 269 ASP B O 1
ATOM 6313 N N . ARG B 1 270 ? -18.656 -14.688 -23.609 1 97.31 270 ARG B N 1
ATOM 6314 C CA . ARG B 1 270 ? -18 -13.484 -24.125 1 97.31 270 ARG B CA 1
ATOM 6315 C C . ARG B 1 270 ? -18.984 -12.305 -24.141 1 97.31 270 ARG B C 1
ATOM 6317 O O . ARG B 1 270 ? -18.609 -11.18 -23.812 1 97.31 270 ARG B O 1
ATOM 6324 N N . ALA B 1 271 ? -20.234 -12.57 -24.5 1 97 271 ALA B N 1
ATOM 6325 C CA . ALA B 1 271 ? -21.25 -11.508 -24.531 1 97 271 ALA B CA 1
ATOM 6326 C C . ALA B 1 271 ? -21.484 -10.938 -23.141 1 97 271 ALA B C 1
ATOM 6328 O O . ALA B 1 271 ? -21.672 -9.734 -22.984 1 97 271 ALA B O 1
ATOM 6329 N N . GLY B 1 272 ? -21.438 -11.812 -22.141 1 97.75 272 GLY B N 1
ATOM 6330 C CA . GLY B 1 272 ? -21.656 -11.398 -20.766 1 97.75 272 GLY B CA 1
ATOM 6331 C C . GLY B 1 272 ? -20.391 -10.969 -20.062 1 97.75 272 GLY B C 1
ATOM 6332 O O . GLY B 1 272 ? -20.438 -10.469 -18.938 1 97.75 272 GLY B O 1
ATOM 6333 N N . ARG B 1 273 ? -19.25 -11.172 -20.719 1 98.25 273 ARG B N 1
ATOM 6334 C CA . ARG B 1 273 ? -17.922 -10.867 -20.188 1 98.25 273 ARG B CA 1
ATOM 6335 C C . ARG B 1 273 ? -17.703 -11.562 -18.844 1 98.25 273 ARG B C 1
ATOM 6337 O O . ARG B 1 273 ? -17.203 -10.945 -17.906 1 98.25 273 ARG B O 1
ATOM 6344 N N . THR B 1 274 ? -18.156 -12.812 -18.734 1 98.75 274 THR B N 1
ATOM 6345 C CA . THR B 1 274 ? -17.953 -13.68 -17.562 1 98.75 274 THR B CA 1
ATOM 6346 C C . THR B 1 274 ? -17.328 -15.008 -17.984 1 98.75 274 THR B C 1
ATOM 6348 O O . THR B 1 274 ? -17.375 -15.383 -19.156 1 98.75 274 THR B O 1
ATOM 6351 N N . ALA B 1 275 ? -16.688 -15.625 -17.125 1 98.88 275 ALA B N 1
ATOM 6352 C CA . ALA B 1 275 ? -16.188 -17 -17.25 1 98.88 275 ALA B CA 1
ATOM 6353 C C . ALA B 1 275 ? -16.547 -17.828 -16.031 1 98.88 275 ALA B C 1
ATOM 6355 O O . ALA B 1 275 ? -16.453 -17.359 -14.898 1 98.88 275 ALA B O 1
ATOM 6356 N N . THR B 1 276 ? -17.031 -19.047 -16.234 1 98.88 276 THR B N 1
ATOM 6357 C CA . THR B 1 276 ? -17.359 -19.953 -15.148 1 98.88 276 THR B CA 1
ATOM 6358 C C . THR B 1 276 ? -16.266 -21.016 -14.977 1 98.88 276 THR B C 1
ATOM 6360 O O . THR B 1 276 ? -16.016 -21.812 -15.883 1 98.88 276 THR B O 1
ATOM 6363 N N . PHE B 1 277 ? -15.586 -20.984 -13.906 1 98.94 277 PHE B N 1
ATOM 6364 C CA . PHE B 1 277 ? -14.664 -22.031 -13.492 1 98.94 277 PHE B CA 1
ATOM 6365 C C . PHE B 1 277 ? -15.398 -23.125 -12.742 1 98.94 277 PHE B C 1
ATOM 6367 O O . PHE B 1 277 ? -16.047 -22.859 -11.719 1 98.94 277 PHE B O 1
ATOM 6374 N N . THR B 1 278 ? -15.352 -24.25 -13.219 1 98.88 278 THR B N 1
ATOM 6375 C CA . THR B 1 278 ? -15.875 -25.391 -12.484 1 98.88 278 THR B CA 1
ATOM 6376 C C . THR B 1 278 ? -14.742 -26.312 -12.031 1 98.88 278 THR B C 1
ATOM 6378 O O . THR B 1 278 ? -14.039 -26.891 -12.867 1 98.88 278 THR B O 1
ATOM 6381 N N . VAL B 1 279 ? -14.508 -26.406 -10.797 1 98.94 279 VAL B N 1
ATOM 6382 C CA . VAL B 1 279 ? -13.516 -27.297 -10.195 1 98.94 279 VAL B CA 1
ATOM 6383 C C . VAL B 1 279 ? -14.18 -28.594 -9.742 1 98.94 279 VAL B C 1
ATOM 6385 O O . VAL B 1 279 ? -15.125 -28.562 -8.953 1 98.94 279 VAL B O 1
ATOM 6388 N N . LYS B 1 280 ? -13.695 -29.703 -10.133 1 98.75 280 LYS B N 1
ATOM 6389 C CA . LYS B 1 280 ? -14.375 -30.984 -9.945 1 98.75 280 LYS B CA 1
ATOM 6390 C C . LYS B 1 280 ? -13.695 -31.812 -8.844 1 98.75 280 LYS B C 1
ATOM 6392 O O . LYS B 1 280 ? -12.469 -31.906 -8.812 1 98.75 280 LYS B O 1
ATOM 6397 N N . ALA B 1 281 ? -14.484 -32.344 -7.949 1 98.56 281 ALA B N 1
ATOM 6398 C CA . ALA B 1 281 ? -13.992 -33.25 -6.902 1 98.56 281 ALA B CA 1
ATOM 6399 C C . ALA B 1 281 ? -13.461 -34.562 -7.5 1 98.56 281 ALA B C 1
ATOM 6401 O O . ALA B 1 281 ? -13.805 -34.906 -8.625 1 98.56 281 ALA B O 1
ATOM 6402 N N . PRO B 1 282 ? -12.586 -35.188 -6.73 1 97.81 282 PRO B N 1
ATOM 6403 C CA . PRO B 1 282 ? -12.094 -36.438 -7.262 1 97.81 282 PRO B CA 1
ATOM 6404 C C . PRO B 1 282 ? -13.18 -37.5 -7.352 1 97.81 282 PRO B C 1
ATOM 6406 O O . PRO B 1 282 ? -14.117 -37.5 -6.547 1 97.81 282 PRO B O 1
ATOM 6409 N N . VAL B 1 283 ? -12.969 -38.375 -8.312 1 95.31 283 VAL B N 1
ATOM 6410 C CA . VAL B 1 283 ? -13.891 -39.5 -8.5 1 95.31 283 VAL B CA 1
ATOM 6411 C C . VAL B 1 283 ? -13.164 -40.812 -8.219 1 95.31 283 VAL B C 1
ATOM 6413 O O . VAL B 1 283 ? -11.984 -40.969 -8.555 1 95.31 283 VAL B O 1
ATOM 6416 N N . GLY B 1 284 ? -13.875 -41.719 -7.574 1 92.25 284 GLY B N 1
ATOM 6417 C CA . GLY B 1 284 ? -13.297 -43.031 -7.305 1 92.25 284 GLY B CA 1
ATOM 6418 C C . GLY B 1 284 ? -12.391 -43.062 -6.086 1 92.25 284 GLY B C 1
ATOM 6419 O O . GLY B 1 284 ? -12.273 -42.031 -5.383 1 92.25 284 GLY B O 1
ATOM 6420 N N . ALA B 1 285 ? -11.828 -44.156 -5.824 1 91.94 285 ALA B N 1
ATOM 6421 C CA . ALA B 1 285 ? -10.938 -44.312 -4.676 1 91.94 285 ALA B CA 1
ATOM 6422 C C . ALA B 1 285 ? -9.672 -43.469 -4.852 1 91.94 285 ALA B C 1
ATOM 6424 O O . ALA B 1 285 ? -9.07 -43.469 -5.93 1 91.94 285 ALA B O 1
ATOM 6425 N N . GLN B 1 286 ? -9.359 -42.781 -3.861 1 95.31 286 GLN B N 1
ATOM 6426 C CA . GLN B 1 286 ? -8.164 -41.938 -3.885 1 95.31 286 GLN B CA 1
ATOM 6427 C C . GLN B 1 286 ? -7.066 -42.531 -2.998 1 95.31 286 GLN B C 1
ATOM 6429 O O . GLN B 1 286 ? -7.352 -43.156 -1.984 1 95.31 286 GLN B O 1
ATOM 6434 N N . PRO B 1 287 ? -5.84 -42.25 -3.338 1 95.75 287 PRO B N 1
ATOM 6435 C CA . PRO B 1 287 ? -4.723 -42.656 -2.484 1 95.75 287 PRO B CA 1
ATOM 6436 C C . PRO B 1 287 ? -4.824 -42.094 -1.067 1 95.75 287 PRO B C 1
ATOM 6438 O O . PRO B 1 287 ? -5.082 -40.906 -0.887 1 95.75 287 PRO B O 1
ATOM 6441 N N . GLN B 1 288 ? -4.605 -42.969 -0.064 1 94.5 288 GLN B N 1
ATOM 6442 C CA . GLN B 1 288 ? -4.672 -42.562 1.329 1 94.5 288 GLN B CA 1
ATOM 6443 C C . GLN B 1 288 ? -3.324 -42.75 2.025 1 94.5 288 GLN B C 1
ATOM 6445 O O . GLN B 1 288 ? -2.996 -42 2.959 1 94.5 288 GLN B O 1
ATOM 6450 N N . SER B 1 289 ? -2.578 -43.719 1.569 1 97.19 289 SER B N 1
ATOM 6451 C CA . SER B 1 289 ? -1.248 -43.969 2.129 1 97.19 289 SER B CA 1
ATOM 6452 C C . SER B 1 289 ? -0.184 -43.188 1.339 1 97.19 289 SER B C 1
ATOM 6454 O O . SER B 1 289 ? -0.4 -42.844 0.178 1 97.19 289 SER B O 1
ATOM 6456 N N . ILE B 1 290 ? 0.902 -43.031 1.983 1 96.81 290 ILE B N 1
ATOM 6457 C CA . ILE B 1 290 ? 1.975 -42.281 1.323 1 96.81 290 ILE B CA 1
ATOM 6458 C C . ILE B 1 290 ? 2.482 -43.094 0.122 1 96.81 290 ILE B C 1
ATOM 6460 O O . ILE B 1 290 ? 2.846 -42.5 -0.904 1 96.81 290 ILE B O 1
ATOM 6464 N N . GLU B 1 291 ? 2.494 -44.406 0.243 1 97.19 291 GLU B N 1
ATOM 6465 C CA . GLU B 1 291 ? 2.928 -45.25 -0.859 1 97.19 291 GLU B CA 1
ATOM 6466 C C . GLU B 1 291 ? 2.023 -45.094 -2.078 1 97.19 291 GLU B C 1
ATOM 6468 O O . GLU B 1 291 ? 2.508 -44.969 -3.207 1 97.19 291 GLU B O 1
ATOM 6473 N N . GLU B 1 292 ? 0.77 -45.031 -1.834 1 97.81 292 GLU B N 1
ATOM 6474 C CA . GLU B 1 292 ? -0.203 -44.844 -2.906 1 97.81 292 GLU B CA 1
ATOM 6475 C C . GLU B 1 292 ? -0.066 -43.469 -3.539 1 97.81 292 GLU B C 1
ATOM 6477 O O . GLU B 1 292 ? -0.212 -43.312 -4.754 1 97.81 292 GLU B O 1
ATOM 6482 N N . ILE B 1 293 ? 0.203 -42.5 -2.736 1 98.19 293 ILE B N 1
ATOM 6483 C CA . ILE B 1 293 ? 0.348 -41.125 -3.197 1 98.19 293 ILE B CA 1
ATOM 6484 C C . ILE B 1 293 ? 1.577 -41 -4.098 1 98.19 293 ILE B C 1
ATOM 6486 O O . ILE B 1 293 ? 1.5 -40.438 -5.195 1 98.19 293 ILE B O 1
ATOM 6490 N N . VAL B 1 294 ? 2.648 -41.562 -3.67 1 97.56 294 VAL B N 1
ATOM 6491 C CA . VAL B 1 294 ? 3.891 -41.531 -4.434 1 97.56 294 VAL B CA 1
ATOM 6492 C C . VAL B 1 294 ? 3.713 -42.281 -5.746 1 97.56 294 VAL B C 1
ATOM 6494 O O . VAL B 1 294 ? 4.188 -41.844 -6.797 1 97.56 294 VAL B O 1
ATOM 6497 N N . ALA B 1 295 ? 3.002 -43.375 -5.676 1 97.25 295 ALA B N 1
ATOM 6498 C CA . ALA B 1 295 ? 2.764 -44.188 -6.863 1 97.25 295 ALA B CA 1
ATOM 6499 C C . ALA B 1 295 ? 1.917 -43.438 -7.883 1 97.25 295 ALA B C 1
ATOM 6501 O O . ALA B 1 295 ? 2.107 -43.594 -9.094 1 97.25 295 ALA B O 1
ATOM 6502 N N . ALA B 1 296 ? 1 -42.625 -7.457 1 96.81 296 ALA B N 1
ATOM 6503 C CA . ALA B 1 296 ? 0.141 -41.844 -8.336 1 96.81 296 ALA B CA 1
ATOM 6504 C C . ALA B 1 296 ? 0.933 -40.75 -9.039 1 96.81 296 ALA B C 1
ATOM 6506 O O . ALA B 1 296 ? 0.605 -40.344 -10.156 1 96.81 296 ALA B O 1
ATOM 6507 N N . GLY B 1 297 ? 1.975 -40.219 -8.328 1 96.69 297 GLY B N 1
ATOM 6508 C CA . GLY B 1 297 ? 2.838 -39.219 -8.906 1 96.69 297 GLY B CA 1
ATOM 6509 C C . GLY B 1 297 ? 2.096 -37.938 -9.281 1 96.69 297 GLY B C 1
ATOM 6510 O O . GLY B 1 297 ? 1.34 -37.406 -8.477 1 96.69 297 GLY B O 1
ATOM 6511 N N . ALA B 1 298 ? 2.299 -37.5 -10.516 1 97.12 298 ALA B N 1
ATOM 6512 C CA . ALA B 1 298 ? 1.715 -36.25 -10.977 1 97.12 298 ALA B CA 1
ATOM 6513 C C . ALA B 1 298 ? 0.209 -36.375 -11.18 1 97.12 298 ALA B C 1
ATOM 6515 O O . ALA B 1 298 ? -0.504 -35.375 -11.281 1 97.12 298 ALA B O 1
ATOM 6516 N N . ALA B 1 299 ? -0.25 -37.594 -11.211 1 96.62 299 ALA B N 1
ATOM 6517 C CA . ALA B 1 299 ? -1.673 -37.844 -11.422 1 96.62 299 ALA B CA 1
ATOM 6518 C C . ALA B 1 299 ? -2.436 -37.844 -10.102 1 96.62 299 ALA B C 1
ATOM 6520 O O . ALA B 1 299 ? -3.664 -37.938 -10.086 1 96.62 299 ALA B O 1
ATOM 6521 N N . TRP B 1 300 ? -1.671 -37.781 -8.977 1 98.06 300 TRP B N 1
ATOM 6522 C CA . TRP B 1 300 ? -2.359 -37.625 -7.699 1 98.06 300 TRP B CA 1
ATOM 6523 C C . TRP B 1 300 ? -3.299 -36.406 -7.727 1 98.06 300 TRP B C 1
ATOM 6525 O O . TRP B 1 300 ? -2.896 -35.312 -8.109 1 98.06 300 TRP B O 1
ATOM 6535 N N . TYR B 1 301 ? -4.496 -36.562 -7.363 1 98.38 301 TYR B N 1
ATOM 6536 C CA . TYR B 1 301 ? -5.594 -35.625 -7.629 1 98.38 301 TYR B CA 1
ATOM 6537 C C . TYR B 1 301 ? -5.25 -34.219 -7.16 1 98.38 301 TYR B C 1
ATOM 6539 O O . TYR B 1 301 ? -5.336 -33.281 -7.938 1 98.38 301 TYR B O 1
ATOM 6547 N N . PRO B 1 302 ? -4.793 -34 -5.852 1 98.62 302 PRO B N 1
ATOM 6548 C CA . PRO B 1 302 ? -4.523 -32.625 -5.426 1 98.62 302 PRO B CA 1
ATOM 6549 C C . PRO B 1 302 ? -3.443 -31.953 -6.266 1 98.62 302 PRO B C 1
ATOM 6551 O O . PRO B 1 302 ? -3.537 -30.75 -6.547 1 98.62 302 PRO B O 1
ATOM 6554 N N . LEU B 1 303 ? -2.438 -32.656 -6.641 1 98.62 303 LEU B N 1
ATOM 6555 C CA . LEU B 1 303 ? -1.352 -32.094 -7.441 1 98.62 303 LEU B CA 1
ATOM 6556 C C . LEU B 1 303 ? -1.831 -31.766 -8.844 1 98.62 303 LEU B C 1
ATOM 6558 O O . LEU B 1 303 ? -1.578 -30.672 -9.344 1 98.62 303 LEU B O 1
ATOM 6562 N N . GLN B 1 304 ? -2.533 -32.719 -9.445 1 98.38 304 GLN B N 1
ATOM 6563 C CA . GLN B 1 304 ? -3.055 -32.5 -10.789 1 98.38 304 GLN B CA 1
ATOM 6564 C C . GLN B 1 304 ? -4.035 -31.328 -10.805 1 98.38 304 GLN B C 1
ATOM 6566 O O . GLN B 1 304 ? -4.004 -30.5 -11.719 1 98.38 304 GLN B O 1
ATOM 6571 N N . LEU B 1 305 ? -4.895 -31.297 -9.844 1 98.75 305 LEU B N 1
ATOM 6572 C CA . LEU B 1 305 ? -5.859 -30.203 -9.734 1 98.75 305 LEU B CA 1
ATOM 6573 C C . LEU B 1 305 ? -5.148 -28.859 -9.656 1 98.75 305 LEU B C 1
ATOM 6575 O O . LEU B 1 305 ? -5.508 -27.906 -10.367 1 98.75 305 LEU B O 1
ATOM 6579 N N . ALA B 1 306 ? -4.172 -28.766 -8.758 1 98.69 306 ALA B N 1
ATOM 6580 C CA . ALA B 1 306 ? -3.443 -27.516 -8.57 1 98.69 306 ALA B CA 1
ATOM 6581 C C . ALA B 1 306 ? -2.797 -27.062 -9.875 1 98.69 306 ALA B C 1
ATOM 6583 O O . ALA B 1 306 ? -2.861 -25.875 -10.219 1 98.69 306 ALA B O 1
ATOM 6584 N N . ARG B 1 307 ? -2.203 -27.953 -10.586 1 98.69 307 ARG B N 1
ATOM 6585 C CA . ARG B 1 307 ? -1.536 -27.625 -11.844 1 98.69 307 ARG B CA 1
ATOM 6586 C C . ARG B 1 307 ? -2.537 -27.141 -12.883 1 98.69 307 ARG B C 1
ATOM 6588 O O . ARG B 1 307 ? -2.273 -26.172 -13.594 1 98.69 307 ARG B O 1
ATOM 6595 N N . GLU B 1 308 ? -3.691 -27.797 -12.984 1 98.81 308 GLU B N 1
ATOM 6596 C CA . GLU B 1 308 ? -4.719 -27.422 -13.953 1 98.81 308 GLU B CA 1
ATOM 6597 C C . GLU B 1 308 ? -5.328 -26.062 -13.609 1 98.81 308 GLU B C 1
ATOM 6599 O O . GLU B 1 308 ? -5.496 -25.219 -14.484 1 98.81 308 GLU B O 1
ATOM 6604 N N . LEU B 1 309 ? -5.641 -25.859 -12.336 1 98.88 309 LEU B N 1
ATOM 6605 C CA . LEU B 1 309 ? -6.242 -24.594 -11.906 1 98.88 309 LEU B CA 1
ATOM 6606 C C . LEU B 1 309 ? -5.281 -23.438 -12.109 1 98.88 309 LEU B C 1
ATOM 6608 O O . LEU B 1 309 ? -5.691 -22.359 -12.555 1 98.88 309 LEU B O 1
ATOM 6612 N N . GLU B 1 310 ? -4.023 -23.656 -11.797 1 98.5 310 GLU B N 1
ATOM 6613 C CA . GLU B 1 310 ? -3.025 -22.609 -12.023 1 98.5 310 GLU B CA 1
ATOM 6614 C C . GLU B 1 310 ? -2.959 -22.219 -13.492 1 98.5 310 GLU B C 1
ATOM 6616 O O . GLU B 1 310 ? -2.955 -21.031 -13.828 1 98.5 310 GLU B O 1
ATOM 6621 N N . ASP B 1 311 ? -2.908 -23.203 -14.336 1 98.5 311 ASP B N 1
ATOM 6622 C CA . ASP B 1 311 ? -2.842 -22.938 -15.766 1 98.5 311 ASP B CA 1
ATOM 6623 C C . ASP B 1 311 ? -4.074 -22.172 -16.25 1 98.5 311 ASP B C 1
ATOM 6625 O O . ASP B 1 311 ? -3.957 -21.234 -17.031 1 98.5 311 ASP B O 1
ATOM 6629 N N . ALA B 1 312 ? -5.23 -22.562 -15.766 1 98.81 312 ALA B N 1
ATOM 6630 C CA . ALA B 1 312 ? -6.477 -21.906 -16.125 1 98.81 312 ALA B CA 1
ATOM 6631 C C . ALA B 1 312 ? -6.457 -20.438 -15.719 1 98.81 312 ALA B C 1
ATOM 6633 O O . ALA B 1 312 ? -6.805 -19.547 -16.5 1 98.81 312 ALA B O 1
ATOM 6634 N N . ILE B 1 313 ? -6.047 -20.156 -14.492 1 98.62 313 ILE B N 1
ATOM 6635 C CA . ILE B 1 313 ? -5.996 -18.797 -13.961 1 98.62 313 ILE B CA 1
ATOM 6636 C C . ILE B 1 313 ? -5.047 -17.938 -14.797 1 98.62 313 ILE B C 1
ATOM 6638 O O . ILE B 1 313 ? -5.41 -16.844 -15.234 1 98.62 313 ILE B O 1
ATOM 6642 N N . LEU B 1 314 ? -3.834 -18.469 -15.023 1 98.12 314 LEU B N 1
ATOM 6643 C CA . LEU B 1 314 ? -2.822 -17.719 -15.758 1 98.12 314 LEU B CA 1
ATOM 6644 C C . LEU B 1 314 ? -3.271 -17.453 -17.188 1 98.12 314 LEU B C 1
ATOM 6646 O O . LEU B 1 314 ? -3.105 -16.344 -17.703 1 98.12 314 LEU B O 1
ATOM 6650 N N . SER B 1 315 ? -3.881 -18.469 -17.797 1 97.69 315 SER B N 1
ATOM 6651 C CA . SER B 1 315 ? -4.359 -18.328 -19.172 1 97.69 315 SER B CA 1
ATOM 6652 C C . SER B 1 315 ? -5.438 -17.25 -19.281 1 97.69 315 SER B C 1
ATOM 6654 O O . SER B 1 315 ? -5.375 -16.391 -20.141 1 97.69 315 SER B O 1
ATOM 6656 N N . MET B 1 316 ? -6.383 -17.312 -18.391 1 98 316 MET B N 1
ATOM 6657 C CA . MET B 1 316 ? -7.496 -16.359 -18.438 1 98 316 MET B CA 1
ATOM 6658 C C . MET B 1 316 ? -7.023 -14.945 -18.156 1 98 316 MET B C 1
ATOM 6660 O O . MET B 1 316 ? -7.523 -13.984 -18.734 1 98 316 MET B O 1
ATOM 6664 N N . ARG B 1 317 ? -6.047 -14.711 -17.312 1 97.06 317 ARG B N 1
ATOM 6665 C CA . ARG B 1 317 ? -5.52 -13.406 -16.953 1 97.06 317 ARG B CA 1
ATOM 6666 C C . ARG B 1 317 ? -4.875 -12.719 -18.141 1 97.06 317 ARG B C 1
ATOM 6668 O O . ARG B 1 317 ? -5.062 -11.516 -18.359 1 97.06 317 ARG B O 1
ATOM 6675 N N . THR B 1 318 ? -4.141 -13.492 -18.875 1 96.25 318 THR B N 1
ATOM 6676 C CA . THR B 1 318 ? -3.275 -12.914 -19.906 1 96.25 318 THR B CA 1
ATOM 6677 C C . THR B 1 318 ? -3.982 -12.883 -21.25 1 96.25 318 THR B C 1
ATOM 6679 O O . THR B 1 318 ? -3.836 -11.922 -22.016 1 96.25 318 THR B O 1
ATOM 6682 N N . ASN B 1 319 ? -4.797 -13.898 -21.516 1 96.88 319 ASN B N 1
ATOM 6683 C CA . ASN B 1 319 ? -5.309 -14.07 -22.875 1 96.88 319 ASN B CA 1
ATOM 6684 C C . ASN B 1 319 ? -6.742 -13.562 -23 1 96.88 319 ASN B C 1
ATOM 6686 O O . ASN B 1 319 ? -7.254 -13.391 -24.109 1 96.88 319 ASN B O 1
ATOM 6690 N N . GLU B 1 320 ? -7.469 -13.352 -21.875 1 97.19 320 GLU B N 1
ATOM 6691 C CA . GLU B 1 320 ? -8.867 -12.914 -21.891 1 97.19 320 GLU B CA 1
ATOM 6692 C C . GLU B 1 320 ? -9.062 -11.664 -21.031 1 97.19 320 GLU B C 1
ATOM 6694 O O . GLU B 1 320 ? -9.719 -11.719 -20 1 97.19 320 GLU B O 1
ATOM 6699 N N . LEU B 1 321 ? -8.703 -10.492 -21.547 1 96.88 321 LEU B N 1
ATOM 6700 C CA . LEU B 1 321 ? -8.617 -9.281 -20.734 1 96.88 321 LEU B CA 1
ATOM 6701 C C . LEU B 1 321 ? -10.008 -8.711 -20.469 1 96.88 321 LEU B C 1
ATOM 6703 O O . LEU B 1 321 ? -10.227 -8.07 -19.438 1 96.88 321 LEU B O 1
ATOM 6707 N N . ASP B 1 322 ? -10.922 -8.945 -21.359 1 97.31 322 ASP B N 1
ATOM 6708 C CA . ASP B 1 322 ? -12.227 -8.305 -21.219 1 97.31 322 ASP B CA 1
ATOM 6709 C C . ASP B 1 322 ? -13.211 -9.203 -20.469 1 97.31 322 ASP B C 1
ATOM 6711 O O . ASP B 1 322 ? -14.359 -8.82 -20.25 1 97.31 322 ASP B O 1
ATOM 6715 N N . ILE B 1 323 ? -12.75 -10.445 -20.141 1 98.38 323 ILE B N 1
ATOM 6716 C CA . ILE B 1 323 ? -13.562 -11.328 -19.297 1 98.38 323 ILE B CA 1
ATOM 6717 C C . ILE B 1 323 ? -13.289 -11.039 -17.828 1 98.38 323 ILE B C 1
ATOM 6719 O O . ILE B 1 323 ? -12.508 -11.742 -17.188 1 98.38 323 ILE B O 1
ATOM 6723 N N . GLY B 1 324 ? -14.031 -10.078 -17.328 1 98.38 324 GLY B N 1
ATOM 6724 C CA . GLY B 1 324 ? -13.633 -9.445 -16.078 1 98.38 324 GLY B CA 1
ATOM 6725 C C . GLY B 1 324 ? -14.266 -10.086 -14.852 1 98.38 324 GLY B C 1
ATOM 6726 O O . GLY B 1 324 ? -13.844 -9.836 -13.719 1 98.38 324 GLY B O 1
ATOM 6727 N N . THR B 1 325 ? -15.258 -10.914 -15 1 98.88 325 THR B N 1
ATOM 6728 C CA . THR B 1 325 ? -15.953 -11.531 -13.875 1 98.88 325 THR B CA 1
ATOM 6729 C C . THR B 1 325 ? -15.875 -13.055 -13.961 1 98.88 325 THR B C 1
ATOM 6731 O O . THR B 1 325 ? -16.266 -13.648 -14.961 1 98.88 325 THR B O 1
ATOM 6734 N N . TRP B 1 326 ? -15.289 -13.672 -13 1 98.94 326 TRP B N 1
ATOM 6735 C CA . TRP B 1 326 ? -15.172 -15.125 -12.922 1 98.94 326 TRP B CA 1
ATOM 6736 C C . TRP B 1 326 ? -16.156 -15.695 -11.914 1 98.94 326 TRP B C 1
ATOM 6738 O O . TRP B 1 326 ? -16.203 -15.25 -10.766 1 98.94 326 TRP B O 1
ATOM 6748 N N . LEU B 1 327 ? -16.969 -16.594 -12.352 1 98.88 327 LEU B N 1
ATOM 6749 C CA . LEU B 1 327 ? -17.859 -17.375 -11.5 1 98.88 327 LEU B CA 1
ATOM 6750 C C . LEU B 1 327 ? -17.188 -18.688 -11.086 1 98.88 327 LEU B C 1
ATOM 6752 O O . LEU B 1 327 ? -16.766 -19.469 -11.938 1 98.88 327 LEU B O 1
ATOM 6756 N N . ILE B 1 328 ? -17.078 -18.938 -9.828 1 98.94 328 ILE B N 1
ATOM 6757 C CA . ILE B 1 328 ? -16.406 -20.109 -9.305 1 98.94 328 ILE B CA 1
ATOM 6758 C C . ILE B 1 328 ? -17.438 -21.125 -8.82 1 98.94 328 ILE B C 1
ATOM 6760 O O . ILE B 1 328 ? -18.234 -20.844 -7.934 1 98.94 328 ILE B O 1
ATOM 6764 N N . LYS B 1 329 ? -17.406 -22.25 -9.391 1 98.88 329 LYS B N 1
ATOM 6765 C CA . LYS B 1 329 ? -18.266 -23.375 -9.039 1 98.88 329 LYS B CA 1
ATOM 6766 C C . LYS B 1 329 ? -17.453 -24.625 -8.742 1 98.88 329 LYS B C 1
ATOM 6768 O O . LYS B 1 329 ? -16.281 -24.703 -9.117 1 98.88 329 LYS B O 1
ATOM 6773 N N . THR B 1 330 ? -18.062 -25.531 -7.98 1 98.88 330 THR B N 1
ATOM 6774 C CA . THR B 1 330 ? -17.484 -26.844 -7.75 1 98.88 330 THR B CA 1
ATOM 6775 C C . THR B 1 330 ? -18.5 -27.938 -8.055 1 98.88 330 THR B C 1
ATOM 6777 O O . THR B 1 330 ? -19.719 -27.688 -8.07 1 98.88 330 THR B O 1
ATOM 6780 N N . SER B 1 331 ? -18 -29.094 -8.359 1 98.44 331 SER B N 1
ATOM 6781 C CA . SER B 1 331 ? -18.906 -30.219 -8.625 1 98.44 331 SER B CA 1
ATOM 6782 C C . SER B 1 331 ? -18.328 -31.516 -8.102 1 98.44 331 SER B C 1
ATOM 6784 O O . SER B 1 331 ? -17.109 -31.719 -8.109 1 98.44 331 SER B O 1
ATOM 6786 N N . GLY B 1 332 ? -19.219 -32.375 -7.613 1 97.81 332 GLY B N 1
ATOM 6787 C CA . GLY B 1 332 ? -18.812 -33.688 -7.137 1 97.81 332 GLY B CA 1
ATOM 6788 C C . GLY B 1 332 ? -19.203 -33.969 -5.691 1 97.81 332 GLY B C 1
ATOM 6789 O O . GLY B 1 332 ? -20.219 -33.438 -5.215 1 97.81 332 GLY B O 1
ATOM 6790 N N . ASP B 1 333 ? -18.469 -34.875 -5.043 1 97.31 333 ASP B N 1
ATOM 6791 C CA . ASP B 1 333 ? -18.781 -35.312 -3.689 1 97.31 333 ASP B CA 1
ATOM 6792 C C . ASP B 1 333 ? -17.906 -34.625 -2.656 1 97.31 333 ASP B C 1
ATOM 6794 O O . ASP B 1 333 ? -16.688 -34.781 -2.652 1 97.31 333 ASP B O 1
ATOM 6798 N N . ALA B 1 334 ? -18.609 -33.938 -1.759 1 97.81 334 ALA B N 1
ATOM 6799 C CA . ALA B 1 334 ? -17.906 -33.219 -0.701 1 97.81 334 ALA B CA 1
ATOM 6800 C C . ALA B 1 334 ? -17.078 -34.156 0.15 1 97.81 334 ALA B C 1
ATOM 6802 O O . ALA B 1 334 ? -15.984 -33.812 0.609 1 97.81 334 ALA B O 1
ATOM 6803 N N . ALA B 1 335 ? -17.609 -35.281 0.366 1 97.31 335 ALA B N 1
ATOM 6804 C CA . ALA B 1 335 ? -16.906 -36.281 1.18 1 97.31 335 ALA B CA 1
ATOM 6805 C C . ALA B 1 335 ? -15.578 -36.688 0.535 1 97.31 335 ALA B C 1
ATOM 6807 O O . ALA B 1 335 ? -14.602 -36.969 1.232 1 97.31 335 ALA B O 1
ATOM 6808 N N . ALA B 1 336 ? -15.594 -36.75 -0.782 1 98 336 ALA B N 1
ATOM 6809 C CA . ALA B 1 336 ? -14.359 -37.062 -1.501 1 98 336 ALA B CA 1
ATOM 6810 C C . ALA B 1 336 ? -13.312 -35.969 -1.326 1 98 336 ALA B C 1
ATOM 6812 O O . ALA B 1 336 ? -12.125 -36.25 -1.183 1 98 336 ALA B O 1
ATOM 6813 N N . VAL B 1 337 ? -13.742 -34.719 -1.297 1 98.44 337 VAL B N 1
ATOM 6814 C CA . VAL B 1 337 ? -12.844 -33.594 -1.071 1 98.44 337 VAL B CA 1
ATOM 6815 C C . VAL B 1 337 ? -12.25 -33.688 0.334 1 98.44 337 VAL B C 1
ATOM 6817 O O . VAL B 1 337 ? -11.039 -33.562 0.511 1 98.44 337 VAL B O 1
ATOM 6820 N N . LEU B 1 338 ? -13.094 -33.938 1.297 1 98.12 338 LEU B N 1
ATOM 6821 C CA . LEU B 1 338 ? -12.664 -34 2.691 1 98.12 338 LEU B CA 1
ATOM 6822 C C . LEU B 1 338 ? -11.719 -35.156 2.926 1 98.12 338 LEU B C 1
ATOM 6824 O O . LEU B 1 338 ? -10.805 -35.062 3.748 1 98.12 338 LEU B O 1
ATOM 6828 N N . ALA B 1 339 ? -11.992 -36.25 2.223 1 97.81 339 ALA B N 1
ATOM 6829 C CA . ALA B 1 339 ? -11.094 -37.406 2.328 1 97.81 339 ALA B CA 1
ATOM 6830 C C . ALA B 1 339 ? -9.703 -37.062 1.787 1 97.81 339 ALA B C 1
ATOM 6832 O O . ALA B 1 339 ? -8.688 -37.469 2.35 1 97.81 339 ALA B O 1
ATOM 6833 N N . THR B 1 340 ? -9.688 -36.375 0.677 1 97.94 340 THR B N 1
ATOM 6834 C CA . THR B 1 340 ? -8.422 -35.906 0.124 1 97.94 340 THR B CA 1
ATOM 6835 C C . THR B 1 340 ? -7.711 -34.969 1.106 1 97.94 340 THR B C 1
ATOM 6837 O O . THR B 1 340 ? -6.496 -35.062 1.286 1 97.94 340 THR B O 1
ATOM 6840 N N . ASP B 1 341 ? -8.461 -34.094 1.804 1 98.31 341 ASP B N 1
ATOM 6841 C CA . ASP B 1 341 ? -7.91 -33.188 2.805 1 98.31 341 ASP B CA 1
ATOM 6842 C C . ASP B 1 341 ? -7.289 -33.969 3.967 1 98.31 341 ASP B C 1
ATOM 6844 O O . ASP B 1 341 ? -6.23 -33.594 4.473 1 98.31 341 ASP B O 1
ATOM 6848 N N . ALA B 1 342 ? -7.996 -34.938 4.379 1 98 342 ALA B N 1
ATOM 6849 C CA . ALA B 1 342 ? -7.492 -35.781 5.473 1 98 342 ALA B CA 1
ATOM 6850 C C . ALA B 1 342 ? -6.137 -36.375 5.121 1 98 342 ALA B C 1
ATOM 6852 O O . ALA B 1 342 ? -5.242 -36.469 5.965 1 98 342 ALA B O 1
ATOM 6853 N N . ALA B 1 343 ? -6.02 -36.875 3.887 1 98.31 343 ALA B N 1
ATOM 6854 C CA . ALA B 1 343 ? -4.754 -37.406 3.43 1 98.31 343 ALA B CA 1
ATOM 6855 C C . ALA B 1 343 ? -3.66 -36.344 3.404 1 98.31 343 ALA B C 1
ATOM 6857 O O . ALA B 1 343 ? -2.523 -36.625 3.809 1 98.31 343 ALA B O 1
ATOM 6858 N N . LEU B 1 344 ? -4.008 -35.188 2.939 1 98.56 344 LEU B N 1
ATOM 6859 C CA . LEU B 1 344 ? -3.057 -34.062 2.947 1 98.56 344 LEU B CA 1
ATOM 6860 C C . LEU B 1 344 ? -2.559 -33.781 4.359 1 98.56 344 LEU B C 1
ATOM 6862 O O . LEU B 1 344 ? -1.352 -33.688 4.586 1 98.56 344 LEU B O 1
ATOM 6866 N N . LEU B 1 345 ? -3.465 -33.75 5.312 1 98.5 345 LEU B N 1
ATOM 6867 C CA . LEU B 1 345 ? -3.121 -33.406 6.691 1 98.5 345 LEU B CA 1
ATOM 6868 C C . LEU B 1 345 ? -2.32 -34.531 7.336 1 98.5 345 LEU B C 1
ATOM 6870 O O . LEU B 1 345 ? -1.342 -34.281 8.039 1 98.5 345 LEU B O 1
ATOM 6874 N N . ALA B 1 346 ? -2.736 -35.719 7.023 1 98.38 346 ALA B N 1
ATOM 6875 C CA . ALA B 1 346 ? -2.105 -36.875 7.648 1 98.38 346 ALA B CA 1
ATOM 6876 C C . ALA B 1 346 ? -0.646 -37 7.219 1 98.38 346 ALA B C 1
ATOM 6878 O O . ALA B 1 346 ? 0.192 -37.469 7.984 1 98.38 346 ALA B O 1
ATOM 6879 N N . HIS B 1 347 ? -0.34 -36.594 6.027 1 98.38 347 HIS B N 1
ATOM 6880 C CA . HIS B 1 347 ? 0.994 -36.812 5.48 1 98.38 347 HIS B CA 1
ATOM 6881 C C . HIS B 1 347 ? 1.688 -35.469 5.168 1 98.38 347 HIS B C 1
ATOM 6883 O O . HIS B 1 347 ? 2.559 -35.406 4.297 1 98.38 347 HIS B O 1
ATOM 6889 N N . LYS B 1 348 ? 1.31 -34.375 5.828 1 97.94 348 LYS B N 1
ATOM 6890 C CA . LYS B 1 348 ? 1.748 -33.031 5.492 1 97.94 348 LYS B CA 1
ATOM 6891 C C . LYS B 1 348 ? 3.26 -32.906 5.641 1 97.94 348 LYS B C 1
ATOM 6893 O O . LYS B 1 348 ? 3.865 -31.984 5.062 1 97.94 348 LYS B O 1
ATOM 6898 N N . ASP B 1 349 ? 3.902 -33.812 6.367 1 96.69 349 ASP B N 1
ATOM 6899 C CA . ASP B 1 349 ? 5.336 -33.719 6.613 1 96.69 349 ASP B CA 1
ATOM 6900 C C . ASP B 1 349 ? 6.137 -34.438 5.527 1 96.69 349 ASP B C 1
ATOM 6902 O O . ASP B 1 349 ? 7.352 -34.25 5.422 1 96.69 349 ASP B O 1
ATOM 6906 N N . HIS B 1 350 ? 5.457 -35.344 4.742 1 97.75 350 HIS B N 1
ATOM 6907 C CA . HIS B 1 350 ? 6.121 -35.938 3.6 1 97.75 350 HIS B CA 1
ATOM 6908 C C . HIS B 1 350 ? 6.395 -34.906 2.506 1 97.75 350 HIS B C 1
ATOM 6910 O O . HIS B 1 350 ? 5.539 -34.062 2.207 1 97.75 350 HIS B O 1
ATOM 6916 N N . TRP B 1 351 ? 7.562 -35 1.853 1 97.69 351 TRP B N 1
ATOM 6917 C CA . TRP B 1 351 ? 8.047 -33.938 0.968 1 97.69 351 TRP B CA 1
ATOM 6918 C C . TRP B 1 351 ? 7.074 -33.719 -0.188 1 97.69 351 TRP B C 1
ATOM 6920 O O . TRP B 1 351 ? 6.812 -32.562 -0.571 1 97.69 351 TRP B O 1
ATOM 6930 N N . LEU B 1 352 ? 6.52 -34.781 -0.834 1 98.38 352 LEU B N 1
ATOM 6931 C CA . LEU B 1 352 ? 5.629 -34.656 -1.984 1 98.38 352 LEU B CA 1
ATOM 6932 C C . LEU B 1 352 ? 4.328 -33.969 -1.595 1 98.38 352 LEU B C 1
ATOM 6934 O O . LEU B 1 352 ? 3.85 -33.062 -2.311 1 98.38 352 LEU B O 1
ATOM 6938 N N . VAL B 1 353 ? 3.766 -34.375 -0.444 1 98.69 353 VAL B N 1
ATOM 6939 C CA . VAL B 1 353 ? 2.52 -33.781 0.04 1 98.69 353 VAL B CA 1
ATOM 6940 C C . VAL B 1 353 ? 2.75 -32.312 0.428 1 98.69 353 VAL B C 1
ATOM 6942 O O . VAL B 1 353 ? 1.941 -31.453 0.097 1 98.69 353 VAL B O 1
ATOM 6945 N N . ARG B 1 354 ? 3.871 -32.062 1.021 1 98.5 354 ARG B N 1
ATOM 6946 C CA . ARG B 1 354 ? 4.227 -30.719 1.425 1 98.5 354 ARG B CA 1
ATOM 6947 C C . ARG B 1 354 ? 4.355 -29.797 0.213 1 98.5 354 ARG B C 1
ATOM 6949 O O . ARG B 1 354 ? 3.855 -28.672 0.224 1 98.5 354 ARG B O 1
ATOM 6956 N N . GLU B 1 355 ? 5.008 -30.266 -0.829 1 98.5 355 GLU B N 1
ATOM 6957 C CA . GLU B 1 355 ? 5.133 -29.469 -2.051 1 98.5 355 GLU B CA 1
ATOM 6958 C C . GLU B 1 355 ? 3.773 -29.266 -2.713 1 98.5 355 GLU B C 1
ATOM 6960 O O . GLU B 1 355 ? 3.514 -28.203 -3.291 1 98.5 355 GLU B O 1
ATOM 6965 N N . THR B 1 356 ? 2.965 -30.281 -2.666 1 98.81 356 THR B N 1
ATOM 6966 C CA . THR B 1 356 ? 1.628 -30.172 -3.238 1 98.81 356 THR B CA 1
ATOM 6967 C C . THR B 1 356 ? 0.807 -29.125 -2.482 1 98.81 356 THR B C 1
ATOM 6969 O O . THR B 1 356 ? 0.139 -28.297 -3.096 1 98.81 356 THR B O 1
ATOM 6972 N N . ILE B 1 357 ? 0.89 -29.156 -1.138 1 98.81 357 ILE B N 1
ATOM 6973 C CA . ILE B 1 357 ? 0.238 -28.141 -0.319 1 98.81 357 ILE B CA 1
ATOM 6974 C C . ILE B 1 357 ? 0.766 -26.75 -0.697 1 98.81 357 ILE B C 1
ATOM 6976 O O . ILE B 1 357 ? -0.006 -25.797 -0.818 1 98.81 357 ILE B O 1
ATOM 6980 N N . GLY B 1 358 ? 2.059 -26.672 -0.891 1 98.62 358 GLY B N 1
ATOM 6981 C CA . GLY B 1 358 ? 2.662 -25.422 -1.328 1 98.62 358 GLY B CA 1
ATOM 6982 C C . GLY B 1 358 ? 2.127 -24.938 -2.662 1 98.62 358 GLY B C 1
ATOM 6983 O O . GLY B 1 358 ? 1.856 -23.75 -2.83 1 98.62 358 GLY B O 1
ATOM 6984 N N . LEU B 1 359 ? 1.963 -25.828 -3.623 1 98.75 359 LEU B N 1
ATOM 6985 C CA . LEU B 1 359 ? 1.438 -25.453 -4.93 1 98.75 359 LEU B CA 1
ATOM 6986 C C . LEU B 1 359 ? -0.01 -24.984 -4.82 1 98.75 359 LEU B C 1
ATOM 6988 O O . LEU B 1 359 ? -0.396 -24 -5.449 1 98.75 359 LEU B O 1
ATOM 6992 N N . LEU B 1 360 ? -0.796 -25.703 -4.043 1 98.81 360 LEU B N 1
ATOM 6993 C CA . LEU B 1 360 ? -2.176 -25.281 -3.807 1 98.81 360 LEU B CA 1
ATOM 6994 C C . LEU B 1 360 ? -2.227 -23.891 -3.184 1 98.81 360 LEU B C 1
ATOM 6996 O O . LEU B 1 360 ? -3.02 -23.047 -3.605 1 98.81 360 LEU B O 1
ATOM 7000 N N . ARG B 1 361 ? -1.389 -23.625 -2.211 1 98.56 361 ARG B N 1
ATOM 7001 C CA . ARG B 1 361 ? -1.313 -22.328 -1.545 1 98.56 361 ARG B CA 1
ATOM 7002 C C . ARG B 1 361 ? -1 -21.219 -2.543 1 98.56 361 ARG B C 1
ATOM 7004 O O . ARG B 1 361 ? -1.672 -20.188 -2.561 1 98.56 361 ARG B O 1
ATOM 7011 N N . ARG B 1 362 ? -0.014 -21.391 -3.355 1 98.25 362 ARG B N 1
ATOM 7012 C CA . ARG B 1 362 ? 0.39 -20.391 -4.332 1 98.25 362 ARG B CA 1
ATOM 7013 C C . ARG B 1 362 ? -0.682 -20.203 -5.398 1 98.25 362 ARG B C 1
ATOM 7015 O O . ARG B 1 362 ? -0.883 -19.094 -5.895 1 98.25 362 ARG B O 1
ATOM 7022 N N . THR B 1 363 ? -1.353 -21.312 -5.781 1 98.62 363 THR B N 1
ATOM 7023 C CA . THR B 1 363 ? -2.438 -21.219 -6.75 1 98.62 363 THR B CA 1
ATOM 7024 C C . THR B 1 363 ? -3.598 -20.406 -6.195 1 98.62 363 THR B C 1
ATOM 7026 O O . THR B 1 363 ? -4.129 -19.531 -6.875 1 98.62 363 THR B O 1
ATOM 7029 N N . LEU B 1 364 ? -3.971 -20.688 -4.957 1 98.5 364 LEU B N 1
ATOM 7030 C CA . LEU B 1 364 ? -5.016 -19.922 -4.301 1 98.5 364 LEU B CA 1
ATOM 7031 C C . LEU B 1 364 ? -4.605 -18.453 -4.172 1 98.5 364 LEU B C 1
ATOM 7033 O O . LEU B 1 364 ? -5.438 -17.562 -4.328 1 98.5 364 LEU B O 1
ATOM 7037 N N . SER B 1 365 ? -3.363 -18.203 -3.928 1 97.44 365 SER B N 1
ATOM 7038 C CA . SER B 1 365 ? -2.852 -16.844 -3.83 1 97.44 365 SER B CA 1
ATOM 7039 C C . SER B 1 365 ? -2.988 -16.109 -5.156 1 97.44 365 SER B C 1
ATOM 7041 O O . SER B 1 365 ? -3.215 -14.891 -5.18 1 97.44 365 SER B O 1
ATOM 7043 N N . ARG B 1 366 ? -2.852 -16.828 -6.27 1 97.62 366 ARG B N 1
ATOM 7044 C CA . ARG B 1 366 ? -3.031 -16.203 -7.582 1 97.62 366 ARG B CA 1
ATOM 7045 C C . ARG B 1 366 ? -4.457 -15.695 -7.754 1 97.62 366 ARG B C 1
ATOM 7047 O O . ARG B 1 366 ? -4.68 -14.672 -8.414 1 97.62 366 ARG B O 1
ATOM 7054 N N . LEU B 1 367 ? -5.414 -16.375 -7.168 1 97.62 367 LEU B N 1
ATOM 7055 C CA . LEU B 1 367 ? -6.781 -15.859 -7.188 1 97.62 367 LEU B CA 1
ATOM 7056 C C . LEU B 1 367 ? -6.883 -14.555 -6.414 1 97.62 367 LEU B C 1
ATOM 7058 O O . LEU B 1 367 ? -7.5 -13.594 -6.883 1 97.62 367 LEU B O 1
ATOM 7062 N N . ASP B 1 368 ? -6.223 -14.484 -5.297 1 96.62 368 ASP B N 1
ATOM 7063 C CA . ASP B 1 368 ? -6.297 -13.328 -4.41 1 96.62 368 ASP B CA 1
ATOM 7064 C C . ASP B 1 368 ? -5.801 -12.07 -5.109 1 96.62 368 ASP B C 1
ATOM 7066 O O . ASP B 1 368 ? -6.293 -10.969 -4.84 1 96.62 368 ASP B O 1
ATOM 7070 N N . VAL B 1 369 ? -4.812 -12.195 -6.008 1 95.5 369 VAL B N 1
ATOM 7071 C CA . VAL B 1 369 ? -4.168 -11 -6.539 1 95.5 369 VAL B CA 1
ATOM 7072 C C . VAL B 1 369 ? -4.625 -10.766 -7.977 1 95.5 369 VAL B C 1
ATOM 7074 O O . VAL B 1 369 ? -4.137 -9.852 -8.648 1 95.5 369 VAL B O 1
ATOM 7077 N N . SER B 1 370 ? -5.562 -11.586 -8.484 1 97.06 370 SER B N 1
ATOM 7078 C CA . SER B 1 370 ? -6.047 -11.406 -9.852 1 97.06 370 SER B CA 1
ATOM 7079 C C . SER B 1 370 ? -6.988 -10.211 -9.953 1 97.06 370 SER B C 1
ATOM 7081 O O . SER B 1 370 ? -7.883 -10.047 -9.117 1 97.06 370 SER B O 1
ATOM 7083 N N . SER B 1 371 ? -6.762 -9.367 -10.953 1 96.69 371 SER B N 1
ATOM 7084 C CA . SER B 1 371 ? -7.617 -8.211 -11.203 1 96.69 371 SER B CA 1
ATOM 7085 C C . SER B 1 371 ? -8.906 -8.609 -11.898 1 96.69 371 SER B C 1
ATOM 7087 O O . SER B 1 371 ? -9.203 -8.141 -13 1 96.69 371 SER B O 1
ATOM 7089 N N . ARG B 1 372 ? -9.656 -9.484 -11.305 1 98.5 372 ARG B N 1
ATOM 7090 C CA . ARG B 1 372 ? -10.961 -9.969 -11.734 1 98.5 372 ARG B CA 1
ATOM 7091 C C . ARG B 1 372 ? -11.953 -9.969 -10.578 1 98.5 372 ARG B C 1
ATOM 7093 O O . ARG B 1 372 ? -11.562 -10.117 -9.422 1 98.5 372 ARG B O 1
ATOM 7100 N N . SER B 1 373 ? -13.195 -9.75 -10.891 1 98.75 373 SER B N 1
ATOM 7101 C CA . SER B 1 373 ? -14.25 -9.984 -9.906 1 98.75 373 SER B CA 1
ATOM 7102 C C . SER B 1 373 ? -14.516 -11.477 -9.727 1 98.75 373 SER B C 1
ATOM 7104 O O . SER B 1 373 ? -14.695 -12.203 -10.703 1 98.75 373 SER B O 1
ATOM 7106 N N . LEU B 1 374 ? -14.547 -11.938 -8.539 1 98.88 374 LEU B N 1
ATOM 7107 C CA . LEU B 1 374 ? -14.742 -13.352 -8.25 1 98.88 374 LEU B CA 1
ATOM 7108 C C . LEU B 1 374 ? -16.047 -13.578 -7.484 1 98.88 374 LEU B C 1
ATOM 7110 O O . LEU B 1 374 ? -16.234 -13 -6.41 1 98.88 374 LEU B O 1
ATOM 7114 N N . PHE B 1 375 ? -16.922 -14.406 -8.023 1 98.88 375 PHE B N 1
ATOM 7115 C CA . PHE B 1 375 ? -18.188 -14.758 -7.391 1 98.88 375 PHE B CA 1
ATOM 7116 C C . PHE B 1 375 ? -18.312 -16.266 -7.234 1 98.88 375 PHE B C 1
ATOM 7118 O O . PHE B 1 375 ? -18.188 -17.016 -8.211 1 98.88 375 PHE B O 1
ATOM 7125 N N . ALA B 1 376 ? -18.547 -16.734 -6.055 1 98.88 376 ALA B N 1
ATOM 7126 C CA . ALA B 1 376 ? -18.844 -18.156 -5.84 1 98.88 376 ALA B CA 1
ATOM 7127 C C . ALA B 1 376 ? -20.344 -18.422 -5.914 1 98.88 376 ALA B C 1
ATOM 7129 O O . ALA B 1 376 ? -21.125 -17.703 -5.305 1 98.88 376 ALA B O 1
ATOM 7130 N N . LEU B 1 377 ? -20.734 -19.375 -6.676 1 98.81 377 LEU B N 1
ATOM 7131 C CA . LEU B 1 377 ? -22.125 -19.812 -6.766 1 98.81 377 LEU B CA 1
ATOM 7132 C C . LEU B 1 377 ? -22.281 -21.203 -6.18 1 98.81 377 LEU B C 1
ATOM 7134 O O . LEU B 1 377 ? -21.781 -22.188 -6.742 1 98.81 377 LEU B O 1
ATOM 7138 N N . ILE B 1 378 ? -22.969 -21.312 -5.051 1 98.81 378 ILE B N 1
ATOM 7139 C CA . ILE B 1 378 ? -23.172 -22.562 -4.328 1 98.81 378 ILE B CA 1
ATOM 7140 C C . ILE B 1 378 ? -24.578 -23.078 -4.602 1 98.81 378 ILE B C 1
ATOM 7142 O O . ILE B 1 378 ? -25.562 -22.562 -4.055 1 98.81 378 ILE B O 1
ATOM 7146 N N . GLU B 1 379 ? -24.703 -24.031 -5.406 1 97.75 379 GLU B N 1
ATOM 7147 C CA . GLU B 1 379 ? -25.953 -24.578 -5.918 1 97.75 379 GLU B CA 1
ATOM 7148 C C . GLU B 1 379 ? -25.969 -26.094 -5.863 1 97.75 379 GLU B C 1
ATOM 7150 O O . GLU B 1 379 ? -24.969 -26.719 -5.469 1 97.75 379 GLU B O 1
ATOM 7155 N N . PRO B 1 380 ? -27.078 -26.703 -6.246 1 96 380 PRO B N 1
ATOM 7156 C CA . PRO B 1 380 ? -27.125 -28.156 -6.145 1 96 380 PRO B CA 1
ATOM 7157 C C . PRO B 1 380 ? -26.016 -28.844 -6.938 1 96 380 PRO B C 1
ATOM 7159 O O . PRO B 1 380 ? -25.766 -28.469 -8.086 1 96 380 PRO B O 1
ATOM 7162 N N . GLN B 1 381 ? -25.281 -29.734 -6.34 1 91.75 381 GLN B N 1
ATOM 7163 C CA . GLN B 1 381 ? -24.188 -30.516 -6.891 1 91.75 381 GLN B CA 1
ATOM 7164 C C . GLN B 1 381 ? -22.844 -29.859 -6.602 1 91.75 381 GLN B C 1
ATOM 7166 O O . GLN B 1 381 ? -21.797 -30.406 -6.922 1 91.75 381 GLN B O 1
ATOM 7171 N N . SER B 1 382 ? -22.891 -28.672 -5.957 1 97.12 382 SER B N 1
ATOM 7172 C CA . SER B 1 382 ? -21.656 -28.062 -5.496 1 97.12 382 SER B CA 1
ATOM 7173 C C . SER B 1 382 ? -21.016 -28.875 -4.375 1 97.12 382 SER B C 1
ATOM 7175 O O . SER B 1 382 ? -21.719 -29.594 -3.65 1 97.12 382 SER B O 1
ATOM 7177 N N . CYS B 1 383 ? -19.781 -28.797 -4.195 1 98.31 383 CYS B N 1
ATOM 7178 C CA . CYS B 1 383 ? -19.094 -29.484 -3.102 1 98.31 383 CYS B CA 1
ATOM 7179 C C . CYS B 1 383 ? -18.031 -28.578 -2.484 1 98.31 383 CYS B C 1
ATOM 7181 O O . CYS B 1 383 ? -16.875 -29 -2.334 1 98.31 383 CYS B O 1
ATOM 7183 N N . PHE B 1 384 ? -18.375 -27.391 -2.131 1 98.88 384 PHE B N 1
ATOM 7184 C CA . PHE B 1 384 ? -17.5 -26.469 -1.409 1 98.88 384 PHE B CA 1
ATOM 7185 C C . PHE B 1 384 ? -17.219 -26.984 -0.005 1 98.88 384 PHE B C 1
ATOM 7187 O O . PHE B 1 384 ? -17.859 -26.562 0.961 1 98.88 384 PHE B O 1
ATOM 7194 N N . ALA B 1 385 ? -16.156 -27.781 0.137 1 98.81 385 ALA B N 1
ATOM 7195 C CA . ALA B 1 385 ? -15.75 -28.375 1.402 1 98.81 385 ALA B CA 1
ATOM 7196 C C . ALA B 1 385 ? -14.227 -28.344 1.554 1 98.81 385 ALA B C 1
ATOM 7198 O O . ALA B 1 385 ? -13.5 -28.672 0.617 1 98.81 385 ALA B O 1
ATOM 7199 N N . GLY B 1 386 ? -13.742 -27.938 2.756 1 98.69 386 GLY B N 1
ATOM 7200 C CA . GLY B 1 386 ? -12.312 -27.938 3.002 1 98.69 386 GLY B CA 1
ATOM 7201 C C . GLY B 1 386 ? -11.531 -27.141 1.97 1 98.69 386 GLY B C 1
ATOM 7202 O O . GLY B 1 386 ? -11.805 -25.953 1.757 1 98.69 386 GLY B O 1
ATOM 7203 N N . THR B 1 387 ? -10.727 -27.75 1.259 1 98.88 387 THR B N 1
ATOM 7204 C CA . THR B 1 387 ? -9.906 -27.109 0.247 1 98.88 387 THR B CA 1
ATOM 7205 C C . THR B 1 387 ? -10.773 -26.406 -0.79 1 98.88 387 THR B C 1
ATOM 7207 O O . THR B 1 387 ? -10.445 -25.297 -1.232 1 98.88 387 THR B O 1
ATOM 7210 N N . PHE B 1 388 ? -11.914 -27 -1.147 1 98.94 388 PHE B N 1
ATOM 7211 C CA . PHE B 1 388 ? -12.789 -26.375 -2.133 1 98.94 388 PHE B CA 1
ATOM 7212 C C . PHE B 1 388 ? -13.5 -25.172 -1.536 1 98.94 388 PHE B C 1
ATOM 7214 O O . PHE B 1 388 ? -13.867 -24.234 -2.258 1 98.94 388 PHE B O 1
ATOM 7221 N N . LEU B 1 389 ? -13.664 -25.172 -0.22 1 98.94 389 LEU B N 1
ATOM 7222 C CA . LEU B 1 389 ? -14.25 -23.984 0.413 1 98.94 389 LEU B CA 1
ATOM 7223 C C . LEU B 1 389 ? -13.305 -22.797 0.322 1 98.94 389 LEU B C 1
ATOM 7225 O O . LEU B 1 389 ? -13.758 -21.641 0.275 1 98.94 389 LEU B O 1
ATOM 7229 N N . GLU B 1 390 ? -11.992 -23.031 0.25 1 98.88 390 GLU B N 1
ATOM 7230 C CA . GLU B 1 390 ? -11.016 -21.969 0.063 1 98.88 390 GLU B CA 1
ATOM 7231 C C . GLU B 1 390 ? -11.312 -21.172 -1.206 1 98.88 390 GLU B C 1
ATOM 7233 O O . GLU B 1 390 ? -11.055 -19.969 -1.264 1 98.88 390 GLU B O 1
ATOM 7238 N N . LEU B 1 391 ? -11.898 -21.797 -2.215 1 98.88 391 LEU B N 1
ATOM 7239 C CA . LEU B 1 391 ? -12.25 -21.125 -3.459 1 98.88 391 LEU B CA 1
ATOM 7240 C C . LEU B 1 391 ? -13.344 -20.094 -3.221 1 98.88 391 LEU B C 1
ATOM 7242 O O . LEU B 1 391 ? -13.25 -18.969 -3.711 1 98.88 391 LEU B O 1
ATOM 7246 N N . ALA B 1 392 ? -14.336 -20.5 -2.463 1 98.81 392 ALA B N 1
ATOM 7247 C CA . ALA B 1 392 ? -15.414 -19.562 -2.15 1 98.81 392 ALA B CA 1
ATOM 7248 C C . ALA B 1 392 ? -14.914 -18.438 -1.253 1 98.81 392 ALA B C 1
ATOM 7250 O O . ALA B 1 392 ? -15.289 -17.281 -1.44 1 98.81 392 ALA B O 1
ATOM 7251 N N . LEU B 1 393 ? -14.07 -18.781 -0.294 1 98.62 393 LEU B N 1
ATOM 7252 C CA . LEU B 1 393 ? -13.555 -17.797 0.652 1 98.62 393 LEU B CA 1
ATOM 7253 C C . LEU B 1 393 ? -12.625 -16.812 -0.044 1 98.62 393 LEU B C 1
ATOM 7255 O O . LEU B 1 393 ? -12.406 -15.695 0.453 1 98.62 393 LEU B O 1
ATOM 7259 N N . ALA B 1 394 ? -12.078 -17.172 -1.205 1 98.25 394 ALA B N 1
ATOM 7260 C CA . ALA B 1 394 ? -11.227 -16.281 -1.986 1 98.25 394 ALA B CA 1
ATOM 7261 C C . ALA B 1 394 ? -12.055 -15.297 -2.807 1 98.25 394 ALA B C 1
ATOM 7263 O O . ALA B 1 394 ? -11.539 -14.289 -3.299 1 98.25 394 ALA B O 1
ATOM 7264 N N . CYS B 1 395 ? -13.32 -15.562 -2.988 1 98.69 395 CYS B N 1
ATOM 7265 C CA . CYS B 1 395 ? -14.18 -14.758 -3.852 1 98.69 395 CYS B CA 1
ATOM 7266 C C . CYS B 1 395 ? -14.602 -13.469 -3.158 1 98.69 395 CYS B C 1
ATOM 7268 O O . CYS B 1 395 ? -14.617 -13.398 -1.929 1 98.69 395 CYS B O 1
ATOM 7270 N N . ASP B 1 396 ? -14.953 -12.516 -3.934 1 98.5 396 ASP B N 1
ATOM 7271 C CA . ASP B 1 396 ? -15.469 -11.242 -3.439 1 98.5 396 ASP B CA 1
ATOM 7272 C C . ASP B 1 396 ? -16.859 -11.406 -2.838 1 98.5 396 ASP B C 1
ATOM 7274 O O . ASP B 1 396 ? -17.203 -10.766 -1.844 1 98.5 396 ASP B O 1
ATOM 7278 N N . ARG B 1 397 ? -17.609 -12.266 -3.535 1 98.62 397 ARG B N 1
ATOM 7279 C CA . ARG B 1 397 ? -18.953 -12.594 -3.061 1 98.62 397 ARG B CA 1
ATOM 7280 C C . ARG B 1 397 ? -19.234 -14.086 -3.225 1 98.62 397 ARG B C 1
ATOM 7282 O O . ARG B 1 397 ? -18.703 -14.734 -4.121 1 98.62 397 ARG B O 1
ATOM 7289 N N . SER B 1 398 ? -20.094 -14.586 -2.35 1 98.75 398 SER B N 1
ATOM 7290 C CA . SER B 1 398 ? -20.578 -15.953 -2.432 1 98.75 398 SER B CA 1
ATOM 7291 C C . SER B 1 398 ? -22.094 -16 -2.252 1 98.75 398 SER B C 1
ATOM 7293 O O . SER B 1 398 ? -22.625 -15.461 -1.282 1 98.75 398 SER B O 1
ATOM 7295 N N . TYR B 1 399 ? -22.75 -16.578 -3.201 1 98.75 399 TYR B N 1
ATOM 7296 C CA . TYR B 1 399 ? -24.188 -16.797 -3.141 1 98.75 399 TYR B CA 1
ATOM 7297 C C . TYR B 1 399 ? -24.516 -18.266 -2.91 1 98.75 399 TYR B C 1
ATOM 7299 O O . TYR B 1 399 ? -24.047 -19.141 -3.645 1 98.75 399 TYR B O 1
ATOM 7307 N N . HIS B 1 400 ? -25.266 -18.547 -1.891 1 98.81 400 HIS B N 1
ATOM 7308 C CA . HIS B 1 400 ? -25.625 -19.891 -1.469 1 98.81 400 HIS B CA 1
ATOM 7309 C C . HIS B 1 400 ? -27.125 -20.141 -1.568 1 98.81 400 HIS B C 1
ATOM 7311 O O . HIS B 1 400 ? -27.906 -19.547 -0.807 1 98.81 400 HIS B O 1
ATOM 7317 N N . LEU B 1 401 ? -27.562 -21.016 -2.541 1 98.69 401 LEU B N 1
ATOM 7318 C CA . LEU B 1 401 ? -28.969 -21.266 -2.785 1 98.69 401 LEU B CA 1
ATOM 7319 C C . LEU B 1 401 ? -29.609 -21.953 -1.583 1 98.69 401 LEU B C 1
ATOM 7321 O O . LEU B 1 401 ? -29.172 -23.016 -1.156 1 98.69 401 LEU B O 1
ATOM 7325 N N . ALA B 1 402 ? -30.641 -21.328 -1.036 1 98.25 402 ALA B N 1
ATOM 7326 C CA . ALA B 1 402 ? -31.438 -21.906 0.04 1 98.25 402 ALA B CA 1
ATOM 7327 C C . ALA B 1 402 ? -32.625 -22.688 -0.518 1 98.25 402 ALA B C 1
ATOM 7329 O O . ALA B 1 402 ? -33.344 -22.203 -1.386 1 98.25 402 ALA B O 1
ATOM 7330 N N . LEU B 1 403 ? -32.781 -23.891 -0.103 1 96.62 403 LEU B N 1
ATOM 7331 C CA . LEU B 1 403 ? -33.938 -24.719 -0.417 1 96.62 403 LEU B CA 1
ATOM 7332 C C . LEU B 1 403 ? -34.625 -25.203 0.858 1 96.62 403 LEU B C 1
ATOM 7334 O O . LEU B 1 403 ? -34.531 -26.391 1.2 1 96.62 403 LEU B O 1
ATOM 7338 N N . PRO B 1 404 ? -35.344 -24.359 1.475 1 88.75 404 PRO B N 1
ATOM 7339 C CA . PRO B 1 404 ? -35.938 -24.703 2.777 1 88.75 404 PRO B CA 1
ATOM 7340 C C . PRO B 1 404 ? -36.844 -25.906 2.711 1 88.75 404 PRO B C 1
ATOM 7342 O O . PRO B 1 404 ? -37 -26.625 3.701 1 88.75 404 PRO B O 1
ATOM 7345 N N . ASP B 1 405 ? -37.5 -26.156 1.58 1 91.19 405 ASP B N 1
ATOM 7346 C CA . ASP B 1 405 ? -38.5 -27.219 1.466 1 91.19 405 ASP B CA 1
ATOM 7347 C C . ASP B 1 405 ? -37.906 -28.469 0.821 1 91.19 405 ASP B C 1
ATOM 7349 O O . ASP B 1 405 ? -38.625 -29.391 0.45 1 91.19 405 ASP B O 1
ATOM 7353 N N . ASP B 1 406 ? -36.625 -28.453 0.626 1 92.5 406 ASP B N 1
ATOM 7354 C CA . ASP B 1 406 ? -35.969 -29.594 0.002 1 92.5 406 ASP B CA 1
ATOM 7355 C C . ASP B 1 406 ? -34.562 -29.781 0.587 1 92.5 406 ASP B C 1
ATOM 7357 O O . ASP B 1 406 ? -33.562 -29.484 -0.066 1 92.5 406 ASP B O 1
ATOM 7361 N N . GLU B 1 407 ? -34.5 -30.312 1.664 1 89.44 407 GLU B N 1
ATOM 7362 C CA . GLU B 1 407 ? -33.281 -30.484 2.416 1 89.44 407 GLU B CA 1
ATOM 7363 C C . GLU B 1 407 ? -32.281 -31.375 1.668 1 89.44 407 GLU B C 1
ATOM 7365 O O . GLU B 1 407 ? -31.078 -31.156 1.729 1 89.44 407 GLU B O 1
ATOM 7370 N N . GLU B 1 408 ? -32.781 -32.375 1.028 1 90.12 408 GLU B N 1
ATOM 7371 C CA . GLU B 1 408 ? -31.938 -33.312 0.322 1 90.12 408 GLU B CA 1
ATOM 7372 C C . GLU B 1 408 ? -31.203 -32.656 -0.835 1 90.12 408 GLU B C 1
ATOM 7374 O O . GLU B 1 408 ? -30.047 -33 -1.104 1 90.12 408 GLU B O 1
ATOM 7379 N N . ARG B 1 409 ? -31.859 -31.734 -1.452 1 93.69 409 ARG B N 1
ATOM 7380 C CA . ARG B 1 409 ? -31.281 -31.094 -2.623 1 93.69 409 ARG B CA 1
ATOM 7381 C C . ARG B 1 409 ? -30.547 -29.828 -2.236 1 93.69 409 ARG B C 1
ATOM 7383 O O . ARG B 1 409 ? -29.797 -29.266 -3.041 1 93.69 409 ARG B O 1
ATOM 7390 N N . ALA B 1 410 ? -30.688 -29.391 -1.024 1 96.5 410 ALA B N 1
ATOM 7391 C CA . ALA B 1 410 ? -30.078 -28.125 -0.584 1 96.5 410 ALA B CA 1
ATOM 7392 C C . ALA B 1 410 ? -28.562 -28.219 -0.61 1 96.5 410 ALA B C 1
ATOM 7394 O O . ALA B 1 410 ? -27.969 -29.125 -0.018 1 96.5 410 ALA B O 1
ATOM 7395 N N . PRO B 1 411 ? -27.938 -27.328 -1.388 1 98.06 411 PRO B N 1
ATOM 7396 C CA . PRO B 1 411 ? -26.469 -27.359 -1.384 1 98.06 411 PRO B CA 1
ATOM 7397 C C . PRO B 1 411 ? -25.875 -27.031 -0.015 1 98.06 411 PRO B C 1
ATOM 7399 O O . PRO B 1 411 ? -26.453 -26.234 0.739 1 98.06 411 PRO B O 1
ATOM 7402 N N . LYS B 1 412 ? -24.828 -27.641 0.31 1 98.25 412 LYS B N 1
ATOM 7403 C CA . LYS B 1 412 ? -24.172 -27.453 1.601 1 98.25 412 LYS B CA 1
ATOM 7404 C C . LYS B 1 412 ? -22.688 -27.109 1.421 1 98.25 412 LYS B C 1
ATOM 7406 O O . LYS B 1 412 ? -22.094 -27.406 0.385 1 98.25 412 LYS B O 1
ATOM 7411 N N . ILE B 1 413 ? -22.109 -26.391 2.354 1 98.81 413 ILE B N 1
ATOM 7412 C CA . ILE B 1 413 ? -20.672 -26.188 2.438 1 98.81 413 ILE B CA 1
ATOM 7413 C C . ILE B 1 413 ? -20.141 -26.797 3.736 1 98.81 413 ILE B C 1
ATOM 7415 O O . ILE B 1 413 ? -20.891 -26.984 4.695 1 98.81 413 ILE B O 1
ATOM 7419 N N . THR B 1 414 ? -18.906 -27.172 3.781 1 98.88 414 THR B N 1
ATOM 7420 C CA . THR B 1 414 ? -18.328 -27.781 4.973 1 98.88 414 THR B CA 1
ATOM 7421 C C . THR B 1 414 ? -16.969 -27.156 5.293 1 98.88 414 THR B C 1
ATOM 7423 O O . THR B 1 414 ? -16.062 -27.203 4.469 1 98.88 414 THR B O 1
ATOM 7426 N N . VAL B 1 415 ? -16.891 -26.578 6.469 1 98.88 415 VAL B N 1
ATOM 7427 C CA . VAL B 1 415 ? -15.609 -26.094 6.984 1 98.88 415 VAL B CA 1
ATOM 7428 C C . VAL B 1 415 ? -14.805 -27.266 7.543 1 98.88 415 VAL B C 1
ATOM 7430 O O . VAL B 1 415 ? -15.359 -28.156 8.203 1 98.88 415 VAL B O 1
ATOM 7433 N N . ALA B 1 416 ? -13.578 -27.297 7.227 1 98.69 416 ALA B N 1
ATOM 7434 C CA . ALA B 1 416 ? -12.695 -28.359 7.719 1 98.69 416 ALA B CA 1
ATOM 7435 C C . ALA B 1 416 ? -11.414 -27.781 8.305 1 98.69 416 ALA B C 1
ATOM 7437 O O . ALA B 1 416 ? -11.219 -26.562 8.305 1 98.69 416 ALA B O 1
ATOM 7438 N N . GLU B 1 417 ? -10.547 -28.594 8.852 1 98.19 417 GLU B N 1
ATOM 7439 C CA . GLU B 1 417 ? -9.312 -28.172 9.523 1 98.19 417 GLU B CA 1
ATOM 7440 C C . GLU B 1 417 ? -8.414 -27.391 8.57 1 98.19 417 GLU B C 1
ATOM 7442 O O . GLU B 1 417 ? -7.727 -26.453 8.992 1 98.19 417 GLU B O 1
ATOM 7447 N N . VAL B 1 418 ? -8.469 -27.75 7.316 1 98.56 418 VAL B N 1
ATOM 7448 C CA . VAL B 1 418 ? -7.586 -27.141 6.332 1 98.56 418 VAL B CA 1
ATOM 7449 C C . VAL B 1 418 ? -7.906 -25.656 6.207 1 98.56 418 VAL B C 1
ATOM 7451 O O . VAL B 1 418 ? -7.055 -24.859 5.797 1 98.56 418 VAL B O 1
ATOM 7454 N N . ASN B 1 419 ? -9.117 -25.188 6.566 1 98.75 419 ASN B N 1
ATOM 7455 C CA . ASN B 1 419 ? -9.555 -23.812 6.375 1 98.75 419 ASN B CA 1
ATOM 7456 C C . ASN B 1 419 ? -9 -22.891 7.465 1 98.75 419 ASN B C 1
ATOM 7458 O O . ASN B 1 419 ? -9.164 -21.672 7.395 1 98.75 419 ASN B O 1
ATOM 7462 N N . PHE B 1 420 ? -8.367 -23.484 8.453 1 98.12 420 PHE B N 1
ATOM 7463 C CA . PHE B 1 420 ? -7.871 -22.703 9.57 1 98.12 420 PHE B CA 1
ATOM 7464 C C . PHE B 1 420 ? -6.367 -22.469 9.453 1 98.12 420 PHE B C 1
ATOM 7466 O O . PHE B 1 420 ? -5.688 -22.25 10.461 1 98.12 420 PHE B O 1
ATOM 7473 N N . GLY B 1 421 ? -5.816 -22.594 8.18 1 96.94 421 GLY B N 1
ATOM 7474 C CA . GLY B 1 421 ? -4.453 -22.109 8.078 1 96.94 421 GLY B CA 1
ATOM 7475 C C . GLY B 1 421 ? -3.547 -23.031 7.277 1 96.94 421 GLY B C 1
ATOM 7476 O O . GLY B 1 421 ? -2.34 -22.797 7.188 1 96.94 421 GLY B O 1
ATOM 7477 N N . LEU B 1 422 ? -4.078 -24.078 6.641 1 98.25 422 LEU B N 1
ATOM 7478 C CA . LEU B 1 422 ? -3.217 -24.922 5.816 1 98.25 422 LEU B CA 1
ATOM 7479 C C . LEU B 1 422 ? -2.686 -24.156 4.613 1 98.25 422 LEU B C 1
ATOM 7481 O O . LEU B 1 422 ? -1.572 -24.406 4.148 1 98.25 422 LEU B O 1
ATOM 7485 N N . TYR B 1 423 ? -3.531 -23.219 4.074 1 98.31 423 TYR B N 1
ATOM 7486 C CA . TYR B 1 423 ? -3.174 -22.391 2.924 1 98.31 423 TYR B CA 1
ATOM 7487 C C . TYR B 1 423 ? -3.176 -20.922 3.291 1 98.31 423 TYR B C 1
ATOM 7489 O O . TYR B 1 423 ? -4.016 -20.156 2.809 1 98.31 423 TYR B O 1
ATOM 7497 N N . PRO B 1 424 ? -2.197 -20.469 4.066 1 97.06 424 PRO B N 1
ATOM 7498 C CA . PRO B 1 424 ? -2.199 -19.047 4.418 1 97.06 424 PRO B CA 1
ATOM 7499 C C . PRO B 1 424 ? -2.137 -18.125 3.193 1 97.06 424 PRO B C 1
ATOM 7501 O O . PRO B 1 424 ? -1.461 -18.453 2.213 1 97.06 424 PRO B O 1
ATOM 7504 N N . MET B 1 425 ? -2.811 -17.031 3.264 1 96.25 425 MET B N 1
ATOM 7505 C CA . MET B 1 425 ? -2.713 -15.984 2.256 1 96.25 425 MET B CA 1
ATOM 7506 C C . MET B 1 425 ? -1.339 -15.32 2.289 1 96.25 425 MET B C 1
ATOM 7508 O O . MET B 1 425 ? -0.509 -15.648 3.141 1 96.25 425 MET B O 1
ATOM 7512 N N . ALA B 1 426 ? -1.133 -14.406 1.354 1 92.12 426 ALA B N 1
ATOM 7513 C CA . ALA B 1 426 ? 0.123 -13.656 1.309 1 92.12 426 ALA B CA 1
ATOM 7514 C C . ALA B 1 426 ? 0.345 -12.883 2.602 1 92.12 426 ALA B C 1
ATOM 7516 O O . ALA B 1 426 ? 1.485 -12.578 2.963 1 92.12 426 ALA B O 1
ATOM 7517 N N . THR B 1 427 ? -0.704 -12.578 3.395 1 92.31 427 THR B N 1
ATOM 7518 C CA . THR B 1 427 ? -0.624 -11.859 4.66 1 92.31 427 THR B CA 1
ATOM 7519 C C . THR B 1 427 ? -0.17 -12.781 5.785 1 92.31 427 THR B C 1
ATOM 7521 O O . THR B 1 427 ? 0.187 -12.32 6.871 1 92.31 427 THR B O 1
ATOM 7524 N N . GLY B 1 428 ? -0.238 -14.078 5.609 1 93.94 428 GLY B N 1
ATOM 7525 C CA . GLY B 1 428 ? 0.055 -15.062 6.637 1 93.94 428 GLY B CA 1
ATOM 7526 C C . GLY B 1 428 ? -1.185 -15.562 7.355 1 93.94 428 GLY B C 1
ATOM 7527 O O . GLY B 1 428 ? -1.128 -16.547 8.086 1 93.94 428 GLY B O 1
ATOM 7528 N N . GLN B 1 429 ? -2.305 -14.961 7.09 1 95.56 429 GLN B N 1
ATOM 7529 C CA . GLN B 1 429 ? -3.559 -15.359 7.723 1 95.56 429 GLN B CA 1
ATOM 7530 C C . GLN B 1 429 ? -4.285 -16.422 6.895 1 95.56 429 GLN B C 1
ATOM 7532 O O . GLN B 1 429 ? -4.047 -16.547 5.691 1 95.56 429 GLN B O 1
ATOM 7537 N N . SER B 1 430 ? -5.133 -17.203 7.633 1 97.62 430 SER B N 1
ATOM 7538 C CA . SER B 1 430 ? -6.109 -17.984 6.883 1 97.62 430 SER B CA 1
ATOM 7539 C C . SER B 1 430 ? -7.172 -17.094 6.258 1 97.62 430 SER B C 1
ATOM 7541 O O . SER B 1 430 ? -7.352 -15.945 6.676 1 97.62 430 SER B O 1
ATOM 7543 N N . ARG B 1 431 ? -7.867 -17.562 5.238 1 98.06 431 ARG B N 1
ATOM 7544 C CA . ARG B 1 431 ? -8.945 -16.781 4.641 1 98.06 431 ARG B CA 1
ATOM 7545 C C . ARG B 1 431 ? -10.078 -16.562 5.637 1 98.06 431 ARG B C 1
ATOM 7547 O O . ARG B 1 431 ? -10.742 -15.523 5.609 1 98.06 431 ARG B O 1
ATOM 7554 N N . LEU B 1 432 ? -10.297 -17.547 6.551 1 98.44 432 LEU B N 1
ATOM 7555 C CA . LEU B 1 432 ? -11.25 -17.328 7.629 1 98.44 432 LEU B CA 1
ATOM 7556 C C . LEU B 1 432 ? -10.773 -16.234 8.57 1 98.44 432 LEU B C 1
ATOM 7558 O O . LEU B 1 432 ? -11.562 -15.383 9.008 1 98.44 432 LEU B O 1
ATOM 7562 N N . GLY B 1 433 ? -9.469 -16.312 8.922 1 97.62 433 GLY B N 1
ATOM 7563 C CA . GLY B 1 433 ? -8.906 -15.242 9.742 1 97.62 433 GLY B CA 1
ATOM 7564 C C . GLY B 1 433 ? -9.086 -13.867 9.133 1 97.62 433 GLY B C 1
ATOM 7565 O O . GLY B 1 433 ? -9.492 -12.93 9.82 1 97.62 433 GLY B O 1
ATOM 7566 N N . ARG B 1 434 ? -8.812 -13.758 7.863 1 96.94 434 ARG B N 1
ATOM 7567 C CA . ARG B 1 434 ? -9.008 -12.5 7.152 1 96.94 434 ARG B CA 1
ATOM 7568 C C . ARG B 1 434 ? -10.477 -12.102 7.133 1 96.94 434 ARG B C 1
ATOM 7570 O O . ARG B 1 434 ? -10.82 -10.945 7.375 1 96.94 434 ARG B O 1
ATOM 7577 N N . ARG B 1 435 ? -11.391 -13.023 6.871 1 97.5 435 ARG B N 1
ATOM 7578 C CA . ARG B 1 435 ? -12.82 -12.766 6.738 1 97.5 435 ARG B CA 1
ATOM 7579 C C . ARG B 1 435 ? -13.398 -12.219 8.039 1 97.5 435 ARG B C 1
ATOM 7581 O O . ARG B 1 435 ? -14.25 -11.328 8.023 1 97.5 435 ARG B O 1
ATOM 7588 N N . PHE B 1 436 ? -12.867 -12.711 9.195 1 97.75 436 PHE B N 1
ATOM 7589 C CA . PHE B 1 436 ? -13.469 -12.375 10.477 1 97.75 436 PHE B CA 1
ATOM 7590 C C . PHE B 1 436 ? -12.531 -11.508 11.312 1 97.75 436 PHE B C 1
ATOM 7592 O O . PHE B 1 436 ? -12.695 -11.398 12.531 1 97.75 436 PHE B O 1
ATOM 7599 N N . TYR B 1 437 ? -11.445 -10.984 10.695 1 96.5 437 TYR B N 1
ATOM 7600 C CA . TYR B 1 437 ? -10.508 -10.062 11.328 1 96.5 437 TYR B CA 1
ATOM 7601 C C . TYR B 1 437 ? -9.828 -10.711 12.531 1 96.5 437 TYR B C 1
ATOM 7603 O O . TYR B 1 437 ? -9.562 -10.047 13.531 1 96.5 437 TYR B O 1
ATOM 7611 N N . ASP B 1 438 ? -9.742 -12.047 12.438 1 96.56 438 ASP B N 1
ATOM 7612 C CA . ASP B 1 438 ? -9.125 -12.867 13.477 1 96.56 438 ASP B CA 1
ATOM 7613 C C . ASP B 1 438 ? -9.82 -12.656 14.82 1 96.56 438 ASP B C 1
ATOM 7615 O O . ASP B 1 438 ? -9.203 -12.828 15.875 1 96.56 438 ASP B O 1
ATOM 7619 N N . GLU B 1 439 ? -11.008 -12.234 14.812 1 97.44 439 GLU B N 1
ATOM 7620 C CA . GLU B 1 439 ? -11.773 -12.117 16.047 1 97.44 439 GLU B CA 1
ATOM 7621 C C . GLU B 1 439 ? -12.141 -13.492 16.594 1 97.44 439 GLU B C 1
ATOM 7623 O O . GLU B 1 439 ? -12.828 -14.273 15.93 1 97.44 439 GLU B O 1
ATOM 7628 N N . GLN B 1 440 ? -11.828 -13.797 17.781 1 97.75 440 GLN B N 1
ATOM 7629 C CA . GLN B 1 440 ? -11.883 -15.141 18.359 1 97.75 440 GLN B CA 1
ATOM 7630 C C . GLN B 1 440 ? -13.312 -15.648 18.422 1 97.75 440 GLN B C 1
ATOM 7632 O O . GLN B 1 440 ? -13.586 -16.797 18.078 1 97.75 440 GLN B O 1
ATOM 7637 N N . PRO B 1 441 ? -14.281 -14.82 18.812 1 97.94 441 PRO B N 1
ATOM 7638 C CA . PRO B 1 441 ? -15.633 -15.359 18.922 1 97.94 441 PRO B CA 1
ATOM 7639 C C . PRO B 1 441 ? -16.188 -15.859 17.578 1 97.94 441 PRO B C 1
ATOM 7641 O O . PRO B 1 441 ? -16.812 -16.922 17.531 1 97.94 441 PRO B O 1
ATOM 7644 N N . ALA B 1 442 ? -15.914 -15.125 16.562 1 97.69 442 ALA B N 1
ATOM 7645 C CA . ALA B 1 442 ? -16.391 -15.539 15.234 1 97.69 442 ALA B CA 1
ATOM 7646 C C . ALA B 1 442 ? -15.672 -16.812 14.773 1 97.69 442 ALA B C 1
ATOM 7648 O O . ALA B 1 442 ? -16.297 -17.719 14.242 1 97.69 442 ALA B O 1
ATOM 7649 N N . LEU B 1 443 ? -14.43 -16.906 14.977 1 98.31 443 LEU B N 1
ATOM 7650 C CA . LEU B 1 443 ? -13.648 -18.062 14.562 1 98.31 443 LEU B CA 1
ATOM 7651 C C . LEU B 1 443 ? -14.047 -19.297 15.375 1 98.31 443 LEU B C 1
ATOM 7653 O O . LEU B 1 443 ? -14.109 -20.406 14.836 1 98.31 443 LEU B O 1
ATOM 7657 N N . ASP B 1 444 ? -14.312 -19.062 16.672 1 98.56 444 ASP B N 1
ATOM 7658 C CA . ASP B 1 444 ? -14.758 -20.156 17.531 1 98.56 444 ASP B CA 1
ATOM 7659 C C . ASP B 1 444 ? -16.109 -20.703 17.062 1 98.56 444 ASP B C 1
ATOM 7661 O O . ASP B 1 444 ? -16.328 -21.906 17.094 1 98.56 444 ASP B O 1
ATOM 7665 N N . ALA B 1 445 ? -16.953 -19.797 16.672 1 98.69 445 ALA B N 1
ATOM 7666 C CA . ALA B 1 445 ? -18.266 -20.203 16.188 1 98.69 445 ALA B CA 1
ATOM 7667 C C . ALA B 1 445 ? -18.156 -21.062 14.938 1 98.69 445 ALA B C 1
ATOM 7669 O O . ALA B 1 445 ? -18.875 -22.062 14.789 1 98.69 445 ALA B O 1
ATOM 7670 N N . VAL B 1 446 ? -17.281 -20.734 14.062 1 98.81 446 VAL B N 1
ATOM 7671 C CA . VAL B 1 446 ? -17.047 -21.5 12.852 1 98.81 446 VAL B CA 1
ATOM 7672 C C . VAL B 1 446 ? -16.422 -22.859 13.195 1 98.81 446 VAL B C 1
ATOM 7674 O O . VAL B 1 446 ? -16.844 -23.891 12.688 1 98.81 446 VAL B O 1
ATOM 7677 N N . ARG B 1 447 ? -15.484 -22.859 14.062 1 98.38 447 ARG B N 1
ATOM 7678 C CA . ARG B 1 447 ? -14.789 -24.078 14.453 1 98.38 447 ARG B CA 1
ATOM 7679 C C . ARG B 1 447 ? -15.75 -25.078 15.102 1 98.38 447 ARG B C 1
ATOM 7681 O O . ARG B 1 447 ? -15.625 -26.281 14.906 1 98.38 447 ARG B O 1
ATOM 7688 N N . ALA B 1 448 ? -16.672 -24.531 15.836 1 98.5 448 ALA B N 1
ATOM 7689 C CA . ALA B 1 448 ? -17.641 -25.375 16.516 1 98.5 448 ALA B CA 1
ATOM 7690 C C . ALA B 1 448 ? -18.5 -26.141 15.516 1 98.5 448 ALA B C 1
ATOM 7692 O O . ALA B 1 448 ? -19.062 -27.188 15.852 1 98.5 448 ALA B O 1
ATOM 7693 N N . LYS B 1 449 ? -18.562 -25.656 14.281 1 98.5 449 LYS B N 1
ATOM 7694 C CA . LYS B 1 449 ? -19.391 -26.297 13.266 1 98.5 449 LYS B CA 1
ATOM 7695 C C . LYS B 1 449 ? -18.531 -27.016 12.234 1 98.5 449 LYS B C 1
ATOM 7697 O O . LYS B 1 449 ? -19.062 -27.547 11.25 1 98.5 449 LYS B O 1
ATOM 7702 N N . ALA B 1 450 ? -17.281 -27.094 12.469 1 98.25 450 ALA B N 1
ATOM 7703 C CA . ALA B 1 450 ? -16.375 -27.75 11.531 1 98.25 450 ALA B CA 1
ATOM 7704 C C . ALA B 1 450 ? -16.75 -29.219 11.359 1 98.25 450 ALA B C 1
ATOM 7706 O O . ALA B 1 450 ? -17.062 -29.906 12.336 1 98.25 450 ALA B O 1
ATOM 7707 N N . GLY B 1 451 ? -16.688 -29.656 10.164 1 97.88 451 GLY B N 1
ATOM 7708 C CA . GLY B 1 451 ? -17 -31.047 9.859 1 97.88 451 GLY B CA 1
ATOM 7709 C C . GLY B 1 451 ? -18.469 -31.266 9.547 1 97.88 451 GLY B C 1
ATOM 7710 O O . GLY B 1 451 ? -18.844 -32.312 8.992 1 97.88 451 GLY B O 1
ATOM 7711 N N . GLN B 1 452 ? -19.297 -30.266 9.82 1 98.12 452 GLN B N 1
ATOM 7712 C CA . GLN B 1 452 ? -20.734 -30.391 9.586 1 98.12 452 GLN B CA 1
ATOM 7713 C C . GLN B 1 452 ? -21.141 -29.719 8.289 1 98.12 452 GLN B C 1
ATOM 7715 O O . GLN B 1 452 ? -20.75 -28.578 8.023 1 98.12 452 GLN B O 1
ATOM 7720 N N . PRO B 1 453 ? -21.875 -30.5 7.461 1 98.06 453 PRO B N 1
ATOM 7721 C CA . PRO B 1 453 ? -22.422 -29.797 6.297 1 98.06 453 PRO B CA 1
ATOM 7722 C C . PRO B 1 453 ? -23.406 -28.688 6.68 1 98.06 453 PRO B C 1
ATOM 7724 O O . PRO B 1 453 ? -24.312 -28.922 7.477 1 98.06 453 PRO B O 1
ATOM 7727 N N . LEU B 1 454 ? -23.219 -27.5 6.164 1 98.44 454 LEU B N 1
ATOM 7728 C CA . LEU B 1 454 ? -24.047 -26.344 6.48 1 98.44 454 LEU B CA 1
ATOM 7729 C C . LEU B 1 454 ? -24.875 -25.922 5.277 1 98.44 454 LEU B C 1
ATOM 7731 O O . LEU B 1 454 ? -24.344 -25.703 4.191 1 98.44 454 LEU B O 1
ATOM 7735 N N . ASP B 1 455 ? -26.188 -25.859 5.445 1 97.88 455 ASP B N 1
ATOM 7736 C CA . ASP B 1 455 ? -27.016 -25.312 4.387 1 97.88 455 ASP B CA 1
ATOM 7737 C C . ASP B 1 455 ? -26.891 -23.781 4.328 1 97.88 455 ASP B C 1
ATOM 7739 O O . ASP B 1 455 ? -26.094 -23.203 5.055 1 97.88 455 ASP B O 1
ATOM 7743 N N . ALA B 1 456 ? -27.609 -23.219 3.445 1 98.5 456 ALA B N 1
ATOM 7744 C CA . ALA B 1 456 ? -27.453 -21.797 3.152 1 98.5 456 ALA B CA 1
ATOM 7745 C C . ALA B 1 456 ? -27.734 -20.953 4.391 1 98.5 456 ALA B C 1
ATOM 7747 O O . ALA B 1 456 ? -26.984 -20.016 4.691 1 98.5 456 ALA B O 1
ATOM 7748 N N . ASP B 1 457 ? -28.75 -21.266 5.148 1 97.88 457 ASP B N 1
ATOM 7749 C CA . ASP B 1 457 ? -29.125 -20.484 6.316 1 97.88 457 ASP B CA 1
ATOM 7750 C C . ASP B 1 457 ? -28.078 -20.594 7.418 1 97.88 457 ASP B C 1
ATOM 7752 O O . ASP B 1 457 ? -27.734 -19.594 8.055 1 97.88 457 ASP B O 1
ATOM 7756 N N . ALA B 1 458 ? -27.625 -21.812 7.633 1 98.06 458 ALA B N 1
ATOM 7757 C CA . ALA B 1 458 ? -26.609 -22.031 8.656 1 98.06 458 ALA B CA 1
ATOM 7758 C C . ALA B 1 458 ? -25.297 -21.312 8.297 1 98.06 458 ALA B C 1
ATOM 7760 O O . ALA B 1 458 ? -24.672 -20.688 9.148 1 98.06 458 ALA B O 1
ATOM 7761 N N . ALA B 1 459 ? -24.906 -21.453 7.039 1 98.81 459 ALA B N 1
ATOM 7762 C CA . ALA B 1 459 ? -23.688 -20.797 6.574 1 98.81 459 ALA B CA 1
ATOM 7763 C C . ALA B 1 459 ? -23.812 -19.281 6.684 1 98.81 459 ALA B C 1
ATOM 7765 O O . ALA B 1 459 ? -22.859 -18.609 7.105 1 98.81 459 ALA B O 1
ATOM 7766 N N . TYR B 1 460 ? -24.953 -18.766 6.301 1 98.5 460 TYR B N 1
ATOM 7767 C CA . TYR B 1 460 ? -25.203 -17.328 6.371 1 98.5 460 TYR B CA 1
ATOM 7768 C C . TYR B 1 460 ? -25.156 -16.844 7.812 1 98.5 460 TYR B C 1
ATOM 7770 O O . TYR B 1 460 ? -24.594 -15.789 8.102 1 98.5 460 TYR B O 1
ATOM 7778 N N . ALA B 1 461 ? -25.719 -17.594 8.711 1 98.12 461 ALA B N 1
ATOM 7779 C CA . ALA B 1 461 ? -25.75 -17.219 10.125 1 98.12 461 ALA B CA 1
ATOM 7780 C C . ALA B 1 461 ? -24.344 -17.141 10.711 1 98.12 461 ALA B C 1
ATOM 7782 O O . ALA B 1 461 ? -24.078 -16.328 11.602 1 98.12 461 ALA B O 1
ATOM 7783 N N . LEU B 1 462 ? -23.422 -17.922 10.156 1 98.5 462 LEU B N 1
ATOM 7784 C CA . LEU B 1 462 ? -22.047 -17.938 10.641 1 98.5 462 LEU B CA 1
ATOM 7785 C C . LEU B 1 462 ? -21.188 -16.906 9.906 1 98.5 462 LEU B C 1
ATOM 7787 O O . LEU B 1 462 ? -20.016 -16.719 10.234 1 98.5 462 LEU B O 1
ATOM 7791 N N . GLY B 1 463 ? -21.766 -16.25 8.891 1 98.38 463 GLY B N 1
ATOM 7792 C CA . GLY B 1 463 ? -21.031 -15.25 8.125 1 98.38 463 GLY B CA 1
ATOM 7793 C C . GLY B 1 463 ? -20.125 -15.852 7.074 1 98.38 463 GLY B C 1
ATOM 7794 O O . GLY B 1 463 ? -19.156 -15.219 6.637 1 98.38 463 GLY B O 1
ATOM 7795 N N . LEU B 1 464 ? -20.391 -17.078 6.602 1 98.81 464 LEU B N 1
ATOM 7796 C CA . LEU B 1 464 ? -19.484 -17.781 5.703 1 98.81 464 LEU B CA 1
ATOM 7797 C C . LEU B 1 464 ? -19.797 -17.484 4.246 1 98.81 464 LEU B C 1
ATOM 7799 O O . LEU B 1 464 ? -18.984 -17.75 3.357 1 98.81 464 LEU B O 1
ATOM 7803 N N . VAL B 1 465 ? -21.031 -16.984 3.988 1 98.75 465 VAL B N 1
ATOM 7804 C CA . VAL B 1 465 ? -21.422 -16.641 2.629 1 98.75 465 VAL B CA 1
ATOM 7805 C C . VAL B 1 465 ? -22 -15.219 2.602 1 98.75 465 VAL B C 1
ATOM 7807 O O . VAL B 1 465 ? -22.359 -14.672 3.645 1 98.75 465 VAL B O 1
ATOM 7810 N N . THR B 1 466 ? -22.062 -14.609 1.444 1 98.56 466 THR B N 1
ATOM 7811 C CA . THR B 1 466 ? -22.5 -13.227 1.274 1 98.56 466 THR B CA 1
ATOM 7812 C C . THR B 1 466 ? -24.031 -13.125 1.331 1 98.56 466 THR B C 1
ATOM 7814 O O . THR B 1 466 ? -24.562 -12.203 1.94 1 98.56 466 THR B O 1
ATOM 7817 N N . ALA B 1 467 ? -24.688 -14.039 0.622 1 98.31 467 ALA B N 1
ATOM 7818 C CA . ALA B 1 467 ? -26.156 -14.039 0.534 1 98.31 467 ALA B CA 1
ATOM 7819 C C . ALA B 1 467 ? -26.688 -15.461 0.377 1 98.31 467 ALA B C 1
ATOM 7821 O O . ALA B 1 467 ? -25.969 -16.359 -0.071 1 98.31 467 ALA B O 1
ATOM 7822 N N . ASN B 1 468 ? -27.953 -15.664 0.804 1 98.38 468 ASN B N 1
ATOM 7823 C CA . ASN B 1 468 ? -28.594 -16.984 0.751 1 98.38 468 ASN B CA 1
ATOM 7824 C C . ASN B 1 468 ? -30 -16.906 0.161 1 98.38 468 ASN B C 1
ATOM 7826 O O . ASN B 1 468 ? -30.953 -17.375 0.775 1 98.38 468 ASN B O 1
ATOM 7830 N N . PRO B 1 469 ? -30.016 -16.438 -1.102 1 98.12 469 PRO B N 1
ATOM 7831 C CA . PRO B 1 469 ? -31.344 -16.359 -1.717 1 98.12 469 PRO B CA 1
ATOM 7832 C C . PRO B 1 469 ? -32 -17.734 -1.827 1 98.12 469 PRO B C 1
ATOM 7834 O O . PRO B 1 469 ? -31.344 -18.75 -2.041 1 98.12 469 PRO B O 1
ATOM 7837 N N . ASP B 1 470 ? -33.375 -17.75 -1.808 1 96.94 470 ASP B N 1
ATOM 7838 C CA . ASP B 1 470 ? -34.125 -19 -1.999 1 96.94 470 ASP B CA 1
ATOM 7839 C C . ASP B 1 470 ? -34.375 -19.266 -3.48 1 96.94 470 ASP B C 1
ATOM 7841 O O . ASP B 1 470 ? -33.875 -18.531 -4.344 1 96.94 470 ASP B O 1
ATOM 7845 N N . ASP B 1 471 ? -35.094 -20.344 -3.723 1 94.56 471 ASP B N 1
ATOM 7846 C CA . ASP B 1 471 ? -35.281 -20.812 -5.098 1 94.56 471 ASP B CA 1
ATOM 7847 C C . ASP B 1 471 ? -36.062 -19.797 -5.914 1 94.56 471 ASP B C 1
ATOM 7849 O O . ASP B 1 471 ? -35.906 -19.688 -7.129 1 94.56 471 ASP B O 1
ATOM 7853 N N . ILE B 1 472 ? -36.875 -19 -5.309 1 94.88 472 ILE B N 1
ATOM 7854 C CA . ILE B 1 472 ? -37.688 -18 -5.984 1 94.88 472 ILE B CA 1
ATOM 7855 C C . ILE B 1 472 ? -36.844 -16.828 -6.426 1 94.88 472 ILE B C 1
ATOM 7857 O O . ILE B 1 472 ? -37.031 -16.297 -7.523 1 94.88 472 ILE B O 1
ATOM 7861 N N . ASP B 1 473 ? -35.844 -16.516 -5.637 1 96.31 473 ASP B N 1
ATOM 7862 C CA . ASP B 1 473 ? -35.062 -15.289 -5.844 1 96.31 473 ASP B CA 1
ATOM 7863 C C . ASP B 1 473 ? -33.719 -15.594 -6.496 1 96.31 473 ASP B C 1
ATOM 7865 O O . ASP B 1 473 ? -33.062 -14.703 -7.047 1 96.31 473 ASP B O 1
ATOM 7869 N N . TRP B 1 474 ? -33.281 -16.828 -6.457 1 97.12 474 TRP B N 1
ATOM 7870 C CA . TRP B 1 474 ? -31.922 -17.219 -6.824 1 97.12 474 TRP B CA 1
ATOM 7871 C C . TRP B 1 474 ? -31.578 -16.719 -8.219 1 97.12 474 TRP B C 1
ATOM 7873 O O . TRP B 1 474 ? -30.609 -15.977 -8.398 1 97.12 474 TRP B O 1
ATOM 7883 N N . THR B 1 475 ? -32.344 -17.031 -9.195 1 97.44 475 THR B N 1
ATOM 7884 C CA . THR B 1 475 ? -32.062 -16.719 -10.586 1 97.44 475 THR B CA 1
ATOM 7885 C C . THR B 1 475 ? -31.953 -15.219 -10.797 1 97.44 475 THR B C 1
ATOM 7887 O O . THR B 1 475 ? -31 -14.727 -11.398 1 97.44 475 THR B O 1
ATOM 7890 N N . ASP B 1 476 ? -32.875 -14.469 -10.297 1 97.44 476 ASP B N 1
ATOM 7891 C CA . ASP B 1 476 ? -32.906 -13.023 -10.492 1 97.44 476 ASP B CA 1
ATOM 7892 C C . ASP B 1 476 ? -31.812 -12.32 -9.711 1 97.44 476 ASP B C 1
ATOM 7894 O O . ASP B 1 476 ? -31.156 -11.414 -10.227 1 97.44 476 ASP B O 1
ATOM 7898 N N . GLU B 1 477 ? -31.609 -12.758 -8.5 1 97.12 477 GLU B N 1
ATOM 7899 C CA . GLU B 1 477 ? -30.609 -12.109 -7.66 1 97.12 477 GLU B CA 1
ATOM 7900 C C . GLU B 1 477 ? -29.203 -12.305 -8.219 1 97.12 477 GLU B C 1
ATOM 7902 O O . GLU B 1 477 ? -28.406 -11.359 -8.258 1 97.12 477 GLU B O 1
ATOM 7907 N N . VAL B 1 478 ? -28.922 -13.5 -8.594 1 97.75 478 VAL B N 1
ATOM 7908 C CA . VAL B 1 478 ? -27.609 -13.781 -9.156 1 97.75 478 VAL B CA 1
ATOM 7909 C C . VAL B 1 478 ? -27.438 -13.031 -10.477 1 97.75 478 VAL B C 1
ATOM 7911 O O . VAL B 1 478 ? -26.406 -12.398 -10.711 1 97.75 478 VAL B O 1
ATOM 7914 N N . ARG B 1 479 ? -28.453 -13.078 -11.32 1 97.75 479 ARG B N 1
ATOM 7915 C CA . ARG B 1 479 ? -28.406 -12.367 -12.594 1 97.75 479 ARG B CA 1
ATOM 7916 C C . ARG B 1 479 ? -28.172 -10.875 -12.383 1 97.75 479 ARG B C 1
ATOM 7918 O O . ARG B 1 479 ? -27.312 -10.281 -13.031 1 97.75 479 ARG B O 1
ATOM 7925 N N . ILE B 1 480 ? -28.891 -10.258 -11.484 1 97.44 480 ILE B N 1
ATOM 7926 C CA . ILE B 1 480 ? -28.812 -8.82 -11.234 1 97.44 480 ILE B CA 1
ATOM 7927 C C . ILE B 1 480 ? -27.422 -8.484 -10.68 1 97.44 480 ILE B C 1
ATOM 7929 O O . ILE B 1 480 ? -26.797 -7.512 -11.117 1 97.44 480 ILE B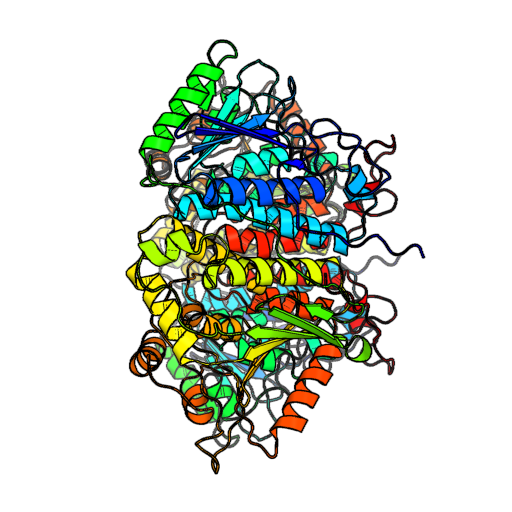 O 1
ATOM 7933 N N . ALA B 1 481 ? -26.984 -9.32 -9.727 1 97.69 481 ALA B N 1
ATOM 7934 C CA . ALA B 1 481 ? -25.656 -9.102 -9.148 1 97.69 481 ALA B CA 1
ATOM 7935 C C . ALA B 1 481 ? -24.578 -9.117 -10.227 1 97.69 481 ALA B C 1
ATOM 7937 O O . ALA B 1 481 ? -23.688 -8.273 -10.234 1 97.69 481 ALA B O 1
ATOM 7938 N N . LEU B 1 482 ? -24.672 -10.039 -11.117 1 98.19 482 LEU B N 1
ATOM 7939 C CA . LEU B 1 482 ? -23.672 -10.195 -12.18 1 98.19 482 LEU B CA 1
ATOM 7940 C C . LEU B 1 482 ? -23.781 -9.062 -13.195 1 98.19 482 LEU B C 1
ATOM 7942 O O . LEU B 1 482 ? -22.781 -8.5 -13.617 1 98.19 482 LEU B O 1
ATOM 7946 N N . GLU B 1 483 ? -25 -8.711 -13.594 1 97.75 483 GLU B N 1
ATOM 7947 C CA . GLU B 1 483 ? -25.219 -7.633 -14.555 1 97.75 483 GLU B CA 1
ATOM 7948 C C . GLU B 1 483 ? -24.703 -6.301 -14.023 1 97.75 483 GLU B C 1
ATOM 7950 O O . GLU B 1 483 ? -24.078 -5.531 -14.758 1 97.75 483 GLU B O 1
ATOM 7955 N N . GLU B 1 484 ? -24.938 -6.113 -12.758 1 97.25 484 GLU B N 1
ATOM 7956 C CA . GLU B 1 484 ? -24.453 -4.887 -12.133 1 97.25 484 GLU B CA 1
ATOM 7957 C C . GLU B 1 484 ? -22.922 -4.848 -12.102 1 97.25 484 GLU B C 1
ATOM 7959 O O . GLU B 1 484 ? -22.312 -3.83 -12.438 1 97.25 484 GLU B O 1
ATOM 7964 N N . ARG B 1 485 ? -22.359 -5.949 -11.781 1 98.38 485 ARG B N 1
ATOM 7965 C CA . ARG B 1 485 ? -20.906 -6.012 -11.656 1 98.38 485 ARG B CA 1
ATOM 7966 C C . ARG B 1 485 ? -20.219 -5.805 -13 1 98.38 485 ARG B C 1
ATOM 7968 O O . ARG B 1 485 ? -19.297 -5.008 -13.117 1 98.38 485 ARG B O 1
ATOM 7975 N N . VAL B 1 486 ? -20.734 -6.426 -14 1 98 486 VAL B N 1
ATOM 7976 C CA . VAL B 1 486 ? -20.125 -6.406 -15.32 1 98 486 VAL B CA 1
ATOM 7977 C C . VAL B 1 486 ? -20.266 -5.02 -15.945 1 98 486 VAL B C 1
ATOM 7979 O O . VAL B 1 486 ? -19.5 -4.641 -16.828 1 98 486 VAL B O 1
ATOM 7982 N N . ALA B 1 487 ? -21.234 -4.23 -15.445 1 97.12 487 ALA B N 1
ATOM 7983 C CA . ALA B 1 487 ? -21.531 -2.918 -16.016 1 97.12 487 ALA B CA 1
ATOM 7984 C C . ALA B 1 487 ? -20.641 -1.841 -15.383 1 97.12 487 ALA B C 1
ATOM 7986 O O . ALA B 1 487 ? -20.578 -0.713 -15.883 1 97.12 487 ALA B O 1
ATOM 7987 N N . MET B 1 488 ? -19.891 -2.172 -14.375 1 97.81 488 MET B N 1
ATOM 7988 C CA . MET B 1 488 ? -19.094 -1.179 -13.648 1 97.81 488 MET B CA 1
ATOM 7989 C C . MET B 1 488 ? -17.734 -0.992 -14.297 1 97.81 488 MET B C 1
ATOM 7991 O O . MET B 1 488 ? -17.266 -1.851 -15.055 1 97.81 488 MET B O 1
ATOM 7995 N N . SER B 1 489 ? -17.078 0.144 -14 1 98.12 489 SER B N 1
ATOM 7996 C CA . SER B 1 489 ? -15.742 0.448 -14.492 1 98.12 489 SER B CA 1
ATOM 7997 C C . SER B 1 489 ? -14.75 -0.634 -14.094 1 98.12 489 SER B C 1
ATOM 7999 O O . SER B 1 489 ? -14.531 -0.879 -12.906 1 98.12 489 SER B O 1
ATOM 8001 N N . PRO B 1 490 ? -14.07 -1.265 -15.094 1 97.94 490 PRO B N 1
ATOM 8002 C CA . PRO B 1 490 ? -13.055 -2.266 -14.781 1 97.94 490 PRO B CA 1
ATOM 8003 C C . PRO B 1 490 ? -11.906 -1.699 -13.945 1 97.94 490 PRO B C 1
ATOM 8005 O O . PRO B 1 490 ? -11.414 -2.369 -13.031 1 97.94 490 PRO B O 1
ATOM 8008 N N . ASP B 1 491 ? -11.539 -0.437 -14.203 1 97.94 491 ASP B N 1
ATOM 8009 C CA . ASP B 1 491 ? -10.445 0.188 -13.469 1 97.94 491 ASP B CA 1
ATOM 8010 C C . ASP B 1 491 ? -10.82 0.399 -12.008 1 97.94 491 ASP B C 1
ATOM 8012 O O . ASP B 1 491 ? -10.039 0.074 -11.109 1 97.94 491 ASP B O 1
ATOM 8016 N N . ALA B 1 492 ? -12.008 0.907 -11.758 1 98.19 492 ALA B N 1
ATOM 8017 C CA . ALA B 1 492 ? -12.461 1.141 -10.391 1 98.19 492 ALA B CA 1
ATOM 8018 C C . ALA B 1 492 ? -12.594 -0.173 -9.625 1 98.19 492 ALA B C 1
ATOM 8020 O O . ALA B 1 492 ? -12.227 -0.253 -8.445 1 98.19 492 ALA B O 1
ATOM 8021 N N . LEU B 1 493 ? -13.07 -1.203 -10.336 1 98.44 493 LEU B N 1
ATOM 8022 C CA . LEU B 1 493 ? -13.203 -2.51 -9.703 1 98.44 493 LEU B CA 1
ATOM 8023 C C . LEU B 1 493 ? -11.836 -3.066 -9.32 1 98.44 493 LEU B C 1
ATOM 8025 O O . LEU B 1 493 ? -11.664 -3.613 -8.227 1 98.44 493 LEU B O 1
ATOM 8029 N N . THR B 1 494 ? -10.898 -2.93 -10.203 1 97.56 494 THR B N 1
ATOM 8030 C CA . THR B 1 494 ? -9.547 -3.416 -9.93 1 97.56 494 THR B CA 1
ATOM 8031 C C . THR B 1 494 ? -8.992 -2.775 -8.664 1 97.56 494 THR B C 1
ATOM 8033 O O . THR B 1 494 ? -8.5 -3.473 -7.773 1 97.56 494 THR B O 1
ATOM 8036 N N . GLY B 1 495 ? -9.109 -1.417 -8.586 1 96.94 495 GLY B N 1
ATOM 8037 C CA . GLY B 1 495 ? -8.602 -0.718 -7.418 1 96.94 495 GLY B CA 1
ATOM 8038 C C . GLY B 1 495 ? -9.344 -1.078 -6.145 1 96.94 495 GLY B C 1
ATOM 8039 O O . GLY B 1 495 ? -8.727 -1.271 -5.094 1 96.94 495 GLY B O 1
ATOM 8040 N N . MET B 1 496 ? -10.656 -1.186 -6.211 1 97.94 496 MET B N 1
ATOM 8041 C CA . MET B 1 496 ? -11.477 -1.5 -5.043 1 97.94 496 MET B CA 1
ATOM 8042 C C . MET B 1 496 ? -11.148 -2.891 -4.508 1 97.94 496 MET B C 1
ATOM 8044 O O . MET B 1 496 ? -10.906 -3.059 -3.312 1 97.94 496 MET B O 1
ATOM 8048 N N . GLU B 1 497 ? -11.078 -3.834 -5.406 1 97.38 497 GLU B N 1
ATOM 8049 C CA . GLU B 1 497 ? -10.859 -5.227 -5.023 1 97.38 497 GLU B CA 1
ATOM 8050 C C . GLU B 1 497 ? -9.453 -5.434 -4.461 1 97.38 497 GLU B C 1
ATOM 8052 O O . GLU B 1 497 ? -9.273 -6.184 -3.5 1 97.38 497 GLU B O 1
ATOM 8057 N N . ALA B 1 498 ? -8.477 -4.73 -4.977 1 95.25 498 ALA B N 1
ATOM 8058 C CA . ALA B 1 498 ? -7.109 -4.793 -4.469 1 95.25 498 ALA B CA 1
ATOM 8059 C C . ALA B 1 498 ? -7.027 -4.266 -3.037 1 95.25 498 ALA B C 1
ATOM 8061 O O . ALA B 1 498 ? -6.176 -4.695 -2.256 1 95.25 498 ALA B O 1
ATOM 8062 N N . ASN B 1 499 ? -7.902 -3.363 -2.672 1 95.69 499 ASN B N 1
ATOM 8063 C CA . ASN B 1 499 ? -7.891 -2.789 -1.332 1 95.69 499 ASN B CA 1
ATOM 8064 C C . ASN B 1 499 ? -8.711 -3.627 -0.354 1 95.69 499 ASN B C 1
ATOM 8066 O O . ASN B 1 499 ? -8.328 -3.779 0.809 1 95.69 499 ASN B O 1
ATOM 8070 N N . LEU B 1 500 ? -9.781 -4.227 -0.836 1 96.06 500 LEU B N 1
ATOM 8071 C CA . LEU B 1 500 ? -10.711 -4.887 0.073 1 96.06 500 LEU B CA 1
ATOM 8072 C C . LEU B 1 500 ? -10.266 -6.316 0.365 1 96.06 500 LEU B C 1
ATOM 8074 O O . LEU B 1 500 ? -10.57 -6.859 1.429 1 96.06 500 LEU B O 1
ATOM 8078 N N . ARG B 1 501 ? -9.523 -6.949 -0.548 1 94.75 501 ARG B N 1
ATOM 8079 C CA . ARG B 1 501 ? -9.18 -8.359 -0.406 1 94.75 501 ARG B CA 1
ATOM 8080 C C . ARG B 1 501 ? -8.141 -8.555 0.694 1 94.75 501 ARG B C 1
ATOM 8082 O O . ARG B 1 501 ? -7.988 -9.664 1.218 1 94.75 501 ARG B O 1
ATOM 8089 N N . PHE B 1 502 ? -7.367 -7.488 0.988 1 90.25 502 PHE B N 1
ATOM 8090 C CA . PHE B 1 502 ? -6.352 -7.562 2.035 1 90.25 502 PHE B CA 1
ATOM 8091 C C . PHE B 1 502 ? -6.617 -6.523 3.119 1 90.25 502 PHE B C 1
ATOM 8093 O O . PHE B 1 502 ? -6.387 -5.328 2.912 1 90.25 502 PHE B O 1
ATOM 8100 N N . ASN B 1 503 ? -7.184 -6.926 4.223 1 87.31 503 ASN B N 1
ATOM 8101 C CA . ASN B 1 503 ? -7.469 -6.031 5.34 1 87.31 503 ASN B CA 1
ATOM 8102 C C . ASN B 1 503 ? -6.559 -6.316 6.535 1 87.31 503 ASN B C 1
ATOM 8104 O O . ASN B 1 503 ? -6.109 -7.449 6.719 1 87.31 503 ASN B O 1
ATOM 8108 N N . GLY B 1 504 ? -6.289 -5.305 7.254 1 84.56 504 GLY B N 1
ATOM 8109 C CA . GLY B 1 504 ? -5.609 -5.496 8.523 1 84.56 504 GLY B CA 1
ATOM 8110 C C . GLY B 1 504 ? -4.098 -5.555 8.391 1 84.56 504 GLY B C 1
ATOM 8111 O O . GLY B 1 504 ? -3.473 -4.598 7.934 1 84.56 504 GLY B O 1
ATOM 8112 N N . GLN B 1 505 ? -3.562 -6.727 8.469 1 84.69 505 GLN B N 1
ATOM 8113 C CA . GLN B 1 505 ? -2.121 -6.945 8.539 1 84.69 505 GLN B CA 1
ATOM 8114 C C . GLN B 1 505 ? -1.491 -6.902 7.148 1 84.69 505 GLN B C 1
ATOM 8116 O O . GLN B 1 505 ? -2.053 -7.438 6.191 1 84.69 505 GLN B O 1
ATOM 8121 N N . GLU B 1 506 ? -0.347 -6.164 7.039 1 88.19 506 GLU B N 1
ATOM 8122 C CA . GLU B 1 506 ? 0.431 -6.133 5.805 1 88.19 506 GLU B CA 1
ATOM 8123 C C . GLU B 1 506 ? 1.873 -6.57 6.051 1 88.19 506 GLU B C 1
ATOM 8125 O O . GLU B 1 506 ? 2.373 -6.477 7.176 1 88.19 506 GLU B O 1
ATOM 8130 N N . ASN B 1 507 ? 2.461 -7.129 5.094 1 92.19 507 ASN B N 1
ATOM 8131 C CA . ASN B 1 507 ? 3.865 -7.523 5.113 1 92.19 507 ASN B CA 1
ATOM 8132 C C . ASN B 1 507 ? 4.551 -7.227 3.783 1 92.19 507 ASN B C 1
ATOM 8134 O O . ASN B 1 507 ? 3.998 -6.52 2.939 1 92.19 507 ASN B O 1
ATOM 8138 N N . MET B 1 508 ? 5.723 -7.664 3.6 1 94.44 508 MET B N 1
ATOM 8139 C CA . MET B 1 508 ? 6.535 -7.371 2.422 1 94.44 508 MET B CA 1
ATOM 8140 C C . MET B 1 508 ? 5.797 -7.75 1.144 1 94.44 508 MET B C 1
ATOM 8142 O O . MET B 1 508 ? 5.766 -6.977 0.185 1 94.44 508 MET B O 1
ATOM 8146 N N . PHE B 1 509 ? 5.098 -8.867 1.128 1 94.31 509 PHE B N 1
ATOM 8147 C CA . PHE B 1 509 ? 4.453 -9.375 -0.076 1 94.31 509 PHE B CA 1
ATOM 8148 C C . PHE B 1 509 ? 3.229 -8.539 -0.429 1 94.31 509 PHE B C 1
ATOM 8150 O O . PHE B 1 509 ? 3.045 -8.156 -1.585 1 94.31 509 PHE B O 1
ATOM 8157 N N . THR B 1 510 ? 2.428 -8.242 0.597 1 92.94 510 THR B N 1
ATOM 8158 C CA . THR B 1 510 ? 1.233 -7.449 0.324 1 92.94 510 THR B CA 1
ATOM 8159 C C . THR B 1 510 ? 1.608 -6.016 -0.042 1 92.94 510 THR B C 1
ATOM 8161 O O . THR B 1 510 ? 0.91 -5.367 -0.824 1 92.94 510 THR B O 1
ATOM 8164 N N . ARG B 1 511 ? 2.75 -5.52 0.451 1 94.38 511 ARG B N 1
ATOM 8165 C CA . ARG B 1 511 ? 3.232 -4.203 0.056 1 94.38 511 ARG B CA 1
ATOM 8166 C C . ARG B 1 511 ? 3.672 -4.195 -1.404 1 94.38 511 ARG B C 1
ATOM 8168 O O . ARG B 1 511 ? 3.455 -3.213 -2.117 1 94.38 511 ARG B O 1
ATOM 8175 N N . ILE B 1 512 ? 4.27 -5.258 -1.837 1 95.94 512 ILE B N 1
ATOM 8176 C CA . ILE B 1 512 ? 4.688 -5.355 -3.23 1 95.94 512 ILE B CA 1
ATOM 8177 C C . ILE B 1 512 ? 3.461 -5.375 -4.141 1 95.94 512 ILE B C 1
ATOM 8179 O O . ILE B 1 512 ? 3.357 -4.57 -5.066 1 95.94 512 ILE B O 1
ATOM 8183 N N . PHE B 1 513 ? 2.447 -6.16 -3.824 1 93.44 513 PHE B N 1
ATOM 8184 C CA . PHE B 1 513 ? 1.3 -6.352 -4.703 1 93.44 513 PHE B CA 1
ATOM 8185 C C . PHE B 1 513 ? 0.302 -5.211 -4.547 1 93.44 513 PHE B C 1
ATOM 8187 O O . PHE B 1 513 ? -0.475 -4.93 -5.465 1 93.44 513 PHE B O 1
ATOM 8194 N N . GLY B 1 514 ? 0.347 -4.566 -3.416 1 92 514 GLY B N 1
ATOM 8195 C CA . GLY B 1 514 ? -0.67 -3.57 -3.125 1 92 514 GLY B CA 1
ATOM 8196 C C . GLY B 1 514 ? -0.172 -2.146 -3.283 1 92 514 GLY B C 1
ATOM 8197 O O . GLY B 1 514 ? -0.857 -1.305 -3.869 1 92 514 GLY B O 1
ATOM 8198 N N . ARG B 1 515 ? 0.992 -1.815 -2.834 1 94.38 515 ARG B N 1
ATOM 8199 C CA . ARG B 1 515 ? 1.505 -0.45 -2.854 1 94.38 515 ARG B CA 1
ATOM 8200 C C . ARG B 1 515 ? 2.459 -0.241 -4.027 1 94.38 515 ARG B C 1
ATOM 8202 O O . ARG B 1 515 ? 2.227 0.623 -4.875 1 94.38 515 ARG B O 1
ATOM 8209 N N . LEU B 1 516 ? 3.502 -1.009 -4.074 1 96.06 516 LEU B N 1
ATOM 8210 C CA . LEU B 1 516 ? 4.516 -0.849 -5.113 1 96.06 516 LEU B CA 1
ATOM 8211 C C . LEU B 1 516 ? 3.9 -0.999 -6.5 1 96.06 516 LEU B C 1
ATOM 8213 O O . LEU B 1 516 ? 4.145 -0.175 -7.383 1 96.06 516 LEU B O 1
ATOM 8217 N N . THR B 1 517 ? 3.07 -1.994 -6.629 1 96 517 THR B N 1
ATOM 8218 C CA . THR B 1 517 ? 2.416 -2.24 -7.91 1 96 517 THR B CA 1
ATOM 8219 C C . THR B 1 517 ? 1.519 -1.067 -8.297 1 96 517 THR B C 1
ATOM 8221 O O . THR B 1 517 ? 1.512 -0.637 -9.453 1 96 517 THR B O 1
ATOM 8224 N N . ALA B 1 518 ? 0.822 -0.526 -7.367 1 96.56 518 ALA B N 1
ATOM 8225 C CA . ALA B 1 518 ? -0.079 0.588 -7.648 1 96.56 518 ALA B CA 1
ATOM 8226 C C . ALA B 1 518 ? 0.697 1.813 -8.125 1 96.56 518 ALA B C 1
ATOM 8228 O O . ALA B 1 518 ? 0.31 2.463 -9.102 1 96.56 518 ALA B O 1
ATOM 8229 N N . TRP B 1 519 ? 1.785 2.137 -7.504 1 97.25 519 TRP B N 1
ATOM 8230 C CA . TRP B 1 519 ? 2.613 3.273 -7.891 1 97.25 519 TRP B CA 1
ATOM 8231 C C . TRP B 1 519 ? 3.219 3.057 -9.273 1 97.25 519 TRP B C 1
ATOM 8233 O O . TRP B 1 519 ? 3.254 3.979 -10.094 1 97.25 519 TRP B O 1
ATOM 8243 N N . GLN B 1 520 ? 3.686 1.857 -9.5 1 97.19 520 GLN B N 1
ATOM 8244 C CA . GLN B 1 520 ? 4.227 1.548 -10.82 1 97.19 520 GLN B CA 1
ATOM 8245 C C . GLN B 1 520 ? 3.158 1.687 -11.898 1 97.19 520 GLN B C 1
ATOM 8247 O O . GLN B 1 520 ? 3.422 2.227 -12.977 1 97.19 520 GLN B O 1
ATOM 8252 N N . ASN B 1 521 ? 1.963 1.191 -11.625 1 96.69 521 ASN B N 1
ATOM 8253 C CA . ASN B 1 521 ? 0.863 1.321 -12.57 1 96.69 521 ASN B CA 1
ATOM 8254 C C . ASN B 1 521 ? 0.559 2.783 -12.883 1 96.69 521 ASN B C 1
ATOM 8256 O O . ASN B 1 521 ? 0.305 3.139 -14.039 1 96.69 521 ASN B O 1
ATOM 8260 N N . TRP B 1 522 ? 0.594 3.594 -11.875 1 97.19 522 TRP B N 1
ATOM 8261 C CA . TRP B 1 522 ? 0.365 5.023 -12.055 1 97.19 522 TRP B CA 1
ATOM 8262 C C . TRP B 1 522 ? 1.436 5.637 -12.953 1 97.19 522 TRP B C 1
ATOM 8264 O O . TRP B 1 522 ? 1.119 6.348 -13.914 1 97.19 522 TRP B O 1
ATOM 8274 N N . ILE B 1 523 ? 2.674 5.262 -12.719 1 97.12 523 ILE B N 1
ATOM 8275 C CA . ILE B 1 523 ? 3.797 5.836 -13.453 1 97.12 523 ILE B CA 1
ATOM 8276 C C . ILE B 1 523 ? 3.74 5.391 -14.906 1 97.12 523 ILE B C 1
ATOM 8278 O O . ILE B 1 523 ? 4.059 6.168 -15.812 1 97.12 523 ILE B O 1
ATOM 8282 N N . PHE B 1 524 ? 3.223 4.191 -15.164 1 95.81 524 PHE B N 1
ATOM 8283 C CA . PHE B 1 524 ? 3.094 3.646 -16.516 1 95.81 524 PHE B CA 1
ATOM 8284 C C . PHE B 1 524 ? 2.02 4.391 -17.297 1 95.81 524 PHE B C 1
ATOM 8286 O O . PHE B 1 524 ? 1.844 4.152 -18.484 1 95.81 524 PHE B O 1
ATOM 8293 N N . GLN B 1 525 ? 1.305 5.312 -16.609 1 95.31 525 GLN B N 1
ATOM 8294 C CA . GLN B 1 525 ? 0.285 6.109 -17.281 1 95.31 525 GLN B CA 1
ATOM 8295 C C . GLN B 1 525 ? 0.715 7.57 -17.406 1 95.31 525 GLN B C 1
ATOM 8297 O O . GLN B 1 525 ? 0.042 8.367 -18.047 1 95.31 525 GLN B O 1
ATOM 8302 N N . ARG B 1 526 ? 1.807 7.895 -16.781 1 96.19 526 ARG B N 1
ATOM 8303 C CA . ARG B 1 526 ? 2.246 9.289 -16.719 1 96.19 526 ARG B CA 1
ATOM 8304 C C . ARG B 1 526 ? 3.148 9.625 -17.906 1 96.19 526 ARG B C 1
ATOM 8306 O O . ARG B 1 526 ? 3.881 8.766 -18.391 1 96.19 526 ARG B O 1
ATOM 8313 N N . PRO B 1 527 ? 3.123 10.828 -18.375 1 95.19 527 PRO B N 1
ATOM 8314 C CA . PRO B 1 527 ? 3.879 11.195 -19.578 1 95.19 527 PRO B CA 1
ATOM 8315 C C . PRO B 1 527 ? 5.391 11.086 -19.375 1 95.19 527 PRO B C 1
ATOM 8317 O O . PRO B 1 527 ? 6.125 10.844 -20.328 1 95.19 527 PRO B O 1
ATOM 8320 N N . ASN B 1 528 ? 5.875 11.203 -18.188 1 97.19 528 ASN B N 1
ATOM 8321 C CA . ASN B 1 528 ? 7.312 11.203 -17.938 1 97.19 528 ASN B CA 1
ATOM 8322 C C . ASN B 1 528 ? 7.934 9.852 -18.266 1 97.19 528 ASN B C 1
ATOM 8324 O O . ASN B 1 528 ? 9.125 9.766 -18.578 1 97.19 528 ASN B O 1
ATOM 8328 N N . ALA B 1 529 ? 7.137 8.805 -18.219 1 95.75 529 ALA B N 1
ATOM 8329 C CA . ALA B 1 529 ? 7.637 7.477 -18.562 1 95.75 529 ALA B CA 1
ATOM 8330 C C . ALA B 1 529 ? 7.215 7.078 -19.969 1 95.75 529 ALA B C 1
ATOM 8332 O O . ALA B 1 529 ? 8.047 6.648 -20.781 1 95.75 529 ALA B O 1
ATOM 8333 N N . VAL B 1 530 ? 5.895 7.371 -20.344 1 93.75 530 VAL B N 1
ATOM 8334 C CA . VAL B 1 530 ? 5.395 6.668 -21.516 1 93.75 530 VAL B CA 1
ATOM 8335 C C . VAL B 1 530 ? 4.887 7.68 -22.547 1 93.75 530 VAL B C 1
ATOM 8337 O O . VAL B 1 530 ? 4.367 7.297 -23.594 1 93.75 530 VAL B O 1
ATOM 8340 N N . GLY B 1 531 ? 4.93 8.914 -22.219 1 93.62 531 GLY B N 1
ATOM 8341 C CA . GLY B 1 531 ? 4.625 9.906 -23.25 1 93.62 531 GLY B CA 1
ATOM 8342 C C . GLY B 1 531 ? 5.574 9.852 -24.438 1 93.62 531 GLY B C 1
ATOM 8343 O O . GLY B 1 531 ? 6.539 9.086 -24.422 1 93.62 531 GLY B O 1
ATOM 8344 N N . ASP B 1 532 ? 5.383 10.672 -25.422 1 93.69 532 ASP B N 1
ATOM 8345 C CA . ASP B 1 532 ? 6.184 10.656 -26.641 1 93.69 532 ASP B CA 1
ATOM 8346 C C . ASP B 1 532 ? 7.664 10.867 -26.328 1 93.69 532 ASP B C 1
ATOM 8348 O O . ASP B 1 532 ? 8.531 10.266 -26.969 1 93.69 532 ASP B O 1
ATOM 8352 N N . LYS B 1 533 ? 7.969 11.641 -25.328 1 95.94 533 LYS B N 1
ATOM 8353 C CA . LYS B 1 533 ? 9.344 11.906 -24.922 1 95.94 533 LYS B CA 1
ATOM 8354 C C . LYS B 1 533 ? 9.609 11.352 -23.516 1 95.94 533 LYS B C 1
ATOM 8356 O O . LYS B 1 533 ? 10.484 11.852 -22.812 1 95.94 533 LYS B O 1
ATOM 8361 N N . GLY B 1 534 ? 8.742 10.414 -23.141 1 96.06 534 GLY B N 1
ATOM 8362 C CA . GLY B 1 534 ? 8.977 9.773 -21.859 1 96.06 534 GLY B CA 1
ATOM 8363 C C . GLY B 1 534 ? 10.25 8.953 -21.828 1 96.06 534 GLY B C 1
ATOM 8364 O O . GLY B 1 534 ? 10.656 8.391 -22.844 1 96.06 534 GLY B O 1
ATOM 8365 N N . ALA B 1 535 ? 10.828 8.828 -20.703 1 96.62 535 ALA B N 1
ATOM 8366 C CA . ALA B 1 535 ? 12.141 8.203 -20.531 1 96.62 535 ALA B CA 1
ATOM 8367 C C . ALA B 1 535 ? 12.125 6.758 -21.016 1 96.62 535 ALA B C 1
ATOM 8369 O O . ALA B 1 535 ? 13.07 6.305 -21.672 1 96.62 535 ALA B O 1
ATOM 8370 N N . LEU B 1 536 ? 11.086 6.035 -20.672 1 94.06 536 LEU B N 1
ATOM 8371 C CA . LEU B 1 536 ? 10.992 4.637 -21.062 1 94.06 536 LEU B CA 1
ATOM 8372 C C . LEU B 1 536 ? 10.898 4.504 -22.578 1 94.06 536 LEU B C 1
ATOM 8374 O O . LEU B 1 536 ? 11.461 3.57 -23.156 1 94.06 536 LEU B O 1
ATOM 8378 N N . LYS B 1 537 ? 10.281 5.434 -23.219 1 92.5 537 LYS B N 1
ATOM 8379 C CA . LYS B 1 537 ? 10.016 5.379 -24.656 1 92.5 537 LYS B CA 1
ATOM 8380 C C . LYS B 1 537 ? 11.25 5.762 -25.453 1 92.5 537 LYS B C 1
ATOM 8382 O O . LYS B 1 537 ? 11.5 5.195 -26.531 1 92.5 537 LYS B O 1
ATOM 8387 N N . VAL B 1 538 ? 12.008 6.637 -24.953 1 93.56 538 VAL B N 1
ATOM 8388 C CA . VAL B 1 538 ? 13.094 7.176 -25.766 1 93.56 538 VAL B CA 1
ATOM 8389 C C . VAL B 1 538 ? 14.398 6.473 -25.422 1 93.56 538 VAL B C 1
ATOM 8391 O O . VAL B 1 538 ? 15.422 6.68 -26.078 1 93.56 538 VAL B O 1
ATOM 8394 N N . TYR B 1 539 ? 14.359 5.641 -24.469 1 92.12 539 TYR B N 1
ATOM 8395 C CA . TYR B 1 539 ? 15.586 4.973 -24.047 1 92.12 539 TYR B CA 1
ATOM 8396 C C . TYR B 1 539 ? 16.219 4.207 -25.203 1 92.12 539 TYR B C 1
ATOM 8398 O O . TYR B 1 539 ? 15.539 3.441 -25.891 1 92.12 539 TYR B O 1
ATOM 8406 N N . GLY B 1 540 ? 17.516 4.383 -25.328 1 86.94 540 GLY B N 1
ATOM 8407 C CA . GLY B 1 540 ? 18.266 3.65 -26.344 1 86.94 540 GLY B CA 1
ATOM 8408 C C . GLY B 1 540 ? 18.078 4.219 -27.75 1 86.94 540 GLY B C 1
ATOM 8409 O O . GLY B 1 540 ? 18.672 3.713 -28.703 1 86.94 540 GLY B O 1
ATOM 8410 N N . LYS B 1 541 ? 17.297 5.289 -27.938 1 88.19 541 LYS B N 1
ATOM 8411 C CA . LYS B 1 541 ? 17 5.812 -29.281 1 88.19 541 LYS B CA 1
ATOM 8412 C C . LYS B 1 541 ? 17.781 7.105 -29.531 1 88.19 541 LYS B C 1
ATOM 8414 O O . LYS B 1 541 ? 17.625 7.711 -30.594 1 88.19 541 LYS B O 1
ATOM 8419 N N . GLY B 1 542 ? 18.547 7.52 -28.625 1 87.81 542 GLY B N 1
ATOM 8420 C CA . GLY B 1 542 ? 19.375 8.711 -28.828 1 87.81 542 GLY B CA 1
ATOM 8421 C C . GLY B 1 542 ? 18.656 9.992 -28.438 1 87.81 542 GLY B C 1
ATOM 8422 O O . GLY B 1 542 ? 19.281 11.047 -28.344 1 87.81 542 GLY B O 1
ATOM 8423 N N . ASP B 1 543 ? 17.344 10 -28.125 1 90.62 543 ASP B N 1
ATOM 8424 C CA . ASP B 1 543 ? 16.578 11.172 -27.719 1 90.62 543 ASP B CA 1
ATOM 8425 C C . ASP B 1 543 ? 16.641 11.391 -26.219 1 90.62 543 ASP B C 1
ATOM 8427 O O . ASP B 1 543 ? 16.75 10.438 -25.453 1 90.62 543 ASP B O 1
ATOM 8431 N N . LYS B 1 544 ? 16.578 12.664 -25.922 1 91.81 544 LYS B N 1
ATOM 8432 C CA . LYS B 1 544 ? 16.562 13.008 -24.5 1 91.81 544 LYS B CA 1
ATOM 8433 C C . LYS B 1 544 ? 15.133 12.984 -23.953 1 91.81 544 LYS B C 1
ATOM 8435 O O . LYS B 1 544 ? 14.195 13.438 -24.625 1 91.81 544 LYS B O 1
ATOM 8440 N N . ALA B 1 545 ? 15.008 12.484 -22.797 1 95.5 545 ALA B N 1
ATOM 8441 C CA . ALA B 1 545 ? 13.703 12.492 -22.141 1 95.5 545 ALA B CA 1
ATOM 8442 C C . ALA B 1 545 ? 13.289 13.914 -21.781 1 95.5 545 ALA B C 1
ATOM 8444 O O . ALA B 1 545 ? 14.141 14.766 -21.5 1 95.5 545 ALA B O 1
ATOM 8445 N N . ALA B 1 546 ? 12.023 14.195 -21.891 1 96.25 546 ALA B N 1
ATOM 8446 C CA . ALA B 1 546 ? 11.422 15.445 -21.422 1 96.25 546 ALA B CA 1
ATOM 8447 C C . ALA B 1 546 ? 10.383 15.172 -20.328 1 96.25 546 ALA B C 1
ATOM 8449 O O . ALA B 1 546 ? 9.539 14.289 -20.484 1 96.25 546 ALA B O 1
ATOM 8450 N N . PHE B 1 547 ? 10.5 15.953 -19.297 1 97 547 PHE B N 1
ATOM 8451 C CA . PHE B 1 547 ? 9.656 15.656 -18.141 1 97 547 PHE B CA 1
ATOM 8452 C C . PHE B 1 547 ? 8.703 16.812 -17.859 1 97 547 PHE B C 1
ATOM 8454 O O . PHE B 1 547 ? 9.062 17.984 -18.047 1 97 547 PHE B O 1
ATOM 8461 N N . ASP B 1 548 ? 7.398 16.453 -17.578 1 96.44 548 ASP B N 1
ATOM 8462 C CA . ASP B 1 548 ? 6.574 17.359 -16.781 1 96.44 548 ASP B CA 1
ATOM 8463 C C . ASP B 1 548 ? 7.129 17.5 -15.359 1 96.44 548 ASP B C 1
ATOM 8465 O O . ASP B 1 548 ? 7.129 16.547 -14.586 1 96.44 548 ASP B O 1
ATOM 8469 N N . TRP B 1 549 ? 7.574 18.703 -14.953 1 96.94 549 TRP B N 1
ATOM 8470 C CA . TRP B 1 549 ? 8.367 18.906 -13.742 1 96.94 549 TRP B CA 1
ATOM 8471 C C . TRP B 1 549 ? 7.461 19.031 -12.516 1 96.94 549 TRP B C 1
ATOM 8473 O O . TRP B 1 549 ? 7.945 19.078 -11.383 1 96.94 549 TRP B O 1
ATOM 8483 N N . ASN B 1 550 ? 6.117 19.031 -12.742 1 95.69 550 ASN B N 1
ATOM 8484 C CA . ASN B 1 550 ? 5.191 19.156 -11.617 1 95.69 550 ASN B CA 1
ATOM 8485 C C . ASN B 1 550 ? 5.207 17.906 -10.734 1 95.69 550 ASN B C 1
ATOM 8487 O O . ASN B 1 550 ? 5.09 16.797 -11.234 1 95.69 550 ASN B O 1
ATOM 8491 N N . ARG B 1 551 ? 5.457 18.156 -9.469 1 95.06 551 ARG B N 1
ATOM 8492 C CA . ARG B 1 551 ? 5.363 17.094 -8.477 1 95.06 551 ARG B CA 1
ATOM 8493 C C . ARG B 1 551 ? 3.92 16.875 -8.047 1 95.06 551 ARG B C 1
ATOM 8495 O O . ARG B 1 551 ? 3.254 17.797 -7.578 1 95.06 551 ARG B O 1
ATOM 8502 N N . VAL B 1 552 ? 3.418 15.617 -8.258 1 87.19 552 VAL B N 1
ATOM 8503 C CA . VAL B 1 552 ? 2.027 15.266 -7.988 1 87.19 552 VAL B CA 1
ATOM 8504 C C . VAL B 1 552 ? 1.965 14.234 -6.867 1 87.19 552 VAL B C 1
ATOM 8506 O O . VAL B 1 552 ? 2.809 13.344 -6.789 1 87.19 552 VAL B O 1
#

Solvent-accessible surface area (backbone atoms only — not comparable to full-atom values): 55468 Å² total; per-residue (Å²): 127,83,70,73,78,79,76,71,80,78,82,52,82,93,67,52,65,28,59,45,78,48,79,58,73,41,36,27,38,41,26,40,45,42,44,31,85,66,47,81,54,88,94,51,64,22,57,69,37,17,33,57,63,54,49,48,42,50,49,50,48,51,53,49,44,44,63,40,42,32,35,25,39,15,16,39,34,38,34,35,68,43,85,61,28,28,14,49,8,62,34,58,65,54,57,49,73,44,53,70,51,54,52,52,52,44,42,49,53,49,33,52,46,39,47,49,49,42,48,34,39,74,73,58,34,35,34,33,35,18,43,36,58,14,33,19,23,33,50,25,32,27,52,35,66,34,30,77,36,30,40,35,35,41,70,90,68,29,23,45,24,34,28,31,28,66,62,28,20,35,63,50,63,54,36,37,66,54,43,44,33,56,71,43,60,25,38,46,41,57,45,49,50,43,39,59,28,71,83,42,40,42,51,69,59,22,37,75,52,38,76,30,72,40,67,31,47,70,92,49,30,68,60,50,50,52,52,52,43,50,57,47,24,71,74,26,82,50,46,76,82,56,80,46,35,66,78,69,82,82,67,67,50,82,53,99,47,32,39,39,44,90,44,36,36,35,43,46,40,72,91,69,24,29,30,37,37,37,41,47,42,67,75,78,89,69,65,70,48,71,69,47,39,60,72,42,37,50,66,28,62,73,48,37,42,35,54,50,49,39,51,51,53,54,40,44,61,72,69,36,33,51,49,32,31,37,36,42,36,39,33,53,44,38,66,46,38,44,50,52,48,50,35,45,64,75,39,42,85,42,67,70,46,35,47,37,50,50,46,40,26,55,41,56,41,50,58,63,72,43,53,50,48,34,35,18,55,39,36,71,56,29,26,33,15,23,74,48,28,50,59,38,62,60,26,50,37,25,41,24,38,23,37,89,91,35,68,88,61,34,23,42,37,25,50,37,77,54,46,73,43,71,49,39,42,79,68,66,40,18,57,55,34,58,52,51,71,62,39,62,70,62,54,49,58,50,57,73,44,44,73,40,77,26,42,22,68,57,31,44,75,72,63,75,41,66,43,52,44,36,76,87,44,35,67,60,52,53,50,50,55,50,53,54,56,65,69,40,38,36,60,25,49,31,44,50,48,61,52,49,75,60,58,69,70,60,40,73,59,44,40,36,69,40,24,50,38,23,33,42,55,27,36,67,65,31,50,37,16,59,28,92,40,1,20,36,51,24,55,93,68,83,54,74,59,50,65,68,54,51,33,94,127,84,71,74,78,77,74,70,80,78,81,51,81,93,67,51,64,30,62,46,79,49,79,57,72,43,36,27,40,40,26,41,44,41,44,29,84,67,47,80,54,87,93,51,65,22,57,67,38,17,33,59,63,52,49,48,42,51,49,49,47,50,53,50,44,44,64,41,42,34,34,26,39,15,16,38,34,38,33,36,68,43,85,62,27,28,15,50,9,62,34,58,64,55,58,49,72,45,53,70,52,53,50,52,54,43,42,49,54,48,33,52,46,40,48,48,48,42,47,33,38,75,72,58,35,34,33,34,33,18,43,37,59,14,34,19,23,32,50,25,32,29,54,36,64,35,32,78,37,28,40,35,35,41,71,90,67,29,21,44,25,35,28,31,29,65,62,27,20,35,63,51,64,55,38,36,66,54,42,43,32,57,71,43,59,25,38,45,40,57,46,49,50,45,38,59,28,72,84,43,40,43,51,68,59,21,36,74,52,38,75,30,72,40,67,32,45,69,91,47,30,68,59,51,50,52,52,51,41,51,58,48,24,69,74,27,81,50,46,75,80,56,81,46,34,67,79,69,82,82,70,70,49,83,53,99,46,31,40,40,43,90,45,36,35,35,42,46,39,73,92,69,26,29,31,39,38,38,42,46,42,68,77,77,90,70,66,69,48,70,67,47,40,60,70,43,36,51,67,27,61,73,49,38,43,34,55,49,48,39,51,49,53,54,41,43,61,72,68,37,36,48,49,33,32,37,35,42,36,38,33,53,44,37,68,46,38,43,51,53,48,49,35,46,64,73,38,44,82,42,68,70,46,35,49,38,49,48,48,40,27,54,41,55,41,51,58,65,72,43,53,52,49,34,34,18,54,40,36,72,54,28,24,34,15,22,74,48,30,53,56,40,62,59,24,52,35,24,41,25,38,23,39,90,92,36,67,88,59,34,23,43,36,25,50,36,77,52,46,74,42,72,50,38,41,80,67,64,40,18,56,53,35,58,52,52,70,63,37,61,70,61,53,49,56,52,57,74,45,44,74,40,76,27,42,20,66,59,31,45,74,71,63,76,40,66,44,50,42,36,77,86,44,35,66,58,52,52,50,49,54,49,54,55,56,64,69,40,38,36,62,25,49,31,46,50,48,62,52,49,74,59,57,69,69,58,40,73,60,44,39,36,69,41,23,49,39,24,34,40,54,27,36,66,66,31,49,38,15,60,28,92,39,0,20,36,50,24,55,94,68,84,54,74,62,49,64,66,56,52,34,95

Nearest PDB structures (foldseek):
  2w3p-assembly1_B  TM=9.962E-01  e=1.367E-85  Paraburkholderia xenovorans LB400
  3lke-assembly1_B  TM=8.612E-01  e=1.846E-08  Halalkalibacterium halodurans
  7o4u-assembly1_A  TM=3.521E-01  e=1.582E-12  Mycobacterium tuberculosis H37Rv
  8om2-assembly1_8  TM=5.401E-01  e=2.854E-08  Saccharomyces cerevisiae
  5mrc-assembly1_88  TM=5.425E-01  e=9.982E-08  Saccharomyces cerevisiae

Organism: Cupriavidus necator (strain ATCC 17699 / DSM 428 / KCTC 22496 / NCIMB 10442 / H16 / Stanier 337) (NCBI:txid381666)